Protein 8T0V (pdb70)

Organism: Caldanaerobacter subterraneus subsp. tengcongensis (strain DSM 15242 / JCM 11007 / NBRC 100824 / MB4) (NCBI:txid273068)

Secondary structure (DSSP, 8-state):
----SS---HHHHHHHHHHHHHHHHHHHHHHTTEEEHHHHHHHHHHHT---B-TTS-BHHHHHHHHHHHHS-GGG-HHHHHHHHHHHH---HHHHHHHHHHTS--TTTSPP--HHHHHHHHHHHHHHHHHHHHHHHHHHHHHHHHH---SSPEEEEEE--SSHHHHHHHHHHHHHHT-SEEEEPBPTT-TT-SS---S--S--SSSB---HHHHHHHHHHHHHHHHHHTS--EEEEE--STTHHHHHHHHHHTT-SEEE--HHHHHHHS-B-HHHHHHHHHHHHHHHHHHTPEEE--THHHHHHS-TTTSHHHHHHHHHHHHHHHHHHT--GGGEE-EEE--S-TTSTTHHHHHHHHHHHHHHHSSSS--EEE---TT--S-HHHHHHHHHHHHHHHHHHT-SEEE---TTTTTSS--HHHHHHHHHHHHHHHHHTTTHHHHEEE-TTSHHHHHHHHHHHHHHHHHHHHHHH-HHHHHHTT-SSS----SS-SBTGGGEEEPPTT---HHHHHHHHHTT-/----SS---HHHHHHHHHHHHHHHHHHHHHHTTEEEHHHHHHHHHHHT---B-TTS-BHHHHHHHHHHHHS-GGG-HHHHHHHHHHHH---HHHHHHHHHHTS--GGGSPPPPHHHHHHHHHHHHHHHHHHHHHHHHHHHHHHHHH---SS-EEEEEE--S-HHHHHHHHHHHHHTT--EEEEPBPTT-SS-SS---S--S--SSSB---HHHHHHHHHHHHHHHHHHSS--EEEEE--STTHHHHHHHHHHHT-SEEE--HHHIIIII-B-HHHHHHHHHHHHHHHHHHTPEEE--THHHHTTS-TTTTSHHHHHHHHHHHHHHHHHT--GGGEE-EEE--S-TTSTTHHHHHHHHHHHHHHHSSSS--EEE---TT--S-HHHHHHHHHHHHHHHHHTT-SEEE---TTTTTSS--HHHHHHHHHHHHHHHHHTTT-TTTEEE-TTSHHHHHHHHHHHHHHHHHHHHHHH-HHHHHHTT-STT----TT-SB-GGGEEEPPTT---HHHHHHHHTTT-/--S--S--TTSB--BSSSTT--EEEEEEEESS-SSHHHHHHHHHHHHHHTEEEEEEEEEEEEETTEEEEEEEEEE---B-SS--/-TT-----TTSB---SSSTT--EEEEEEEESS-SSHHHHHHHHHHHHHHT-EEEEEEEEEESSSS-EEEEEEEE----B-SSS----TT------HHHHHHHIIIII-S-EEEEEEEETT----HHHHHHHSTT-BTTB--GGG-TTEEEEEEEEEE-HHHHHHHHHHHT-SEEEEE---TT--HHHHHHHHHHHHHHHHT-GGGSEEEEE-TT--HHHHHHHT-S-EE-TT--HHHHHHHHHHHHHHHT---STT---

Foldseek 3Di:
DQDALLPADVVLLVLLLVLLLLQLVVVVVVLVFWAFLLVLLLLLVLQPAFDAAPVQHTLSVLQSVQCVVPHPCLQGSLQLLLLCCVVVVDRSHVVSRCVSVVVDHSVVRDRDDVVSSQVSSVVRLVVSLVLLVVLLVVVVVQCVQLDDDDAAAEEEEDFPFALVVSLVLVLLLVVLPHQEYEWEAAPPCLAPQDAGEDADGGGHRTYGLYLNSLQVNLVSQVVSCVVVSHHRAYEYEQHHLNNQNSLSSCSNSNHAEYAQELVCCVFVVQAFNSSSLSSRLNSLLSCQLSNHQYEYPLAVLCLLHACLVCLLLLVSSLSSVVSSSVVSNHDLQRHAYEYELAHDPVDVCSLLLSLLSLLLVCSSRVRYLYEYEYYQNHADPPLVVLLVRQLSSLLSCQQRRRHYYHFDFSCNPPDDDDSVRSSSSSVSSVVNCVVCVCNNVPDRDDHPDPSSVSNNVSSVSNSVVSVVCSVPHVQVVLQVCPNRVGHRHNCTGPRPVRMGTHDPNHDDVNSVCSNCVVVD/DADAQLPADVVLLVLLLVLLLLLLVVVVVVLVFWAFLLVLLLLLVLQPAFDAAPVQAILSVLQSVLCVPVHDCLQGSLQLLLQVCVVVVDGSNVVSRCSRVPNDRSHPRDRDDSVSSCVSSQVSLVVSLVLLVVLLVVVVVQCVQLDDDDAAAEEEEAFPFALVVSLVLVLVVVVFRHAEYEFEAAPPPLADQGQGDDAGGGGHRTYGQYLNSLQVNLVSQVVSCVVVSHHHAYEYEQHHLNNLNSLSSCSNSNGAEYAQDLVCCCFPVFAFSSSSLSSRLNSLLSCQLSNHQYEYDLQVLCLQPACLVQVLLLVSVLSSVVSSSVVSPHDQQRYAYEHELEHAPPDVCSLLLSLLSLSLVCRSSVNHQYEYEYYQNNDDQQLVVVLVRQLSSLLSCQLRGHHYYHFDWSGNVPDRDDSVRSNSSSVSSVVSCVVVVPNNVPDGDDRPDPSSVSNNVSSVVNSVVSNVCSVPHVLVCLCCQSGSSGHHHNCTGPRPVRMDTRDPNHDRNNSCVSNVVVVD/DDPDQDDDLQFQADDDPTRQQRKDKDKDKDQAADDPVVVVVVVVVVVVVAFPPKDWPDWDDPDRGMIMTMIMGHGDGTHRNVVD/DVDADDDDLQFAADCDDGRQQRKDKDKDKDQAADDPVVVVVVVVVCVVVFFPPKDWPDWDAPDRGMIMTMIIGGGDGTHGNPPDPDDPADFDFDDLVVLLVLCCVQVNAAAEEEEEAEDQDQDCPVVCQQAPQVHDPPFGHQCPRPRYPYDYPHYHHYLVNRVVVCLVQFHAEYEYEDEAVVPVVVLVRLLVSCVVCVVVVCPQQHAYEYEYQHWAQVSCVVSPHPGYDHPPDTNRRVSRVRSVVCSVVVRVINHVPRD

Radius of gyration: 38.04 Å; Cα contacts (8 Å, |Δi|>4): 2786; chains: 4; bounding box: 70×73×141 Å

Solvent-accessible surface area: 51583 Å² total; per-residue (Å²): 210,105,148,39,54,0,93,10,76,53,123,20,0,63,95,0,50,77,3,0,107,39,3,2,107,66,7,16,153,46,4,81,41,32,2,0,10,0,6,2,4,0,1,0,28,2,7,45,1,46,12,58,33,147,155,43,60,6,1,0,12,32,1,0,81,32,0,84,93,129,28,70,7,19,38,0,0,0,7,15,0,0,2,0,25,67,140,47,64,52,53,6,67,86,0,0,63,86,10,32,145,60,111,22,38,2,51,81,10,104,90,41,103,49,135,92,1,83,89,22,0,70,105,49,0,95,126,14,7,79,69,0,86,70,8,67,125,74,14,95,102,33,42,170,123,39,42,78,93,176,29,11,8,4,2,1,56,0,40,50,2,33,2,117,86,0,21,94,19,0,33,5,0,0,97,28,8,0,6,2,0,0,11,56,32,6,71,52,8,12,73,48,62,86,2,25,124,15,70,22,82,126,32,171,45,1,4,62,0,2,36,60,6,9,107,36,3,10,121,7,0,29,108,2,0,110,108,58,44,71,7,0,22,3,0,6,31,0,17,4,11,5,0,0,0,3,0,0,3,0,1,27,15,24,0,4,3,0,33,0,4,0,3,70,2,0,1,47,70,50,3,1,1,48,4,4,1,7,1,4,30,3,0,1,3,0,0,2,5,2,14,0,38,0,0,1,6,0,29,34,2,13,57,70,9,62,11,82,111,56,13,36,3,14,4,0,0,0,0,0,2,9,11,5,0,71,80,3,38,2,41,72,108,10,1,0,0,0,11,10,19,7,17,62,16,102,58,146,13,2,4,0,38,6,0,0,24,0,18,2,8,38,17,2,7,90,140,5,15,0,5,2,8,11,8,48,87,64,14,78,10,4,3,2,38,3,4,0,8,7,0,4,0,5,0,0,0,15,6,2,119,1,56,4,0,26,8,7,14,3,1,72,60,47,44,86,33,18,11,8,9,5,19,12,5,2,58,4,0,95,14,0,23,55,7,0,24,37,0,8,66,1,1,95,17,83,134,41,4,30,0,14,147,7,0,58,65,3,1,117,80,0,26,88,14,0,85,85,0,44,148,59,22,7,38,120,0,1,74,81,13,43,4,2,81,41,150,55,74,40,109,24,35,117,21,66,156,6,27,28,109,60,37,131,92,39,20,13,8,0,36,75,34,3,51,180,14,78,192,120,188,112,167,45,50,0,96,11,69,27,126,18,1,64,93,0,48,84,4,0,96,45,1,3,109,64,6,14,162,50,5,80,54,35,3,0,9,0,7,2,3,0,1,0,26,4,2,43,1,50,13,55,34,121,164,41,48,2,2,0,10,29,0,1,78,30,0,84,84,129,26,74,8,16,28,0,0,0,0,17,0,0,3,0,20,71,141,42,59,51,49,5,54,84,0,0,88,99,14,34,126,61,124,31,49,2,43,86,14,103,98,34,102,47,129,90,0,82,96,34,0,70,101,33,0,84,142,16,6,87,93,0,87,93,18,62,137,96,16,97,71,25,40,164,129,53,39,73,86,176,31,13,8,1,2,2,46,0,14,32,3,45,2,110,23,0,24,70,3,0,29,1,4,0,101,35,14,0,9,2,0,0,13,56,29,6,41,18,10,5,45,48,62,82,2,21,126,16,71,10,80,108,30,72,41,0,3,57,2,4,48,48,7,9,119,29,5,12,117,7,0,27,87,1,1,120,106,56,38,68,6,0,24,3,1,6,27,0,15,4,12,6,1,0,0,2,0,1,4,0,2,24,29,18,0,5,5,0,34,0,8,0,4,65,2,1,1,42,26,38,4,2,1,44,4,4,0,6,0,4,41,4,0,2,3,0,0,3,8,2,13,0,38,0,1,2,6,0,29,36,2,14,36,58,7,65,8,73,102,73,13,24,6,12,3,0,0,0,1,0,2,6,12,7,0,78,66,4,28,2,52,29,102,14,0,0,0,0,10,14,12,4,13,62,17,102,57,132,12,0,2,0,37,6,0,0,29,1,16,2,7,36,18,4,0,88,133,3,14,0,4,3,11,15,5,64,79,59,14,78,7,4,1,5,36,2,6,0,9,9,0,2,0,4,2,0,0,18,4,2,113,4,54,4,0,26,8,4,16,5,1,52,33,4,17,66,23,12,6,9,6,8,17,8,7,5,59,5,0,99,19,0,23,54,13,1,32,36,1,6,69,6,1,86,16,65,140,41,0,31,0,18,152,6,0,48,65,2,0,116,84,0,32,93,17,0,91,86,0,38,157,50,16,4,36,94,0,1,64,81,14,33,1,3,75,33,154,56,78,38,97,21,37,71,5,60,137,3,27,26,121,80,40,132,90,42,20,18,8,0,38,71,35,4,38,161,24,66,169,106,193,74,224,73,70,111,71,58,76,74,94,1,27,0,3,0,18,42,23,11,17,0,35,2,11,1,7,7,4,0,1,0,58,54,32,50,82,0,21,19,0,0,30,53,0,0,112,83,1,8,3,90,128,9,32,23,16,44,87,19,85,19,35,178,80,26,0,10,0,0,0,9,4,29,0,96,51,43,1,50,26,81,88,55,159,185,166,81,91,115,65,67,79,63,152,0,37,0,25,1,45,59,49,40,35,0,42,1,10,1,5,7,2,0,3,0,59,58,34,89,82,0,25,63,0,0,72,68,0,0,93,100,3,7,0,80,120,19,88,29,33,45,77,27,80,20,28,173,57,15,0,10,0,0,0,9,0,43,2,100,60,40,2,53,25,84,86,19,127,31,32,127,57,117,70,160,40,44,54,52,108,95,0,14,110,55,0,111,163,95,44,59,75,89,0,1,0,0,0,0,0,1,18,55,10,33,119,35,85,49,13,47,15,28,0,62,116,175,15,121,89,70,63,97,0,0,54,112,7,121,31,8,52,12,91,59,41,31,32,18,11,82,9,96,83,0,9,137,63,3,26,129,24,4,0,0,0,0,6,4,17,4,22,16,46,62,30,39,26,4,47,136,28,0,51,77,0,21,106,34,3,106,93,59,45,4,35,118,41,0,0,0,8,0,13,16,61,35,4,56,13,87,34,0,92,132,27,32,6,12,0,0,16,16,109,55,27,44,1,25,43,5,0,1,29,0,0,38,17,4,54,154,107,147,7,60,1,3,89,88,113,150,142

InterPro domains:
  IPR006158 Cobalamin (vitamin B12)-binding domain [PF02310] (122-243)
  IPR006158 Cobalamin (vitamin B12)-binding domain [PS51332] (120-263)
  IPR028991 D-lysine 5,6-aminomutase beta subunit KamE, N-terminal [PF16554] (22-98)
  IPR036724 Cobalamin-binding domain superfamily [SSF52242] (104-259)
  IPR036843 D-lysine 5,6-aminomutase beta subunit KamE, N-terminal domain superfamily [G3DSA:3.30.30.60] (33-84)
  IPR036843 D-lysine 5,6-aminomutase beta subunit KamE, N-terminal domain superfamily [SSF117778] (33-84)

Structure (mmCIF, N/CA/C/O backbone):
data_8T0V
#
_entry.id   8T0V
#
_cell.length_a   1.00
_cell.length_b   1.00
_cell.length_c   1.00
_cell.angle_alpha   90.00
_cell.angle_beta   90.00
_cell.angle_gamma   90.00
#
_symmetry.space_group_name_H-M   'P 1'
#
loop_
_entity.id
_entity.type
_entity.pdbx_description
1 polymer 'D-lysine 5,6-aminomutase alpha subunit'
2 polymer 'D-lysine 5,6-aminomutase beta subunit'
3 non-polymer "5'-DEOXYADENOSINE"
4 non-polymer S-{2-[(E)-({3-hydroxy-2-methyl-5-[(phosphonooxy)methyl]pyridin-4-yl}methylidene)amino]ethyl}-L-cysteine
5 non-polymer COBALAMIN
#
loop_
_atom_site.group_PDB
_atom_site.id
_atom_site.type_symbol
_atom_site.label_atom_id
_atom_site.label_alt_id
_atom_site.label_comp_id
_atom_site.label_asym_id
_atom_site.label_entity_id
_atom_site.label_seq_id
_atom_site.pdbx_PDB_ins_code
_atom_site.Cartn_x
_atom_site.Cartn_y
_atom_site.Cartn_z
_atom_site.occupancy
_atom_site.B_iso_or_equiv
_atom_site.auth_seq_id
_atom_site.auth_comp_id
_atom_site.auth_asym_id
_atom_site.auth_atom_id
_atom_site.pdbx_PDB_model_num
ATOM 1 N N . MET A 1 1 ? 122.376 166.762 114.491 1.00 110.88 1 MET A N 1
ATOM 2 C CA . MET A 1 1 ? 123.615 167.482 114.900 1.00 108.71 1 MET A CA 1
ATOM 3 C C . MET A 1 1 ? 124.781 166.507 115.013 1.00 104.77 1 MET A C 1
ATOM 4 O O . MET A 1 1 ? 124.596 165.341 115.361 1.00 102.33 1 MET A O 1
ATOM 20 N N . ARG A 1 2 ? 125.985 166.994 114.711 1.00 101.72 2 ARG A N 1
ATOM 21 C CA . ARG A 1 2 ? 127.202 166.188 114.802 1.00 95.67 2 ARG A CA 1
ATOM 22 C C . ARG A 1 2 ? 127.692 166.223 116.248 1.00 94.72 2 ARG A C 1
ATOM 23 O O . ARG A 1 2 ? 128.552 167.018 116.635 1.00 86.41 2 ARG A O 1
ATOM 44 N N . GLU A 1 3 ? 127.112 165.346 117.064 1.00 96.40 3 GLU A N 1
ATOM 45 C CA . GLU A 1 3 ? 127.499 165.232 118.463 1.00 93.53 3 GLU A CA 1
ATOM 46 C C . GLU A 1 3 ? 128.669 164.270 118.607 1.00 83.39 3 GLU A C 1
ATOM 47 O O . GLU A 1 3 ? 128.670 163.180 118.028 1.00 80.61 3 GLU A O 1
ATOM 59 N N . SER A 1 4 ? 129.664 164.676 119.393 1.00 73.96 4 SER A N 1
ATOM 60 C CA . SER A 1 4 ? 130.920 163.948 119.491 1.00 64.49 4 SER A CA 1
ATOM 61 C C . SER A 1 4 ? 131.345 163.817 120.945 1.00 57.94 4 SER A C 1
ATOM 62 O O . SER A 1 4 ? 131.303 164.788 121.704 1.00 60.92 4 SER A O 1
ATOM 70 N N . LYS A 1 5 ? 131.754 162.606 121.326 1.00 50.85 5 LYS A N 1
ATOM 71 C CA . LYS A 1 5 ? 132.329 162.378 122.644 1.00 45.69 5 LYS A CA 1
ATOM 72 C C . LYS A 1 5 ? 133.789 162.789 122.724 1.00 45.73 5 LYS A C 1
ATOM 73 O O . LYS A 1 5 ? 134.288 163.022 123.828 1.00 53.47 5 LYS A O 1
ATOM 92 N N . LEU A 1 6 ? 134.483 162.867 121.592 1.00 40.27 6 LEU A N 1
ATOM 93 C CA . LEU A 1 6 ? 135.899 163.194 121.552 1.00 41.71 6 LEU A CA 1
ATOM 94 C C . LEU A 1 6 ? 136.163 164.603 121.048 1.00 43.52 6 LEU A C 1
ATOM 95 O O . LEU A 1 6 ? 137.310 164.930 120.739 1.00 44.26 6 LEU A O 1
ATOM 111 N N . ASN A 1 7 ? 135.131 165.434 120.936 1.00 46.57 7 ASN A N 1
ATOM 112 C CA . ASN A 1 7 ? 135.299 166.814 120.495 1.00 51.66 7 ASN A CA 1
ATOM 113 C C . ASN A 1 7 ? 136.100 166.874 119.197 1.00 54.39 7 ASN A C 1
ATOM 114 O O . ASN A 1 7 ? 137.003 167.696 119.035 1.00 58.08 7 ASN A O 1
ATOM 125 N N . LEU A 1 8 ? 135.761 165.991 118.261 1.00 54.21 8 LEU A N 1
ATOM 126 C CA . LEU A 1 8 ? 136.501 165.897 117.013 1.00 55.70 8 LEU A CA 1
ATOM 127 C C . LEU A 1 8 ? 136.523 167.241 116.295 1.00 60.88 8 LEU A C 1
ATOM 128 O O . LEU A 1 8 ? 135.692 168.121 116.530 1.00 66.44 8 LEU A O 1
ATOM 144 N N . ASP A 1 9 ? 137.509 167.395 115.414 1.00 59.45 9 ASP A N 1
ATOM 145 C CA . ASP A 1 9 ? 137.598 168.557 114.533 1.00 63.52 9 ASP A CA 1
ATOM 146 C C . ASP A 1 9 ? 136.910 168.176 113.231 1.00 67.86 9 ASP A C 1
ATOM 147 O O . ASP A 1 9 ? 137.498 167.553 112.349 1.00 66.68 9 ASP A O 1
ATOM 156 N N . TRP A 1 10 ? 135.635 168.548 113.114 1.00 70.50 10 TRP A N 1
ATOM 157 C CA . TRP A 1 10 ? 134.852 168.128 111.959 1.00 69.82 10 TRP A CA 1
ATOM 158 C C . TRP A 1 10 ? 135.378 168.740 110.669 1.00 69.45 10 TRP A C 1
ATOM 159 O O . TRP A 1 10 ? 135.236 168.141 109.599 1.00 69.19 10 TRP A O 1
ATOM 180 N N . GLU A 1 11 ? 135.981 169.927 110.741 1.00 72.17 11 GLU A N 1
ATOM 181 C CA . GLU A 1 11 ? 136.598 170.505 109.552 1.00 70.17 11 GLU A CA 1
ATOM 182 C C . GLU A 1 11 ? 137.744 169.633 109.057 1.00 68.95 11 GLU A C 1
ATOM 183 O O . GLU A 1 11 ? 137.908 169.429 107.847 1.00 71.63 11 GLU A O 1
ATOM 195 N N . LEU A 1 12 ? 138.544 169.101 109.980 1.00 66.49 12 LEU A N 1
ATOM 196 C CA . LEU A 1 12 ? 139.634 168.210 109.599 1.00 65.09 12 LEU A CA 1
ATOM 197 C C . LEU A 1 12 ? 139.104 166.922 108.978 1.00 65.50 12 LEU A C 1
ATOM 198 O O . LEU A 1 12 ? 139.671 166.414 108.003 1.00 65.56 12 LEU A O 1
ATOM 214 N N . VAL A 1 13 ? 138.018 166.375 109.532 1.00 64.43 13 VAL A N 1
ATOM 215 C CA . VAL A 1 13 ? 137.430 165.162 108.967 1.00 62.60 13 VAL A CA 1
ATOM 216 C C . VAL A 1 13 ? 136.891 165.440 107.573 1.00 63.57 13 VAL A C 1
ATOM 217 O O . VAL A 1 13 ? 137.026 164.614 106.664 1.00 68.50 13 VAL A O 1
ATOM 230 N N . ASP A 1 14 ? 136.263 166.600 107.383 1.00 65.12 14 ASP A N 1
ATOM 231 C CA . ASP A 1 14 ? 135.772 166.959 106.059 1.00 65.23 14 ASP A CA 1
ATOM 232 C C . ASP A 1 14 ? 136.918 167.080 105.065 1.00 65.34 14 ASP A C 1
ATOM 233 O O . ASP A 1 14 ? 136.802 166.639 103.917 1.00 64.47 14 ASP A O 1
ATOM 242 N N . LYS A 1 15 ? 138.032 167.683 105.483 1.00 65.86 15 LYS A N 1
ATOM 243 C CA . LYS A 1 15 ? 139.172 167.815 104.581 1.00 64.85 15 LYS A CA 1
ATOM 244 C C . LYS A 1 15 ? 139.769 166.455 104.234 1.00 65.27 15 LYS A C 1
ATOM 245 O O . LYS A 1 15 ? 140.139 166.211 103.079 1.00 69.24 15 LYS A O 1
ATOM 264 N N . ALA A 1 16 ? 139.869 165.554 105.213 1.00 62.90 16 ALA A N 1
ATOM 265 C CA . ALA A 1 16 ? 140.356 164.207 104.923 1.00 63.81 16 ALA A CA 1
ATOM 266 C C . ALA A 1 16 ? 139.418 163.475 103.969 1.00 63.82 16 ALA A C 1
ATOM 267 O O . ALA A 1 16 ? 139.867 162.766 103.059 1.00 64.61 16 ALA A O 1
ATOM 274 N N . ARG A 1 17 ? 138.108 163.632 104.166 1.00 62.65 17 ARG A N 1
ATOM 275 C CA . ARG A 1 17 ? 137.135 163.006 103.279 1.00 61.53 17 ARG A CA 1
ATOM 276 C C . ARG A 1 17 ? 137.255 163.548 101.859 1.00 65.00 17 ARG A C 1
ATOM 277 O O . ARG A 1 17 ? 137.174 162.791 100.887 1.00 66.54 17 ARG A O 1
ATOM 298 N N . GLU A 1 18 ? 137.445 164.862 101.721 1.00 66.54 18 GLU A N 1
ATOM 299 C CA . GLU A 1 18 ? 137.632 165.457 100.400 1.00 68.63 18 GLU A CA 1
ATOM 300 C C . GLU A 1 18 ? 138.905 164.938 99.739 1.00 69.26 18 GLU A C 1
ATOM 301 O O . GLU A 1 18 ? 138.924 164.666 98.531 1.00 71.83 18 GLU A O 1
ATOM 313 N N . ALA A 1 19 ? 139.986 164.805 100.511 1.00 64.03 19 ALA A N 1
ATOM 314 C CA . ALA A 1 19 ? 141.221 164.262 99.956 1.00 65.08 19 ALA A CA 1
ATOM 315 C C . ALA A 1 19 ? 141.025 162.832 99.469 1.00 67.96 19 ALA A C 1
ATOM 316 O O . ALA A 1 19 ? 141.501 162.463 98.387 1.00 71.41 19 ALA A O 1
ATOM 323 N N . ALA A 1 20 ? 140.328 162.009 100.257 1.00 63.62 20 ALA A N 1
ATOM 324 C CA . ALA A 1 20 ? 140.049 160.641 99.831 1.00 60.99 20 ALA A CA 1
ATOM 325 C C . ALA A 1 20 ? 139.189 160.624 98.574 1.00 63.83 20 ALA A C 1
ATOM 326 O O . ALA A 1 20 ? 139.405 159.809 97.670 1.00 65.56 20 ALA A O 1
ATOM 333 N N . ARG A 1 21 ? 138.211 161.525 98.499 1.00 66.76 21 ARG A N 1
ATOM 334 C CA . ARG A 1 21 ? 137.360 161.610 97.318 1.00 65.87 21 ARG A CA 1
ATOM 335 C C . ARG A 1 21 ? 138.182 161.923 96.077 1.00 67.43 21 ARG A C 1
ATOM 336 O O . ARG A 1 21 ? 137.989 161.315 95.020 1.00 69.19 21 ARG A O 1
ATOM 357 N N . ASN A 1 22 ? 139.104 162.881 96.187 1.00 73.13 22 ASN A N 1
ATOM 358 C CA . ASN A 1 22 ? 139.929 163.246 95.038 1.00 75.31 22 ASN A CA 1
ATOM 359 C C . ASN A 1 22 ? 140.861 162.107 94.637 1.00 74.32 22 ASN A C 1
ATOM 360 O O . ASN A 1 22 ? 141.058 161.846 93.442 1.00 78.60 22 ASN A O 1
ATOM 371 N N . ILE A 1 23 ? 141.444 161.415 95.618 1.00 68.74 23 ILE A N 1
ATOM 372 C CA . ILE A 1 23 ? 142.296 160.270 95.303 1.00 70.04 23 ILE A CA 1
ATOM 373 C C . ILE A 1 23 ? 141.499 159.219 94.541 1.00 76.36 23 ILE A C 1
ATOM 374 O O . ILE A 1 23 ? 141.967 158.651 93.545 1.00 77.70 23 ILE A O 1
ATOM 390 N N . VAL A 1 24 ? 140.281 158.939 95.008 1.00 78.01 24 VAL A N 1
ATOM 391 C CA . VAL A 1 24 ? 139.463 157.915 94.370 1.00 73.57 24 VAL A CA 1
ATOM 392 C C . VAL A 1 24 ? 139.033 158.356 92.978 1.00 77.67 24 VAL A C 1
ATOM 393 O O . VAL A 1 24 ? 138.918 157.533 92.070 1.00 82.32 24 VAL A O 1
ATOM 406 N N . LYS A 1 25 ? 138.769 159.649 92.785 1.00 79.00 25 LYS A N 1
ATOM 407 C CA . LYS A 1 25 ? 138.452 160.138 91.444 1.00 82.19 25 LYS A CA 1
ATOM 408 C C . LYS A 1 25 ? 139.625 159.918 90.496 1.00 83.20 25 LYS A C 1
ATOM 409 O O . LYS A 1 25 ? 139.454 159.446 89.361 1.00 86.54 25 LYS A O 1
ATOM 428 N N . ASP A 1 26 ? 140.834 160.248 90.953 1.00 83.04 26 ASP A N 1
ATOM 429 C CA . ASP A 1 26 ? 142.012 160.044 90.117 1.00 85.53 26 ASP A CA 1
ATOM 430 C C . ASP A 1 26 ? 142.189 158.571 89.773 1.00 87.75 26 ASP A C 1
ATOM 431 O O . ASP A 1 26 ? 142.498 158.227 88.627 1.00 90.00 26 ASP A O 1
ATOM 440 N N . THR A 1 27 ? 142.003 157.684 90.753 1.00 86.26 27 THR A N 1
ATOM 441 C CA . THR A 1 27 ? 142.134 156.254 90.479 1.00 84.94 27 THR A CA 1
ATOM 442 C C . THR A 1 27 ? 141.034 155.762 89.547 1.00 85.72 27 THR A C 1
ATOM 443 O O . THR A 1 27 ? 141.280 154.921 88.675 1.00 87.12 27 THR A O 1
ATOM 454 N N . GLN A 1 28 ? 139.812 156.267 89.721 1.00 86.65 28 GLN A N 1
ATOM 455 C CA . GLN A 1 28 ? 138.691 155.834 88.898 1.00 86.69 28 GLN A CA 1
ATOM 456 C C . GLN A 1 28 ? 138.882 156.238 87.449 1.00 89.10 28 GLN A C 1
ATOM 457 O O . GLN A 1 28 ? 138.406 155.544 86.544 1.00 90.22 28 GLN A O 1
ATOM 471 N N . LYS A 1 29 ? 139.565 157.357 87.205 1.00 90.52 29 LYS A N 1
ATOM 472 C CA . LYS A 1 29 ? 139.849 157.739 85.826 1.00 92.31 29 LYS A CA 1
ATOM 473 C C . LYS A 1 29 ? 140.476 156.582 85.056 1.00 93.42 29 LYS A C 1
ATOM 474 O O . LYS A 1 29 ? 140.169 156.370 83.877 1.00 96.07 29 LYS A O 1
ATOM 493 N N . PHE A 1 30 ? 141.360 155.821 85.706 1.00 91.83 30 PHE A N 1
ATOM 494 C CA . PHE A 1 30 ? 142.000 154.685 85.049 1.00 94.33 30 PHE A CA 1
ATOM 495 C C . PHE A 1 30 ? 141.080 153.471 84.964 1.00 96.42 30 PHE A C 1
ATOM 496 O O . PHE A 1 30 ? 141.085 152.762 83.952 1.00 97.53 30 PHE A O 1
ATOM 513 N N . ILE A 1 31 ? 140.298 153.204 86.012 1.00 95.25 31 ILE A N 1
ATOM 514 C CA . ILE A 1 31 ? 139.491 151.985 86.040 1.00 93.40 31 ILE A CA 1
ATOM 515 C C . ILE A 1 31 ? 138.475 151.991 84.907 1.00 96.50 31 ILE A C 1
ATOM 516 O O . ILE A 1 31 ? 138.262 150.973 84.239 1.00 96.99 31 ILE A O 1
ATOM 532 N N . ASP A 1 32 ? 137.834 153.136 84.670 1.00 97.78 32 ASP A N 1
ATOM 533 C CA . ASP A 1 32 ? 136.764 153.203 83.684 1.00 99.80 32 ASP A CA 1
ATOM 534 C C . ASP A 1 32 ? 137.251 152.903 82.274 1.00 100.35 32 ASP A C 1
ATOM 535 O O . ASP A 1 32 ? 136.428 152.646 81.389 1.00 99.79 32 ASP A O 1
ATOM 544 N N . ALA A 1 33 ? 138.560 152.934 82.041 1.00 101.88 33 ALA A N 1
ATOM 545 C CA . ALA A 1 33 ? 139.124 152.745 80.712 1.00 103.96 33 ALA A CA 1
ATOM 546 C C . ALA A 1 33 ? 139.703 151.354 80.491 1.00 102.77 33 ALA A C 1
ATOM 547 O O . ALA A 1 33 ? 140.417 151.153 79.505 1.00 104.06 33 ALA A O 1
ATOM 554 N N . HIS A 1 34 ? 139.428 150.395 81.373 1.00 99.96 34 HIS A N 1
ATOM 555 C CA . HIS A 1 34 ? 139.990 149.058 81.247 1.00 99.55 34 HIS A CA 1
ATOM 556 C C . HIS A 1 34 ? 139.010 148.023 81.783 1.00 96.50 34 HIS A C 1
ATOM 557 O O . HIS A 1 34 ? 138.105 148.334 82.560 1.00 98.90 34 HIS A O 1
ATOM 571 N N . THR A 1 35 ? 139.204 146.780 81.348 1.00 94.80 35 THR A N 1
ATOM 572 C CA . THR A 1 35 ? 138.464 145.637 81.861 1.00 94.81 35 THR A CA 1
ATOM 573 C C . THR A 1 35 ? 139.399 144.438 81.912 1.00 90.75 35 THR A C 1
ATOM 574 O O . THR A 1 35 ? 140.365 144.351 81.153 1.00 93.66 35 THR A O 1
ATOM 585 N N . THR A 1 36 ? 139.100 143.505 82.809 1.00 82.92 36 THR A N 1
ATOM 586 C CA . THR A 1 36 ? 139.927 142.327 83.010 1.00 83.90 36 THR A CA 1
ATOM 587 C C . THR A 1 36 ? 139.229 141.092 82.460 1.00 88.17 36 THR A C 1
ATOM 588 O O . THR A 1 36 ? 138.030 141.104 82.174 1.00 89.83 36 THR A O 1
ATOM 599 N N . VAL A 1 37 ? 140.003 140.016 82.308 1.00 89.52 37 VAL A N 1
ATOM 600 C CA . VAL A 1 37 ? 139.421 138.747 81.881 1.00 87.31 37 VAL A CA 1
ATOM 601 C C . VAL A 1 37 ? 138.468 138.217 82.939 1.00 85.34 37 VAL A C 1
ATOM 602 O O . VAL A 1 37 ? 137.454 137.589 82.614 1.00 90.20 37 VAL A O 1
ATOM 615 N N . SER A 1 38 ? 138.772 138.450 84.217 1.00 81.59 38 SER A N 1
ATOM 616 C CA . SER A 1 38 ? 137.873 138.011 85.277 1.00 79.82 38 SER A CA 1
ATOM 617 C C . SER A 1 38 ? 136.516 138.693 85.164 1.00 81.81 38 SER A C 1
ATOM 618 O O . SER A 1 38 ? 135.480 138.078 85.433 1.00 81.92 38 SER A O 1
ATOM 626 N N . VAL A 1 39 ? 136.501 139.968 84.770 1.00 85.90 39 VAL A N 1
ATOM 627 C CA . VAL A 1 39 ? 135.237 140.680 84.595 1.00 83.02 39 VAL A CA 1
ATOM 628 C C . VAL A 1 39 ? 134.433 140.067 83.455 1.00 86.73 39 VAL A C 1
ATOM 629 O O . VAL A 1 39 ? 133.211 139.905 83.554 1.00 90.84 39 VAL A O 1
ATOM 642 N N . GLU A 1 40 ? 135.101 139.720 82.353 1.00 85.59 40 GLU A N 1
ATOM 643 C CA . GLU A 1 40 ? 134.405 139.067 81.250 1.00 88.34 40 GLU A CA 1
ATOM 644 C C . GLU A 1 40 ? 133.857 137.710 81.674 1.00 86.37 40 GLU A C 1
ATOM 645 O O . GLU A 1 40 ? 132.746 137.331 81.288 1.00 88.81 40 GLU A O 1
ATOM 657 N N . ARG A 1 41 ? 134.630 136.956 82.456 1.00 82.88 41 ARG A N 1
ATOM 658 C CA . ARG A 1 41 ? 134.145 135.669 82.940 1.00 85.36 41 ARG A CA 1
ATOM 659 C C . ARG A 1 41 ? 132.944 135.846 83.858 1.00 86.80 41 ARG A C 1
ATOM 660 O O . ARG A 1 41 ? 132.006 135.044 83.822 1.00 92.62 41 ARG A O 1
ATOM 681 N N . THR A 1 42 ? 132.959 136.883 84.696 1.00 83.69 42 THR A N 1
ATOM 682 C CA . THR A 1 42 ? 131.802 137.161 85.540 1.00 82.38 42 THR A CA 1
ATOM 683 C C . THR A 1 42 ? 130.583 137.511 84.700 1.00 81.23 42 THR A C 1
ATOM 684 O O . THR A 1 42 ? 129.464 137.093 85.013 1.00 83.02 42 THR A O 1
ATOM 695 N N . VAL A 1 43 ? 130.776 138.292 83.637 1.00 81.20 43 VAL A N 1
ATOM 696 C CA . VAL A 1 43 ? 129.664 138.606 82.744 1.00 83.38 43 VAL A CA 1
ATOM 697 C C . VAL A 1 43 ? 129.116 137.332 82.116 1.00 85.68 43 VAL A C 1
ATOM 698 O O . VAL A 1 43 ? 127.898 137.131 82.041 1.00 90.18 43 VAL A O 1
ATOM 711 N N . CYS A 1 44 ? 130.004 136.447 81.660 1.00 88.67 44 CYS A N 1
ATOM 712 C CA . CYS A 1 44 ? 129.554 135.186 81.078 1.00 90.33 44 CYS A CA 1
ATOM 713 C C . CYS A 1 44 ? 128.775 134.360 82.094 1.00 90.18 44 CYS A C 1
ATOM 714 O O . CYS A 1 44 ? 127.740 133.773 81.763 1.00 96.29 44 CYS A O 1
ATOM 722 N N . ARG A 1 45 ? 129.259 134.298 83.336 1.00 85.87 45 ARG A N 1
ATOM 723 C CA . ARG A 1 45 ? 128.538 133.572 84.376 1.00 86.72 45 ARG A CA 1
ATOM 724 C C . ARG A 1 45 ? 127.161 134.177 84.617 1.00 87.83 45 ARG A C 1
ATOM 725 O O . ARG A 1 45 ? 126.171 133.452 84.761 1.00 87.85 45 ARG A O 1
ATOM 746 N N . LEU A 1 46 ? 127.081 135.507 84.675 1.00 87.07 46 LEU A N 1
ATOM 747 C CA . LEU A 1 46 ? 125.801 136.167 84.894 1.00 82.16 46 LEU A CA 1
ATOM 748 C C . LEU A 1 46 ? 124.859 135.994 83.714 1.00 86.08 46 LEU A C 1
ATOM 749 O O . LEU A 1 46 ? 123.644 136.138 83.884 1.00 90.69 46 LEU A O 1
ATOM 765 N N . LEU A 1 47 ? 125.384 135.710 82.521 1.00 89.39 47 LEU A N 1
ATOM 766 C CA . LEU A 1 47 ? 124.510 135.416 81.392 1.00 91.57 47 LEU A CA 1
ATOM 767 C C . LEU A 1 47 ? 123.911 134.018 81.485 1.00 96.13 47 LEU A C 1
ATOM 768 O O . LEU A 1 47 ? 122.822 133.783 80.950 1.00 102.58 47 LEU A O 1
ATOM 784 N N . GLY A 1 48 ? 124.594 133.087 82.147 1.00 94.53 48 GLY A N 1
ATOM 785 C CA . GLY A 1 48 ? 124.051 131.759 82.360 1.00 94.49 48 GLY A CA 1
ATOM 786 C C . GLY A 1 48 ? 125.050 130.640 82.152 1.00 99.70 48 GLY A C 1
ATOM 787 O O . GLY A 1 48 ? 124.761 129.481 82.461 1.00 101.55 48 GLY A O 1
ATOM 791 N N . ILE A 1 49 ? 126.236 130.972 81.644 1.00 104.44 49 ILE A N 1
ATOM 792 C CA . ILE A 1 49 ? 127.225 129.951 81.323 1.00 106.57 49 ILE A CA 1
ATOM 793 C C . ILE A 1 49 ? 127.822 129.393 82.606 1.00 105.26 49 ILE A C 1
ATOM 794 O O . ILE A 1 49 ? 128.317 130.140 83.460 1.00 100.11 49 ILE A O 1
ATOM 810 N N . ASP A 1 50 ? 127.784 128.070 82.745 1.00 110.79 50 ASP A N 1
ATOM 811 C CA . ASP A 1 50 ? 128.357 127.404 83.905 1.00 111.64 50 ASP A CA 1
ATOM 812 C C . ASP A 1 50 ? 128.615 125.949 83.546 1.00 112.04 50 ASP A C 1
ATOM 813 O O . ASP A 1 50 ? 128.002 125.400 82.627 1.00 111.04 50 ASP A O 1
ATOM 822 N N . GLY A 1 51 ? 129.526 125.332 84.284 1.00 112.92 51 GLY A N 1
ATOM 823 C CA . GLY A 1 51 ? 129.886 123.942 84.089 1.00 114.69 51 GLY A CA 1
ATOM 824 C C . GLY A 1 51 ? 131.371 123.780 83.844 1.00 117.64 51 GLY A C 1
ATOM 825 O O . GLY A 1 51 ? 132.176 124.684 84.087 1.00 117.56 51 GLY A O 1
ATOM 829 N N . VAL A 1 52 ? 131.737 122.592 83.361 1.00 118.76 52 VAL A N 1
ATOM 830 C CA . VAL A 1 52 ? 133.117 122.268 83.025 1.00 121.04 52 VAL A CA 1
ATOM 831 C C . VAL A 1 52 ? 133.135 121.521 81.699 1.00 123.13 52 VAL A C 1
ATOM 832 O O . VAL A 1 52 ? 132.130 120.960 81.260 1.00 121.56 52 VAL A O 1
ATOM 845 N N . ASN A 1 53 ? 134.302 121.523 81.061 1.00 125.43 53 ASN A N 1
ATOM 846 C CA . ASN A 1 53 ? 134.497 120.809 79.809 1.00 126.79 53 ASN A CA 1
ATOM 847 C C . ASN A 1 53 ? 135.029 119.407 80.105 1.00 129.17 53 ASN A C 1
ATOM 848 O O . ASN A 1 53 ? 135.077 118.965 81.256 1.00 128.91 53 ASN A O 1
ATOM 859 N N . ASP A 1 54 ? 135.442 118.690 79.058 1.00 129.88 54 ASP A N 1
ATOM 860 C CA . ASP A 1 54 ? 135.909 117.320 79.240 1.00 131.09 54 ASP A CA 1
ATOM 861 C C . ASP A 1 54 ? 137.181 117.260 80.075 1.00 129.83 54 ASP A C 1
ATOM 862 O O . ASP A 1 54 ? 137.404 116.279 80.794 1.00 128.58 54 ASP A O 1
ATOM 871 N N . LEU A 1 55 ? 138.022 118.289 80.000 1.00 127.64 55 LEU A N 1
ATOM 872 C CA . LEU A 1 55 ? 139.302 118.297 80.696 1.00 127.95 55 LEU A CA 1
ATOM 873 C C . LEU A 1 55 ? 139.220 118.890 82.096 1.00 128.76 55 LEU A C 1
ATOM 874 O O . LEU A 1 55 ? 140.248 118.974 82.777 1.00 126.43 55 LEU A O 1
ATOM 890 N N . GLY A 1 56 ? 138.036 119.301 82.545 1.00 127.72 56 GLY A N 1
ATOM 891 C CA . GLY A 1 56 ? 137.880 119.885 83.860 1.00 125.74 56 GLY A CA 1
ATOM 892 C C . GLY A 1 56 ? 138.067 121.384 83.923 1.00 121.74 56 GLY A C 1
ATOM 893 O O . GLY A 1 56 ? 137.889 121.968 84.999 1.00 116.57 56 GLY A O 1
ATOM 897 N N . VAL A 1 57 ? 138.431 122.023 82.819 1.00 123.66 57 VAL A N 1
ATOM 898 C CA . VAL A 1 57 ? 138.550 123.485 82.799 1.00 121.22 57 VAL A CA 1
ATOM 899 C C . VAL A 1 57 ? 137.153 124.095 82.874 1.00 118.59 57 VAL A C 1
ATOM 900 O O . VAL A 1 57 ? 136.266 123.691 82.103 1.00 119.69 57 VAL A O 1
ATOM 913 N N . PRO A 1 58 ? 136.900 125.054 83.765 1.00 112.01 58 PRO A N 1
ATOM 914 C CA . PRO A 1 58 ? 135.570 125.671 83.807 1.00 109.51 58 PRO A CA 1
ATOM 915 C C . PRO A 1 58 ? 135.201 126.272 82.460 1.00 110.69 58 PRO A C 1
ATOM 916 O O . PRO A 1 58 ? 136.042 126.828 81.753 1.00 113.12 58 PRO A O 1
ATOM 927 N N . LEU A 1 59 ? 133.925 126.141 82.105 1.00 111.17 59 LEU A N 1
ATOM 928 C CA . LEU A 1 59 ? 133.475 126.585 80.789 1.00 115.49 59 LEU A CA 1
ATOM 929 C C . LEU A 1 59 ? 133.677 128.080 80.563 1.00 112.82 59 LEU A C 1
ATOM 930 O O . LEU A 1 59 ? 134.094 128.457 79.452 1.00 112.37 59 LEU A O 1
ATOM 946 N N . PRO A 1 60 ? 133.393 128.967 81.521 1.00 107.74 60 PRO A N 1
ATOM 947 C CA . PRO A 1 60 ? 133.680 130.391 81.282 1.00 103.99 60 PRO A CA 1
ATOM 948 C C . PRO A 1 60 ? 135.134 130.642 80.937 1.00 106.15 60 PRO A C 1
ATOM 949 O O . PRO A 1 60 ? 135.430 131.487 80.082 1.00 108.40 60 PRO A O 1
ATOM 960 N N . ASN A 1 61 ? 136.055 129.928 81.587 1.00 105.93 61 ASN A N 1
ATOM 961 C CA . ASN A 1 61 ? 137.467 130.086 81.264 1.00 103.61 61 ASN A CA 1
ATOM 962 C C . ASN A 1 61 ? 137.731 129.724 79.813 1.00 108.80 61 ASN A C 1
ATOM 963 O O . ASN A 1 61 ? 138.440 130.446 79.106 1.00 110.48 61 ASN A O 1
ATOM 974 N N . VAL A 1 62 ? 137.171 128.605 79.354 1.00 111.91 62 VAL A N 1
ATOM 975 C CA . VAL A 1 62 ? 137.388 128.184 77.974 1.00 114.18 62 VAL A CA 1
ATOM 976 C C . VAL A 1 62 ? 136.845 129.232 77.016 1.00 114.30 62 VAL A C 1
ATOM 977 O O . VAL A 1 62 ? 137.503 129.598 76.034 1.00 115.01 62 VAL A O 1
ATOM 990 N N . VAL A 1 63 ? 135.645 129.745 77.293 1.00 114.04 63 VAL A N 1
ATOM 991 C CA . VAL A 1 63 ? 135.029 130.717 76.391 1.00 114.69 63 VAL A CA 1
ATOM 992 C C . VAL A 1 63 ? 135.873 131.986 76.318 1.00 114.11 63 VAL A C 1
ATOM 993 O O . VAL A 1 63 ? 136.170 132.499 75.228 1.00 116.05 63 VAL A O 1
ATOM 1006 N N . VAL A 1 64 ? 136.282 132.506 77.479 1.00 112.52 64 VAL A N 1
ATOM 1007 C CA . VAL A 1 64 ? 137.034 133.757 77.507 1.00 111.23 64 VAL A CA 1
ATOM 1008 C C . VAL A 1 64 ? 138.404 133.572 76.869 1.00 114.84 64 VAL A C 1
ATOM 1009 O O . VAL A 1 64 ? 138.880 134.444 76.133 1.00 116.20 64 VAL A O 1
ATOM 1022 N N . ASP A 1 65 ? 139.059 132.439 77.132 1.00 116.68 65 ASP A N 1
ATOM 1023 C CA . ASP A 1 65 ? 140.339 132.165 76.493 1.00 115.72 65 ASP A CA 1
ATOM 1024 C C . ASP A 1 65 ? 140.182 132.092 74.984 1.00 117.09 65 ASP A C 1
ATOM 1025 O O . ASP A 1 65 ? 141.049 132.562 74.239 1.00 118.05 65 ASP A O 1
ATOM 1034 N N . HIS A 1 66 ? 139.080 131.508 74.511 1.00 118.05 66 HIS A N 1
ATOM 1035 C CA . HIS A 1 66 ? 138.850 131.433 73.074 1.00 120.51 66 HIS A CA 1
ATOM 1036 C C . HIS A 1 66 ? 138.724 132.825 72.468 1.00 120.30 66 HIS A C 1
ATOM 1037 O O . HIS A 1 66 ? 139.396 133.146 71.479 1.00 121.97 66 HIS A O 1
ATOM 1051 N N . ILE A 1 67 ? 137.871 133.674 73.049 1.00 118.49 67 ILE A N 1
ATOM 1052 C CA . ILE A 1 67 ? 137.723 135.015 72.480 1.00 120.39 67 ILE A CA 1
ATOM 1053 C C . ILE A 1 67 ? 139.042 135.771 72.546 1.00 120.26 67 ILE A C 1
ATOM 1054 O O . ILE A 1 67 ? 139.379 136.534 71.633 1.00 121.75 67 ILE A O 1
ATOM 1070 N N . LYS A 1 68 ? 139.807 135.588 73.623 1.00 120.06 68 LYS A N 1
ATOM 1071 C CA . LYS A 1 68 ? 141.054 136.333 73.760 1.00 118.66 68 LYS A CA 1
ATOM 1072 C C . LYS A 1 68 ? 142.079 135.888 72.724 1.00 121.21 68 LYS A C 1
ATOM 1073 O O . LYS A 1 68 ? 142.727 136.721 72.081 1.00 121.12 68 LYS A O 1
ATOM 1092 N N . SER A 1 69 ? 142.240 134.575 72.546 1.00 123.81 69 SER A N 1
ATOM 1093 C CA . SER A 1 69 ? 143.261 134.074 71.633 1.00 122.74 69 SER A CA 1
ATOM 1094 C C . SER A 1 69 ? 142.883 134.333 70.181 1.00 124.48 69 SER A C 1
ATOM 1095 O O . SER A 1 69 ? 143.705 134.812 69.392 1.00 123.46 69 SER A O 1
ATOM 1103 N N . LYS A 1 70 ? 141.640 134.028 69.806 1.00 126.90 70 LYS A N 1
ATOM 1104 C CA . LYS A 1 70 ? 141.253 134.093 68.402 1.00 129.54 70 LYS A CA 1
ATOM 1105 C C . LYS A 1 70 ? 140.704 135.457 68.006 1.00 129.97 70 LYS A C 1
ATOM 1106 O O . LYS A 1 70 ? 141.035 135.967 66.930 1.00 131.56 70 LYS A O 1
ATOM 1125 N N . GLY A 1 71 ? 139.875 136.058 68.846 1.00 127.40 71 GLY A N 1
ATOM 1126 C CA . GLY A 1 71 ? 139.209 137.314 68.541 1.00 126.31 71 GLY A CA 1
ATOM 1127 C C . GLY A 1 71 ? 139.885 138.500 69.192 1.00 124.93 71 GLY A C 1
ATOM 1128 O O . GLY A 1 71 ? 141.116 138.564 69.291 1.00 124.50 71 GLY A O 1
ATOM 1132 N N . ASN A 1 72 ? 139.069 139.454 69.639 1.00 121.36 72 ASN A N 1
ATOM 1133 C CA . ASN A 1 72 ? 139.551 140.689 70.259 1.00 116.55 72 ASN A CA 1
ATOM 1134 C C . ASN A 1 72 ? 138.690 140.940 71.493 1.00 112.91 72 ASN A C 1
ATOM 1135 O O . ASN A 1 72 ? 137.561 141.425 71.379 1.00 113.25 72 ASN A O 1
ATOM 1146 N N . LEU A 1 73 ? 139.229 140.616 72.669 1.00 110.39 73 LEU A N 1
ATOM 1147 C CA . LEU A 1 73 ? 138.469 140.734 73.907 1.00 109.52 73 LEU A CA 1
ATOM 1148 C C . LEU A 1 73 ? 138.166 142.178 74.281 1.00 108.30 73 LEU A C 1
ATOM 1149 O O . LEU A 1 73 ? 137.354 142.407 75.182 1.00 108.18 73 LEU A O 1
ATOM 1165 N N . SER A 1 74 ? 138.796 143.152 73.622 1.00 108.31 74 SER A N 1
ATOM 1166 C CA . SER A 1 74 ? 138.521 144.550 73.935 1.00 108.31 74 SER A CA 1
ATOM 1167 C C . SER A 1 74 ? 137.053 144.895 73.722 1.00 110.82 74 SER A C 1
ATOM 1168 O O . SER A 1 74 ? 136.520 145.779 74.402 1.00 113.01 74 SER A O 1
ATOM 1176 N N . LEU A 1 75 ? 136.388 144.224 72.780 1.00 111.84 75 LEU A N 1
ATOM 1177 C CA . LEU A 1 75 ? 134.967 144.473 72.560 1.00 111.03 75 LEU A CA 1
ATOM 1178 C C . LEU A 1 75 ? 134.128 144.036 73.754 1.00 110.31 75 LEU A C 1
ATOM 1179 O O . LEU A 1 75 ? 133.149 144.706 74.099 1.00 110.72 75 LEU A O 1
ATOM 1195 N N . GLY A 1 76 ? 134.488 142.932 74.386 1.00 109.68 76 GLY A N 1
ATOM 1196 C CA . GLY A 1 76 ? 133.750 142.403 75.520 1.00 106.84 76 GLY A CA 1
ATOM 1197 C C . GLY A 1 76 ? 133.127 141.065 75.168 1.00 107.93 76 GLY A C 1
ATOM 1198 O O . GLY A 1 76 ? 132.651 140.853 74.046 1.00 111.55 76 GLY A O 1
ATOM 1202 N N . ALA A 1 77 ? 133.134 140.145 76.136 1.00 105.60 77 ALA A N 1
ATOM 1203 C CA . ALA A 1 77 ? 132.551 138.829 75.903 1.00 106.09 77 ALA A CA 1
ATOM 1204 C C . ALA A 1 77 ? 131.058 138.920 75.622 1.00 110.36 77 ALA A C 1
ATOM 1205 O O . ALA A 1 77 ? 130.501 138.053 74.937 1.00 113.07 77 ALA A O 1
ATOM 1212 N N . ALA A 1 78 ? 130.394 139.954 76.140 1.00 112.54 78 ALA A N 1
ATOM 1213 C CA . ALA A 1 78 ? 128.965 140.107 75.897 1.00 111.72 78 ALA A CA 1
ATOM 1214 C C . ALA A 1 78 ? 128.679 140.298 74.415 1.00 113.39 78 ALA A C 1
ATOM 1215 O O . ALA A 1 78 ? 127.702 139.754 73.891 1.00 115.57 78 ALA A O 1
ATOM 1222 N N . THR A 1 79 ? 129.515 141.074 73.722 1.00 114.88 79 THR A N 1
ATOM 1223 C CA . THR A 1 79 ? 129.311 141.289 72.293 1.00 115.97 79 THR A CA 1
ATOM 1224 C C . THR A 1 79 ? 129.350 139.971 71.531 1.00 118.77 79 THR A C 1
ATOM 1225 O O . THR A 1 79 ? 128.463 139.681 70.720 1.00 123.13 79 THR A O 1
ATOM 1236 N N . TYR A 1 80 ? 130.375 139.154 71.784 1.00 117.61 80 TYR A N 1
ATOM 1237 C CA . TYR A 1 80 ? 130.495 137.880 71.082 1.00 119.79 80 TYR A CA 1
ATOM 1238 C C . TYR A 1 80 ? 129.363 136.930 71.452 1.00 120.08 80 TYR A C 1
ATOM 1239 O O . TYR A 1 80 ? 128.825 136.231 70.585 1.00 122.75 80 TYR A O 1
ATOM 1257 N N . ILE A 1 81 ? 128.991 136.881 72.734 1.00 118.73 81 ILE A N 1
ATOM 1258 C CA . ILE A 1 81 ? 127.901 136.001 73.147 1.00 118.88 81 ILE A CA 1
ATOM 1259 C C . ILE A 1 81 ? 126.608 136.399 72.450 1.00 121.76 81 ILE A C 1
ATOM 1260 O O . ILE A 1 81 ? 125.868 135.546 71.945 1.00 125.13 81 ILE A O 1
ATOM 1276 N N . GLY A 1 82 ? 126.315 137.699 72.407 1.00 121.73 82 GLY A N 1
ATOM 1277 C CA . GLY A 1 82 ? 125.111 138.149 71.732 1.00 122.99 82 GLY A CA 1
ATOM 1278 C C . GLY A 1 82 ? 125.144 137.869 70.243 1.00 127.36 82 GLY A C 1
ATOM 1279 O O . GLY A 1 82 ? 124.140 137.460 69.657 1.00 128.33 82 GLY A O 1
ATOM 1283 N N . ASN A 1 83 ? 126.298 138.088 69.608 1.00 127.69 83 ASN A N 1
ATOM 1284 C CA . ASN A 1 83 ? 126.411 137.799 68.183 1.00 129.55 83 ASN A CA 1
ATOM 1285 C C . ASN A 1 83 ? 126.153 136.325 67.906 1.00 131.03 83 ASN A C 1
ATOM 1286 O O . ASN A 1 83 ? 125.442 135.978 66.955 1.00 131.82 83 ASN A O 1
ATOM 1297 N N . ALA A 1 84 ? 126.721 135.442 68.729 1.00 129.60 84 ALA A N 1
ATOM 1298 C CA . ALA A 1 84 ? 126.468 134.015 68.564 1.00 130.09 84 ALA A CA 1
ATOM 1299 C C . ALA A 1 84 ? 124.994 133.695 68.775 1.00 129.06 84 ALA A C 1
ATOM 1300 O O . ALA A 1 84 ? 124.418 132.877 68.049 1.00 128.94 84 ALA A O 1
ATOM 1307 N N . MET A 1 85 ? 124.367 134.329 69.768 1.00 127.83 85 MET A N 1
ATOM 1308 C CA . MET A 1 85 ? 122.953 134.077 70.024 1.00 129.84 85 MET A CA 1
ATOM 1309 C C . MET A 1 85 ? 122.095 134.470 68.827 1.00 131.87 85 MET A C 1
ATOM 1310 O O . MET A 1 85 ? 121.162 133.748 68.460 1.00 131.94 85 MET A O 1
ATOM 1324 N N . ILE A 1 86 ? 122.383 135.620 68.215 1.00 133.00 86 ILE A N 1
ATOM 1325 C CA . ILE A 1 86 ? 121.638 136.017 67.022 1.00 132.99 86 ILE A CA 1
ATOM 1326 C C . ILE A 1 86 ? 121.913 135.058 65.869 1.00 132.54 86 ILE A C 1
ATOM 1327 O O . ILE A 1 86 ? 120.988 134.639 65.163 1.00 131.55 86 ILE A O 1
ATOM 1343 N N . TYR A 1 87 ? 123.178 134.694 65.656 1.00 133.33 87 TYR A N 1
ATOM 1344 C CA . TYR A 1 87 ? 123.526 133.917 64.470 1.00 134.43 87 TYR A CA 1
ATOM 1345 C C . TYR A 1 87 ? 122.959 132.503 64.538 1.00 134.77 87 TYR A C 1
ATOM 1346 O O . TYR A 1 87 ? 122.343 132.027 63.578 1.00 134.53 87 TYR A O 1
ATOM 1364 N N . THR A 1 88 ? 123.156 131.813 65.661 1.00 135.56 88 THR A N 1
ATOM 1365 C CA . THR A 1 88 ? 122.754 130.414 65.765 1.00 135.51 88 THR A CA 1
ATOM 1366 C C . THR A 1 88 ? 121.382 130.233 66.397 1.00 133.44 88 THR A C 1
ATOM 1367 O O . THR A 1 88 ? 120.705 129.239 66.110 1.00 131.54 88 THR A O 1
ATOM 1378 N N . GLY A 1 89 ? 120.958 131.163 67.247 1.00 132.79 89 GLY A N 1
ATOM 1379 C CA . GLY A 1 89 ? 119.694 131.045 67.942 1.00 131.90 89 GLY A CA 1
ATOM 1380 C C . GLY A 1 89 ? 119.736 130.223 69.211 1.00 130.92 89 GLY A C 1
ATOM 1381 O O . GLY A 1 89 ? 118.679 129.993 69.813 1.00 128.03 89 GLY A O 1
ATOM 1385 N N . LEU A 1 90 ? 120.911 129.771 69.636 1.00 131.84 90 LEU A N 1
ATOM 1386 C CA . LEU A 1 90 ? 121.050 128.966 70.839 1.00 131.71 90 LEU A CA 1
ATOM 1387 C C . LEU A 1 90 ? 121.220 129.853 72.069 1.00 129.81 90 LEU A C 1
ATOM 1388 O O . LEU A 1 90 ? 121.586 131.027 71.976 1.00 129.39 90 LEU A O 1
ATOM 1404 N N . SER A 1 91 ? 120.945 129.270 73.232 1.00 128.14 91 SER A N 1
ATOM 1405 C CA . SER A 1 91 ? 121.133 129.959 74.496 1.00 126.92 91 SER A CA 1
ATOM 1406 C C . SER A 1 91 ? 122.616 130.025 74.846 1.00 127.03 91 SER A C 1
ATOM 1407 O O . SER A 1 91 ? 123.424 129.265 74.308 1.00 126.11 91 SER A O 1
ATOM 1415 N N . PRO A 1 92 ? 123.006 130.936 75.744 1.00 125.46 92 PRO A N 1
ATOM 1416 C CA . PRO A 1 92 ? 124.440 131.079 76.050 1.00 122.45 92 PRO A CA 1
ATOM 1417 C C . PRO A 1 92 ? 125.100 129.793 76.516 1.00 121.10 92 PRO A C 1
ATOM 1418 O O . PRO A 1 92 ? 126.250 129.527 76.145 1.00 122.08 92 PRO A O 1
ATOM 1429 N N . GLN A 1 93 ? 124.412 128.984 77.322 1.00 119.25 93 GLN A N 1
ATOM 1430 C CA . GLN A 1 93 ? 125.014 127.742 77.795 1.00 119.37 93 GLN A CA 1
ATOM 1431 C C . GLN A 1 93 ? 125.314 126.801 76.635 1.00 124.66 93 GLN A C 1
ATOM 1432 O O . GLN A 1 93 ? 126.395 126.204 76.573 1.00 125.75 93 GLN A O 1
ATOM 1446 N N . GLU A 1 94 ? 124.372 126.659 75.701 1.00 126.99 94 GLU A N 1
ATOM 1447 C CA . GLU A 1 94 ? 124.603 125.789 74.553 1.00 127.76 94 GLU A CA 1
ATOM 1448 C C . GLU A 1 94 ? 125.706 126.340 73.657 1.00 128.20 94 GLU A C 1
ATOM 1449 O O . GLU A 1 94 ? 126.501 125.574 73.102 1.00 129.51 94 GLU A O 1
ATOM 1461 N N . ILE A 1 95 ? 125.773 127.664 73.506 1.00 127.54 95 ILE A N 1
ATOM 1462 C CA . ILE A 1 95 ? 126.838 128.269 72.710 1.00 128.88 95 ILE A CA 1
ATOM 1463 C C . ILE A 1 95 ? 128.194 127.959 73.329 1.00 127.66 95 ILE A C 1
ATOM 1464 O O . ILE A 1 95 ? 129.149 127.591 72.634 1.00 128.92 95 ILE A O 1
ATOM 1480 N N . ALA A 1 96 ? 128.300 128.111 74.650 1.00 124.74 96 ALA A N 1
ATOM 1481 C CA . ALA A 1 96 ? 129.559 127.824 75.327 1.00 124.28 96 ALA A CA 1
ATOM 1482 C C . ALA A 1 96 ? 129.920 126.349 75.214 1.00 127.18 96 ALA A C 1
ATOM 1483 O O . ALA A 1 96 ? 131.091 126.002 75.023 1.00 128.46 96 ALA A O 1
ATOM 1490 N N . GLU A 1 97 ? 128.929 125.463 75.337 1.00 128.70 97 GLU A N 1
ATOM 1491 C CA . GLU A 1 97 ? 129.198 124.036 75.187 1.00 130.30 97 GLU A CA 1
ATOM 1492 C C . GLU A 1 97 ? 129.699 123.717 73.784 1.00 133.61 97 GLU A C 1
ATOM 1493 O O . GLU A 1 97 ? 130.648 122.941 73.616 1.00 134.82 97 GLU A O 1
ATOM 1505 N N . ARG A 1 98 ? 129.075 124.308 72.763 1.00 133.82 98 ARG A N 1
ATOM 1506 C CA . ARG A 1 98 ? 129.532 124.096 71.394 1.00 135.28 98 ARG A CA 1
ATOM 1507 C C . ARG A 1 98 ? 130.952 124.610 71.206 1.00 135.74 98 ARG A C 1
ATOM 1508 O O . ARG A 1 98 ? 131.778 123.955 70.559 1.00 136.10 98 ARG A O 1
ATOM 1529 N N . VAL A 1 99 ? 131.256 125.783 71.765 1.00 134.11 99 VAL A N 1
ATOM 1530 C CA . VAL A 1 99 ? 132.600 126.338 71.639 1.00 134.37 99 VAL A CA 1
ATOM 1531 C C . VAL A 1 99 ? 133.617 125.418 72.300 1.00 134.04 99 VAL A C 1
ATOM 1532 O O . VAL A 1 99 ? 134.699 125.168 71.754 1.00 131.65 99 VAL A O 1
ATOM 1545 N N . ALA A 1 100 ? 133.290 124.901 73.485 1.00 133.27 100 ALA A N 1
ATOM 1546 C CA . ALA A 1 100 ? 134.194 123.974 74.157 1.00 132.72 100 ALA A CA 1
ATOM 1547 C C . ALA A 1 100 ? 134.400 122.714 73.329 1.00 134.93 100 ALA A C 1
ATOM 1548 O O . ALA A 1 100 ? 135.528 122.225 73.198 1.00 133.80 100 ALA A O 1
ATOM 1555 N N . LYS A 1 101 ? 133.321 122.174 72.759 1.00 137.47 101 LYS A N 1
ATOM 1556 C CA . LYS A 1 101 ? 133.427 120.983 71.926 1.00 140.22 101 LYS A CA 1
ATOM 1557 C C . LYS A 1 101 ? 134.082 121.262 70.580 1.00 140.63 101 LYS A C 1
ATOM 1558 O O . LYS A 1 101 ? 134.446 120.311 69.881 1.00 139.76 101 LYS A O 1
ATOM 1577 N N . GLY A 1 102 ? 134.240 122.528 70.203 1.00 141.15 102 GLY A N 1
ATOM 1578 C CA . GLY A 1 102 ? 134.822 122.881 68.928 1.00 141.06 102 GLY A CA 1
ATOM 1579 C C . GLY A 1 102 ? 133.854 122.897 67.767 1.00 141.42 102 GLY A C 1
ATOM 1580 O O . GLY A 1 102 ? 134.276 123.172 66.636 1.00 141.42 102 GLY A O 1
ATOM 1584 N N . GLU A 1 103 ? 132.574 122.612 68.003 1.00 141.45 103 GLU A N 1
ATOM 1585 C CA . GLU A 1 103 ? 131.585 122.619 66.934 1.00 144.40 103 GLU A CA 1
ATOM 1586 C C . GLU A 1 103 ? 131.208 124.024 66.484 1.00 144.01 103 GLU A C 1
ATOM 1587 O O . GLU A 1 103 ? 130.544 124.167 65.451 1.00 143.54 103 GLU A O 1
ATOM 1599 N N . LEU A 1 104 ? 131.609 125.056 67.224 1.00 141.72 104 LEU A N 1
ATOM 1600 C CA . LEU A 1 104 ? 131.288 126.432 66.879 1.00 140.60 104 LEU A CA 1
ATOM 1601 C C . LEU A 1 104 ? 132.523 127.299 67.070 1.00 138.79 104 LEU A C 1
ATOM 1602 O O . LEU A 1 104 ? 133.401 126.988 67.880 1.00 135.95 104 LEU A O 1
ATOM 1618 N N . ASP A 1 105 ? 132.583 128.390 66.310 1.00 137.79 105 ASP A N 1
ATOM 1619 C CA . ASP A 1 105 ? 133.686 129.341 66.389 1.00 137.81 105 ASP A CA 1
ATOM 1620 C C . ASP A 1 105 ? 133.102 130.742 66.466 1.00 139.59 105 ASP A C 1
ATOM 1621 O O . ASP A 1 105 ? 132.455 131.199 65.518 1.00 138.67 105 ASP A O 1
ATOM 1630 N N . LEU A 1 106 ? 133.331 131.422 67.591 1.00 137.91 106 LEU A N 1
ATOM 1631 C CA . LEU A 1 106 ? 132.744 132.744 67.785 1.00 135.41 106 LEU A CA 1
ATOM 1632 C C . LEU A 1 106 ? 133.309 133.766 66.808 1.00 133.86 106 LEU A C 1
ATOM 1633 O O . LEU A 1 106 ? 132.566 134.618 66.309 1.00 132.99 106 LEU A O 1
ATOM 1649 N N . THR A 1 107 ? 134.610 133.706 66.525 1.00 133.73 107 THR A N 1
ATOM 1650 C CA . THR A 1 107 ? 135.244 134.701 65.671 1.00 135.32 107 THR A CA 1
ATOM 1651 C C . THR A 1 107 ? 134.919 134.521 64.194 1.00 136.64 107 THR A C 1
ATOM 1652 O O . THR A 1 107 ? 135.073 135.476 63.425 1.00 139.46 107 THR A O 1
ATOM 1663 N N . SER A 1 108 ? 134.480 133.333 63.776 1.00 136.30 108 SER A N 1
ATOM 1664 C CA . SER A 1 108 ? 134.136 133.106 62.378 1.00 136.31 108 SER A CA 1
ATOM 1665 C C . SER A 1 108 ? 132.749 133.620 62.019 1.00 136.84 108 SER A C 1
ATOM 1666 O O . SER A 1 108 ? 132.442 133.744 60.828 1.00 135.43 108 SER A O 1
ATOM 1674 N N . ILE A 1 109 ? 131.914 133.917 63.004 1.00 138.91 109 ILE A N 1
ATOM 1675 C CA . ILE A 1 109 ? 130.562 134.412 62.737 1.00 139.60 109 ILE A CA 1
ATOM 1676 C C . ILE A 1 109 ? 130.644 135.892 62.367 1.00 140.75 109 ILE A C 1
ATOM 1677 O O . ILE A 1 109 ? 131.256 136.672 63.113 1.00 138.18 109 ILE A O 1
ATOM 1693 N N . PRO A 1 110 ? 130.058 136.317 61.248 1.00 141.78 110 PRO A N 1
ATOM 1694 C CA . PRO A 1 110 ? 130.058 137.750 60.930 1.00 141.08 110 PRO A CA 1
ATOM 1695 C C . PRO A 1 110 ? 129.383 138.553 62.031 1.00 140.81 110 PRO A C 1
ATOM 1696 O O . PRO A 1 110 ? 128.391 138.121 62.622 1.00 140.75 110 PRO A O 1
ATOM 1707 N N . MET A 1 111 ? 129.931 139.733 62.303 1.00 139.64 111 MET A N 1
ATOM 1708 C CA . MET A 1 111 ? 129.396 140.591 63.351 1.00 139.63 111 MET A CA 1
ATOM 1709 C C . MET A 1 111 ? 128.125 141.276 62.866 1.00 138.79 111 MET A C 1
ATOM 1710 O O . MET A 1 111 ? 128.102 141.868 61.783 1.00 134.26 111 MET A O 1
ATOM 1724 N N . ALA A 1 112 ? 127.069 141.190 63.670 1.00 139.12 112 ALA A N 1
ATOM 1725 C CA . ALA A 1 112 ? 125.809 141.839 63.350 1.00 137.74 112 ALA A CA 1
ATOM 1726 C C . ALA A 1 112 ? 125.792 143.256 63.917 1.00 136.13 112 ALA A C 1
ATOM 1727 O O . ALA A 1 112 ? 126.765 143.731 64.510 1.00 133.07 112 ALA A O 1
ATOM 1734 N N . ASP A 1 113 ? 124.672 143.946 63.731 1.00 135.16 113 ASP A N 1
ATOM 1735 C CA . ASP A 1 113 ? 124.533 145.291 64.269 1.00 135.55 113 ASP A CA 1
ATOM 1736 C C . ASP A 1 113 ? 124.555 145.251 65.793 1.00 135.65 113 ASP A C 1
ATOM 1737 O O . ASP A 1 113 ? 123.978 144.357 66.416 1.00 134.08 113 ASP A O 1
ATOM 1746 N N . LEU A 1 114 ? 125.231 146.233 66.393 1.00 133.04 114 LEU A N 1
ATOM 1747 C CA . LEU A 1 114 ? 125.394 146.233 67.843 1.00 130.08 114 LEU A CA 1
ATOM 1748 C C . LEU A 1 114 ? 124.062 146.399 68.564 1.00 129.94 114 LEU A C 1
ATOM 1749 O O . LEU A 1 114 ? 123.916 145.949 69.706 1.00 128.74 114 LEU A O 1
ATOM 1765 N N . PHE A 1 115 ? 123.084 147.041 67.923 1.00 131.46 115 PHE A N 1
ATOM 1766 C CA . PHE A 1 115 ? 121.796 147.272 68.572 1.00 133.10 115 PHE A CA 1
ATOM 1767 C C . PHE A 1 115 ? 121.103 145.952 68.900 1.00 134.06 115 PHE A C 1
ATOM 1768 O O . PHE A 1 115 ? 120.629 145.742 70.026 1.00 131.03 115 PHE A O 1
ATOM 1785 N N . GLU A 1 116 ? 121.044 145.044 67.923 1.00 133.29 116 GLU A N 1
ATOM 1786 C CA . GLU A 1 116 ? 120.408 143.752 68.153 1.00 131.81 116 GLU A CA 1
ATOM 1787 C C . GLU A 1 116 ? 121.160 142.951 69.206 1.00 129.80 116 GLU A C 1
ATOM 1788 O O . GLU A 1 116 ? 120.546 142.271 70.036 1.00 127.43 116 GLU A O 1
ATOM 1800 N N . ILE A 1 117 ? 122.492 143.009 69.181 1.00 128.41 117 ILE A N 1
ATOM 1801 C CA . ILE A 1 117 ? 123.288 142.297 70.177 1.00 127.05 117 ILE A CA 1
ATOM 1802 C C . ILE A 1 117 ? 122.964 142.812 71.573 1.00 123.40 117 ILE A C 1
ATOM 1803 O O . ILE A 1 117 ? 122.764 142.034 72.516 1.00 122.50 117 ILE A O 1
ATOM 1819 N N . LYS A 1 118 ? 122.907 144.137 71.723 1.00 122.38 118 LYS A N 1
ATOM 1820 C CA . LYS A 1 118 ? 122.593 144.717 73.022 1.00 120.89 118 LYS A CA 1
ATOM 1821 C C . LYS A 1 118 ? 121.215 144.278 73.496 1.00 121.41 118 LYS A C 1
ATOM 1822 O O . LYS A 1 118 ? 121.044 143.901 74.661 1.00 119.11 118 LYS A O 1
ATOM 1841 N N . LEU A 1 119 ? 120.222 144.309 72.605 1.00 123.74 119 LEU A N 1
ATOM 1842 C CA . LEU A 1 119 ? 118.878 143.888 72.997 1.00 125.28 119 LEU A CA 1
ATOM 1843 C C . LEU A 1 119 ? 118.867 142.426 73.433 1.00 122.99 119 LEU A C 1
ATOM 1844 O O . LEU A 1 119 ? 118.305 142.075 74.483 1.00 120.96 119 LEU A O 1
ATOM 1860 N N . ALA A 1 120 ? 119.498 141.556 72.639 1.00 121.18 120 ALA A N 1
ATOM 1861 C CA . ALA A 1 120 ? 119.477 140.130 72.939 1.00 120.34 120 ALA A CA 1
ATOM 1862 C C . ALA A 1 120 ? 120.146 139.837 74.273 1.00 120.11 120 ALA A C 1
ATOM 1863 O O . ALA A 1 120 ? 119.647 139.025 75.060 1.00 119.78 120 ALA A O 1
ATOM 1870 N N . VAL A 1 121 ? 121.280 140.484 74.549 1.00 117.22 121 VAL A N 1
ATOM 1871 C CA . VAL A 1 121 ? 121.969 140.229 75.809 1.00 113.47 121 VAL A CA 1
ATOM 1872 C C . VAL A 1 121 ? 121.176 140.802 76.979 1.00 112.18 121 VAL A C 1
ATOM 1873 O O . VAL A 1 121 ? 121.086 140.184 78.049 1.00 109.55 121 VAL A O 1
ATOM 1886 N N . GLN A 1 122 ? 120.586 141.988 76.802 1.00 113.65 122 GLN A N 1
ATOM 1887 C CA . GLN A 1 122 ? 119.809 142.582 77.882 1.00 112.51 122 GLN A CA 1
ATOM 1888 C C . GLN A 1 122 ? 118.607 141.720 78.238 1.00 110.40 122 GLN A C 1
ATOM 1889 O O . GLN A 1 122 ? 118.175 141.705 79.398 1.00 105.14 122 GLN A O 1
ATOM 1903 N N . ASP A 1 123 ? 118.064 140.987 77.262 1.00 111.37 123 ASP A N 1
ATOM 1904 C CA . ASP A 1 123 ? 116.932 140.108 77.550 1.00 111.25 123 ASP A CA 1
ATOM 1905 C C . ASP A 1 123 ? 117.235 139.154 78.705 1.00 108.26 123 ASP A C 1
ATOM 1906 O O . ASP A 1 123 ? 116.352 138.854 79.517 1.00 103.87 123 ASP A O 1
ATOM 1915 N N . ILE A 1 124 ? 118.473 138.665 78.795 1.00 107.47 124 ILE A N 1
ATOM 1916 C CA . ILE A 1 124 ? 118.851 137.752 79.874 1.00 105.16 124 ILE A CA 1
ATOM 1917 C C . ILE A 1 124 ? 119.471 138.496 81.057 1.00 102.80 124 ILE A C 1
ATOM 1918 O O . ILE A 1 124 ? 119.353 138.047 82.210 1.00 99.23 124 ILE A O 1
ATOM 1934 N N . ALA A 1 125 ? 120.147 139.615 80.794 1.00 100.45 125 ALA A N 1
ATOM 1935 C CA . ALA A 1 125 ? 120.684 140.413 81.887 1.00 95.74 125 ALA A CA 1
ATOM 1936 C C . ALA A 1 125 ? 119.574 140.852 82.830 1.00 96.79 125 ALA A C 1
ATOM 1937 O O . ALA A 1 125 ? 119.754 140.863 84.054 1.00 97.36 125 ALA A O 1
ATOM 1944 N N . ILE A 1 126 ? 118.414 141.214 82.276 1.00 98.86 126 ILE A N 1
ATOM 1945 C CA . ILE A 1 126 ? 117.296 141.645 83.110 1.00 96.40 126 ILE A CA 1
ATOM 1946 C C . ILE A 1 126 ? 116.850 140.513 84.024 1.00 92.72 126 ILE A C 1
ATOM 1947 O O . ILE A 1 126 ? 116.561 140.728 85.207 1.00 91.33 126 ILE A O 1
ATOM 1963 N N . LYS A 1 127 ? 116.779 139.291 83.493 1.00 93.28 127 LYS A N 1
ATOM 1964 C CA . LYS A 1 127 ? 116.373 138.147 84.305 1.00 93.16 127 LYS A CA 1
ATOM 1965 C C . LYS A 1 127 ? 117.352 137.931 85.454 1.00 91.25 127 LYS A C 1
ATOM 1966 O O . LYS A 1 127 ? 116.945 137.735 86.606 1.00 88.53 127 LYS A O 1
ATOM 1985 N N . THR A 1 128 ? 118.654 137.961 85.161 1.00 92.19 128 THR A N 1
ATOM 1986 C CA . THR A 1 128 ? 119.631 137.740 86.229 1.00 88.39 128 THR A CA 1
ATOM 1987 C C . THR A 1 128 ? 119.546 138.833 87.293 1.00 87.61 128 THR A C 1
ATOM 1988 O O . THR A 1 128 ? 119.596 138.550 88.501 1.00 86.62 128 THR A O 1
ATOM 1999 N N . VAL A 1 129 ? 119.412 140.089 86.864 1.00 89.28 129 VAL A N 1
ATOM 2000 C CA . VAL A 1 129 ? 119.292 141.189 87.816 1.00 88.39 129 VAL A CA 1
ATOM 2001 C C . VAL A 1 129 ? 118.052 141.003 88.682 1.00 87.88 129 VAL A C 1
ATOM 2002 O O . VAL A 1 129 ? 118.077 141.245 89.897 1.00 83.64 129 VAL A O 1
ATOM 2015 N N . GLU A 1 130 ? 116.946 140.572 88.071 1.00 89.19 130 GLU A N 1
ATOM 2016 C CA . GLU A 1 130 ? 115.722 140.343 88.828 1.00 88.07 130 GLU A CA 1
ATOM 2017 C C . GLU A 1 130 ? 115.909 139.231 89.850 1.00 85.16 130 GLU A C 1
ATOM 2018 O O . GLU A 1 130 ? 115.376 139.305 90.961 1.00 87.99 130 GLU A O 1
ATOM 2030 N N . LYS A 1 131 ? 116.652 138.183 89.490 1.00 82.24 131 LYS A N 1
ATOM 2031 C CA . LYS A 1 131 ? 116.919 137.117 90.454 1.00 82.21 131 LYS A CA 1
ATOM 2032 C C . LYS A 1 131 ? 117.710 137.643 91.648 1.00 80.53 131 LYS A C 1
ATOM 2033 O O . LYS A 1 131 ? 117.424 137.292 92.802 1.00 78.78 131 LYS A O 1
ATOM 2052 N N . ILE A 1 132 ? 118.719 138.476 91.392 1.00 80.57 132 ILE A N 1
ATOM 2053 C CA . ILE A 1 132 ? 119.501 139.030 92.498 1.00 77.91 132 ILE A CA 1
ATOM 2054 C C . ILE A 1 132 ? 118.618 139.902 93.389 1.00 76.56 132 ILE A C 1
ATOM 2055 O O . ILE A 1 132 ? 118.723 139.875 94.626 1.00 74.59 132 ILE A O 1
ATOM 2071 N N . ARG A 1 133 ? 117.732 140.690 92.777 1.00 79.21 133 ARG A N 1
ATOM 2072 C CA . ARG A 1 133 ? 116.803 141.496 93.563 1.00 81.78 133 ARG A CA 1
ATOM 2073 C C . ARG A 1 133 ? 115.878 140.613 94.395 1.00 79.79 133 ARG A C 1
ATOM 2074 O O . ARG A 1 133 ? 115.533 140.953 95.534 1.00 77.73 133 ARG A O 1
ATOM 2095 N N . GLU A 1 134 ? 115.458 139.479 93.835 1.00 80.20 134 GLU A N 1
ATOM 2096 C CA . GLU A 1 134 ? 114.637 138.535 94.584 1.00 77.62 134 GLU A CA 1
ATOM 2097 C C . GLU A 1 134 ? 115.383 138.018 95.806 1.00 76.05 134 GLU A C 1
ATOM 2098 O O . GLU A 1 134 ? 114.803 137.894 96.891 1.00 77.66 134 GLU A O 1
ATOM 2110 N N . ASN A 1 135 ? 116.667 137.695 95.646 1.00 76.73 135 ASN A N 1
ATOM 2111 C CA . ASN A 1 135 ? 117.458 137.256 96.796 1.00 71.17 135 ASN A CA 1
ATOM 2112 C C . ASN A 1 135 ? 117.530 138.345 97.859 1.00 67.01 135 ASN A C 1
ATOM 2113 O O . ASN A 1 135 ? 117.466 138.060 99.062 1.00 64.53 135 ASN A O 1
ATOM 2124 N N . ARG A 1 136 ? 117.690 139.601 97.438 1.00 67.01 136 ARG A N 1
ATOM 2125 C CA . ARG A 1 136 ? 117.720 140.690 98.411 1.00 62.98 136 ARG A CA 1
ATOM 2126 C C . ARG A 1 136 ? 116.403 140.778 99.174 1.00 68.87 136 ARG A C 1
ATOM 2127 O O . ARG A 1 136 ? 116.386 140.926 100.406 1.00 68.06 136 ARG A O 1
ATOM 2148 N N . ARG A 1 137 ? 115.283 140.694 98.450 1.00 74.26 137 ARG A N 1
ATOM 2149 C CA . ARG A 1 137 ? 113.977 140.745 99.100 1.00 70.90 137 ARG A CA 1
ATOM 2150 C C . ARG A 1 137 ? 113.813 139.595 100.082 1.00 67.89 137 ARG A C 1
ATOM 2151 O O . ARG A 1 137 ? 113.267 139.771 101.175 1.00 70.22 137 ARG A O 1
ATOM 2172 N N . LYS A 1 138 ? 114.280 138.406 99.704 1.00 67.84 138 LYS A N 1
ATOM 2173 C CA . LYS A 1 138 ? 114.207 137.255 100.595 1.00 65.47 138 LYS A CA 1
ATOM 2174 C C . LYS A 1 138 ? 115.016 137.484 101.867 1.00 64.69 138 LYS A C 1
ATOM 2175 O O . LYS A 1 138 ? 114.556 137.173 102.973 1.00 68.72 138 LYS A O 1
ATOM 2194 N N . ARG A 1 139 ? 116.229 138.019 101.732 1.00 65.38 139 ARG A N 1
ATOM 2195 C CA . ARG A 1 139 ? 117.050 138.285 102.910 1.00 62.85 139 ARG A CA 1
ATOM 2196 C C . ARG A 1 139 ? 116.352 139.267 103.841 1.00 65.47 139 ARG A C 1
ATOM 2197 O O . ARG A 1 139 ? 116.307 139.067 105.064 1.00 63.77 139 ARG A O 1
ATOM 2218 N N . GLU A 1 140 ? 115.786 140.335 103.271 1.00 72.16 140 GLU A N 1
ATOM 2219 C CA . GLU A 1 140 ? 115.068 141.311 104.086 1.00 69.84 140 GLU A CA 1
ATOM 2220 C C . GLU A 1 140 ? 113.856 140.681 104.764 1.00 68.84 140 GLU A C 1
ATOM 2221 O O . GLU A 1 140 ? 113.533 141.016 105.908 1.00 69.01 140 GLU A O 1
ATOM 2233 N N . GLU A 1 141 ? 113.165 139.773 104.070 1.00 71.35 141 GLU A N 1
ATOM 2234 C CA . GLU A 1 141 ? 111.988 139.141 104.658 1.00 69.02 141 GLU A CA 1
ATOM 2235 C C . GLU A 1 141 ? 112.371 138.252 105.835 1.00 67.79 141 GLU A C 1
ATOM 2236 O O . GLU A 1 141 ? 111.689 138.256 106.865 1.00 71.06 141 GLU A O 1
ATOM 2248 N N . PHE A 1 142 ? 113.458 137.484 105.710 1.00 70.29 142 PHE A N 1
ATOM 2249 C CA . PHE A 1 142 ? 113.932 136.710 106.860 1.00 71.78 142 PHE A CA 1
ATOM 2250 C C . PHE A 1 142 ? 114.296 137.623 108.025 1.00 71.02 142 PHE A C 1
ATOM 2251 O O . PHE A 1 142 ? 113.932 137.354 109.179 1.00 73.25 142 PHE A O 1
ATOM 2268 N N . LEU A 1 143 ? 115.017 138.711 107.746 1.00 71.70 143 LEU A N 1
ATOM 2269 C CA . LEU A 1 143 ? 115.414 139.608 108.829 1.00 70.55 143 LEU A CA 1
ATOM 2270 C C . LEU A 1 143 ? 114.197 140.197 109.530 1.00 74.18 143 LEU A C 1
ATOM 2271 O O . LEU A 1 143 ? 114.167 140.293 110.761 1.00 75.34 143 LEU A O 1
ATOM 2287 N N . LYS A 1 144 ? 113.188 140.612 108.762 1.00 76.00 144 LYS A N 1
ATOM 2288 C CA . LYS A 1 144 ? 111.976 141.157 109.366 1.00 77.72 144 LYS A CA 1
ATOM 2289 C C . LYS A 1 144 ? 111.234 140.100 110.174 1.00 78.62 144 LYS A C 1
ATOM 2290 O O . LYS A 1 144 ? 110.791 140.367 111.297 1.00 78.66 144 LYS A O 1
ATOM 2309 N N . LYS A 1 145 ? 111.093 138.892 109.625 1.00 77.96 145 LYS A N 1
ATOM 2310 C CA . LYS A 1 145 ? 110.355 137.843 110.316 1.00 75.33 145 LYS A CA 1
ATOM 2311 C C . LYS A 1 145 ? 110.988 137.523 111.662 1.00 76.35 145 LYS A C 1
ATOM 2312 O O . LYS A 1 145 ? 110.301 137.479 112.688 1.00 75.49 145 LYS A O 1
ATOM 2331 N N . TYR A 1 146 ? 112.302 137.300 111.681 1.00 81.54 146 TYR A N 1
ATOM 2332 C CA . TYR A 1 146 ? 112.954 136.910 112.926 1.00 79.13 146 TYR A CA 1
ATOM 2333 C C . TYR A 1 146 ? 113.249 138.089 113.842 1.00 80.08 146 TYR A C 1
ATOM 2334 O O . TYR A 1 146 ? 113.533 137.877 115.024 1.00 82.61 146 TYR A O 1
ATOM 2352 N N . GLY A 1 147 ? 113.187 139.317 113.336 1.00 79.93 147 GLY A N 1
ATOM 2353 C CA . GLY A 1 147 ? 113.623 140.463 114.109 1.00 81.71 147 GLY A CA 1
ATOM 2354 C C . GLY A 1 147 ? 115.135 140.547 114.151 1.00 84.53 147 GLY A C 1
ATOM 2355 O O . GLY A 1 147 ? 115.815 139.523 114.041 1.00 81.24 147 GLY A O 1
ATOM 2359 N N . ASP A 1 148 ? 115.676 141.751 114.310 1.00 88.31 148 ASP A N 1
ATOM 2360 C CA . ASP A 1 148 ? 117.113 141.972 114.275 1.00 86.47 148 ASP A CA 1
ATOM 2361 C C . ASP A 1 148 ? 117.641 142.310 115.663 1.00 81.58 148 ASP A C 1
ATOM 2362 O O . ASP A 1 148 ? 116.932 142.875 116.500 1.00 81.41 148 ASP A O 1
ATOM 2371 N N . LYS A 1 149 ? 118.904 141.958 115.891 1.00 79.34 149 LYS A N 1
ATOM 2372 C CA . LYS A 1 149 ? 119.551 142.201 117.170 1.00 80.22 149 LYS A CA 1
ATOM 2373 C C . LYS A 1 149 ? 119.768 143.695 117.391 1.00 84.29 149 LYS A C 1
ATOM 2374 O O . LYS A 1 149 ? 119.658 144.513 116.475 1.00 83.25 149 LYS A O 1
ATOM 2393 N N . GLU A 1 150 ? 120.075 144.045 118.639 1.00 87.82 150 GLU A N 1
ATOM 2394 C CA . GLU A 1 150 ? 120.423 145.410 119.010 1.00 85.65 150 GLU A CA 1
ATOM 2395 C C . GLU A 1 150 ? 121.857 145.558 119.490 1.00 79.87 150 GLU A C 1
ATOM 2396 O O . GLU A 1 150 ? 122.391 146.667 119.455 1.00 83.84 150 GLU A O 1
ATOM 2408 N N . GLY A 1 151 ? 122.487 144.474 119.940 1.00 71.42 151 GLY A N 1
ATOM 2409 C CA . GLY A 1 151 ? 123.857 144.513 120.389 1.00 64.52 151 GLY A CA 1
ATOM 2410 C C . GLY A 1 151 ? 124.826 144.083 119.306 1.00 67.01 151 GLY A C 1
ATOM 2411 O O . GLY A 1 151 ? 124.464 143.954 118.133 1.00 69.06 151 GLY A O 1
ATOM 2415 N N . PRO A 1 152 ? 126.087 143.868 119.678 1.00 61.34 152 PRO A N 1
ATOM 2416 C CA . PRO A 1 152 ? 127.070 143.387 118.700 1.00 54.16 152 PRO A CA 1
ATOM 2417 C C . PRO A 1 152 ? 126.742 141.982 118.221 1.00 53.35 152 PRO A C 1
ATOM 2418 O O . PRO A 1 152 ? 126.122 141.188 118.931 1.00 54.24 152 PRO A O 1
ATOM 2429 N N . LEU A 1 153 ? 127.171 141.680 116.997 1.00 51.41 153 LEU A N 1
ATOM 2430 C CA . LEU A 1 153 ? 126.938 140.377 116.389 1.00 54.14 153 LEU A CA 1
ATOM 2431 C C . LEU A 1 153 ? 128.181 139.511 116.528 1.00 55.33 153 LEU A C 1
ATOM 2432 O O . LEU A 1 153 ? 129.257 139.878 116.049 1.00 52.10 153 LEU A O 1
ATOM 2448 N N . LEU A 1 154 ? 128.028 138.359 117.173 1.00 56.07 154 LEU A N 1
ATOM 2449 C CA . LEU A 1 154 ? 129.143 137.443 117.359 1.00 52.85 154 LEU A CA 1
ATOM 2450 C C . LEU A 1 154 ? 129.496 136.793 116.029 1.00 54.51 154 LEU A C 1
ATOM 2451 O O . LEU A 1 154 ? 128.612 136.355 115.289 1.00 56.00 154 LEU A O 1
ATOM 2467 N N . TYR A 1 155 ? 130.789 136.727 115.734 1.00 52.80 155 TYR A N 1
ATOM 2468 C CA . TYR A 1 155 ? 131.297 136.305 114.435 1.00 50.48 155 TYR A CA 1
ATOM 2469 C C . TYR A 1 155 ? 132.350 135.230 114.669 1.00 54.09 155 TYR A C 1
ATOM 2470 O O . TYR A 1 155 ? 133.361 135.485 115.328 1.00 55.26 155 TYR A O 1
ATOM 2488 N N . VAL A 1 156 ? 132.113 134.034 114.133 1.00 54.57 156 VAL A N 1
ATOM 2489 C CA . VAL A 1 156 ? 133.004 132.899 114.329 1.00 56.98 156 VAL A CA 1
ATOM 2490 C C . VAL A 1 156 ? 133.402 132.342 112.969 1.00 60.16 156 VAL A C 1
ATOM 2491 O O . VAL A 1 156 ? 132.791 132.641 111.943 1.00 61.64 156 VAL A O 1
ATOM 2504 N N . ILE A 1 157 ? 134.443 131.512 112.979 1.0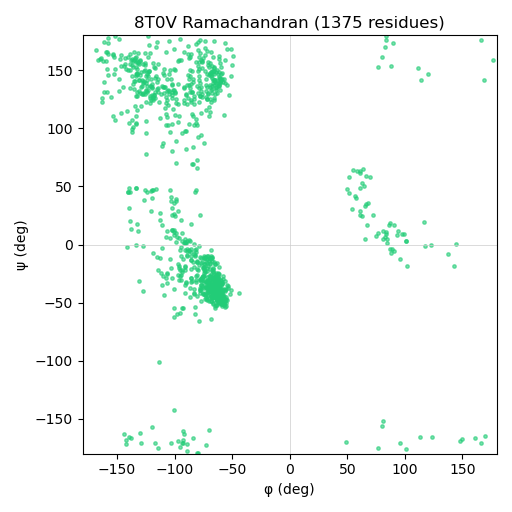0 66.35 157 ILE A N 1
ATOM 2505 C CA . ILE A 1 157 ? 135.035 130.953 111.770 1.00 66.25 157 ILE A CA 1
ATOM 2506 C C . ILE A 1 157 ? 135.110 129.441 111.917 1.00 72.73 157 ILE A C 1
ATOM 2507 O O . ILE A 1 157 ? 135.418 128.931 112.999 1.00 77.27 157 ILE A O 1
ATOM 2523 N N . VAL A 1 158 ? 134.831 128.725 110.830 1.00 75.99 158 VAL A N 1
ATOM 2524 C CA . VAL A 1 158 ? 134.937 127.269 110.783 1.00 81.58 158 VAL A CA 1
ATOM 2525 C C . VAL A 1 158 ? 135.844 126.902 109.615 1.00 85.39 158 VAL A C 1
ATOM 2526 O O . VAL A 1 158 ? 135.641 127.377 108.492 1.00 82.12 158 VAL A O 1
ATOM 2539 N N . ALA A 1 159 ? 136.840 126.054 109.878 1.00 93.58 159 ALA A N 1
ATOM 2540 C CA . ALA A 1 159 ? 137.914 125.793 108.924 1.00 94.77 159 ALA A CA 1
ATOM 2541 C C . ALA A 1 159 ? 138.266 124.313 108.878 1.00 97.64 159 ALA A C 1
ATOM 2542 O O . ALA A 1 159 ? 139.444 123.940 108.889 1.00 102.14 159 ALA A O 1
ATOM 2549 N N . THR A 1 160 ? 137.259 123.441 108.825 1.00 97.79 160 THR A N 1
ATOM 2550 C CA . THR A 1 160 ? 137.542 122.008 108.780 1.00 101.86 160 THR A CA 1
ATOM 2551 C C . THR A 1 160 ? 138.157 121.611 107.443 1.00 100.64 160 THR A C 1
ATOM 2552 O O . THR A 1 160 ? 139.063 120.772 107.389 1.00 98.74 160 THR A O 1
ATOM 2563 N N . GLY A 1 161 ? 137.678 122.203 106.352 1.00 98.88 161 GLY A N 1
ATOM 2564 C CA . GLY A 1 161 ? 138.138 121.874 105.021 1.00 101.93 161 GLY A CA 1
ATOM 2565 C C . GLY A 1 161 ? 137.212 120.967 104.240 1.00 106.70 161 GLY A C 1
ATOM 2566 O O . GLY A 1 161 ? 137.323 120.910 103.009 1.00 106.79 161 GLY A O 1
ATOM 2570 N N . ASN A 1 162 ? 136.308 120.263 104.912 1.00 107.04 162 ASN A N 1
ATOM 2571 C CA . ASN A 1 162 ? 135.284 119.457 104.262 1.00 110.24 162 ASN A CA 1
ATOM 2572 C C . ASN A 1 162 ? 133.941 120.141 104.467 1.00 108.27 162 ASN A C 1
ATOM 2573 O O . ASN A 1 162 ? 133.640 120.602 105.572 1.00 104.25 162 ASN A O 1
ATOM 2584 N N . ILE A 1 163 ? 133.140 120.213 103.403 1.00 106.66 163 ILE A N 1
ATOM 2585 C CA . ILE A 1 163 ? 131.931 121.031 103.447 1.00 105.15 163 ILE A CA 1
ATOM 2586 C C . ILE A 1 163 ? 130.963 120.511 104.505 1.00 103.09 163 ILE A C 1
ATOM 2587 O O . ILE A 1 163 ? 130.320 121.293 105.213 1.00 99.61 163 ILE A O 1
ATOM 2603 N N . TYR A 1 164 ? 130.843 119.188 104.634 1.00 103.26 164 TYR A N 1
ATOM 2604 C CA . TYR A 1 164 ? 129.848 118.626 105.544 1.00 101.59 164 TYR A CA 1
ATOM 2605 C C . TYR A 1 164 ? 130.262 118.796 107.003 1.00 100.09 164 TYR A C 1
ATOM 2606 O O . TYR A 1 164 ? 129.432 119.138 107.858 1.00 98.73 164 TYR A O 1
ATOM 2624 N N . GLU A 1 165 ? 131.537 118.561 107.312 1.00 100.71 165 GLU A N 1
ATOM 2625 C CA . GLU A 1 165 ? 132.018 118.846 108.658 1.00 105.33 165 GLU A CA 1
ATOM 2626 C C . GLU A 1 165 ? 131.906 120.332 108.970 1.00 101.94 165 GLU A C 1
ATOM 2627 O O . GLU A 1 165 ? 131.626 120.713 110.115 1.00 94.87 165 GLU A O 1
ATOM 2639 N N . ASP A 1 166 ? 132.105 121.182 107.959 1.00 97.26 166 ASP A N 1
ATOM 2640 C CA . ASP A 1 166 ? 131.889 122.613 108.127 1.00 95.77 166 ASP A CA 1
ATOM 2641 C C . ASP A 1 166 ? 130.440 122.901 108.490 1.00 94.99 166 ASP A C 1
ATOM 2642 O O . ASP A 1 166 ? 130.161 123.728 109.362 1.00 88.64 166 ASP A O 1
ATOM 2651 N N . VAL A 1 167 ? 129.502 122.232 107.818 1.00 94.93 167 VAL A N 1
ATOM 2652 C CA . VAL A 1 167 ? 128.087 122.425 108.124 1.00 86.58 167 VAL A CA 1
ATOM 2653 C C . VAL A 1 167 ? 127.807 122.031 109.566 1.00 85.51 167 VAL A C 1
ATOM 2654 O O . VAL A 1 167 ? 127.116 122.742 110.303 1.00 84.43 167 VAL A O 1
ATOM 2667 N N . VAL A 1 168 ? 128.342 120.886 109.990 1.00 88.59 168 VAL A N 1
ATOM 2668 C CA . VAL A 1 168 ? 128.093 120.417 111.352 1.00 89.67 168 VAL A CA 1
ATOM 2669 C C . VAL A 1 168 ? 128.629 121.425 112.363 1.00 87.11 168 VAL A C 1
ATOM 2670 O O . VAL A 1 168 ? 127.936 121.815 113.315 1.00 84.12 168 VAL A O 1
ATOM 2683 N N . GLN A 1 169 ? 129.873 121.868 112.167 1.00 86.66 169 GLN A N 1
ATOM 2684 C CA . GLN A 1 169 ? 130.483 122.799 113.111 1.00 85.14 169 GLN A CA 1
ATOM 2685 C C . GLN A 1 169 ? 129.761 124.140 113.110 1.00 81.87 169 GLN A C 1
ATOM 2686 O O . GLN A 1 169 ? 129.599 124.765 114.163 1.00 79.03 169 GLN A O 1
ATOM 2700 N N . ALA A 1 170 ? 129.321 124.602 111.938 1.00 82.14 170 ALA A N 1
ATOM 2701 C CA . ALA A 1 170 ? 128.612 125.874 111.850 1.00 80.27 170 ALA A CA 1
ATOM 2702 C C . ALA A 1 170 ? 127.269 125.808 112.558 1.00 75.96 170 ALA A C 1
ATOM 2703 O O . ALA A 1 170 ? 126.880 126.747 113.259 1.00 69.87 170 ALA A O 1
ATOM 2710 N N . GLN A 1 171 ? 126.534 124.712 112.372 1.00 78.38 171 GLN A N 1
ATOM 2711 C CA . GLN A 1 171 ? 125.269 124.551 113.078 1.00 76.19 171 GLN A CA 1
ATOM 2712 C C . GLN A 1 171 ? 125.490 124.511 114.584 1.00 75.10 171 GLN A C 1
ATOM 2713 O O . GLN A 1 171 ? 124.748 125.144 115.346 1.00 71.49 171 GLN A O 1
ATOM 2727 N N . ALA A 1 172 ? 126.517 123.784 115.032 1.00 74.39 172 ALA A N 1
ATOM 2728 C CA . ALA A 1 172 ? 126.806 123.726 116.461 1.00 70.34 172 ALA A CA 1
ATOM 2729 C C . ALA A 1 172 ? 127.162 125.102 117.011 1.00 68.74 172 ALA A C 1
ATOM 2730 O O . ALA A 1 172 ? 126.719 125.477 118.103 1.00 62.83 172 ALA A O 1
ATOM 2737 N N . ALA A 1 173 ? 127.967 125.868 116.269 1.00 70.75 173 ALA A N 1
ATOM 2738 C CA . ALA A 1 173 ? 128.371 127.195 116.726 1.00 64.83 173 ALA A CA 1
ATOM 2739 C C . ALA A 1 173 ? 127.190 128.156 116.747 1.00 66.48 173 ALA A C 1
ATOM 2740 O O . ALA A 1 173 ? 127.056 128.972 117.665 1.00 64.33 173 ALA A O 1
ATOM 2747 N N . ALA A 1 174 ? 126.324 128.082 115.734 1.00 66.36 174 ALA A N 1
ATOM 2748 C CA . ALA A 1 174 ? 125.133 128.923 115.717 1.00 63.50 174 ALA A CA 1
ATOM 2749 C C . ALA A 1 174 ? 124.222 128.602 116.891 1.00 64.31 174 ALA A C 1
ATOM 2750 O O . ALA A 1 174 ? 123.667 129.508 117.521 1.00 61.92 174 ALA A O 1
ATOM 2757 N N . ARG A 1 175 ? 124.048 127.314 117.195 1.00 71.30 175 ARG A N 1
ATOM 2758 C CA . ARG A 1 175 ? 123.285 126.938 118.380 1.00 68.94 175 ARG A CA 1
ATOM 2759 C C . ARG A 1 175 ? 123.966 127.424 119.650 1.00 66.87 175 ARG A C 1
ATOM 2760 O O . ARG A 1 175 ? 123.289 127.727 120.639 1.00 65.72 175 ARG A O 1
ATOM 2781 N N . GLN A 1 176 ? 125.299 127.504 119.647 1.00 67.44 176 GLN A N 1
ATOM 2782 C CA . GLN A 1 176 ? 126.004 128.007 120.821 1.00 65.54 176 GLN A CA 1
ATOM 2783 C C . GLN A 1 176 ? 125.791 129.508 120.994 1.00 59.05 176 GLN A C 1
ATOM 2784 O O . GLN A 1 176 ? 125.772 130.007 122.124 1.00 53.58 176 GLN A O 1
ATOM 2798 N N . GLY A 1 177 ? 125.611 130.244 119.895 1.00 58.49 177 GLY A N 1
ATOM 2799 C CA . GLY A 1 177 ? 125.324 131.664 120.002 1.00 57.06 177 GLY A CA 1
ATOM 2800 C C . GLY A 1 177 ? 125.904 132.575 118.935 1.00 59.67 177 GLY A C 1
ATOM 2801 O O . GLY A 1 177 ? 125.704 133.790 118.998 1.00 58.94 177 GLY A O 1
ATOM 2805 N N . ALA A 1 178 ? 126.624 132.024 117.962 1.00 62.89 178 ALA A N 1
ATOM 2806 C CA . ALA A 1 178 ? 127.204 132.846 116.907 1.00 57.05 178 ALA A CA 1
ATOM 2807 C C . ALA A 1 178 ? 126.120 133.416 116.000 1.00 60.60 178 ALA A C 1
ATOM 2808 O O . ALA A 1 178 ? 125.177 132.716 115.623 1.00 61.53 178 ALA A O 1
ATOM 2815 N N . ASP A 1 179 ? 126.263 134.695 115.642 1.00 59.84 179 ASP A N 1
ATOM 2816 C CA . ASP A 1 179 ? 125.334 135.361 114.735 1.00 58.54 179 ASP A CA 1
ATOM 2817 C C . ASP A 1 179 ? 125.812 135.375 113.290 1.00 56.33 179 ASP A C 1
ATOM 2818 O O . ASP A 1 179 ? 124.999 135.583 112.386 1.00 56.24 179 ASP A O 1
ATOM 2827 N N . VAL A 1 180 ? 127.109 135.185 113.052 1.00 59.07 180 VAL A N 1
ATOM 2828 C CA . VAL A 1 180 ? 127.680 135.177 111.707 1.00 58.38 180 VAL A CA 1
ATOM 2829 C C . VAL A 1 180 ? 128.702 134.052 111.634 1.00 59.33 180 VAL A C 1
ATOM 2830 O O . VAL A 1 180 ? 129.525 133.899 112.541 1.00 55.25 180 VAL A O 1
ATOM 2843 N N . ILE A 1 181 ? 128.657 133.269 110.558 1.00 62.75 181 ILE A N 1
ATOM 2844 C CA . ILE A 1 181 ? 129.567 132.146 110.348 1.00 62.27 181 ILE A CA 1
ATOM 2845 C C . ILE A 1 181 ? 130.358 132.412 109.076 1.00 56.93 181 ILE A C 1
ATOM 2846 O O . ILE A 1 181 ? 129.772 132.617 108.008 1.00 58.84 181 ILE A O 1
ATOM 2862 N N . ALA A 1 182 ? 131.682 132.388 109.184 1.00 60.32 182 ALA A N 1
ATOM 2863 C CA . ALA A 1 182 ? 132.577 132.617 108.057 1.00 63.57 182 ALA A CA 1
ATOM 2864 C C . ALA A 1 182 ? 133.387 131.356 107.807 1.00 65.54 182 ALA A C 1
ATOM 2865 O O . ALA A 1 182 ? 134.039 130.844 108.721 1.00 67.53 182 ALA A O 1
ATOM 2872 N N . VAL A 1 183 ? 133.352 130.863 106.572 1.00 67.44 183 VAL A N 1
ATOM 2873 C CA . VAL A 1 183 ? 134.078 129.650 106.200 1.00 72.40 183 VAL A CA 1
ATOM 2874 C C . VAL A 1 183 ? 135.386 130.119 105.572 1.00 76.39 183 VAL A C 1
ATOM 2875 O O . VAL A 1 183 ? 135.423 130.599 104.439 1.00 77.19 183 VAL A O 1
ATOM 2888 N N . ILE A 1 184 ? 136.480 129.975 106.325 1.00 81.52 184 ILE A N 1
ATOM 2889 C CA . ILE A 1 184 ? 137.771 130.450 105.849 1.00 81.59 184 ILE A CA 1
ATOM 2890 C C . ILE A 1 184 ? 138.146 129.697 104.583 1.00 81.94 184 ILE A C 1
ATOM 2891 O O . ILE A 1 184 ? 137.985 128.474 104.488 1.00 84.37 184 ILE A O 1
ATOM 2907 N N . ARG A 1 185 ? 138.644 130.433 103.598 1.00 79.76 185 ARG A N 1
ATOM 2908 C CA . ARG A 1 185 ? 138.865 129.878 102.274 1.00 83.53 185 ARG A CA 1
ATOM 2909 C C . ARG A 1 185 ? 140.155 129.069 102.221 1.00 91.64 185 ARG A C 1
ATOM 2910 O O . ARG A 1 185 ? 141.096 129.304 102.984 1.00 88.49 185 ARG A O 1
ATOM 2931 N N . ALA A 1 186 ? 140.191 128.109 101.297 1.00 95.20 186 ALA A N 1
ATOM 2932 C CA . ALA A 1 186 ? 141.365 127.264 101.133 1.00 92.67 186 ALA A CA 1
ATOM 2933 C C . ALA A 1 186 ? 142.580 128.107 100.776 1.00 94.23 186 ALA A C 1
ATOM 2934 O O . ALA A 1 186 ? 142.496 129.044 99.979 1.00 92.98 186 ALA A O 1
ATOM 2941 N N . THR A 1 187 ? 143.718 127.765 101.376 1.00 99.34 187 THR A N 1
ATOM 2942 C CA . THR A 1 187 ? 144.943 128.514 101.134 1.00 99.53 187 THR A CA 1
ATOM 2943 C C . THR A 1 187 ? 145.388 128.346 99.689 1.00 101.00 187 THR A C 1
ATOM 2944 O O . THR A 1 187 ? 145.274 127.261 99.111 1.00 97.40 187 THR A O 1
ATOM 2955 N N . ALA A 1 188 ? 145.890 129.432 99.105 1.00 102.85 188 ALA A N 1
ATOM 2956 C CA . ALA A 1 188 ? 146.404 129.457 97.741 1.00 102.55 188 ALA A CA 1
ATOM 2957 C C . ALA A 1 188 ? 145.301 129.379 96.693 1.00 100.31 188 ALA A C 1
ATOM 2958 O O . ALA A 1 188 ? 145.543 128.910 95.577 1.00 97.67 188 ALA A O 1
ATOM 2965 N N . GLN A 1 189 ? 144.084 129.813 97.029 1.00 96.98 189 GLN A N 1
ATOM 2966 C CA . GLN A 1 189 ? 143.057 129.980 96.006 1.00 93.84 189 GLN A CA 1
ATOM 2967 C C . GLN A 1 189 ? 143.020 131.408 95.479 1.00 90.04 189 GLN A C 1
ATOM 2968 O O . GLN A 1 189 ? 142.539 131.640 94.365 1.00 88.34 189 GLN A O 1
ATOM 2982 N N . SER A 1 190 ? 143.499 132.376 96.261 1.00 87.14 190 SER A N 1
ATOM 2983 C CA . SER A 1 190 ? 143.543 133.749 95.773 1.00 88.96 190 SER A CA 1
ATOM 2984 C C . SER A 1 190 ? 144.479 133.885 94.581 1.00 90.10 190 SER A C 1
ATOM 2985 O O . SER A 1 190 ? 144.329 134.809 93.774 1.00 87.17 190 SER A O 1
ATOM 2993 N N . LEU A 1 191 ? 145.454 132.983 94.459 1.00 93.84 191 LEU A N 1
ATOM 2994 C CA . LEU A 1 191 ? 146.360 132.996 93.319 1.00 92.86 191 LEU A CA 1
ATOM 2995 C C . LEU A 1 191 ? 145.770 132.265 92.125 1.00 91.60 191 LEU A C 1
ATOM 2996 O O . LEU A 1 191 ? 146.271 132.403 91.006 1.00 94.27 191 LEU A O 1
ATOM 3012 N N . LEU A 1 192 ? 144.723 131.478 92.349 1.00 89.25 192 LEU A N 1
ATOM 3013 C CA . LEU A 1 192 ? 144.123 130.701 91.276 1.00 89.40 192 LEU A CA 1
ATOM 3014 C C . LEU A 1 192 ? 143.356 131.605 90.323 1.00 88.78 192 LEU A C 1
ATOM 3015 O O . LEU A 1 192 ? 142.700 132.560 90.744 1.00 90.83 192 LEU A O 1
ATOM 3031 N N . ASP A 1 193 ? 143.431 131.291 89.029 1.00 88.93 193 ASP A N 1
ATOM 3032 C CA . ASP A 1 193 ? 142.750 132.052 87.989 1.00 92.35 193 ASP A CA 1
ATOM 3033 C C . ASP A 1 193 ? 141.478 131.365 87.497 1.00 93.54 193 ASP A C 1
ATOM 3034 O O . ASP A 1 193 ? 141.058 131.581 86.356 1.00 95.08 193 ASP A O 1
ATOM 3043 N N . TYR A 1 194 ? 140.859 130.535 88.332 1.00 92.68 194 TYR A N 1
ATOM 3044 C CA . TYR A 1 194 ? 139.537 130.007 88.042 1.00 91.05 194 TYR A CA 1
ATOM 3045 C C . TYR A 1 194 ? 138.875 129.564 89.339 1.00 92.59 194 TYR A C 1
ATOM 3046 O O . TYR A 1 194 ? 139.527 129.401 90.376 1.00 92.35 194 TYR A O 1
ATOM 3064 N N . VAL A 1 195 ? 137.566 129.378 89.260 1.00 93.00 195 VAL A N 1
ATOM 3065 C CA . VAL A 1 195 ? 136.727 128.958 90.376 1.00 92.36 195 VAL A CA 1
ATOM 3066 C C . VAL A 1 195 ? 136.349 127.498 90.143 1.00 93.64 195 VAL A C 1
ATOM 3067 O O . VAL A 1 195 ? 135.736 127.187 89.115 1.00 94.73 195 VAL A O 1
ATOM 3080 N N . PRO A 1 196 ? 136.695 126.577 91.042 1.00 91.71 196 PRO A N 1
ATOM 3081 C CA . PRO A 1 196 ? 136.320 125.173 90.834 1.00 96.19 196 PRO A CA 1
ATOM 3082 C C . PRO A 1 196 ? 134.823 125.017 90.609 1.00 99.35 196 PRO A C 1
ATOM 3083 O O . PRO A 1 196 ? 134.027 125.935 90.811 1.00 95.88 196 PRO A O 1
ATOM 3094 N N . TYR A 1 197 ? 134.444 123.820 90.169 1.00 103.37 197 TYR A N 1
ATOM 3095 C CA . TYR A 1 197 ? 133.054 123.471 89.911 1.00 106.02 197 TYR A CA 1
ATOM 3096 C C . TYR A 1 197 ? 132.654 122.283 90.773 1.00 106.51 197 TYR A C 1
ATOM 3097 O O . TYR A 1 197 ? 133.405 121.310 90.894 1.00 104.90 197 TYR A O 1
ATOM 3115 N N . GLY A 1 198 ? 131.465 122.365 91.363 1.00 104.24 198 GLY A N 1
ATOM 3116 C CA . GLY A 1 198 ? 130.957 121.309 92.205 1.00 104.51 198 GLY A CA 1
ATOM 3117 C C . GLY A 1 198 ? 131.470 121.410 93.626 1.00 102.85 198 GLY A C 1
ATOM 3118 O O . GLY A 1 198 ? 132.235 122.315 93.972 1.00 99.71 198 GLY A O 1
ATOM 3122 N N . PRO A 1 199 ? 131.052 120.483 94.480 1.00 105.55 199 PRO A N 1
ATOM 3123 C CA . PRO A 1 199 ? 131.503 120.497 95.872 1.00 104.20 199 PRO A CA 1
ATOM 3124 C C . PRO A 1 199 ? 132.930 119.988 96.005 1.00 105.35 199 PRO A C 1
ATOM 3125 O O . PRO A 1 199 ? 133.443 119.253 95.160 1.00 106.09 199 PRO A O 1
ATOM 3136 N N . THR A 1 200 ? 133.569 120.397 97.098 1.00 104.37 200 THR A N 1
ATOM 3137 C CA . THR A 1 200 ? 134.919 119.964 97.431 1.00 110.64 200 THR A CA 1
ATOM 3138 C C . THR A 1 200 ? 134.889 119.247 98.771 1.00 113.92 200 THR A C 1
ATOM 3139 O O . THR A 1 200 ? 134.239 119.709 99.713 1.00 112.78 200 THR A O 1
ATOM 3150 N N . THR A 1 201 ? 135.587 118.116 98.849 1.00 118.20 201 THR A N 1
ATOM 3151 C CA . THR A 1 201 ? 135.625 117.309 100.059 1.00 119.81 201 THR A CA 1
ATOM 3152 C C . THR A 1 201 ? 136.926 117.451 100.836 1.00 117.92 201 THR A C 1
ATOM 3153 O O . THR A 1 201 ? 136.993 116.996 101.983 1.00 112.63 201 THR A O 1
ATOM 3164 N N . GLU A 1 202 ? 137.956 118.062 100.252 1.00 119.06 202 GLU A N 1
ATOM 3165 C CA . GLU A 1 202 ? 139.244 118.175 100.919 1.00 120.05 202 GLU A CA 1
ATOM 3166 C C . GLU A 1 202 ? 139.931 119.466 100.500 1.00 117.55 202 GLU A C 1
ATOM 3167 O O . GLU A 1 202 ? 139.856 119.872 99.337 1.00 115.06 202 GLU A O 1
ATOM 3179 N N . GLY A 1 203 ? 140.604 120.094 101.456 1.00 111.97 203 GLY A N 1
ATOM 3180 C CA . GLY A 1 203 ? 141.353 121.307 101.194 1.00 109.00 203 GLY A CA 1
ATOM 3181 C C . GLY A 1 203 ? 142.308 121.579 102.332 1.00 109.20 203 GLY A C 1
ATOM 3182 O O . GLY A 1 203 ? 142.152 121.051 103.438 1.00 112.20 203 GLY A O 1
ATOM 3186 N N . PHE A 1 204 ? 143.308 122.407 102.045 1.00 107.36 204 PHE A N 1
ATOM 3187 C CA . PHE A 1 204 ? 144.349 122.732 103.012 1.00 111.00 204 PHE A CA 1
ATOM 3188 C C . PHE A 1 204 ? 144.071 124.103 103.613 1.00 108.51 204 PHE A C 1
ATOM 3189 O O . PHE A 1 204 ? 144.091 125.113 102.903 1.00 108.85 204 PHE A O 1
ATOM 3206 N N . GLY A 1 205 ? 143.822 124.134 104.921 1.00 105.46 205 GLY A N 1
ATOM 3207 C CA . GLY A 1 205 ? 143.613 125.383 105.624 1.00 104.04 205 GLY A CA 1
ATOM 3208 C C . GLY A 1 205 ? 142.257 126.021 105.428 1.00 102.24 205 GLY A C 1
ATOM 3209 O O . GLY A 1 205 ? 142.066 127.166 105.848 1.00 100.71 205 GLY A O 1
ATOM 3213 N N . GLY A 1 206 ? 141.312 125.328 104.813 1.00 98.37 206 GLY A N 1
ATOM 3214 C CA . GLY A 1 206 ? 140.000 125.896 104.592 1.00 94.34 206 GLY A CA 1
ATOM 3215 C C . GLY A 1 206 ? 139.265 125.144 103.500 1.00 94.13 206 GLY A C 1
ATOM 3216 O O . GLY A 1 206 ? 139.660 124.052 103.095 1.00 97.05 206 GLY A O 1
ATOM 3220 N N . THR A 1 207 ? 138.186 125.766 103.033 1.00 92.10 207 THR A N 1
ATOM 3221 C CA . THR A 1 207 ? 137.319 125.198 102.012 1.00 93.68 207 THR A CA 1
ATOM 3222 C C . THR A 1 207 ? 137.280 126.116 100.801 1.00 91.60 207 THR A C 1
ATOM 3223 O O . THR A 1 207 ? 137.275 127.342 100.939 1.00 88.94 207 THR A O 1
ATOM 3234 N N . TYR A 1 208 ? 137.244 125.517 99.615 1.00 90.31 208 TYR A N 1
ATOM 3235 C CA . TYR A 1 208 ? 137.188 126.299 98.390 1.00 88.77 208 TYR A CA 1
ATOM 3236 C C . TYR A 1 208 ? 135.888 127.089 98.319 1.00 85.60 208 TYR A C 1
ATOM 3237 O O . TYR A 1 208 ? 134.854 126.668 98.841 1.00 85.13 208 TYR A O 1
ATOM 3255 N N . ALA A 1 209 ? 135.950 128.253 97.680 1.00 85.42 209 ALA A N 1
ATOM 3256 C CA . ALA A 1 209 ? 134.767 129.077 97.446 1.00 79.17 209 ALA A CA 1
ATOM 3257 C C . ALA A 1 209 ? 134.163 128.656 96.113 1.00 81.65 209 ALA A C 1
ATOM 3258 O O . ALA A 1 209 ? 134.599 129.082 95.043 1.00 82.33 209 ALA A O 1
ATOM 3265 N N . THR A 1 210 ? 133.151 127.797 96.182 1.00 83.54 210 THR A N 1
ATOM 3266 C CA . THR A 1 210 ? 132.444 127.316 95.006 1.00 86.96 210 THR A CA 1
ATOM 3267 C C . THR A 1 210 ? 130.952 127.527 95.205 1.00 84.66 210 THR A C 1
ATOM 3268 O O . THR A 1 210 ? 130.466 127.597 96.335 1.00 84.04 210 THR A O 1
ATOM 3279 N N . GLN A 1 211 ? 130.225 127.628 94.092 1.00 80.88 211 GLN A N 1
ATOM 3280 C CA . GLN A 1 211 ? 128.798 127.913 94.173 1.00 78.21 211 GLN A CA 1
ATOM 3281 C C . GLN A 1 211 ? 128.055 126.807 94.912 1.00 82.86 211 GLN A C 1
ATOM 3282 O O . GLN A 1 211 ? 127.153 127.081 95.713 1.00 84.70 211 GLN A O 1
ATOM 3296 N N . GLU A 1 212 ? 128.418 125.548 94.660 1.00 84.84 212 GLU A N 1
ATOM 3297 C CA . GLU A 1 212 ? 127.757 124.442 95.345 1.00 85.65 212 GLU A CA 1
ATOM 3298 C C . GLU A 1 212 ? 127.985 124.513 96.849 1.00 83.47 212 GLU A C 1
ATOM 3299 O O . GLU A 1 212 ? 127.071 124.240 97.638 1.00 85.58 212 GLU A O 1
ATOM 3311 N N . ASN A 1 213 ? 129.202 124.863 97.269 1.00 81.49 213 ASN A N 1
ATOM 3312 C CA . ASN A 1 213 ? 129.475 124.998 98.696 1.00 83.58 213 ASN A CA 1
ATOM 3313 C C . ASN A 1 213 ? 128.645 126.118 99.308 1.00 83.62 213 ASN A C 1
ATOM 3314 O O . ASN A 1 213 ? 128.119 125.977 100.419 1.00 85.02 213 ASN A O 1
ATOM 3325 N N . PHE A 1 214 ? 128.520 127.243 98.601 1.00 80.29 214 PHE A N 1
ATOM 3326 C CA . PHE A 1 214 ? 127.668 128.326 99.077 1.00 76.97 214 PHE A CA 1
ATOM 3327 C C . PHE A 1 214 ? 126.236 127.845 99.247 1.00 74.78 214 PHE A C 1
ATOM 3328 O O . PHE A 1 214 ? 125.586 128.134 100.254 1.00 73.22 214 PHE A O 1
ATOM 3345 N N . ARG A 1 215 ? 125.728 127.101 98.263 1.00 77.59 215 ARG A N 1
ATOM 3346 C CA . ARG A 1 215 ? 124.358 126.604 98.332 1.00 79.37 215 ARG A CA 1
ATOM 3347 C C . ARG A 1 215 ? 124.163 125.695 99.539 1.00 79.36 215 ARG A C 1
ATOM 3348 O O . ARG A 1 215 ? 123.181 125.824 100.282 1.00 78.92 215 ARG A O 1
ATOM 3369 N N . ILE A 1 216 ? 125.096 124.766 99.752 1.00 80.27 216 ILE A N 1
ATOM 3370 C CA . ILE A 1 216 ? 124.972 123.824 100.863 1.00 80.40 216 ILE A CA 1
ATOM 3371 C C . ILE A 1 216 ? 125.018 124.561 102.197 1.00 81.81 216 ILE A C 1
ATOM 3372 O O . ILE A 1 216 ? 124.210 124.303 103.102 1.00 83.56 216 ILE A O 1
ATOM 3388 N N . MET A 1 217 ? 125.969 125.486 102.342 1.00 79.75 217 MET A N 1
ATOM 3389 C CA . MET A 1 217 ? 126.086 126.240 103.585 1.00 76.02 217 MET A CA 1
ATOM 3390 C C . MET A 1 217 ? 124.838 127.073 103.837 1.00 74.28 217 MET A C 1
ATOM 3391 O O . MET A 1 217 ? 124.363 127.175 104.974 1.00 73.65 217 MET A O 1
ATOM 3405 N N . ARG A 1 218 ? 124.303 127.693 102.786 1.00 72.62 218 ARG A N 1
ATOM 3406 C CA . ARG A 1 218 ? 123.101 128.500 102.936 1.00 69.19 218 ARG A CA 1
ATOM 3407 C C . ARG A 1 218 ? 121.926 127.644 103.378 1.00 74.75 218 ARG A C 1
ATOM 3408 O O . ARG A 1 218 ? 121.148 128.050 104.246 1.00 72.81 218 ARG A O 1
ATOM 3429 N N . LYS A 1 219 ? 121.783 126.452 102.798 1.00 78.23 219 LYS A N 1
ATOM 3430 C CA . LYS A 1 219 ? 120.709 125.555 103.215 1.00 74.96 219 LYS A CA 1
ATOM 3431 C C . LYS A 1 219 ? 120.844 125.191 104.689 1.00 73.58 219 LYS A C 1
ATOM 3432 O O . LYS A 1 219 ? 119.871 125.258 105.455 1.00 76.60 219 LYS A O 1
ATOM 3451 N N . ALA A 1 220 ? 122.053 124.813 105.109 1.00 76.79 220 ALA A N 1
ATOM 3452 C CA . ALA A 1 220 ? 122.257 124.417 106.500 1.00 79.23 220 ALA A CA 1
ATOM 3453 C C . ALA A 1 220 ? 121.951 125.568 107.451 1.00 77.89 220 ALA A C 1
ATOM 3454 O O . ALA A 1 220 ? 121.261 125.390 108.465 1.00 80.41 220 ALA A O 1
ATOM 3461 N N . LEU A 1 221 ? 122.457 126.764 107.140 1.00 76.77 221 LEU A N 1
ATOM 3462 C CA . LEU A 1 221 ? 122.225 127.904 108.020 1.00 75.59 221 LEU A CA 1
ATOM 3463 C C . LEU A 1 221 ? 120.760 128.310 108.036 1.00 74.65 221 LEU A C 1
ATOM 3464 O O . LEU A 1 221 ? 120.255 128.729 109.078 1.00 71.77 221 LEU A O 1
ATOM 3480 N N . ASP A 1 222 ? 120.063 128.201 106.903 1.00 75.15 222 ASP A N 1
ATOM 3481 C CA . ASP A 1 222 ? 118.636 128.504 106.887 1.00 79.37 222 ASP A CA 1
ATOM 3482 C C . ASP A 1 222 ? 117.868 127.552 107.791 1.00 81.50 222 ASP A C 1
ATOM 3483 O O . ASP A 1 222 ? 116.997 127.977 108.562 1.00 80.46 222 ASP A O 1
ATOM 3492 N N . GLU A 1 223 ? 118.178 126.258 107.712 1.00 80.40 223 GLU A N 1
ATOM 3493 C CA . GLU A 1 223 ? 117.503 125.297 108.577 1.00 76.56 223 GLU A CA 1
ATOM 3494 C C . GLU A 1 223 ? 117.774 125.604 110.045 1.00 74.37 223 GLU A C 1
ATOM 3495 O O . GLU A 1 223 ? 116.854 125.613 110.872 1.00 76.16 223 GLU A O 1
ATOM 3507 N N . VAL A 1 224 ? 119.032 125.886 110.385 1.00 74.97 224 VAL A N 1
ATOM 3508 C CA . VAL A 1 224 ? 119.361 126.142 111.784 1.00 76.80 224 VAL A CA 1
ATOM 3509 C C . VAL A 1 224 ? 118.715 127.436 112.265 1.00 75.93 224 VAL A C 1
ATOM 3510 O O . VAL A 1 224 ? 118.321 127.544 113.429 1.00 76.53 224 VAL A O 1
ATOM 3523 N N . SER A 1 225 ? 118.620 128.446 111.397 1.00 76.78 225 SER A N 1
ATOM 3524 C CA . SER A 1 225 ? 118.015 129.711 111.802 1.00 75.66 225 SER A CA 1
ATOM 3525 C C . SER A 1 225 ? 116.513 129.564 111.997 1.00 77.79 225 SER A C 1
ATOM 3526 O O . SER A 1 225 ? 115.932 130.201 112.881 1.00 74.72 225 SER A O 1
ATOM 3534 N N . GLU A 1 226 ? 115.865 128.742 111.168 1.00 83.06 226 GLU A N 1
ATOM 3535 C CA . GLU A 1 226 ? 114.464 128.411 111.411 1.00 81.87 226 GLU A CA 1
ATOM 3536 C C . GLU A 1 226 ? 114.307 127.682 112.739 1.00 78.24 226 GLU A C 1
ATOM 3537 O O . GLU A 1 226 ? 113.352 127.927 113.483 1.00 79.32 226 GLU A O 1
ATOM 3549 N N . GLU A 1 227 ? 115.241 126.780 113.047 1.00 77.79 227 GLU A N 1
ATOM 3550 C CA . GLU A 1 227 ? 115.207 126.073 114.325 1.00 76.69 227 GLU A CA 1
ATOM 3551 C C . GLU A 1 227 ? 115.365 127.030 115.503 1.00 74.90 227 GLU A C 1
ATOM 3552 O O . GLU A 1 227 ? 114.665 126.902 116.513 1.00 73.36 227 GLU A O 1
ATOM 3564 N N . LEU A 1 228 ? 116.288 127.988 115.397 1.00 75.58 228 LEU A N 1
ATOM 3565 C CA . LEU A 1 228 ? 116.664 128.828 116.529 1.00 73.16 228 LEU A CA 1
ATOM 3566 C C . LEU A 1 228 ? 115.762 130.037 116.710 1.00 73.03 228 LEU A C 1
ATOM 3567 O O . LEU A 1 228 ? 115.730 130.606 117.806 1.00 75.79 228 LEU A O 1
ATOM 3583 N N . GLY A 1 229 ? 115.053 130.459 115.672 1.00 72.85 229 GLY A N 1
ATOM 3584 C CA . GLY A 1 229 ? 114.223 131.639 115.762 1.00 75.04 229 GLY A CA 1
ATOM 3585 C C . GLY A 1 229 ? 114.939 132.951 115.540 1.00 76.55 229 GLY A C 1
ATOM 3586 O O . GLY A 1 229 ? 114.354 134.006 115.813 1.00 74.29 229 GLY A O 1
ATOM 3590 N N . ARG A 1 230 ? 116.184 132.925 115.065 1.00 77.62 230 ARG A N 1
ATOM 3591 C CA . ARG A 1 230 ? 116.899 134.139 114.698 1.00 72.22 230 ARG A CA 1
ATOM 3592 C C . ARG A 1 230 ? 117.757 133.866 113.471 1.00 72.67 230 ARG A C 1
ATOM 3593 O O . ARG A 1 230 ? 118.063 132.718 113.141 1.00 69.61 230 ARG A O 1
ATOM 3614 N N . TYR A 1 231 ? 118.143 134.950 112.800 1.00 70.75 231 TYR A N 1
ATOM 3615 C CA . TYR A 1 231 ? 118.828 134.872 111.515 1.00 64.96 231 TYR A CA 1
ATOM 3616 C C . TYR A 1 231 ? 120.328 134.683 111.701 1.00 65.76 231 TYR A C 1
ATOM 3617 O O . TYR A 1 231 ? 120.967 135.419 112.460 1.00 68.82 231 TYR A O 1
ATOM 3635 N N . ILE A 1 232 ? 120.890 133.709 110.990 1.00 61.36 232 ILE A N 1
ATOM 3636 C CA . ILE A 1 232 ? 122.320 133.428 111.011 1.00 60.94 232 ILE A CA 1
ATOM 3637 C C . ILE A 1 232 ? 122.892 133.877 109.673 1.00 60.19 232 ILE A C 1
ATOM 3638 O O . ILE A 1 232 ? 122.522 133.348 108.620 1.00 57.09 232 ILE A O 1
ATOM 3654 N N . ARG A 1 233 ? 123.793 134.853 109.707 1.00 60.75 233 ARG A N 1
ATOM 3655 C CA . ARG A 1 233 ? 124.412 135.368 108.496 1.00 55.89 233 ARG A CA 1
ATOM 3656 C C . ARG A 1 233 ? 125.523 134.444 108.012 1.00 61.89 233 ARG A C 1
ATOM 3657 O O . ARG A 1 233 ? 126.102 133.672 108.781 1.00 59.04 233 ARG A O 1
ATOM 3678 N N . LEU A 1 234 ? 125.824 134.540 106.719 1.00 60.81 234 LEU A N 1
ATOM 3679 C CA . LEU A 1 234 ? 126.846 133.730 106.073 1.00 55.32 234 LEU A CA 1
ATOM 3680 C C . LEU A 1 234 ? 127.858 134.654 105.415 1.00 54.28 234 LEU A C 1
ATOM 3681 O O . LEU A 1 234 ? 127.478 135.572 104.685 1.00 54.99 234 LEU A O 1
ATOM 3697 N N . CYS A 1 235 ? 129.139 134.399 105.661 1.00 59.15 235 CYS A N 1
ATOM 3698 C CA . CYS A 1 235 ? 130.227 135.243 105.191 1.00 57.65 235 CYS A CA 1
ATOM 3699 C C . CYS A 1 235 ? 131.203 134.422 104.363 1.00 57.23 235 CYS A C 1
ATOM 3700 O O . CYS A 1 235 ? 131.385 133.225 104.603 1.00 59.20 235 CYS A O 1
ATOM 3708 N N . ASN A 1 236 ? 131.818 135.067 103.375 1.00 57.51 236 ASN A N 1
ATOM 3709 C CA . ASN A 1 236 ? 132.840 134.419 102.568 1.00 61.99 236 ASN A CA 1
ATOM 3710 C C . ASN A 1 236 ? 133.702 135.491 101.921 1.00 65.95 236 ASN A C 1
ATOM 3711 O O . ASN A 1 236 ? 133.343 136.669 101.887 1.00 65.65 236 ASN A O 1
ATOM 3722 N N . TYR A 1 237 ? 134.847 135.057 101.408 1.00 69.26 237 TYR A N 1
ATOM 3723 C CA . TYR A 1 237 ? 135.908 135.940 100.945 1.00 66.99 237 TYR A CA 1
ATOM 3724 C C . TYR A 1 237 ? 135.888 136.030 99.427 1.00 66.53 237 TYR A C 1
ATOM 3725 O O . TYR A 1 237 ? 135.833 135.005 98.740 1.00 65.72 237 TYR A O 1
ATOM 3743 N N . ALA A 1 238 ? 135.927 137.255 98.911 1.00 67.58 238 ALA A N 1
ATOM 3744 C CA . ALA A 1 238 ? 135.906 137.506 97.476 1.00 67.75 238 ALA A CA 1
ATOM 3745 C C . ALA A 1 238 ? 137.284 137.795 96.904 1.00 72.71 238 ALA A C 1
ATOM 3746 O O . ALA A 1 238 ? 137.589 137.353 95.795 1.00 73.80 238 ALA A O 1
ATOM 3753 N N . SER A 1 239 ? 138.126 138.520 97.640 1.00 74.95 239 SER A N 1
ATOM 3754 C CA . SER A 1 239 ? 139.423 138.945 97.126 1.00 76.92 239 SER A CA 1
ATOM 3755 C C . SER A 1 239 ? 140.192 137.769 96.538 1.00 74.39 239 SER A C 1
ATOM 3756 O O . SER A 1 239 ? 140.100 136.642 97.025 1.00 65.39 239 SER A O 1
ATOM 3764 N N . GLY A 1 240 ? 140.943 138.047 95.481 1.00 77.56 240 GLY A N 1
ATOM 3765 C CA . GLY A 1 240 ? 141.703 137.062 94.748 1.00 78.10 240 GLY A CA 1
ATOM 3766 C C . GLY A 1 240 ? 141.805 137.469 93.296 1.00 77.15 240 GLY A C 1
ATOM 3767 O O . GLY A 1 240 ? 141.505 138.603 92.927 1.00 77.17 240 GLY A O 1
ATOM 3771 N N . LEU A 1 241 ? 142.252 136.533 92.455 1.00 78.47 241 LEU A N 1
ATOM 3772 C CA . LEU A 1 241 ? 142.264 136.792 91.019 1.00 82.61 241 LEU A CA 1
ATOM 3773 C C . LEU A 1 241 ? 140.870 136.675 90.416 1.00 82.12 241 LEU A C 1
ATOM 3774 O O . LEU A 1 241 ? 140.571 137.340 89.418 1.00 81.89 241 LEU A O 1
ATOM 3790 N N . CYS A 1 242 ? 140.008 135.844 91.002 1.00 81.24 242 CYS A N 1
ATOM 3791 C CA . CYS A 1 242 ? 138.632 135.672 90.552 1.00 77.92 242 CYS A CA 1
ATOM 3792 C C . CYS A 1 242 ? 137.641 136.398 91.452 1.00 76.14 242 CYS A C 1
ATOM 3793 O O . CYS A 1 242 ? 136.579 135.856 91.768 1.00 77.65 242 CYS A O 1
ATOM 3801 N N . MET A 1 243 ? 137.976 137.608 91.885 1.00 74.11 243 MET A N 1
ATOM 3802 C CA . MET A 1 243 ? 137.157 138.353 92.831 1.00 69.96 243 MET A CA 1
ATOM 3803 C C . MET A 1 243 ? 135.743 138.594 92.310 1.00 71.93 243 MET A C 1
ATOM 3804 O O . MET A 1 243 ? 134.772 138.275 93.009 1.00 71.54 243 MET A O 1
ATOM 3818 N N . PRO A 1 244 ? 135.569 139.155 91.110 1.00 71.48 244 PRO A N 1
ATOM 3819 C CA . PRO A 1 244 ? 134.201 139.423 90.640 1.00 69.85 244 PRO A CA 1
ATOM 3820 C C . PRO A 1 244 ? 133.365 138.170 90.471 1.00 68.81 244 PRO A C 1
ATOM 3821 O O . PRO A 1 244 ? 132.153 138.210 90.712 1.00 72.33 244 PRO A O 1
ATOM 3832 N N . GLU A 1 245 ? 133.970 137.055 90.065 1.00 69.97 245 GLU A N 1
ATOM 3833 C CA . GLU A 1 245 ? 133.206 135.824 89.905 1.00 68.76 245 GLU A CA 1
ATOM 3834 C C . GLU A 1 245 ? 132.658 135.349 91.243 1.00 65.18 245 GLU A C 1
ATOM 3835 O O . GLU A 1 245 ? 131.489 134.959 91.346 1.00 67.35 245 GLU A O 1
ATOM 3847 N N . ILE A 1 246 ? 133.489 135.380 92.285 1.00 66.02 246 ILE A N 1
ATOM 3848 C CA . ILE A 1 246 ? 133.029 134.972 93.608 1.00 66.21 246 ILE A CA 1
ATOM 3849 C C . ILE A 1 246 ? 131.998 135.958 94.139 1.00 67.46 246 ILE A C 1
ATOM 3850 O O . ILE A 1 246 ? 131.050 135.571 94.830 1.00 68.22 246 ILE A O 1
ATOM 3866 N N . ALA A 1 247 ? 132.160 137.245 93.829 1.00 67.29 247 ALA A N 1
ATOM 3867 C CA . ALA A 1 247 ? 131.157 138.223 94.237 1.00 64.63 247 ALA A CA 1
ATOM 3868 C C . ALA A 1 247 ? 129.805 137.908 93.611 1.00 62.58 247 ALA A C 1
ATOM 3869 O O . ALA A 1 247 ? 128.772 137.922 94.290 1.00 63.41 247 ALA A O 1
ATOM 3876 N N . ALA A 1 248 ? 129.794 137.608 92.311 1.00 66.04 248 ALA A N 1
ATOM 3877 C CA . ALA A 1 248 ? 128.544 137.277 91.635 1.00 61.02 248 ALA A CA 1
ATOM 3878 C C . ALA A 1 248 ? 127.945 135.986 92.176 1.00 63.47 248 ALA A C 1
ATOM 3879 O O . ALA A 1 248 ? 126.727 135.894 92.368 1.00 66.89 248 ALA A O 1
ATOM 3886 N N . MET A 1 249 ? 128.780 134.974 92.420 1.00 64.87 249 MET A N 1
ATOM 3887 C CA . MET A 1 249 ? 128.278 133.714 92.960 1.00 64.25 249 MET A CA 1
ATOM 3888 C C . MET A 1 249 ? 127.671 133.915 94.342 1.00 62.61 249 MET A C 1
ATOM 3889 O O . MET A 1 249 ? 126.648 133.309 94.675 1.00 70.11 249 MET A O 1
ATOM 3903 N N . GLY A 1 250 ? 128.297 134.750 95.170 1.00 59.59 250 GLY A N 1
ATOM 3904 C CA . GLY A 1 250 ? 127.714 135.062 96.463 1.00 61.56 250 GLY A CA 1
ATOM 3905 C C . GLY A 1 250 ? 126.411 135.826 96.342 1.00 63.91 250 GLY A C 1
ATOM 3906 O O . GLY A 1 250 ? 125.478 135.607 97.116 1.00 63.01 250 GLY A O 1
ATOM 3910 N N . ALA A 1 251 ? 126.331 136.741 95.375 1.00 66.28 251 ALA A N 1
ATOM 3911 C CA . ALA A 1 251 ? 125.089 137.473 95.159 1.00 58.65 251 ALA A CA 1
ATOM 3912 C C . ALA A 1 251 ? 123.964 136.535 94.749 1.00 61.30 251 ALA A C 1
ATOM 3913 O O . ALA A 1 251 ? 122.819 136.700 95.184 1.00 70.14 251 ALA A O 1
ATOM 3920 N N . LEU A 1 252 ? 124.266 135.551 93.902 1.00 60.39 252 LEU A N 1
ATOM 3921 C CA . LEU A 1 252 ? 123.235 134.620 93.454 1.00 64.29 252 LEU A CA 1
ATOM 3922 C C . LEU A 1 252 ? 122.768 133.711 94.586 1.00 65.05 252 LEU A C 1
ATOM 3923 O O . LEU A 1 252 ? 121.585 133.360 94.657 1.00 65.69 252 LEU A O 1
ATOM 3939 N N . GLU A 1 253 ? 123.674 133.322 95.480 1.00 65.43 253 GLU A N 1
ATOM 3940 C CA . GLU A 1 253 ? 123.384 132.355 96.532 1.00 63.18 253 GLU A CA 1
ATOM 3941 C C . GLU A 1 253 ? 122.947 133.005 97.842 1.00 61.93 253 GLU A C 1
ATOM 3942 O O . GLU A 1 253 ? 122.862 132.314 98.861 1.00 66.56 253 GLU A O 1
ATOM 3954 N N . ARG A 1 254 ? 122.684 134.309 97.842 1.00 63.81 254 ARG A N 1
ATOM 3955 C CA . ARG A 1 254 ? 122.210 135.034 99.021 1.00 65.07 254 ARG A CA 1
ATOM 3956 C C . ARG A 1 254 ? 123.194 134.914 100.187 1.00 63.51 254 ARG A C 1
ATOM 3957 O O . ARG A 1 254 ? 122.888 134.358 101.243 1.00 63.05 254 ARG A O 1
ATOM 3978 N N . LEU A 1 255 ? 124.390 135.452 99.977 1.00 59.30 255 LEU A N 1
ATOM 3979 C CA . LEU A 1 255 ? 125.320 135.660 101.076 1.00 58.82 255 LEU A CA 1
ATOM 3980 C C . LEU A 1 255 ? 125.048 137.010 101.716 1.00 58.74 255 LEU A C 1
ATOM 3981 O O . LEU A 1 255 ? 124.818 138.003 101.025 1.00 59.96 255 LEU A O 1
ATOM 3997 N N . ASP A 1 256 ? 125.063 137.040 103.044 1.00 57.77 256 ASP A N 1
ATOM 3998 C CA . ASP A 1 256 ? 124.759 138.263 103.770 1.00 54.89 256 ASP A CA 1
ATOM 3999 C C . ASP A 1 256 ? 125.971 139.154 103.958 1.00 47.20 256 ASP A C 1
ATOM 4000 O O . ASP A 1 256 ? 125.825 140.378 103.990 1.00 51.04 256 ASP A O 1
ATOM 4009 N N . VAL A 1 257 ? 127.157 138.572 104.095 1.00 49.17 257 VAL A N 1
ATOM 4010 C CA . VAL A 1 257 ? 128.386 139.321 104.308 1.00 50.87 257 VAL A CA 1
ATOM 4011 C C . VAL A 1 257 ? 129.436 138.804 103.338 1.00 50.08 257 VAL A C 1
ATOM 4012 O O . VAL A 1 257 ? 129.360 137.669 102.859 1.00 53.29 257 VAL A O 1
ATOM 4025 N N . MET A 1 258 ? 130.423 139.646 103.046 1.00 52.44 258 MET A N 1
ATOM 4026 C CA . MET A 1 258 ? 131.468 139.289 102.097 1.00 57.75 258 MET A CA 1
ATOM 4027 C C . MET A 1 258 ? 132.656 140.208 102.313 1.00 59.16 258 MET A C 1
ATOM 4028 O O . MET A 1 258 ? 132.487 141.426 102.377 1.00 61.51 258 MET A O 1
ATOM 4042 N N . LEU A 1 259 ? 133.849 139.630 102.421 1.00 58.38 259 LEU A N 1
ATOM 4043 C CA . LEU A 1 259 ? 135.069 140.417 102.570 1.00 61.28 259 LEU A CA 1
ATOM 4044 C C . LEU A 1 259 ? 135.567 140.832 101.193 1.00 63.25 259 LEU A C 1
ATOM 4045 O O . LEU A 1 259 ? 136.003 139.991 100.401 1.00 64.09 259 LEU A O 1
ATOM 4061 N N . ASN A 1 260 ? 135.511 142.133 100.913 1.00 62.49 260 ASN A N 1
ATOM 4062 C CA . ASN A 1 260 ? 135.816 142.672 99.588 1.00 61.18 260 ASN A CA 1
ATOM 4063 C C . ASN A 1 260 ? 136.742 143.870 99.776 1.00 67.94 260 ASN A C 1
ATOM 4064 O O . ASN A 1 260 ? 136.301 144.944 100.193 1.00 63.01 260 ASN A O 1
ATOM 4075 N N . ASP A 1 261 ? 138.024 143.676 99.470 1.00 75.00 261 ASP A N 1
ATOM 4076 C CA . ASP A 1 261 ? 139.034 144.719 99.624 1.00 68.03 261 ASP A CA 1
ATOM 4077 C C . ASP A 1 261 ? 140.172 144.425 98.661 1.00 70.52 261 ASP A C 1
ATOM 4078 O O . ASP A 1 261 ? 140.708 143.313 98.661 1.00 71.52 261 ASP A O 1
ATOM 4087 N N . ALA A 1 262 ? 140.532 145.413 97.840 1.00 72.81 262 ALA A N 1
ATOM 4088 C CA . ALA A 1 262 ? 141.606 145.219 96.870 1.00 71.90 262 ALA A CA 1
ATOM 4089 C C . ALA A 1 262 ? 142.977 145.301 97.530 1.00 75.62 262 ALA A C 1
ATOM 4090 O O . ALA A 1 262 ? 143.873 144.502 97.228 1.00 80.91 262 ALA A O 1
ATOM 4097 N N . LEU A 1 263 ? 143.160 146.262 98.439 1.00 75.22 263 LEU A N 1
ATOM 4098 C CA . LEU A 1 263 ? 144.487 146.508 98.989 1.00 73.44 263 LEU A CA 1
ATOM 4099 C C . LEU A 1 263 ? 145.037 145.273 99.687 1.00 72.69 263 LEU A C 1
ATOM 4100 O O . LEU A 1 263 ? 146.248 145.034 99.670 1.00 78.02 263 LEU A O 1
ATOM 4116 N N . TYR A 1 264 ? 144.171 144.470 100.305 1.00 68.85 264 TYR A N 1
ATOM 4117 C CA . TYR A 1 264 ? 144.655 143.245 100.928 1.00 76.48 264 TYR A CA 1
ATOM 4118 C C . TYR A 1 264 ? 145.324 142.351 99.896 1.00 79.15 264 TYR A C 1
ATOM 4119 O O . TYR A 1 264 ? 146.443 141.874 100.096 1.00 81.21 264 TYR A O 1
ATOM 4137 N N . GLY A 1 265 ? 144.637 142.092 98.784 1.00 82.28 265 GLY A N 1
ATOM 4138 C CA . GLY A 1 265 ? 145.245 141.283 97.744 1.00 78.58 265 GLY A CA 1
ATOM 4139 C C . GLY A 1 265 ? 146.534 141.897 97.242 1.00 78.15 265 GLY A C 1
ATOM 4140 O O . GLY A 1 265 ? 147.575 141.239 97.203 1.00 81.88 265 GLY A O 1
ATOM 4144 N N . ILE A 1 266 ? 146.496 143.196 96.934 1.00 76.58 266 ILE A N 1
ATOM 4145 C CA . ILE A 1 266 ? 147.661 143.869 96.366 1.00 80.55 266 ILE A CA 1
ATOM 4146 C C . ILE A 1 266 ? 148.875 143.699 97.271 1.00 83.10 266 ILE A C 1
ATOM 4147 O O . ILE A 1 266 ? 149.974 143.373 96.808 1.00 84.82 266 ILE A O 1
ATOM 4163 N N . LEU A 1 267 ? 148.701 143.924 98.572 1.00 82.73 267 LEU A N 1
ATOM 4164 C CA . LEU A 1 267 ? 149.841 143.910 99.481 1.00 81.70 267 LEU A CA 1
ATOM 4165 C C . LEU A 1 267 ? 150.206 142.492 99.904 1.00 83.09 267 LEU A C 1
ATOM 4166 O O . LEU A 1 267 ? 151.321 142.025 99.655 1.00 86.68 267 LEU A O 1
ATOM 4182 N N . PHE A 1 268 ? 149.275 141.789 100.544 1.00 80.10 268 PHE A N 1
ATOM 4183 C CA . PHE A 1 268 ? 149.595 140.528 101.193 1.00 80.01 268 PHE A CA 1
ATOM 4184 C C . PHE A 1 268 ? 149.534 139.329 100.258 1.00 79.43 268 PHE A C 1
ATOM 4185 O O . PHE A 1 268 ? 149.834 138.213 100.695 1.00 80.49 268 PHE A O 1
ATOM 4202 N N . ARG A 1 269 ? 149.139 139.508 98.993 1.00 79.39 269 ARG A N 1
ATOM 4203 C CA . ARG A 1 269 ? 149.117 138.403 98.047 1.00 84.20 269 ARG A CA 1
ATOM 4204 C C . ARG A 1 269 ? 149.863 138.689 96.753 1.00 87.06 269 ARG A C 1
ATOM 4205 O O . ARG A 1 269 ? 149.927 137.808 95.890 1.00 85.25 269 ARG A O 1
ATOM 4226 N N . ASP A 1 270 ? 150.426 139.884 96.592 1.00 84.49 270 ASP A N 1
ATOM 4227 C CA . ASP A 1 270 ? 151.279 140.194 95.448 1.00 87.33 270 ASP A CA 1
ATOM 4228 C C . ASP A 1 270 ? 150.504 140.159 94.135 1.00 88.91 270 ASP A C 1
ATOM 4229 O O . ASP A 1 270 ? 151.046 139.785 93.093 1.00 92.20 270 ASP A O 1
ATOM 4238 N N . ILE A 1 271 ? 149.232 140.535 94.167 1.00 85.50 271 ILE A N 1
ATOM 4239 C CA . ILE A 1 271 ? 148.445 140.652 92.946 1.00 85.78 271 ILE A CA 1
ATOM 4240 C C . ILE A 1 271 ? 148.627 142.052 92.379 1.00 84.62 271 ILE A C 1
ATOM 4241 O O . ILE A 1 271 ? 148.723 143.033 93.125 1.00 83.66 271 ILE A O 1
ATOM 4257 N N . ASN A 1 272 ? 148.682 142.152 91.055 1.00 82.68 272 ASN A N 1
ATOM 4258 C CA . ASN A 1 272 ? 148.944 143.434 90.421 1.00 81.85 272 ASN A CA 1
ATOM 4259 C C . ASN A 1 272 ? 147.877 144.446 90.821 1.00 80.56 272 ASN A C 1
ATOM 4260 O O . ASN A 1 272 ? 146.722 144.097 91.070 1.00 86.34 272 ASN A O 1
ATOM 4271 N N . MET A 1 273 ? 148.282 145.714 90.907 1.00 80.52 273 MET A N 1
ATOM 4272 C CA . MET A 1 273 ? 147.387 146.735 91.441 1.00 81.33 273 MET A CA 1
ATOM 4273 C C . MET A 1 273 ? 146.283 147.091 90.453 1.00 82.50 273 MET A C 1
ATOM 4274 O O . MET A 1 273 ? 145.119 147.236 90.845 1.00 84.08 273 MET A O 1
ATOM 4288 N N . LYS A 1 274 ? 146.621 147.241 89.172 1.00 83.89 274 LYS A N 1
ATOM 4289 C CA . LYS A 1 274 ? 145.606 147.574 88.177 1.00 85.87 274 LYS A CA 1
ATOM 4290 C C . LYS A 1 274 ? 144.564 146.468 88.073 1.00 84.07 274 LYS A C 1
ATOM 4291 O O . LYS A 1 274 ? 143.354 146.732 88.025 1.00 84.06 274 LYS A O 1
ATOM 4310 N N . ARG A 1 275 ? 145.022 145.218 88.037 1.00 81.09 275 ARG A N 1
ATOM 4311 C CA . ARG A 1 275 ? 144.106 144.087 87.985 1.00 79.14 275 ARG A CA 1
ATOM 4312 C C . ARG A 1 275 ? 143.147 144.120 89.166 1.00 81.13 275 ARG A C 1
ATOM 4313 O O . ARG A 1 275 ? 141.929 143.979 88.998 1.00 86.53 275 ARG A O 1
ATOM 4334 N N . THR A 1 276 ? 143.680 144.319 90.372 1.00 77.31 276 THR A N 1
ATOM 4335 C CA . THR A 1 276 ? 142.839 144.285 91.561 1.00 75.82 276 THR A CA 1
ATOM 4336 C C . THR A 1 276 ? 141.854 145.446 91.582 1.00 74.46 276 THR A C 1
ATOM 4337 O O . THR A 1 276 ? 140.698 145.267 91.969 1.00 75.40 276 THR A O 1
ATOM 4348 N N . MET A 1 277 ? 142.282 146.641 91.171 1.00 70.14 277 MET A N 1
ATOM 4349 C CA . MET A 1 277 ? 141.359 147.774 91.139 1.00 73.42 277 MET A CA 1
ATOM 4350 C C . MET A 1 277 ? 140.219 147.532 90.154 1.00 77.45 277 MET A C 1
ATOM 4351 O O . MET A 1 277 ? 139.039 147.758 90.473 1.00 78.25 277 MET A O 1
ATOM 4365 N N . VAL A 1 278 ? 140.549 147.069 88.946 1.00 77.93 278 VAL A N 1
ATOM 4366 C CA . VAL A 1 278 ? 139.511 146.863 87.940 1.00 77.54 278 VAL A CA 1
ATOM 4367 C C . VAL A 1 278 ? 138.551 145.771 88.392 1.00 73.95 278 VAL A C 1
ATOM 4368 O O . VAL A 1 278 ? 137.332 145.888 88.220 1.00 74.76 278 VAL A O 1
ATOM 4381 N N . ASP A 1 279 ? 139.077 144.695 88.982 1.00 71.23 279 ASP A N 1
ATOM 4382 C CA . ASP A 1 279 ? 138.211 143.653 89.522 1.00 71.26 279 ASP A CA 1
ATOM 4383 C C . ASP A 1 279 ? 137.313 144.202 90.623 1.00 70.44 279 ASP A C 1
ATOM 4384 O O . ASP A 1 279 ? 136.110 143.899 90.676 1.00 70.87 279 ASP A O 1
ATOM 4393 N N . GLN A 1 280 ? 137.890 145.014 91.510 1.00 68.56 280 GLN A N 1
ATOM 4394 C CA . GLN A 1 280 ? 137.179 145.494 92.684 1.00 65.19 280 GLN A CA 1
ATOM 4395 C C . GLN A 1 280 ? 136.001 146.368 92.295 1.00 63.28 280 GLN A C 1
ATOM 4396 O O . GLN A 1 280 ? 134.949 146.313 92.936 1.00 64.27 280 GLN A O 1
ATOM 4410 N N . PHE A 1 281 ? 136.153 147.194 91.260 1.00 64.82 281 PHE A N 1
ATOM 4411 C CA . PHE A 1 281 ? 135.036 148.060 90.885 1.00 65.28 281 PHE A CA 1
ATOM 4412 C C . PHE A 1 281 ? 133.778 147.242 90.599 1.00 64.38 281 PHE A C 1
ATOM 4413 O O . PHE A 1 281 ? 132.715 147.476 91.191 1.00 64.76 281 PHE A O 1
ATOM 4430 N N . PHE A 1 282 ? 133.887 146.254 89.710 1.00 67.13 282 PHE A N 1
ATOM 4431 C CA . PHE A 1 282 ? 132.718 145.466 89.335 1.00 62.01 282 PHE A CA 1
ATOM 4432 C C . PHE A 1 282 ? 132.236 144.604 90.493 1.00 58.33 282 PHE A C 1
ATOM 4433 O O . PHE A 1 282 ? 131.024 144.452 90.695 1.00 63.97 282 PHE A O 1
ATOM 4450 N N . SER A 1 283 ? 133.158 144.022 91.264 1.00 57.84 283 SER A N 1
ATOM 4451 C CA . SER A 1 283 ? 132.727 143.177 92.373 1.00 59.76 283 SER A CA 1
ATOM 4452 C C . SER A 1 283 ? 131.950 143.988 93.401 1.00 57.83 283 SER A C 1
ATOM 4453 O O . SER A 1 283 ? 130.948 143.520 93.951 1.00 61.06 283 SER A O 1
ATOM 4461 N N . ARG A 1 284 ? 132.393 145.217 93.669 1.00 58.94 284 ARG A N 1
ATOM 4462 C CA . ARG A 1 284 ? 131.684 146.063 94.620 1.00 55.92 284 ARG A CA 1
ATOM 4463 C C . ARG A 1 284 ? 130.356 146.536 94.052 1.00 55.12 284 ARG A C 1
ATOM 4464 O O . ARG A 1 284 ? 129.390 146.701 94.798 1.00 55.94 284 ARG A O 1
ATOM 4485 N N . VAL A 1 285 ? 130.276 146.753 92.739 1.00 60.38 285 VAL A N 1
ATOM 4486 C CA . VAL A 1 285 ? 128.984 147.084 92.136 1.00 59.59 285 VAL A CA 1
ATOM 4487 C C . VAL A 1 285 ? 127.993 145.947 92.363 1.00 58.53 285 VAL A C 1
ATOM 4488 O O . VAL A 1 285 ? 126.847 146.165 92.782 1.00 60.21 285 VAL A O 1
ATOM 4501 N N . ILE A 1 286 ? 128.426 144.712 92.101 1.00 59.42 286 ILE A N 1
ATOM 4502 C CA . ILE A 1 286 ? 127.545 143.562 92.297 1.00 56.93 286 ILE A CA 1
ATOM 4503 C C . ILE A 1 286 ? 127.155 143.428 93.763 1.00 57.24 286 ILE A C 1
ATOM 4504 O O . ILE A 1 286 ? 125.986 143.194 94.087 1.00 61.54 286 ILE A O 1
ATOM 4520 N N . ASN A 1 287 ? 128.124 143.558 94.671 1.00 56.32 287 ASN A N 1
ATOM 4521 C CA . ASN A 1 287 ? 127.825 143.428 96.095 1.00 53.60 287 ASN A CA 1
ATOM 4522 C C . ASN A 1 287 ? 126.859 144.511 96.555 1.00 51.87 287 ASN A C 1
ATOM 4523 O O . ASN A 1 287 ? 125.964 144.255 97.364 1.00 53.99 287 ASN A O 1
ATOM 4534 N N . GLY A 1 288 ? 127.037 145.737 96.065 1.00 50.35 288 GLY A N 1
ATOM 4535 C CA . GLY A 1 288 ? 126.143 146.811 96.453 1.00 51.51 288 GLY A CA 1
ATOM 4536 C C . GLY A 1 288 ? 124.727 146.591 95.967 1.00 54.27 288 GLY A C 1
ATOM 4537 O O . GLY A 1 288 ? 123.767 146.843 96.699 1.00 53.26 288 GLY A O 1
ATOM 4541 N N . PHE A 1 289 ? 124.571 146.127 94.724 1.00 60.96 289 PHE A N 1
ATOM 4542 C CA . PHE A 1 289 ? 123.228 145.830 94.236 1.00 62.39 289 PHE A CA 1
ATOM 4543 C C . PHE A 1 289 ? 122.596 144.677 95.007 1.00 60.74 289 PHE A C 1
ATOM 4544 O O . PHE A 1 289 ? 121.417 144.740 95.369 1.00 62.23 289 PHE A O 1
ATOM 4561 N N . ALA A 1 290 ? 123.360 143.616 95.267 1.00 60.98 290 ALA A N 1
ATOM 4562 C CA . ALA A 1 290 ? 122.803 142.439 95.921 1.00 54.44 290 ALA A CA 1
ATOM 4563 C C . ALA A 1 290 ? 122.436 142.692 97.376 1.00 50.77 290 ALA A C 1
ATOM 4564 O O . ALA A 1 290 ? 121.702 141.890 97.958 1.00 53.90 290 ALA A O 1
ATOM 4571 N N . GLY A 1 291 ? 122.928 143.771 97.976 1.00 50.79 291 GLY A N 1
ATOM 4572 C CA . GLY A 1 291 ? 122.650 144.054 99.369 1.00 48.19 291 GLY A CA 1
ATOM 4573 C C . GLY A 1 291 ? 123.598 143.417 100.357 1.00 48.14 291 GLY A C 1
ATOM 4574 O O . GLY A 1 291 ? 123.260 143.323 101.541 1.00 47.51 291 GLY A O 1
ATOM 4578 N N . ILE A 1 292 ? 124.775 142.990 99.915 1.00 50.00 292 ILE A N 1
ATOM 4579 C CA . ILE A 1 292 ? 125.724 142.296 100.779 1.00 49.29 292 ILE A CA 1
ATOM 4580 C C . ILE A 1 292 ? 126.544 143.322 101.551 1.00 51.05 292 ILE A C 1
ATOM 4581 O O . ILE A 1 292 ? 126.936 144.361 101.007 1.00 52.72 292 ILE A O 1
ATOM 4597 N N . ILE A 1 293 ? 126.804 143.035 102.825 1.00 43.92 293 ILE A N 1
ATOM 4598 C CA . ILE A 1 293 ? 127.687 143.873 103.628 1.00 43.24 293 ILE A CA 1
ATOM 4599 C C . ILE A 1 293 ? 129.129 143.542 103.268 1.00 49.09 293 ILE A C 1
ATOM 4600 O O . ILE A 1 293 ? 129.562 142.392 103.387 1.00 53.13 293 ILE A O 1
ATOM 4616 N N . ILE A 1 294 ? 129.881 144.552 102.840 1.00 51.22 294 ILE A N 1
ATOM 4617 C CA . ILE A 1 294 ? 131.255 144.385 102.376 1.00 45.97 294 ILE A CA 1
ATOM 4618 C C . ILE A 1 294 ? 132.192 144.830 103.487 1.00 48.84 294 ILE A C 1
ATOM 4619 O O . ILE A 1 294 ? 132.077 145.950 103.996 1.00 54.91 294 ILE A O 1
ATOM 4635 N N . ASN A 1 295 ? 133.121 143.957 103.861 1.00 53.30 295 ASN A N 1
ATOM 4636 C CA . ASN A 1 295 ? 134.076 144.220 104.925 1.00 53.35 295 ASN A CA 1
ATOM 4637 C C . ASN A 1 295 ? 135.436 144.541 104.324 1.00 54.72 295 ASN A C 1
ATOM 4638 O O . ASN A 1 295 ? 135.777 144.049 103.245 1.00 57.86 295 ASN A O 1
ATOM 4649 N N . THR A 1 296 ? 136.212 145.364 105.023 1.00 56.10 296 THR A N 1
ATOM 4650 C CA . THR A 1 296 ? 137.553 145.728 104.595 1.00 65.92 296 THR A CA 1
ATOM 4651 C C . THR A 1 296 ? 138.574 145.230 105.611 1.00 65.71 296 THR A C 1
ATOM 4652 O O . THR A 1 296 ? 138.279 145.104 106.803 1.00 66.65 296 THR A O 1
ATOM 4663 N N . GLY A 1 297 ? 139.781 144.955 105.126 1.00 61.75 297 GLY A N 1
ATOM 4664 C CA . GLY A 1 297 ? 140.776 144.239 105.902 1.00 68.97 297 GLY A CA 1
ATOM 4665 C C . GLY A 1 297 ? 141.893 145.084 106.481 1.00 72.38 297 GLY A C 1
ATOM 4666 O O . GLY A 1 297 ? 143.066 144.717 106.364 1.00 77.35 297 GLY A O 1
ATOM 4670 N N . GLU A 1 298 ? 141.556 146.218 107.099 1.00 65.65 298 GLU A N 1
ATOM 4671 C CA . GLU A 1 298 ? 142.579 147.058 107.713 1.00 66.22 298 GLU A CA 1
ATOM 4672 C C . GLU A 1 298 ? 143.232 146.394 108.919 1.00 69.52 298 GLU A C 1
ATOM 4673 O O . GLU A 1 298 ? 144.228 146.914 109.431 1.00 70.81 298 GLU A O 1
ATOM 4685 N N . ASP A 1 299 ? 142.684 145.279 109.404 1.00 66.72 299 ASP A N 1
ATOM 4686 C CA . ASP A 1 299 ? 143.320 144.576 110.514 1.00 71.73 299 ASP A CA 1
ATOM 4687 C C . ASP A 1 299 ? 144.711 144.086 110.138 1.00 75.88 299 ASP A C 1
ATOM 4688 O O . ASP A 1 299 ? 145.597 144.008 110.996 1.00 75.31 299 ASP A O 1
ATOM 4697 N N . ASN A 1 300 ? 144.915 143.738 108.867 1.00 74.59 300 ASN A N 1
ATOM 4698 C CA . ASN A 1 300 ? 146.154 143.087 108.462 1.00 74.00 300 ASN A CA 1
ATOM 4699 C C . ASN A 1 300 ? 147.340 144.038 108.494 1.00 77.19 300 ASN A C 1
ATOM 4700 O O . ASN A 1 300 ? 148.489 143.586 108.497 1.00 79.90 300 ASN A O 1
ATOM 4711 N N . TYR A 1 301 ? 147.093 145.349 108.503 1.00 75.90 301 TYR A N 1
ATOM 4712 C CA . TYR A 1 301 ? 148.198 146.302 108.502 1.00 78.51 301 TYR A CA 1
ATOM 4713 C C . TYR A 1 301 ? 149.003 146.207 109.791 1.00 82.81 301 TYR A C 1
ATOM 4714 O O . TYR A 1 301 ? 150.235 146.301 109.778 1.00 83.83 301 TYR A O 1
ATOM 4732 N N . LEU A 1 302 ? 148.319 146.014 110.918 1.00 82.10 302 LEU A N 1
ATOM 4733 C CA . LEU A 1 302 ? 148.983 146.092 112.214 1.00 78.50 302 LEU A CA 1
ATOM 4734 C C . LEU A 1 302 ? 149.847 144.870 112.492 1.00 80.19 302 LEU A C 1
ATOM 4735 O O . LEU A 1 302 ? 150.811 144.961 113.259 1.00 78.89 302 LEU A O 1
ATOM 4751 N N . THR A 1 303 ? 149.518 143.721 111.903 1.00 83.40 303 THR A N 1
ATOM 4752 C CA . THR A 1 303 ? 150.308 142.520 112.154 1.00 83.74 303 THR A CA 1
ATOM 4753 C C . THR A 1 303 ? 151.709 142.653 111.569 1.00 84.90 303 THR A C 1
ATOM 4754 O O . THR A 1 303 ? 152.678 142.131 112.134 1.00 80.96 303 THR A O 1
ATOM 4765 N N . THR A 1 304 ? 151.837 143.341 110.435 1.00 86.18 304 THR A N 1
ATOM 4766 C CA . THR A 1 304 ? 153.137 143.542 109.807 1.00 88.50 304 THR A CA 1
ATOM 4767 C C . THR A 1 304 ? 153.796 144.856 110.204 1.00 89.10 304 THR A C 1
ATOM 4768 O O . THR A 1 304 ? 154.973 145.066 109.887 1.00 93.93 304 THR A O 1
ATOM 4779 N N . ALA A 1 305 ? 153.078 145.744 110.883 1.00 83.56 305 ALA A N 1
ATOM 4780 C CA . ALA A 1 305 ? 153.595 147.046 111.285 1.00 84.23 305 ALA A CA 1
ATOM 4781 C C . ALA A 1 305 ? 153.336 147.268 112.774 1.00 84.19 305 ALA A C 1
ATOM 4782 O O . ALA A 1 305 ? 152.929 146.361 113.501 1.00 84.00 305 ALA A O 1
ATOM 4789 N N . ASP A 1 306 ? 153.587 148.493 113.228 1.00 80.41 306 ASP A N 1
ATOM 4790 C CA . ASP A 1 306 ? 153.446 148.858 114.632 1.00 76.28 306 ASP A CA 1
ATOM 4791 C C . ASP A 1 306 ? 152.117 149.575 114.838 1.00 71.31 306 ASP A C 1
ATOM 4792 O O . ASP A 1 306 ? 151.790 150.510 114.101 1.00 71.13 306 ASP A O 1
ATOM 4801 N N . ALA A 1 307 ? 151.353 149.132 115.841 1.00 65.67 307 ALA A N 1
ATOM 4802 C CA . ALA A 1 307 ? 150.002 149.652 116.032 1.00 60.17 307 ALA A CA 1
ATOM 4803 C C . ALA A 1 307 ? 150.021 151.117 116.443 1.00 58.33 307 ALA A C 1
ATOM 4804 O O . ALA A 1 307 ? 149.262 151.932 115.910 1.00 65.62 307 ALA A O 1
ATOM 4811 N N . TYR A 1 308 ? 150.873 151.472 117.405 1.00 60.46 308 TYR A N 1
ATOM 4812 C CA . TYR A 1 308 ? 150.895 152.848 117.889 1.00 57.37 308 TYR A CA 1
ATOM 4813 C C . TYR A 1 308 ? 151.354 153.810 116.802 1.00 63.01 308 TYR A C 1
ATOM 4814 O O . TYR A 1 308 ? 150.823 154.919 116.682 1.00 64.08 308 TYR A O 1
ATOM 4832 N N . GLU A 1 309 ? 152.344 153.408 116.005 1.00 67.81 309 GLU A N 1
ATOM 4833 C CA . GLU A 1 309 ? 152.884 154.291 114.980 1.00 69.78 309 GLU A CA 1
ATOM 4834 C C . GLU A 1 309 ? 151.974 154.401 113.763 1.00 69.31 309 GLU A C 1
ATOM 4835 O O . GLU A 1 309 ? 151.952 155.449 113.109 1.00 70.43 309 GLU A O 1
ATOM 4847 N N . LYS A 1 310 ? 151.219 153.348 113.447 1.00 67.99 310 LYS A N 1
ATOM 4848 C CA . LYS A 1 310 ? 150.552 153.216 112.157 1.00 66.87 310 LYS A CA 1
ATOM 4849 C C . LYS A 1 310 ? 149.037 153.109 112.294 1.00 64.63 310 LYS A C 1
ATOM 4850 O O . LYS A 1 310 ? 148.418 152.242 111.676 1.00 64.92 310 LYS A O 1
ATOM 4869 N N . ALA A 1 311 ? 148.423 153.973 113.104 1.00 59.06 311 ALA A N 1
ATOM 4870 C CA . ALA A 1 311 ? 146.966 154.019 113.171 1.00 55.21 311 ALA A CA 1
ATOM 4871 C C . ALA A 1 311 ? 146.387 155.000 112.157 1.00 54.92 311 ALA A C 1
ATOM 4872 O O . ALA A 1 311 ? 145.288 154.778 111.626 1.00 49.33 311 ALA A O 1
ATOM 4879 N N . HIS A 1 312 ? 147.109 156.087 111.880 1.00 57.43 312 HIS A N 1
ATOM 4880 C CA . HIS A 1 312 ? 146.710 156.984 110.806 1.00 51.87 312 HIS A CA 1
ATOM 4881 C C . HIS A 1 312 ? 146.646 156.252 109.474 1.00 57.04 312 HIS A C 1
ATOM 4882 O O . HIS A 1 312 ? 145.810 156.577 108.626 1.00 58.52 312 HIS A O 1
ATOM 4896 N N . THR A 1 313 ? 147.522 155.266 109.270 1.00 60.22 313 THR A N 1
ATOM 4897 C CA . THR A 1 313 ? 147.463 154.460 108.055 1.00 59.96 313 THR A CA 1
ATOM 4898 C C . THR A 1 313 ? 146.130 153.735 107.952 1.00 57.61 313 THR A C 1
ATOM 4899 O O . THR A 1 313 ? 145.495 153.721 106.892 1.00 60.51 313 THR A O 1
ATOM 4910 N N . VAL A 1 314 ? 145.684 153.134 109.054 1.00 53.90 314 VAL A N 1
ATOM 4911 C CA . VAL A 1 314 ? 144.410 152.425 109.051 1.00 53.16 314 VAL A CA 1
ATOM 4912 C C . VAL A 1 314 ? 143.267 153.392 108.769 1.00 48.30 314 VAL A C 1
ATOM 4913 O O . VAL A 1 314 ? 142.355 153.087 107.995 1.00 53.05 314 VAL A O 1
ATOM 4926 N N . LEU A 1 315 ? 143.293 154.573 109.391 1.00 42.61 315 LEU A N 1
ATOM 4927 C CA . LEU A 1 315 ? 142.197 155.518 109.173 1.00 43.07 315 LEU A CA 1
ATOM 4928 C C . LEU A 1 315 ? 142.163 156.023 107.731 1.00 45.35 315 LEU A C 1
ATOM 4929 O O . LEU A 1 315 ? 141.083 156.164 107.141 1.00 50.73 315 LEU A O 1
ATOM 4945 N N . ALA A 1 316 ? 143.327 156.314 107.148 1.00 46.88 316 ALA A N 1
ATOM 4946 C CA . ALA A 1 316 ? 143.362 156.757 105.758 1.00 47.81 316 ALA A CA 1
ATOM 4947 C C . ALA A 1 316 ? 142.898 155.652 104.819 1.00 54.37 316 ALA A C 1
ATOM 4948 O O . ALA A 1 316 ? 142.184 155.915 103.842 1.00 56.45 316 ALA A O 1
ATOM 4955 N N . SER A 1 317 ? 143.294 154.409 105.093 1.00 54.71 317 SER A N 1
ATOM 4956 C CA . SER A 1 317 ? 142.812 153.292 104.293 1.00 48.52 317 SER A CA 1
ATOM 4957 C C . SER A 1 317 ? 141.300 153.171 104.390 1.00 50.05 317 SER A C 1
ATOM 4958 O O . SER A 1 317 ? 140.626 152.902 103.393 1.00 55.06 317 SER A O 1
ATOM 4966 N N . GLN A 1 318 ? 140.749 153.357 105.589 1.00 50.32 318 GLN A N 1
ATOM 4967 C CA . GLN A 1 318 ? 139.301 153.276 105.759 1.00 44.79 318 GLN A CA 1
ATOM 4968 C C . GLN A 1 318 ? 138.591 154.361 104.962 1.00 44.46 318 GLN A C 1
ATOM 4969 O O . GLN A 1 318 ? 137.555 154.109 104.344 1.00 52.26 318 GLN A O 1
ATOM 4983 N N . LEU A 1 319 ? 139.125 155.582 104.974 1.00 45.79 319 LEU A N 1
ATOM 4984 C CA . LEU A 1 319 ? 138.497 156.653 104.199 1.00 46.95 319 LEU A CA 1
ATOM 4985 C C . LEU A 1 319 ? 138.575 156.377 102.697 1.00 48.52 319 LEU A C 1
ATOM 4986 O O . LEU A 1 319 ? 137.604 156.612 101.962 1.00 53.54 319 LEU A O 1
ATOM 5002 N N . ILE A 1 320 ? 139.713 155.868 102.219 1.00 50.96 320 ILE A N 1
ATOM 5003 C CA . ILE A 1 320 ? 139.827 155.532 100.800 1.00 52.19 320 ILE A CA 1
ATOM 5004 C C . ILE A 1 320 ? 138.848 154.424 100.431 1.00 54.13 320 ILE A C 1
ATOM 5005 O O . ILE A 1 320 ? 138.203 154.473 99.377 1.00 61.64 320 ILE A O 1
ATOM 5021 N N . ASN A 1 321 ? 138.740 153.396 101.275 1.00 51.82 321 ASN A N 1
ATOM 5022 C CA . ASN A 1 321 ? 137.800 152.314 101.007 1.00 50.86 321 ASN A CA 1
ATOM 5023 C C . ASN A 1 321 ? 136.366 152.822 101.011 1.00 49.60 321 ASN A C 1
ATOM 5024 O O . ASN A 1 321 ? 135.542 152.380 100.206 1.00 53.69 321 ASN A O 1
ATOM 5035 N N . GLU A 1 322 ? 136.047 153.744 101.919 1.00 48.75 322 GLU A N 1
ATOM 5036 C CA . GLU A 1 322 ? 134.714 154.332 101.942 1.00 47.84 322 GLU A CA 1
ATOM 5037 C C . GLU A 1 322 ? 134.412 155.046 100.633 1.00 49.28 322 GLU A C 1
ATOM 5038 O O . GLU A 1 322 ? 133.312 154.917 100.086 1.00 51.82 322 GLU A O 1
ATOM 5050 N N . GLN A 1 323 ? 135.375 155.805 100.112 1.00 52.29 323 GLN A N 1
ATOM 5051 C CA . GLN A 1 323 ? 135.132 156.514 98.858 1.00 54.12 323 GLN A CA 1
ATOM 5052 C C . GLN A 1 323 ? 135.021 155.550 97.681 1.00 52.77 323 GLN A C 1
ATOM 5053 O O . GLN A 1 323 ? 134.200 155.755 96.776 1.00 54.07 323 GLN A O 1
ATOM 5067 N N . PHE A 1 324 ? 135.837 154.494 97.669 1.00 53.17 324 PHE A N 1
ATOM 5068 C CA . PHE A 1 324 ? 135.721 153.479 96.623 1.00 52.50 324 PHE A CA 1
ATOM 5069 C C . PHE A 1 324 ? 134.342 152.832 96.651 1.00 54.82 324 PHE A C 1
ATOM 5070 O O . PHE A 1 324 ? 133.698 152.656 95.610 1.00 53.87 324 PHE A O 1
ATOM 5087 N N . ALA A 1 325 ? 133.870 152.476 97.845 1.00 57.28 325 ALA A N 1
ATOM 5088 C CA . ALA A 1 325 ? 132.541 151.896 97.973 1.00 48.38 325 ALA A CA 1
ATOM 5089 C C . ALA A 1 325 ? 131.472 152.866 97.495 1.00 50.43 325 ALA A C 1
ATOM 5090 O O . ALA A 1 325 ? 130.553 152.474 96.769 1.00 54.66 325 ALA A O 1
ATOM 5097 N N . LEU A 1 326 ? 131.578 154.140 97.876 1.00 51.95 326 LEU A N 1
ATOM 5098 C CA . LEU A 1 326 ? 130.572 155.112 97.457 1.00 52.85 326 LEU A CA 1
ATOM 5099 C C . LEU A 1 326 ? 130.524 155.232 95.942 1.00 54.47 326 LEU A C 1
ATOM 5100 O O . LEU A 1 326 ? 129.441 155.319 95.355 1.00 54.42 326 LEU A O 1
ATOM 5116 N N . ILE A 1 327 ? 131.686 155.248 95.286 1.00 58.21 327 ILE A N 1
ATOM 5117 C CA . ILE A 1 327 ? 131.679 155.319 93.828 1.00 57.07 327 ILE A CA 1
ATOM 5118 C C . ILE A 1 327 ? 131.115 154.035 93.232 1.00 57.14 327 ILE A C 1
ATOM 5119 O O . ILE A 1 327 ? 130.524 154.056 92.146 1.00 54.08 327 ILE A O 1
ATOM 5135 N N . ALA A 1 328 ? 131.284 152.900 93.917 1.00 59.76 328 ALA A N 1
ATOM 5136 C CA . ALA A 1 328 ? 130.737 151.644 93.414 1.00 55.58 328 ALA A CA 1
ATOM 5137 C C . ALA A 1 328 ? 129.234 151.526 93.631 1.00 54.44 328 ALA A C 1
ATOM 5138 O O . ALA A 1 328 ? 128.613 150.621 93.067 1.00 55.02 328 ALA A O 1
ATOM 5145 N N . GLY A 1 329 ? 128.635 152.405 94.432 1.00 56.53 329 GLY A N 1
ATOM 5146 C CA . GLY A 1 329 ? 127.204 152.392 94.668 1.00 57.96 329 GLY A CA 1
ATOM 5147 C C . GLY A 1 329 ? 126.772 151.764 95.975 1.00 57.37 329 GLY A C 1
ATOM 5148 O O . GLY A 1 329 ? 125.565 151.662 96.219 1.00 59.14 329 GLY A O 1
ATOM 5152 N N . ILE A 1 330 ? 127.703 151.341 96.817 1.00 51.26 330 ILE A N 1
ATOM 5153 C CA . ILE A 1 330 ? 127.354 150.722 98.097 1.00 48.51 330 ILE A CA 1
ATOM 5154 C C . ILE A 1 330 ? 126.922 151.816 99.072 1.00 53.55 330 ILE A C 1
ATOM 5155 O O . ILE A 1 330 ? 127.667 152.789 99.262 1.00 51.50 330 ILE A O 1
ATOM 5171 N N . PRO A 1 331 ? 125.747 151.710 99.693 1.00 53.51 331 PRO A N 1
ATOM 5172 C CA . PRO A 1 331 ? 125.345 152.712 100.685 1.00 53.84 331 PRO A CA 1
ATOM 5173 C C . PRO A 1 331 ? 126.125 152.556 101.982 1.00 54.01 331 PRO A C 1
ATOM 5174 O O . PRO A 1 331 ? 126.831 151.575 102.212 1.00 50.16 331 PRO A O 1
ATOM 5185 N N . GLU A 1 332 ? 125.976 153.562 102.846 1.00 51.84 332 GLU A N 1
ATOM 5186 C CA . GLU A 1 332 ? 126.754 153.602 104.078 1.00 46.36 332 GLU A CA 1
ATOM 5187 C C . GLU A 1 332 ? 126.415 152.447 105.007 1.00 47.69 332 GLU A C 1
ATOM 5188 O O . GLU A 1 332 ? 127.289 151.965 105.733 1.00 49.37 332 GLU A O 1
ATOM 5200 N N . GLU A 1 333 ? 125.163 151.995 105.009 1.00 48.69 333 GLU A N 1
ATOM 5201 C CA . GLU A 1 333 ? 124.750 150.925 105.908 1.00 48.56 333 GLU A CA 1
ATOM 5202 C C . GLU A 1 333 ? 125.323 149.570 105.520 1.00 48.90 333 GLU A C 1
ATOM 5203 O O . GLU A 1 333 ? 125.192 148.621 106.298 1.00 50.67 333 GLU A O 1
ATOM 5215 N N . GLN A 1 334 ? 125.939 149.452 104.345 1.00 48.03 334 GLN A N 1
ATOM 5216 C CA . GLN A 1 334 ? 126.565 148.213 103.906 1.00 47.94 334 GLN A CA 1
ATOM 5217 C C . GLN A 1 334 ? 128.085 148.271 103.940 1.00 46.41 334 GLN A C 1
ATOM 5218 O O . GLN A 1 334 ? 128.732 147.335 103.468 1.00 47.31 334 GLN A O 1
ATOM 5232 N N . MET A 1 335 ? 128.673 149.340 104.478 1.00 46.86 335 MET A N 1
ATOM 5233 C CA . MET A 1 335 ? 130.125 149.525 104.472 1.00 45.39 335 MET A CA 1
ATOM 5234 C C . MET A 1 335 ? 130.671 149.105 105.832 1.00 44.64 335 MET A C 1
ATOM 5235 O O . MET A 1 335 ? 130.802 149.901 106.759 1.00 52.71 335 MET A O 1
ATOM 5249 N N . GLY A 1 336 ? 131.004 147.825 105.943 1.00 41.46 336 GLY A N 1
ATOM 5250 C CA . GLY A 1 336 ? 131.538 147.301 107.183 1.00 44.23 336 GLY A CA 1
ATOM 5251 C C . GLY A 1 336 ? 133.029 147.511 107.332 1.00 47.67 336 GLY A C 1
ATOM 5252 O O . GLY A 1 336 ? 133.798 146.548 107.299 1.00 50.94 336 GLY A O 1
ATOM 5256 N N . LEU A 1 337 ? 133.454 148.759 107.510 1.00 52.08 337 LEU A N 1
ATOM 5257 C CA . LEU A 1 337 ? 134.878 149.057 107.612 1.00 49.39 337 LEU A CA 1
ATOM 5258 C C . LEU A 1 337 ? 135.456 148.440 108.878 1.00 48.77 337 LEU A C 1
ATOM 5259 O O . LEU A 1 337 ? 134.854 148.519 109.950 1.00 49.09 337 LEU A O 1
ATOM 5275 N N . GLY A 1 338 ? 136.636 147.843 108.754 1.00 49.10 338 GLY A N 1
ATOM 5276 C CA . GLY A 1 338 ? 137.211 147.014 109.804 1.00 51.76 338 GLY A CA 1
ATOM 5277 C C . GLY A 1 338 ? 138.417 147.660 110.462 1.00 50.38 338 GLY A C 1
ATOM 5278 O O . GLY A 1 338 ? 139.165 148.400 109.822 1.00 52.49 338 GLY A O 1
ATOM 5282 N N . HIS A 1 339 ? 138.586 147.373 111.751 1.00 47.39 339 HIS A N 1
ATOM 5283 C CA . HIS A 1 339 ? 139.766 147.757 112.512 1.00 46.44 339 HIS A CA 1
ATOM 5284 C C . HIS A 1 339 ? 139.928 146.753 113.642 1.00 49.73 339 HIS A C 1
ATOM 5285 O O . HIS A 1 339 ? 139.007 145.996 113.954 1.00 51.79 339 HIS A O 1
ATOM 5299 N N . ALA A 1 340 ? 141.112 146.736 114.249 1.00 48.82 340 ALA A N 1
ATOM 5300 C CA . ALA A 1 340 ? 141.476 145.671 115.172 1.00 48.55 340 ALA A CA 1
ATOM 5301 C C . ALA A 1 340 ? 142.009 146.232 116.482 1.00 53.06 340 ALA A C 1
ATOM 5302 O O . ALA A 1 340 ? 142.453 147.379 116.561 1.00 60.73 340 ALA A O 1
ATOM 5309 N N . PHE A 1 341 ? 141.944 145.391 117.513 1.00 50.29 341 PHE A N 1
ATOM 5310 C CA . PHE A 1 341 ? 142.409 145.707 118.864 1.00 51.03 341 PHE A CA 1
ATOM 5311 C C . PHE A 1 341 ? 143.803 145.114 119.088 1.00 53.03 341 PHE A C 1
ATOM 5312 O O . PHE A 1 341 ? 143.994 144.161 119.838 1.00 55.33 341 PHE A O 1
ATOM 5329 N N . GLU A 1 342 ? 144.794 145.701 118.412 1.00 55.95 342 GLU A N 1
ATOM 5330 C CA . GLU A 1 342 ? 146.110 145.085 118.261 1.00 60.28 342 GLU A CA 1
ATOM 5331 C C . GLU A 1 342 ? 147.245 145.923 118.842 1.00 64.04 342 GLU A C 1
ATOM 5332 O O . GLU A 1 342 ? 148.320 145.991 118.239 1.00 64.02 342 GLU A O 1
ATOM 5344 N N . MET A 1 343 ? 147.044 146.553 119.994 1.00 62.60 343 MET A N 1
ATOM 5345 C CA . MET A 1 343 ? 148.137 147.274 120.627 1.00 59.84 343 MET A CA 1
ATOM 5346 C C . MET A 1 343 ? 148.868 146.367 121.611 1.00 60.43 343 MET A C 1
ATOM 5347 O O . MET A 1 343 ? 148.388 145.295 121.986 1.00 61.35 343 MET A O 1
ATOM 5361 N N . ASN A 1 344 ? 150.046 146.812 122.022 1.00 58.40 344 ASN A N 1
ATOM 5362 C CA . ASN A 1 344 ? 150.874 146.016 122.918 1.00 54.58 344 ASN A CA 1
ATOM 5363 C C . ASN A 1 344 ? 150.228 145.953 124.298 1.00 53.93 344 ASN A C 1
ATOM 5364 O O . ASN A 1 344 ? 149.926 147.001 124.879 1.00 55.90 344 ASN A O 1
ATOM 5375 N N . PRO A 1 345 ? 149.986 144.762 124.853 1.00 53.33 345 PRO A N 1
ATOM 5376 C CA . PRO A 1 345 ? 149.406 144.698 126.203 1.00 52.65 345 PRO A CA 1
ATOM 5377 C C . PRO A 1 345 ? 150.314 145.254 127.287 1.00 55.01 345 PRO A C 1
ATOM 5378 O O . PRO A 1 345 ? 149.834 145.531 128.392 1.00 50.32 345 PRO A O 1
ATOM 5389 N N . ASP A 1 346 ? 151.605 145.417 127.023 1.00 58.06 346 ASP A N 1
ATOM 5390 C CA . ASP A 1 346 ? 152.526 145.971 128.004 1.00 54.71 346 ASP A CA 1
ATOM 5391 C C . ASP A 1 346 ? 152.580 147.490 127.962 1.00 53.57 346 ASP A C 1
ATOM 5392 O O . ASP A 1 346 ? 153.363 148.088 128.704 1.00 55.57 346 ASP A O 1
ATOM 5401 N N . LEU A 1 347 ? 151.775 148.123 127.117 1.00 52.30 347 LEU A N 1
ATOM 5402 C CA . LEU A 1 347 ? 151.786 149.571 126.980 1.00 51.11 347 LEU A CA 1
ATOM 5403 C C . LEU A 1 347 ? 150.919 150.190 128.070 1.00 50.96 347 LEU A C 1
ATOM 5404 O O . LEU A 1 347 ? 149.743 149.842 128.207 1.00 51.87 347 LEU A O 1
ATOM 5420 N N . ARG A 1 348 ? 151.496 151.101 128.845 1.00 48.99 348 ARG A N 1
ATOM 5421 C CA . ARG A 1 348 ? 150.722 151.817 129.846 1.00 42.76 348 ARG A CA 1
ATOM 5422 C C . ARG A 1 348 ? 149.708 152.725 129.170 1.00 42.94 348 ARG A C 1
ATOM 5423 O O . ARG A 1 348 ? 150.025 153.418 128.202 1.00 48.23 348 ARG A O 1
ATOM 5444 N N . ASN A 1 349 ? 148.482 152.725 129.694 1.00 40.31 349 ASN A N 1
ATOM 5445 C CA . ASN A 1 349 ? 147.372 153.478 129.113 1.00 35.88 349 ASN A CA 1
ATOM 5446 C C . ASN A 1 349 ? 147.060 153.010 127.696 1.00 38.58 349 ASN A C 1
ATOM 5447 O O . ASN A 1 349 ? 146.593 153.787 126.866 1.00 40.34 349 ASN A O 1
ATOM 5458 N N . GLY A 1 350 ? 147.334 151.740 127.399 1.00 43.50 350 GLY A N 1
ATOM 5459 C CA . GLY A 1 350 ? 147.017 151.215 126.080 1.00 40.46 350 GLY A CA 1
ATOM 5460 C C . GLY A 1 350 ? 145.526 151.109 125.841 1.00 37.21 350 GLY A C 1
ATOM 5461 O O . GLY A 1 350 ? 145.045 151.346 124.729 1.00 43.06 350 GLY A O 1
ATOM 5465 N N . PHE A 1 351 ? 144.774 150.741 126.877 1.00 35.17 351 PHE A N 1
ATOM 5466 C CA . PHE A 1 351 ? 143.328 150.627 126.740 1.00 35.08 351 PHE A CA 1
ATOM 5467 C C . PHE A 1 351 ? 142.706 151.974 126.400 1.00 38.75 351 PHE A C 1
ATOM 5468 O O . PHE A 1 351 ? 141.736 152.042 125.642 1.00 41.54 351 PHE A O 1
ATOM 5485 N N . LEU A 1 352 ? 143.252 153.060 126.948 1.00 40.35 352 LEU A N 1
ATOM 5486 C CA . LEU A 1 352 ? 142.727 154.383 126.629 1.00 35.21 352 LEU A CA 1
ATOM 5487 C C . LEU A 1 352 ? 142.947 154.723 125.162 1.00 35.49 352 LEU A C 1
ATOM 5488 O O . LEU A 1 352 ? 142.070 155.304 124.518 1.00 41.59 352 LEU A O 1
ATOM 5504 N N . TYR A 1 353 ? 144.113 154.375 124.615 1.00 36.59 353 TYR A N 1
ATOM 5505 C CA . TYR A 1 353 ? 144.372 154.627 123.202 1.00 37.17 353 TYR A CA 1
ATOM 5506 C C . TYR A 1 353 ? 143.474 153.778 122.314 1.00 39.72 353 TYR A C 1
ATOM 5507 O O . TYR A 1 353 ? 142.948 154.262 121.305 1.00 40.60 353 TYR A O 1
ATOM 5525 N N . GLU A 1 354 ? 143.282 152.509 122.676 1.00 41.37 354 GLU A N 1
ATOM 5526 C CA . GLU A 1 354 ? 142.374 151.657 121.916 1.00 41.34 354 GLU A CA 1
ATOM 5527 C C . GLU A 1 354 ? 140.956 152.212 121.944 1.00 40.54 354 GLU A C 1
ATOM 5528 O O . GLU A 1 354 ? 140.271 152.255 120.918 1.00 45.39 354 GLU A O 1
ATOM 5540 N N . LEU A 1 355 ? 140.498 152.640 123.118 1.00 38.10 355 LEU A N 1
ATOM 5541 C CA . LEU A 1 355 ? 139.161 153.202 123.241 1.00 37.31 355 LEU A CA 1
ATOM 5542 C C . LEU A 1 355 ? 139.025 154.482 122.425 1.00 35.66 355 LEU A C 1
ATOM 5543 O O . LEU A 1 355 ? 138.000 154.704 121.772 1.00 38.47 355 LEU A O 1
ATOM 5559 N N . ALA A 1 356 ? 140.048 155.339 122.448 1.00 37.22 356 ALA A N 1
ATOM 5560 C CA . ALA A 1 356 ? 139.999 156.574 121.672 1.00 38.04 356 ALA A CA 1
ATOM 5561 C C . ALA A 1 356 ? 139.918 156.286 120.180 1.00 38.40 356 ALA A C 1
ATOM 5562 O O . ALA A 1 356 ? 139.132 156.913 119.462 1.00 39.50 356 ALA A O 1
ATOM 5569 N N . GLN A 1 357 ? 140.724 155.340 119.694 1.00 37.94 357 GLN A N 1
ATOM 5570 C CA . GLN A 1 357 ? 140.687 155.005 118.273 1.00 38.10 357 GLN A CA 1
ATOM 5571 C C . GLN A 1 357 ? 139.346 154.394 117.881 1.00 39.46 357 GLN A C 1
ATOM 5572 O O . GLN A 1 357 ? 138.772 154.747 116.842 1.00 40.48 357 GLN A O 1
ATOM 5586 N N . ALA A 1 358 ? 138.823 153.485 118.706 1.00 38.82 358 ALA A N 1
ATOM 5587 C CA . ALA A 1 358 ? 137.545 152.853 118.403 1.00 33.08 358 ALA A CA 1
ATOM 5588 C C . ALA A 1 358 ? 136.420 153.877 118.371 1.00 35.57 358 ALA A C 1
ATOM 5589 O O . ALA A 1 358 ? 135.554 153.834 117.493 1.00 41.73 358 ALA A O 1
ATOM 5596 N N . GLN A 1 359 ? 136.414 154.811 119.324 1.00 33.99 359 GLN A N 1
ATOM 5597 C CA . GLN A 1 359 ? 135.370 155.829 119.346 1.00 33.67 359 GLN A CA 1
ATOM 5598 C C . GLN A 1 359 ? 135.513 156.798 118.178 1.00 35.02 359 GLN A C 1
ATOM 5599 O O . GLN A 1 359 ? 134.510 157.243 117.612 1.00 38.92 359 GLN A O 1
ATOM 5613 N N . MET A 1 360 ? 136.742 157.138 117.790 1.00 33.45 360 MET A N 1
ATOM 5614 C CA . MET A 1 360 ? 136.917 157.983 116.615 1.00 35.75 360 MET A CA 1
ATOM 5615 C C . MET A 1 360 ? 136.363 157.307 115.371 1.00 41.30 360 MET A C 1
ATOM 5616 O O . MET A 1 360 ? 135.704 157.949 114.545 1.00 43.13 360 MET A O 1
ATOM 5630 N N . VAL A 1 361 ? 136.638 156.012 115.209 1.00 42.29 361 VAL A N 1
ATOM 5631 C CA . VAL A 1 361 ? 136.124 155.283 114.051 1.00 37.18 361 VAL A CA 1
ATOM 5632 C C . VAL A 1 361 ? 134.602 155.207 114.103 1.00 37.18 361 VAL A C 1
ATOM 5633 O O . VAL A 1 361 ? 133.921 155.342 113.081 1.00 38.67 361 VAL A O 1
ATOM 5646 N N . ARG A 1 362 ? 134.046 154.970 115.293 1.00 36.76 362 ARG A N 1
ATOM 5647 C CA . ARG A 1 362 ? 132.595 154.931 115.451 1.00 38.22 362 ARG A CA 1
ATOM 5648 C C . ARG A 1 362 ? 131.957 156.286 115.164 1.00 37.97 362 ARG A C 1
ATOM 5649 O O . ARG A 1 362 ? 130.783 156.351 114.788 1.00 34.96 362 ARG A O 1
ATOM 5670 N N . GLU A 1 363 ? 132.702 157.374 115.348 1.00 37.25 363 GLU A N 1
ATOM 5671 C CA . GLU A 1 363 ? 132.170 158.716 115.136 1.00 35.44 363 GLU A CA 1
ATOM 5672 C C . GLU A 1 363 ? 132.291 159.190 113.695 1.00 37.99 363 GLU A C 1
ATOM 5673 O O . GLU A 1 363 ? 131.404 159.894 113.204 1.00 39.44 363 GLU A O 1
ATOM 5685 N N . ILE A 1 364 ? 133.385 158.851 113.009 1.00 40.45 364 ILE A N 1
ATOM 5686 C CA . ILE A 1 364 ? 133.560 159.321 111.640 1.00 40.95 364 ILE A CA 1
ATOM 5687 C C . ILE A 1 364 ? 132.639 158.588 110.677 1.00 39.14 364 ILE A C 1
ATOM 5688 O O . ILE A 1 364 ? 132.315 159.122 109.611 1.00 40.37 364 ILE A O 1
ATOM 5704 N N . PHE A 1 365 ? 132.198 157.380 111.031 1.00 40.49 365 PHE A N 1
ATOM 5705 C CA . PHE A 1 365 ? 131.309 156.562 110.209 1.00 36.61 365 PHE A CA 1
ATOM 5706 C C . PHE A 1 365 ? 130.086 156.200 111.046 1.00 39.12 365 PHE A C 1
ATOM 5707 O O . PHE A 1 365 ? 129.984 155.082 111.566 1.00 38.04 365 PHE A O 1
ATOM 5724 N N . PRO A 1 366 ? 129.140 157.130 111.202 1.00 40.11 366 PRO A N 1
ATOM 5725 C CA . PRO A 1 366 ? 128.055 156.916 112.173 1.00 39.62 366 PRO A CA 1
ATOM 5726 C C . PRO A 1 366 ? 127.032 155.873 111.758 1.00 40.44 366 PRO A C 1
ATOM 5727 O O . PRO A 1 366 ? 126.263 155.420 112.614 1.00 39.18 366 PRO A O 1
ATOM 5738 N N . LYS A 1 367 ? 126.987 155.479 110.485 1.00 43.11 367 LYS A N 1
ATOM 5739 C CA . LYS A 1 367 ? 125.968 154.566 109.992 1.00 41.01 367 LYS A CA 1
ATOM 5740 C C . LYS A 1 367 ? 126.512 153.211 109.567 1.00 46.82 367 LYS A C 1
ATOM 5741 O O . LYS A 1 367 ? 125.720 152.292 109.341 1.00 45.73 367 LYS A O 1
ATOM 5760 N N . ALA A 1 368 ? 127.826 153.061 109.454 1.00 45.56 368 ALA A N 1
ATOM 5761 C CA . ALA A 1 368 ? 128.394 151.822 108.949 1.00 39.30 368 ALA A CA 1
ATOM 5762 C C . ALA A 1 368 ? 128.246 150.701 109.975 1.00 43.35 368 ALA A C 1
ATOM 5763 O O . ALA A 1 368 ? 128.283 150.956 111.181 1.00 46.03 368 ALA A O 1
ATOM 5770 N N . PRO A 1 369 ? 128.065 149.447 109.532 1.00 45.77 369 PRO A N 1
ATOM 5771 C CA . PRO A 1 369 ? 128.141 148.304 110.460 1.00 45.14 369 PRO A CA 1
ATOM 5772 C C . PRO A 1 369 ? 129.581 147.892 110.748 1.00 45.80 369 PRO A C 1
ATOM 5773 O O . PRO A 1 369 ? 130.033 146.801 110.394 1.00 44.40 369 PRO A O 1
ATOM 5784 N N . LEU A 1 370 ? 130.311 148.784 111.415 1.00 48.35 370 LEU A N 1
ATOM 5785 C CA . LEU A 1 370 ? 131.742 148.609 111.617 1.00 49.98 370 LEU A CA 1
ATOM 5786 C C . LEU A 1 370 ? 132.053 147.227 112.165 1.00 47.74 370 LEU A C 1
ATOM 5787 O O . LEU A 1 370 ? 131.225 146.592 112.816 1.00 45.46 370 LEU A O 1
ATOM 5803 N N . LYS A 1 371 ? 133.268 146.765 111.893 1.00 48.27 371 LYS A N 1
ATOM 5804 C CA . LYS A 1 371 ? 133.754 145.469 112.342 1.00 48.83 371 LYS A CA 1
ATOM 5805 C C . LYS A 1 371 ? 134.951 145.695 113.253 1.00 49.59 371 LYS A C 1
ATOM 5806 O O . LYS A 1 371 ? 135.878 146.423 112.887 1.00 51.87 371 LYS A O 1
ATOM 5825 N N . TYR A 1 372 ? 134.925 145.087 114.434 1.00 46.51 372 TYR A N 1
ATOM 5826 C CA . TYR A 1 372 ? 136.041 145.127 115.368 1.00 44.78 372 TYR A CA 1
ATOM 5827 C C . TYR A 1 372 ? 136.592 143.719 115.528 1.00 46.87 372 TYR A C 1
ATOM 5828 O O . TYR A 1 372 ? 135.828 142.767 115.706 1.00 47.02 372 TYR A O 1
ATOM 5846 N N . MET A 1 373 ? 137.914 143.591 115.475 1.00 46.16 373 MET A N 1
ATOM 5847 C CA . MET A 1 373 ? 138.556 142.295 115.371 1.00 46.07 373 MET A CA 1
ATOM 5848 C C . MET A 1 373 ? 139.583 142.092 116.479 1.00 50.04 373 MET A C 1
ATOM 5849 O O . MET A 1 373 ? 140.139 143.060 117.003 1.00 53.25 373 MET A O 1
ATOM 5863 N N . PRO A 1 374 ? 139.860 140.845 116.847 1.00 53.20 374 PRO A N 1
ATOM 5864 C CA . PRO A 1 374 ? 140.507 140.571 118.129 1.00 50.30 374 PRO A CA 1
ATOM 5865 C C . PRO A 1 374 ? 142.003 140.814 118.074 1.00 53.04 374 PRO A C 1
ATOM 5866 O O . PRO A 1 374 ? 142.558 141.107 117.005 1.00 54.10 374 PRO A O 1
ATOM 5877 N N . PRO A 1 375 ? 142.688 140.714 119.214 1.00 55.16 375 PRO A N 1
ATOM 5878 C CA . PRO A 1 375 ? 144.156 140.745 119.200 1.00 58.75 375 PRO A CA 1
ATOM 5879 C C . PRO A 1 375 ? 144.719 139.393 118.787 1.00 59.55 375 PRO A C 1
ATOM 5880 O O . PRO A 1 375 ? 144.268 138.349 119.260 1.00 63.20 375 PRO A O 1
ATOM 5891 N N . THR A 1 376 ? 145.706 139.418 117.893 1.00 61.28 376 THR A N 1
ATOM 5892 C CA . THR A 1 376 ? 146.300 138.185 117.391 1.00 64.41 376 THR A CA 1
ATOM 5893 C C . THR A 1 376 ? 147.821 138.231 117.452 1.00 64.19 376 THR A C 1
ATOM 5894 O O . THR A 1 376 ? 148.474 137.197 117.627 1.00 63.09 376 THR A O 1
ATOM 5905 N N . LYS A 1 377 ? 148.393 139.426 117.305 1.00 67.89 377 LYS A N 1
ATOM 5906 C CA . LYS A 1 377 ? 149.845 139.551 117.230 1.00 66.75 377 LYS A CA 1
ATOM 5907 C C . LYS A 1 377 ? 150.500 139.214 118.563 1.00 66.46 377 LYS A C 1
ATOM 5908 O O . LYS A 1 377 ? 151.506 138.497 118.610 1.00 62.28 377 LYS A O 1
ATOM 5927 N N . TYR A 1 378 ? 149.940 139.723 119.661 1.00 64.03 378 TYR A N 1
ATOM 5928 C CA . TYR A 1 378 ? 150.551 139.620 120.980 1.00 59.38 378 TYR A CA 1
ATOM 5929 C C . TYR A 1 378 ? 149.927 138.520 121.832 1.00 58.90 378 TYR A C 1
ATOM 5930 O O . TYR A 1 378 ? 149.803 138.676 123.050 1.00 54.86 378 TYR A O 1
ATOM 5948 N N . MET A 1 379 ? 149.533 137.413 121.217 1.00 61.30 379 MET A N 1
ATOM 5949 C CA . MET A 1 379 ? 149.036 136.257 121.943 1.00 58.76 379 MET A CA 1
ATOM 5950 C C . MET A 1 379 ? 150.163 135.249 122.155 1.00 60.77 379 MET A C 1
ATOM 5951 O O . MET A 1 379 ? 151.169 135.247 121.443 1.00 61.04 379 MET A O 1
ATOM 5965 N N . THR A 1 380 ? 149.985 134.388 123.155 1.00 60.52 380 THR A N 1
ATOM 5966 C CA . THR A 1 380 ? 151.001 133.411 123.526 1.00 57.21 380 THR A CA 1
ATOM 5967 C C . THR A 1 380 ? 150.303 132.111 123.917 1.00 56.24 380 THR A C 1
ATOM 5968 O O . THR A 1 380 ? 149.106 131.927 123.678 1.00 54.28 380 THR A O 1
ATOM 5979 N N . GLY A 1 381 ? 151.068 131.196 124.513 1.00 53.39 381 GLY A N 1
ATOM 5980 C CA . GLY A 1 381 ? 150.531 129.931 124.973 1.00 44.80 381 GLY A CA 1
ATOM 5981 C C . GLY A 1 381 ? 149.841 129.982 126.315 1.00 43.84 381 GLY A C 1
ATOM 5982 O O . GLY A 1 381 ? 149.293 128.967 126.750 1.00 45.11 381 GLY A O 1
ATOM 5986 N N . ASN A 1 382 ? 149.860 131.133 126.986 1.00 42.67 382 ASN A N 1
ATOM 5987 C CA . ASN A 1 382 ? 149.141 131.318 128.244 1.00 38.81 382 ASN A CA 1
ATOM 5988 C C . ASN A 1 382 ? 147.678 131.578 127.907 1.00 38.66 382 ASN A C 1
ATOM 5989 O O . ASN A 1 382 ? 147.248 132.704 127.653 1.00 46.51 382 ASN A O 1
ATOM 6000 N N . ILE A 1 383 ? 146.898 130.498 127.889 1.00 35.94 383 ILE A N 1
ATOM 6001 C CA . ILE A 1 383 ? 145.506 130.609 127.468 1.00 37.02 383 ILE A CA 1
ATOM 6002 C C . ILE A 1 383 ? 144.702 131.457 128.446 1.00 41.01 383 ILE A C 1
ATOM 6003 O O . ILE A 1 383 ? 143.687 132.055 128.071 1.00 44.36 383 ILE A O 1
ATOM 6019 N N . PHE A 1 384 ? 145.133 131.533 129.705 1.00 38.73 384 PHE A N 1
ATOM 6020 C CA . PHE A 1 384 ? 144.389 132.308 130.693 1.00 35.94 384 PHE A CA 1
ATOM 6021 C C . PHE A 1 384 ? 144.524 133.807 130.441 1.00 42.47 384 PHE A C 1
ATOM 6022 O O . PHE A 1 384 ? 143.527 134.544 130.432 1.00 47.19 384 PHE A O 1
ATOM 6039 N N . LYS A 1 385 ? 145.749 134.282 130.219 1.00 38.46 385 LYS A N 1
ATOM 6040 C CA . LYS A 1 385 ? 145.908 135.684 129.863 1.00 37.62 385 LYS A CA 1
ATOM 6041 C C . LYS A 1 385 ? 145.303 135.972 128.498 1.00 44.09 385 LYS A C 1
ATOM 6042 O O . LYS A 1 385 ? 144.860 137.095 128.243 1.00 46.53 385 LYS A O 1
ATOM 6061 N N . GLY A 1 386 ? 145.267 134.977 127.609 1.00 41.83 386 GLY A N 1
ATOM 6062 C CA . GLY A 1 386 ? 144.554 135.154 126.354 1.00 41.13 386 GLY A CA 1
ATOM 6063 C C . GLY A 1 386 ? 143.075 135.399 126.568 1.00 41.69 386 GLY A C 1
ATOM 6064 O O . GLY A 1 386 ? 142.479 136.269 125.929 1.00 50.20 386 GLY A O 1
ATOM 6068 N N . HIS A 1 387 ? 142.463 134.639 127.475 1.00 39.18 387 HIS A N 1
ATOM 6069 C CA . HIS A 1 387 ? 141.063 134.862 127.816 1.00 40.67 387 HIS A CA 1
ATOM 6070 C C . HIS A 1 387 ? 140.864 136.258 128.389 1.00 40.50 387 HIS A C 1
ATOM 6071 O O . HIS A 1 387 ? 139.876 136.936 128.085 1.00 44.89 387 HIS A O 1
ATOM 6085 N N . VAL A 1 388 ? 141.796 136.704 129.231 1.00 40.18 388 VAL A N 1
ATOM 6086 C CA . VAL A 1 388 ? 141.681 138.042 129.817 1.00 39.55 388 VAL A CA 1
ATOM 6087 C C . VAL A 1 388 ? 141.781 139.122 128.738 1.00 41.45 388 VAL A C 1
ATOM 6088 O O . VAL A 1 388 ? 141.034 140.112 128.752 1.00 43.82 388 VAL A O 1
ATOM 6101 N N . GLN A 1 389 ? 142.713 138.960 127.798 1.00 41.24 389 GLN A N 1
ATOM 6102 C CA . GLN A 1 389 ? 142.852 139.924 126.709 1.00 39.45 389 GLN A CA 1
ATOM 6103 C C . GLN A 1 389 ? 141.594 139.965 125.850 1.00 40.55 389 GLN A C 1
ATOM 6104 O O . GLN A 1 389 ? 141.144 141.039 125.432 1.00 43.32 389 GLN A O 1
ATOM 6118 N N . ASP A 1 390 ? 141.017 138.796 125.567 1.00 38.77 390 ASP A N 1
ATOM 6119 C CA . ASP A 1 390 ? 139.760 138.756 124.828 1.00 36.76 390 ASP A CA 1
ATOM 6120 C C . ASP A 1 390 ? 138.653 139.461 125.593 1.00 37.94 390 ASP A C 1
ATOM 6121 O O . ASP A 1 390 ? 137.799 140.124 124.995 1.00 40.38 390 ASP A O 1
ATOM 6130 N N . ALA A 1 391 ? 138.631 139.305 126.916 1.00 37.74 391 ALA A N 1
ATOM 6131 C CA . ALA A 1 391 ? 137.629 139.993 127.720 1.00 34.93 391 ALA A CA 1
ATOM 6132 C C . ALA A 1 391 ? 137.773 141.502 127.593 1.00 31.02 391 ALA A C 1
ATOM 6133 O O . ALA A 1 391 ? 136.779 142.224 127.477 1.00 36.65 391 ALA A O 1
ATOM 6140 N N . MET A 1 392 ? 139.008 142.001 127.621 1.00 29.18 392 MET A N 1
ATOM 6141 C CA . MET A 1 392 ? 139.215 143.441 127.463 1.00 31.56 392 MET A CA 1
ATOM 6142 C C . MET A 1 392 ? 138.791 143.906 126.074 1.00 34.87 392 MET A C 1
ATOM 6143 O O . MET A 1 392 ? 138.243 145.004 125.907 1.00 36.03 392 MET A O 1
ATOM 6157 N N . PHE A 1 393 ? 139.036 143.074 125.064 1.00 41.65 393 PHE A N 1
ATOM 6158 C CA . PHE A 1 393 ? 138.592 143.375 123.705 1.00 34.56 393 PHE A CA 1
ATOM 6159 C C . PHE A 1 393 ? 137.068 143.479 123.631 1.00 31.85 393 PHE A C 1
ATOM 6160 O O . PHE A 1 393 ? 136.521 144.404 123.015 1.00 33.69 393 PHE A O 1
ATOM 6177 N N . ASN A 1 394 ? 136.363 142.554 124.285 1.00 32.25 394 ASN A N 1
ATOM 6178 C CA . ASN A 1 394 ? 134.904 142.622 124.345 1.00 30.39 394 ASN A CA 1
ATOM 6179 C C . ASN A 1 394 ? 134.445 143.878 125.075 1.00 33.80 394 ASN A C 1
ATOM 6180 O O . ASN A 1 394 ? 133.433 144.492 124.714 1.00 37.69 394 ASN A O 1
ATOM 6191 N N . VAL A 1 395 ? 135.149 144.238 126.148 1.00 36.85 395 VAL A N 1
ATOM 6192 C CA . VAL A 1 395 ? 134.820 145.447 126.897 1.00 34.24 395 VAL A CA 1
ATOM 6193 C C . VAL A 1 395 ? 134.879 146.661 125.982 1.00 36.04 395 VAL A C 1
ATOM 6194 O O . VAL A 1 395 ? 133.989 147.520 125.993 1.00 35.40 395 VAL A O 1
ATOM 6207 N N . VAL A 1 396 ? 135.934 146.748 125.170 1.00 38.99 396 VAL A N 1
ATOM 6208 C CA . VAL A 1 396 ? 136.051 147.858 124.226 1.00 35.99 396 VAL A CA 1
ATOM 6209 C C . VAL A 1 396 ? 134.894 147.831 123.233 1.00 38.48 396 VAL A C 1
ATOM 6210 O O . VAL A 1 396 ? 134.277 148.864 122.936 1.00 39.32 396 VAL A O 1
ATOM 6223 N N . THR A 1 397 ? 134.586 146.645 122.701 1.00 39.54 397 THR A N 1
ATOM 6224 C CA . THR A 1 397 ? 133.507 146.524 121.726 1.00 36.10 397 THR A CA 1
ATOM 6225 C C . THR A 1 397 ? 132.194 147.055 122.286 1.00 36.28 397 THR A C 1
ATOM 6226 O O . THR A 1 397 ? 131.492 147.833 121.634 1.00 39.79 397 THR A O 1
ATOM 6237 N N . ILE A 1 398 ? 131.838 146.632 123.498 1.00 37.25 398 ILE A N 1
ATOM 6238 C CA . ILE A 1 398 ? 130.562 147.057 124.070 1.00 38.08 398 ILE A CA 1
ATOM 6239 C C . ILE A 1 398 ? 130.590 148.541 124.405 1.00 34.34 398 ILE A C 1
ATOM 6240 O O . ILE A 1 398 ? 129.588 149.244 124.237 1.00 35.61 398 ILE A O 1
ATOM 6256 N N . MET A 1 399 ? 131.728 149.049 124.881 1.00 34.27 399 MET A N 1
ATOM 6257 C CA . MET A 1 399 ? 131.784 150.438 125.311 1.00 34.29 399 MET A CA 1
ATOM 6258 C C . MET A 1 399 ? 131.816 151.420 124.150 1.00 35.35 399 MET A C 1
ATOM 6259 O O . MET A 1 399 ? 131.514 152.599 124.356 1.00 34.56 399 MET A O 1
ATOM 6273 N N . THR A 1 400 ? 132.177 150.977 122.943 1.00 39.92 400 THR A N 1
ATOM 6274 C CA . THR A 1 400 ? 132.219 151.862 121.780 1.00 37.16 400 THR A CA 1
ATOM 6275 C C . THR A 1 400 ? 131.144 151.559 120.743 1.00 38.16 400 THR A C 1
ATOM 6276 O O . THR A 1 400 ? 131.044 152.286 119.752 1.00 40.04 400 THR A O 1
ATOM 6287 N N . LYS A 1 401 ? 130.339 150.515 120.942 1.00 36.16 401 LYS A N 1
ATOM 6288 C CA . LYS A 1 401 ? 129.228 150.200 120.050 1.00 35.90 401 LYS A CA 1
ATOM 6289 C C . LYS A 1 401 ? 129.682 149.794 118.654 1.00 40.03 401 LYS A C 1
ATOM 6290 O O . LYS A 1 401 ? 129.297 150.427 117.666 1.00 37.89 401 LYS A O 1
ATOM 6309 N N . GLN A 1 402 ? 130.486 148.740 118.555 1.00 43.46 402 GLN A N 1
ATOM 6310 C CA . GLN A 1 402 ? 130.898 148.211 117.260 1.00 42.74 402 GLN A CA 1
ATOM 6311 C C . GLN A 1 402 ? 129.899 147.148 116.815 1.00 45.63 402 GLN A C 1
ATOM 6312 O O . GLN A 1 402 ? 129.596 146.220 117.571 1.00 46.56 402 GLN A O 1
ATOM 6326 N N . ARG A 1 403 ? 129.390 147.281 115.588 1.00 49.62 403 ARG A N 1
ATOM 6327 C CA . ARG A 1 403 ? 128.246 146.478 115.166 1.00 51.87 403 ARG A CA 1
ATOM 6328 C C . ARG A 1 403 ? 128.598 144.998 115.065 1.00 49.99 403 ARG A C 1
ATOM 6329 O O . ARG A 1 403 ? 127.887 144.145 115.603 1.00 51.67 403 ARG A O 1
ATOM 6350 N N . ILE A 1 404 ? 129.682 144.672 114.367 1.00 45.99 404 ILE A N 1
ATOM 6351 C CA . ILE A 1 404 ? 130.126 143.293 114.192 1.00 41.75 404 ILE A CA 1
ATOM 6352 C C . ILE A 1 404 ? 131.339 143.072 115.082 1.00 45.91 404 ILE A C 1
ATOM 6353 O O . ILE A 1 404 ? 132.141 143.989 115.290 1.00 49.92 404 ILE A O 1
ATOM 6369 N N . HIS A 1 405 ? 131.474 141.858 115.606 1.00 46.24 405 HIS A N 1
ATOM 6370 C CA . HIS A 1 405 ? 132.448 141.543 116.648 1.00 43.43 405 HIS A CA 1
ATOM 6371 C C . HIS A 1 405 ? 133.055 140.178 116.342 1.00 47.58 405 HIS A C 1
ATOM 6372 O O . HIS A 1 405 ? 132.416 139.147 116.563 1.00 50.49 405 HIS A O 1
ATOM 6387 N N . LEU A 1 406 ? 134.288 140.167 115.839 1.00 44.70 406 LEU A N 1
ATOM 6388 C CA . LEU A 1 406 ? 134.972 138.922 115.510 1.00 45.28 406 LEU A CA 1
ATOM 6389 C C . LEU A 1 406 ? 135.560 138.336 116.788 1.00 46.91 406 LEU A C 1
ATOM 6390 O O . LEU A 1 406 ? 136.573 138.823 117.297 1.00 45.43 406 LEU A O 1
ATOM 6406 N N . LEU A 1 407 ? 134.921 137.292 117.306 1.00 48.04 407 LEU A N 1
ATOM 6407 C CA . LEU A 1 407 ? 135.330 136.710 118.576 1.00 49.47 407 LEU A CA 1
ATOM 6408 C C . LEU A 1 407 ? 136.761 136.198 118.504 1.00 53.44 407 LEU A C 1
ATOM 6409 O O . LEU A 1 407 ? 137.138 135.498 117.560 1.00 49.07 407 LEU A O 1
ATOM 6425 N N . GLY A 1 408 ? 137.557 136.547 119.514 1.00 54.76 408 GLY A N 1
ATOM 6426 C CA . GLY A 1 408 ? 138.877 135.979 119.648 1.00 48.49 408 GLY A CA 1
ATOM 6427 C C . GLY A 1 408 ? 138.878 134.772 120.558 1.00 50.83 408 GLY A C 1
ATOM 6428 O O . GLY A 1 408 ? 137.984 134.585 121.381 1.00 50.40 408 GLY A O 1
ATOM 6432 N N . MET A 1 409 ? 139.908 133.943 120.406 1.00 54.77 409 MET A N 1
ATOM 6433 C CA . MET A 1 409 ? 140.022 132.690 121.138 1.00 54.72 409 MET A CA 1
ATOM 6434 C C . MET A 1 409 ? 141.245 132.722 122.042 1.00 56.50 409 MET A C 1
ATOM 6435 O O . MET A 1 409 ? 142.279 133.295 121.687 1.00 58.61 409 MET A O 1
ATOM 6449 N N . LEU A 1 410 ? 141.111 132.114 123.221 1.00 54.49 410 LEU A N 1
ATOM 6450 C CA . LEU A 1 410 ? 142.230 132.046 124.154 1.00 49.07 410 LEU A CA 1
ATOM 6451 C C . LEU A 1 410 ? 143.398 131.262 123.573 1.00 53.54 410 LEU A C 1
ATOM 6452 O O . LEU A 1 410 ? 144.549 131.478 123.969 1.00 59.82 410 LEU A O 1
ATOM 6468 N N . THR A 1 411 ? 143.129 130.360 122.627 1.00 53.42 411 THR A N 1
ATOM 6469 C CA . THR A 1 411 ? 144.157 129.568 121.962 1.00 54.90 411 THR A CA 1
ATOM 6470 C C . THR A 1 411 ? 144.537 130.131 120.600 1.00 58.71 411 THR A C 1
ATOM 6471 O O . THR A 1 411 ? 144.752 129.364 119.654 1.00 62.49 411 THR A O 1
ATOM 6482 N N . GLU A 1 412 ? 144.612 131.457 120.471 1.00 54.97 412 GLU A N 1
ATOM 6483 C CA . GLU A 1 412 ? 144.895 132.065 119.175 1.00 57.97 412 GLU A CA 1
ATOM 6484 C C . GLU A 1 412 ? 146.256 131.638 118.643 1.00 59.47 412 GLU A C 1
ATOM 6485 O O . GLU A 1 412 ? 146.399 131.347 117.450 1.00 62.66 412 GLU A O 1
ATOM 6497 N N . ALA A 1 413 ? 147.270 131.600 119.504 1.00 63.38 413 ALA A N 1
ATOM 6498 C CA . ALA A 1 413 ? 148.633 131.346 119.056 1.00 64.91 413 ALA A CA 1
ATOM 6499 C C . ALA A 1 413 ? 148.985 129.868 118.978 1.00 64.90 413 ALA A C 1
ATOM 6500 O O . ALA A 1 413 ? 150.079 129.536 118.511 1.00 65.74 413 ALA A O 1
ATOM 6507 N N . ILE A 1 414 ? 148.097 128.976 119.411 1.00 64.04 414 ILE A N 1
ATOM 6508 C CA . ILE A 1 414 ? 148.427 127.558 119.501 1.00 63.38 414 ILE A CA 1
ATOM 6509 C C . ILE A 1 414 ? 147.920 126.812 118.274 1.00 69.34 414 ILE A C 1
ATOM 6510 O O . ILE A 1 414 ? 148.704 126.198 117.541 1.00 67.23 414 ILE A O 1
ATOM 6526 N N . HIS A 1 415 ? 146.611 126.850 118.044 1.00 67.45 415 HIS A N 1
ATOM 6527 C CA . HIS A 1 415 ? 146.003 126.059 116.984 1.00 65.08 415 HIS A CA 1
ATOM 6528 C C . HIS A 1 415 ? 144.677 126.693 116.593 1.00 66.04 415 HIS A C 1
ATOM 6529 O O . HIS A 1 415 ? 144.249 127.695 117.168 1.00 66.34 415 HIS A O 1
ATOM 6543 N N . THR A 1 416 ? 144.036 126.097 115.590 1.00 70.78 416 THR A N 1
ATOM 6544 C CA . THR A 1 416 ? 142.689 126.502 115.236 1.00 71.95 416 THR A CA 1
ATOM 6545 C C . THR A 1 416 ? 141.724 126.074 116.341 1.00 70.64 416 THR A C 1
ATOM 6546 O O . THR A 1 416 ? 141.914 125.028 116.969 1.00 68.85 416 THR A O 1
ATOM 6557 N N . PRO A 1 417 ? 140.673 126.852 116.590 1.00 69.51 417 PRO A N 1
ATOM 6558 C CA . PRO A 1 417 ? 139.886 126.649 117.812 1.00 66.78 417 PRO A CA 1
ATOM 6559 C C . PRO A 1 417 ? 139.268 125.262 117.879 1.00 68.56 417 PRO A C 1
ATOM 6560 O O . PRO A 1 417 ? 138.784 124.726 116.880 1.00 70.14 417 PRO A O 1
ATOM 6571 N N . PHE A 1 418 ? 139.286 124.684 119.077 1.00 68.10 418 PHE A N 1
ATOM 6572 C CA . PHE A 1 418 ? 138.427 123.551 119.365 1.00 63.70 418 PHE A CA 1
ATOM 6573 C C . PHE A 1 418 ? 136.985 124.026 119.509 1.00 63.96 418 PHE A C 1
ATOM 6574 O O . PHE A 1 418 ? 136.682 125.221 119.470 1.00 61.36 418 PHE A O 1
ATOM 6591 N N . MET A 1 419 ? 136.083 123.060 119.672 1.00 65.73 419 MET A N 1
ATOM 6592 C CA . MET A 1 419 ? 134.697 123.385 119.984 1.00 56.98 419 MET A CA 1
ATOM 6593 C C . MET A 1 419 ? 134.593 124.045 121.352 1.00 54.66 419 MET A C 1
ATOM 6594 O O . MET A 1 419 ? 133.850 125.017 121.536 1.00 56.41 419 MET A O 1
ATOM 6608 N N . SER A 1 420 ? 135.349 123.532 122.327 1.00 56.66 420 SER A N 1
ATOM 6609 C CA . SER A 1 420 ? 135.293 124.069 123.683 1.00 54.15 420 SER A CA 1
ATOM 6610 C C . SER A 1 420 ? 135.851 125.484 123.745 1.00 53.23 420 SER A C 1
ATOM 6611 O O . SER A 1 420 ? 135.353 126.321 124.505 1.00 54.55 420 SER A O 1
ATOM 6619 N N . ASP A 1 421 ? 136.890 125.773 122.959 1.00 52.63 421 ASP A N 1
ATOM 6620 C CA . ASP A 1 421 ? 137.432 127.128 122.925 1.00 50.48 421 ASP A CA 1
ATOM 6621 C C . ASP A 1 421 ? 136.398 128.113 122.397 1.00 51.70 421 ASP A C 1
ATOM 6622 O O . ASP A 1 421 ? 136.231 129.210 122.946 1.00 55.57 421 ASP A O 1
ATOM 6631 N N . ARG A 1 422 ? 135.686 127.737 121.330 1.00 50.54 422 ARG A N 1
ATOM 6632 C CA . ARG A 1 422 ? 134.631 128.598 120.804 1.00 50.48 422 ARG A CA 1
ATOM 6633 C C . ARG A 1 422 ? 133.516 128.781 121.822 1.00 49.74 422 ARG A C 1
ATOM 6634 O O . ARG A 1 422 ? 132.970 129.880 121.971 1.00 50.90 422 ARG A O 1
ATOM 6655 N N . ALA A 1 423 ? 133.151 127.707 122.522 1.00 48.42 423 ALA A N 1
ATOM 6656 C CA . ALA A 1 423 ? 132.110 127.816 123.538 1.00 46.59 423 ALA A CA 1
ATOM 6657 C C . ALA A 1 423 ? 132.521 128.790 124.633 1.00 46.76 423 ALA A C 1
ATOM 6658 O O . ALA A 1 423 ? 131.722 129.626 125.071 1.00 47.20 423 ALA A O 1
ATOM 6665 N N . LEU A 1 424 ? 133.772 128.700 125.085 1.00 46.47 424 LEU A N 1
ATOM 6666 C CA . LEU A 1 424 ? 134.251 129.604 126.125 1.00 47.26 424 LEU A CA 1
ATOM 6667 C C . LEU A 1 424 ? 134.254 131.047 125.638 1.00 45.35 424 LEU A C 1
ATOM 6668 O O . LEU A 1 424 ? 133.851 131.963 126.366 1.00 51.21 424 LEU A O 1
ATOM 6684 N N . SER A 1 425 ? 134.705 131.270 124.403 1.00 43.73 425 SER A N 1
ATOM 6685 C CA . SER A 1 425 ? 134.730 132.627 123.866 1.00 45.16 425 SER A CA 1
ATOM 6686 C C . SER A 1 425 ? 133.326 133.210 123.780 1.00 44.94 425 SER A C 1
ATOM 6687 O O . SER A 1 425 ? 133.096 134.368 124.152 1.00 44.95 425 SER A O 1
ATOM 6695 N N . ILE A 1 426 ? 132.369 132.423 123.286 1.00 46.73 426 ILE A N 1
ATOM 6696 C CA . ILE A 1 426 ? 130.998 132.910 123.171 1.00 44.29 426 ILE A CA 1
ATOM 6697 C C . ILE A 1 426 ? 130.430 133.211 124.550 1.00 42.04 426 ILE A C 1
ATOM 6698 O O . ILE A 1 426 ? 129.732 134.211 124.747 1.00 43.35 426 ILE A O 1
ATOM 6714 N N . GLU A 1 427 ? 130.702 132.339 125.521 1.00 43.34 427 GLU A N 1
ATOM 6715 C CA . GLU A 1 427 ? 130.194 132.548 126.873 1.00 45.59 427 GLU A CA 1
ATOM 6716 C C . GLU A 1 427 ? 130.730 133.845 127.467 1.00 41.54 427 GLU A C 1
ATOM 6717 O O . GLU A 1 427 ? 129.981 134.630 128.065 1.00 41.68 427 GLU A O 1
ATOM 6729 N N . SER A 1 428 ? 132.031 134.091 127.301 1.00 38.98 428 SER A N 1
ATOM 6730 C CA . SER A 1 428 ? 132.630 135.321 127.813 1.00 33.66 428 SER A CA 1
ATOM 6731 C C . SER A 1 428 ? 132.035 136.547 127.136 1.00 35.34 428 SER A C 1
ATOM 6732 O O . SER A 1 428 ? 131.724 137.550 127.794 1.00 38.17 428 SER A O 1
ATOM 6740 N N . ALA A 1 429 ? 131.881 136.489 125.812 1.00 38.59 429 ALA A N 1
ATOM 6741 C CA . ALA A 1 429 ? 131.330 137.625 125.082 1.00 35.78 429 ALA A CA 1
ATOM 6742 C C . ALA A 1 429 ? 129.910 137.924 125.538 1.00 36.97 429 ALA A C 1
ATOM 6743 O O . ALA A 1 429 ? 129.548 139.083 125.759 1.00 36.92 429 ALA A O 1
ATOM 6750 N N . LYS A 1 430 ? 129.090 136.881 125.688 1.00 40.07 430 LYS A N 1
ATOM 6751 C CA . LYS A 1 430 ? 127.733 137.052 126.192 1.00 36.91 430 LYS A CA 1
ATOM 6752 C C . LYS A 1 430 ? 127.732 137.715 127.560 1.00 36.78 430 LYS A C 1
ATOM 6753 O O . LYS A 1 430 ? 126.973 138.658 127.807 1.00 39.46 430 LYS A O 1
ATOM 6772 N N . TYR A 1 431 ? 128.561 137.209 128.475 1.00 34.66 431 TYR A N 1
ATOM 6773 C CA . TYR A 1 431 ? 128.607 137.753 129.827 1.00 33.18 431 TYR A CA 1
ATOM 6774 C C . TYR A 1 431 ? 128.927 139.243 129.804 1.00 36.51 431 TYR A C 1
ATOM 6775 O O . TYR A 1 431 ? 128.220 140.062 130.408 1.00 36.53 431 TYR A O 1
ATOM 6793 N N . ILE A 1 432 ? 129.987 139.614 129.085 1.00 38.70 432 ILE A N 1
ATOM 6794 C CA . ILE A 1 432 ? 130.431 141.005 129.096 1.00 34.06 432 ILE A CA 1
ATOM 6795 C C . ILE A 1 432 ? 129.421 141.900 128.390 1.00 34.55 432 ILE A C 1
ATOM 6796 O O . ILE A 1 432 ? 129.206 143.047 128.793 1.00 36.77 432 ILE A O 1
ATOM 6812 N N . PHE A 1 433 ? 128.794 141.406 127.320 1.00 32.52 433 PHE A N 1
ATOM 6813 C CA . PHE A 1 433 ? 127.821 142.226 126.603 1.00 31.82 433 PHE A CA 1
ATOM 6814 C C . PHE A 1 433 ? 126.557 142.425 127.423 1.00 34.33 433 PHE A C 1
ATOM 6815 O O . PHE A 1 433 ? 125.900 143.464 127.312 1.00 37.10 433 PHE A O 1
ATOM 6832 N N . ASN A 1 434 ? 126.182 141.433 128.232 1.00 42.12 434 ASN A N 1
ATOM 6833 C CA . ASN A 1 434 ? 124.994 141.574 129.067 1.00 38.58 434 ASN A CA 1
ATOM 6834 C C . ASN A 1 434 ? 125.246 142.516 130.236 1.00 37.63 434 ASN A C 1
ATOM 6835 O O . ASN A 1 434 ? 124.434 143.405 130.511 1.00 34.68 434 ASN A O 1
ATOM 6846 N N . ASN A 1 435 ? 126.373 142.347 130.934 1.00 38.52 435 ASN A N 1
ATOM 6847 C CA . ASN A 1 435 ? 126.604 143.120 132.153 1.00 32.68 435 ASN A CA 1
ATOM 6848 C C . ASN A 1 435 ? 126.732 144.610 131.864 1.00 33.87 435 ASN A C 1
ATOM 6849 O O . ASN A 1 435 ? 126.188 145.441 132.595 1.00 37.56 435 ASN A O 1
ATOM 6860 N N . MET A 1 436 ? 127.459 144.968 130.810 1.00 32.56 436 MET A N 1
ATOM 6861 C CA . MET A 1 436 ? 127.759 146.360 130.486 1.00 29.86 436 MET A CA 1
ATOM 6862 C C . MET A 1 436 ? 126.904 146.866 129.336 1.00 34.19 436 MET A C 1
ATOM 6863 O O . MET A 1 436 ? 127.365 147.650 128.508 1.00 41.26 436 MET A O 1
ATOM 6877 N N . ALA A 1 437 ? 125.641 146.443 129.276 1.00 34.84 437 ALA A N 1
ATOM 6878 C CA . ALA A 1 437 ? 124.827 146.689 128.091 1.00 32.98 437 ALA A CA 1
ATOM 6879 C C . ALA A 1 437 ? 124.722 148.176 127.780 1.00 36.82 437 ALA A C 1
ATOM 6880 O O . ALA A 1 437 ? 124.973 148.600 126.647 1.00 44.24 437 ALA A O 1
ATOM 6887 N N . ASP A 1 438 ? 124.352 148.988 128.770 1.00 37.32 438 ASP A N 1
ATOM 6888 C CA . ASP A 1 438 ? 124.127 150.414 128.566 1.00 36.45 438 ASP A CA 1
ATOM 6889 C C . ASP A 1 438 ? 125.308 151.262 129.022 1.00 41.60 438 ASP A C 1
ATOM 6890 O O . ASP A 1 438 ? 125.127 152.428 129.379 1.00 42.18 438 ASP A O 1
ATOM 6899 N N . ILE A 1 439 ? 126.518 150.700 129.018 1.00 38.03 439 ILE A N 1
ATOM 6900 C CA . ILE A 1 439 ? 127.687 151.471 129.429 1.00 35.38 439 ILE A CA 1
ATOM 6901 C C . ILE A 1 439 ? 128.035 152.530 128.394 1.00 38.03 439 ILE A C 1
ATOM 6902 O O . ILE A 1 439 ? 128.565 153.590 128.739 1.00 39.11 439 ILE A O 1
ATOM 6918 N N . ALA A 1 440 ? 127.759 152.268 127.118 1.00 41.42 440 ALA A N 1
ATOM 6919 C CA . ALA A 1 440 ? 128.067 153.249 126.087 1.00 36.05 440 ALA A CA 1
ATOM 6920 C C . ALA A 1 440 ? 127.305 154.544 126.318 1.00 33.73 440 ALA A C 1
ATOM 6921 O O . ALA A 1 440 ? 127.835 155.633 126.084 1.00 36.05 440 ALA A O 1
ATOM 6928 N N . ASP A 1 441 ? 126.057 154.446 126.774 1.00 38.91 441 ASP A N 1
ATOM 6929 C CA . ASP A 1 441 ? 125.236 155.629 126.991 1.00 40.20 441 ASP A CA 1
ATOM 6930 C C . ASP A 1 441 ? 125.648 156.413 128.226 1.00 46.52 441 ASP A C 1
ATOM 6931 O O . ASP A 1 441 ? 125.300 157.593 128.336 1.00 50.59 441 ASP A O 1
ATOM 6940 N N . GLU A 1 442 ? 126.379 155.791 129.150 1.00 47.45 442 GLU A N 1
ATOM 6941 C CA . GLU A 1 442 ? 126.689 156.399 130.441 1.00 42.29 442 GLU A CA 1
ATOM 6942 C C . GLU A 1 442 ? 128.043 157.102 130.438 1.00 40.79 442 GLU A C 1
ATOM 6943 O O . GLU A 1 442 ? 128.122 158.307 130.686 1.00 44.57 442 GLU A O 1
ATOM 6955 N N . ILE A 1 443 ? 129.113 156.363 130.152 1.00 37.44 443 ILE A N 1
ATOM 6956 C CA . ILE A 1 443 ? 130.463 156.884 130.338 1.00 39.01 443 ILE A CA 1
ATOM 6957 C C . ILE A 1 443 ? 130.767 157.926 129.269 1.00 36.97 443 ILE A C 1
ATOM 6958 O O . ILE A 1 443 ? 130.648 157.661 128.069 1.00 38.20 443 ILE A O 1
ATOM 6974 N N . TYR A 1 444 ? 131.159 159.116 129.710 1.00 37.37 444 TYR A N 1
ATOM 6975 C CA . TYR A 1 444 ? 131.688 160.175 128.873 1.00 35.01 444 TYR A CA 1
ATOM 6976 C C . TYR A 1 444 ? 133.202 160.213 129.047 1.00 39.18 444 TYR A C 1
ATOM 6977 O O . TYR A 1 444 ? 133.794 159.328 129.665 1.00 42.69 444 TYR A O 1
ATOM 6995 N N . PHE A 1 445 ? 133.845 161.241 128.499 1.00 45.48 445 PHE A N 1
ATOM 6996 C CA . PHE A 1 445 ? 135.288 161.391 128.599 1.00 42.02 445 PHE A CA 1
ATOM 6997 C C . PHE A 1 445 ? 135.635 162.812 129.012 1.00 43.54 445 PHE A C 1
ATOM 6998 O O . PHE A 1 445 ? 134.944 163.769 128.655 1.00 44.65 445 PHE A O 1
ATOM 7015 N N . LYS A 1 446 ? 136.718 162.935 129.773 1.00 46.45 446 LYS A N 1
ATOM 7016 C CA . LYS A 1 446 ? 137.143 164.229 130.286 1.00 46.46 446 LYS A CA 1
ATOM 7017 C C . LYS A 1 446 ? 137.608 165.126 129.150 1.00 44.28 446 LYS A C 1
ATOM 7018 O O . LYS A 1 446 ? 138.386 164.704 128.292 1.00 47.77 446 LYS A O 1
ATOM 7037 N N . GLU A 1 447 ? 137.147 166.374 129.155 1.00 44.48 447 GLU A N 1
ATOM 7038 C CA . GLU A 1 447 ? 137.515 167.303 128.095 1.00 47.43 447 GLU A CA 1
ATOM 7039 C C . GLU A 1 447 ? 139.016 167.554 128.101 1.00 43.86 447 GLU A C 1
ATOM 7040 O O . GLU A 1 447 ? 139.604 167.861 129.139 1.00 47.99 447 GLU A O 1
ATOM 7052 N N . GLY A 1 448 ? 139.631 167.437 126.929 1.00 40.89 448 GLY A N 1
ATOM 7053 C CA . GLY A 1 448 ? 141.062 167.610 126.810 1.00 43.13 448 GLY A CA 1
ATOM 7054 C C . GLY A 1 448 ? 141.882 166.453 127.321 1.00 44.27 448 GLY A C 1
ATOM 7055 O O . GLY A 1 448 ? 143.110 166.555 127.366 1.00 47.23 448 GLY A O 1
ATOM 7059 N N . GLY A 1 449 ? 141.249 165.344 127.684 1.00 41.70 449 GLY A N 1
ATOM 7060 C CA . GLY A 1 449 ? 141.947 164.259 128.337 1.00 40.76 449 GLY A CA 1
ATOM 7061 C C . GLY A 1 449 ? 142.900 163.513 127.433 1.00 43.08 449 GLY A C 1
ATOM 7062 O O . GLY A 1 449 ? 143.340 164.039 126.409 1.00 46.69 449 GLY A O 1
ATOM 7066 N N . ILE A 1 450 ? 143.247 162.288 127.826 1.00 46.73 450 ILE A N 1
ATOM 7067 C CA . ILE A 1 450 ? 144.094 161.443 126.992 1.00 46.85 450 ILE A CA 1
ATOM 7068 C C . ILE A 1 450 ? 143.332 160.969 125.764 1.00 45.15 450 ILE A C 1
ATOM 7069 O O . ILE A 1 450 ? 143.866 160.967 124.650 1.00 45.81 450 ILE A O 1
ATOM 7085 N N . ILE A 1 451 ? 142.080 160.552 125.945 1.00 41.01 451 ILE A N 1
ATOM 7086 C CA . ILE A 1 451 ? 141.327 159.943 124.853 1.00 40.50 451 ILE A CA 1
ATOM 7087 C C . ILE A 1 451 ? 141.075 160.959 123.743 1.00 38.46 451 ILE A C 1
ATOM 7088 O O . ILE A 1 451 ? 141.289 160.676 122.557 1.00 45.95 451 ILE A O 1
ATOM 7104 N N . GLN A 1 452 ? 140.621 162.156 124.108 1.00 36.05 452 GLN A N 1
ATOM 7105 C CA . GLN A 1 452 ? 140.335 163.175 123.106 1.00 37.89 452 GLN A CA 1
ATOM 7106 C C . GLN A 1 452 ? 141.595 163.581 122.353 1.00 43.81 452 GLN A C 1
ATOM 7107 O O . GLN A 1 452 ? 141.576 163.731 121.123 1.00 52.24 452 GLN A O 1
ATOM 7121 N N . ARG A 1 453 ? 142.702 163.765 123.074 1.00 40.95 453 ARG A N 1
ATOM 7122 C CA . ARG A 1 453 ? 143.946 164.168 122.429 1.00 42.93 453 ARG A CA 1
ATOM 7123 C C . ARG A 1 453 ? 144.479 163.070 121.520 1.00 40.88 453 ARG A C 1
ATOM 7124 O O . ARG A 1 453 ? 144.997 163.355 120.436 1.00 47.39 453 ARG A O 1
ATOM 7145 N N . ARG A 1 454 ? 144.366 161.811 121.941 1.00 39.47 454 ARG A N 1
ATOM 7146 C CA . ARG A 1 454 ? 144.784 160.704 121.088 1.00 44.46 454 ARG A CA 1
ATOM 7147 C C . ARG A 1 454 ? 143.968 160.661 119.804 1.00 44.92 454 ARG A C 1
ATOM 7148 O O . ARG A 1 454 ? 144.519 160.479 118.708 1.00 46.69 454 ARG A O 1
ATOM 7169 N N . ALA A 1 455 ? 142.649 160.825 119.917 1.00 40.61 455 ALA A N 1
ATOM 7170 C CA . ALA A 1 455 ? 141.809 160.819 118.727 1.00 36.26 455 ALA A CA 1
ATOM 7171 C C . ALA A 1 455 ? 142.198 161.946 117.781 1.00 42.33 455 ALA A C 1
ATOM 7172 O O . ALA A 1 455 ? 142.324 161.738 116.569 1.00 53.63 455 ALA A O 1
ATOM 7179 N N . ASN A 1 456 ? 142.404 163.152 118.317 1.00 43.69 456 ASN A N 1
ATOM 7180 C CA . ASN A 1 456 ? 142.764 164.277 117.457 1.00 45.37 456 ASN A CA 1
ATOM 7181 C C . ASN A 1 456 ? 144.125 164.061 116.800 1.00 45.82 456 ASN A C 1
ATOM 7182 O O . ASN A 1 456 ? 144.321 164.404 115.625 1.00 50.74 456 ASN A O 1
ATOM 7193 N N . GLU A 1 457 ? 145.078 163.493 117.540 1.00 42.84 457 GLU A N 1
ATOM 7194 C CA . GLU A 1 457 ? 146.390 163.198 116.973 1.00 45.04 457 GLU A CA 1
ATOM 7195 C C . GLU A 1 457 ? 146.278 162.241 115.796 1.00 51.93 457 GLU A C 1
ATOM 7196 O O . GLU A 1 457 ? 146.839 162.487 114.718 1.00 59.27 457 GLU A O 1
ATOM 7208 N N . VAL A 1 458 ? 145.567 161.128 115.991 1.00 51.26 458 VAL A N 1
ATOM 7209 C CA . VAL A 1 458 ? 145.442 160.146 114.918 1.00 47.70 458 VAL A CA 1
ATOM 7210 C C . VAL A 1 458 ? 144.743 160.767 113.719 1.00 43.89 458 VAL A C 1
ATOM 7211 O O . VAL A 1 458 ? 145.116 160.520 112.565 1.00 47.74 458 VAL A O 1
ATOM 7224 N N . LEU A 1 459 ? 143.724 161.590 113.968 1.00 44.96 459 LEU A N 1
ATOM 7225 C CA . LEU A 1 459 ? 143.012 162.222 112.865 1.00 48.89 459 LEU A CA 1
ATOM 7226 C C . LEU A 1 459 ? 143.935 163.119 112.052 1.00 51.85 459 LEU A C 1
ATOM 7227 O O . LEU A 1 459 ? 143.914 163.086 110.815 1.00 56.06 459 LEU A O 1
ATOM 7243 N N . LYS A 1 460 ? 144.757 163.930 112.721 1.00 53.89 460 LYS A N 1
ATOM 7244 C CA . LYS A 1 460 ? 145.629 164.832 111.973 1.00 57.81 460 LYS A CA 1
ATOM 7245 C C . LYS A 1 460 ? 146.692 164.061 111.199 1.00 55.07 460 LYS A C 1
ATOM 7246 O O . LYS A 1 460 ? 147.024 164.421 110.061 1.00 59.45 460 LYS A O 1
ATOM 7265 N N . LYS A 1 461 ? 147.239 162.999 111.791 1.00 51.69 461 LYS A N 1
ATOM 7266 C CA . LYS A 1 461 ? 148.212 162.193 111.058 1.00 56.85 461 LYS A CA 1
ATOM 7267 C C . LYS A 1 461 ? 147.584 161.563 109.818 1.00 59.81 461 LYS A C 1
ATOM 7268 O O . LYS A 1 461 ? 148.203 161.526 108.745 1.00 58.17 461 LYS A O 1
ATOM 7287 N N . ALA A 1 462 ? 146.352 161.061 109.944 1.00 61.35 462 ALA A N 1
ATOM 7288 C CA . ALA A 1 462 ? 145.667 160.505 108.782 1.00 54.52 462 ALA A CA 1
ATOM 7289 C C . ALA A 1 462 ? 145.445 161.567 107.718 1.00 53.13 462 ALA A C 1
ATOM 7290 O O . ALA A 1 462 ? 145.581 161.294 106.522 1.00 56.59 462 ALA A O 1
ATOM 7297 N N . TYR A 1 463 ? 145.085 162.783 108.130 1.00 55.87 463 TYR A N 1
ATOM 7298 C CA . TYR A 1 463 ? 144.892 163.850 107.154 1.00 57.49 463 TYR A CA 1
ATOM 7299 C C . TYR A 1 463 ? 146.179 164.142 106.395 1.00 61.42 463 TYR A C 1
ATOM 7300 O O . TYR A 1 463 ? 146.160 164.335 105.172 1.00 65.23 463 TYR A O 1
ATOM 7318 N N . GLU A 1 464 ? 147.309 164.189 107.101 1.00 62.67 464 GLU A N 1
ATOM 7319 C CA . GLU A 1 464 ? 148.576 164.446 106.420 1.00 62.73 464 GLU A CA 1
ATOM 7320 C C . GLU A 1 464 ? 148.911 163.323 105.444 1.00 64.68 464 GLU A C 1
ATOM 7321 O O . GLU A 1 464 ? 149.358 163.577 104.316 1.00 65.78 464 GLU A O 1
ATOM 7333 N N . LEU A 1 465 ? 148.697 162.071 105.856 1.00 64.19 465 LEU A N 1
ATOM 7334 C CA . LEU A 1 465 ? 148.959 160.952 104.955 1.00 61.52 465 LEU A CA 1
ATOM 7335 C C . LEU A 1 465 ? 148.079 161.031 103.714 1.00 64.93 465 LEU A C 1
ATOM 7336 O O . LEU A 1 465 ? 148.537 160.758 102.597 1.00 66.54 465 LEU A O 1
ATOM 7352 N N . LEU A 1 466 ? 146.806 161.390 103.891 1.00 67.07 466 LEU A N 1
ATOM 7353 C CA . LEU A 1 466 ? 145.899 161.488 102.753 1.00 60.50 466 LEU A CA 1
ATOM 7354 C C . LEU A 1 466 ? 146.315 162.609 101.814 1.00 65.56 466 LEU A C 1
ATOM 7355 O O . LEU A 1 466 ? 146.191 162.476 100.594 1.00 70.11 466 LEU A O 1
ATOM 7371 N N . LYS A 1 467 ? 146.801 163.727 102.357 1.00 70.89 467 LYS A N 1
ATOM 7372 C CA . LYS A 1 467 ? 147.307 164.791 101.493 1.00 73.67 467 LYS A CA 1
ATOM 7373 C C . LYS A 1 467 ? 148.516 164.321 100.693 1.00 73.58 467 LYS A C 1
ATOM 7374 O O . LYS A 1 467 ? 148.639 164.624 99.498 1.00 73.04 467 LYS A O 1
ATOM 7393 N N . GLU A 1 468 ? 149.420 163.574 101.332 1.00 75.70 468 GLU A N 1
ATOM 7394 C CA . GLU A 1 468 ? 150.561 163.024 100.601 1.00 77.79 468 GLU A CA 1
ATOM 7395 C C . GLU A 1 468 ? 150.097 162.114 99.470 1.00 78.84 468 GLU A C 1
ATOM 7396 O O . GLU A 1 468 ? 150.575 162.219 98.332 1.00 81.34 468 GLU A O 1
ATOM 7408 N N . ILE A 1 469 ? 149.160 161.211 99.768 1.00 77.55 469 ILE A N 1
ATOM 7409 C CA . ILE A 1 469 ? 148.690 160.272 98.753 1.00 75.48 469 ILE A CA 1
ATOM 7410 C C . ILE A 1 469 ? 147.967 161.005 97.635 1.00 74.95 469 ILE A C 1
ATOM 7411 O O . ILE A 1 469 ? 148.039 160.598 96.473 1.00 77.09 469 ILE A O 1
ATOM 7427 N N . GLU A 1 470 ? 147.238 162.072 97.956 1.00 75.30 470 GLU A N 1
ATOM 7428 C CA . GLU A 1 470 ? 146.597 162.859 96.911 1.00 74.01 470 GLU A CA 1
ATOM 7429 C C . GLU A 1 470 ? 147.635 163.505 96.010 1.00 76.69 470 GLU A C 1
ATOM 7430 O O . GLU A 1 470 ? 147.482 163.520 94.784 1.00 79.55 470 GLU A O 1
ATOM 7442 N N . GLN A 1 471 ? 148.699 164.049 96.600 1.00 84.43 471 GLN A N 1
ATOM 7443 C CA . GLN A 1 471 ? 149.737 164.682 95.793 1.00 87.53 471 GLN A CA 1
ATOM 7444 C C . GLN A 1 471 ? 150.410 163.674 94.871 1.00 84.04 471 GLN A C 1
ATOM 7445 O O . GLN A 1 471 ? 150.646 163.960 93.693 1.00 77.18 471 GLN A O 1
ATOM 7459 N N . GLU A 1 472 ? 150.717 162.482 95.386 1.00 87.21 472 GLU A N 1
ATOM 7460 C CA . GLU A 1 472 ? 151.490 161.524 94.602 1.00 88.79 472 GLU A CA 1
ATOM 7461 C C . GLU A 1 472 ? 150.618 160.745 93.622 1.00 90.97 472 GLU A C 1
ATOM 7462 O O . GLU A 1 472 ? 150.901 160.718 92.419 1.00 89.10 472 GLU A O 1
ATOM 7474 N N . GLY A 1 473 ? 149.566 160.118 94.113 1.00 90.42 473 GLY A N 1
ATOM 7475 C CA . GLY A 1 473 ? 148.745 159.182 93.374 1.00 85.27 473 GLY A CA 1
ATOM 7476 C C . GLY A 1 473 ? 148.747 157.821 94.048 1.00 88.25 473 GLY A C 1
ATOM 7477 O O . GLY A 1 473 ? 149.739 157.397 94.653 1.00 92.48 473 GLY A O 1
ATOM 7481 N N . LEU A 1 474 ? 147.612 157.125 93.953 1.00 82.66 474 LEU A N 1
ATOM 7482 C CA . LEU A 1 474 ? 147.454 155.883 94.704 1.00 78.85 474 LEU A CA 1
ATOM 7483 C C . LEU A 1 474 ? 148.468 154.832 94.271 1.00 83.31 474 LEU A C 1
ATOM 7484 O O . LEU A 1 474 ? 149.048 154.141 95.116 1.00 83.35 474 LEU A O 1
ATOM 7500 N N . PHE A 1 475 ? 148.685 154.684 92.963 1.00 89.05 475 PHE A N 1
ATOM 7501 C CA . PHE A 1 475 ? 149.592 153.648 92.479 1.00 91.71 475 PHE A CA 1
ATOM 7502 C C . PHE A 1 475 ? 151.017 153.900 92.956 1.00 91.30 475 PHE A C 1
ATOM 7503 O O . PHE A 1 475 ? 151.699 152.984 93.429 1.00 90.65 475 PHE A O 1
ATOM 7520 N N . LYS A 1 476 ? 151.481 155.146 92.848 1.00 92.58 476 LYS A N 1
ATOM 7521 C CA . LYS A 1 476 ? 152.827 155.472 93.305 1.00 93.45 476 LYS A CA 1
ATOM 7522 C C . LYS A 1 476 ? 152.969 155.230 94.801 1.00 91.30 476 LYS A C 1
ATOM 7523 O O . LYS A 1 476 ? 153.983 154.691 95.257 1.00 92.46 476 LYS A O 1
ATOM 7542 N N . ALA A 1 477 ? 151.956 155.614 95.580 1.00 86.72 477 ALA A N 1
ATOM 7543 C CA . ALA A 1 477 ? 152.004 155.390 97.020 1.00 82.69 477 ALA A CA 1
ATOM 7544 C C . ALA A 1 477 ? 152.065 153.904 97.340 1.00 84.58 477 ALA A C 1
ATOM 7545 O O . ALA A 1 477 ? 152.786 153.489 98.254 1.00 85.41 477 ALA A O 1
ATOM 7552 N N . LEU A 1 478 ? 151.310 153.085 96.606 1.00 89.06 478 LEU A N 1
ATOM 7553 C CA . LEU A 1 478 ? 151.417 151.641 96.785 1.00 91.00 478 LEU A CA 1
ATOM 7554 C C . LEU A 1 478 ? 152.821 151.157 96.450 1.00 91.50 478 LEU A C 1
ATOM 7555 O O . LEU A 1 478 ? 153.350 150.255 97.110 1.00 89.13 478 LEU A O 1
ATOM 7571 N N . GLU A 1 479 ? 153.436 151.740 95.418 1.00 93.51 479 GLU A N 1
ATOM 7572 C CA . GLU A 1 479 ? 154.813 151.395 95.085 1.00 91.09 479 GLU A CA 1
ATOM 7573 C C . GLU A 1 479 ? 155.774 151.771 96.206 1.00 92.55 479 GLU A C 1
ATOM 7574 O O . GLU A 1 479 ? 156.803 151.110 96.387 1.00 93.97 479 GLU A O 1
ATOM 7586 N N . GLN A 1 480 ? 155.457 152.816 96.968 1.00 91.20 480 GLN A N 1
ATOM 7587 C CA . GLN A 1 480 ? 156.333 153.323 98.017 1.00 85.93 480 GLN A CA 1
ATOM 7588 C C . GLN A 1 480 ? 156.097 152.663 99.368 1.00 87.66 480 GLN A C 1
ATOM 7589 O O . GLN A 1 480 ? 156.734 153.056 100.349 1.00 87.82 480 GLN A O 1
ATOM 7603 N N . GLY A 1 481 ? 155.197 151.689 99.450 1.00 90.90 481 GLY A N 1
ATOM 7604 C CA . GLY A 1 481 ? 154.991 150.956 100.683 1.00 89.02 481 GLY A CA 1
ATOM 7605 C C . GLY A 1 481 ? 154.548 151.821 101.844 1.00 91.08 481 GLY A C 1
ATOM 7606 O O . GLY A 1 481 ? 155.113 151.732 102.937 1.00 94.56 481 GLY A O 1
ATOM 7610 N N . LYS A 1 482 ? 153.541 152.666 101.621 1.00 89.62 482 LYS A N 1
ATOM 7611 C CA . LYS A 1 482 ? 153.022 153.541 102.663 1.00 85.75 482 LYS A CA 1
ATOM 7612 C C . LYS A 1 482 ? 151.964 152.890 103.542 1.00 83.27 482 LYS A C 1
ATOM 7613 O O . LYS A 1 482 ? 151.648 153.440 104.602 1.00 80.87 482 LYS A O 1
ATOM 7632 N N . PHE A 1 483 ? 151.416 151.741 103.152 1.00 82.26 483 PHE A N 1
ATOM 7633 C CA . PHE A 1 483 ? 150.214 151.227 103.797 1.00 82.15 483 PHE A CA 1
ATOM 7634 C C . PHE A 1 483 ? 150.461 150.033 104.710 1.00 82.23 483 PHE A C 1
ATOM 7635 O O . PHE A 1 483 ? 149.764 149.885 105.717 1.00 82.97 483 PHE A O 1
ATOM 7652 N N . ALA A 1 484 ? 151.425 149.171 104.399 1.00 84.53 484 ALA A N 1
ATOM 7653 C CA . ALA A 1 484 ? 151.734 148.073 105.308 1.00 89.52 484 ALA A CA 1
ATOM 7654 C C . ALA A 1 484 ? 153.235 147.844 105.434 1.00 93.16 484 ALA A C 1
ATOM 7655 O O . ALA A 1 484 ? 153.652 146.759 105.854 1.00 90.76 484 ALA A O 1
ATOM 7662 N N . ASP A 1 485 ? 154.053 148.838 105.094 1.00 92.46 485 ASP A N 1
ATOM 7663 C CA . ASP A 1 485 ? 155.501 148.687 105.021 1.00 91.69 485 ASP A CA 1
ATOM 7664 C C . ASP A 1 485 ? 155.907 147.639 103.992 1.00 91.84 485 ASP A C 1
ATOM 7665 O O . ASP A 1 485 ? 156.980 147.0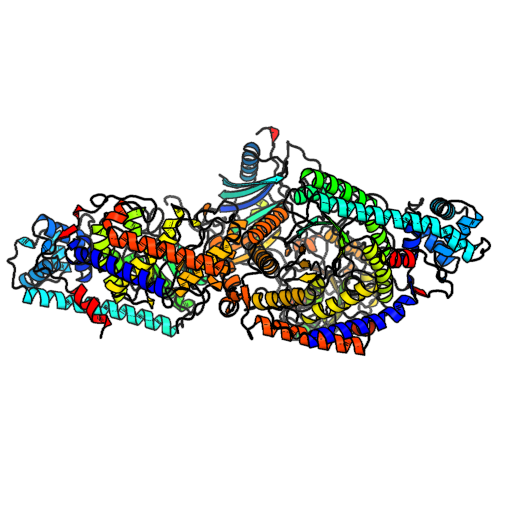37 104.102 1.00 87.21 485 ASP A O 1
ATOM 7674 N N . ILE A 1 486 ? 155.058 147.412 102.993 1.00 89.56 486 ILE A N 1
ATOM 7675 C CA . ILE A 1 486 ? 155.321 146.462 101.918 1.00 89.78 486 ILE A CA 1
ATOM 7676 C C . ILE A 1 486 ? 155.274 147.229 100.606 1.00 90.34 486 ILE A C 1
ATOM 7677 O O . ILE A 1 486 ? 154.296 147.934 100.329 1.00 91.71 486 ILE A O 1
ATOM 7693 N N . LYS A 1 487 ? 156.327 147.095 99.803 1.00 90.09 487 LYS A N 1
ATOM 7694 C CA . LYS A 1 487 ? 156.465 147.826 98.549 1.00 92.46 487 LYS A CA 1
ATOM 7695 C C . LYS A 1 487 ? 156.239 146.874 97.382 1.00 95.70 487 LYS A C 1
ATOM 7696 O O . LYS A 1 487 ? 157.078 146.009 97.112 1.00 94.75 487 LYS A O 1
ATOM 7715 N N . ARG A 1 488 ? 155.112 147.037 96.691 1.00 96.27 488 ARG A N 1
ATOM 7716 C CA . ARG A 1 488 ? 154.794 146.256 95.502 1.00 94.64 488 ARG A CA 1
ATOM 7717 C C . ARG A 1 488 ? 154.927 147.152 94.277 1.00 97.04 488 ARG A C 1
ATOM 7718 O O . ARG A 1 488 ? 154.314 148.233 94.243 1.00 98.01 488 ARG A O 1
ATOM 7739 N N . PRO A 1 489 ? 155.695 146.770 93.258 1.00 98.09 489 PRO A N 1
ATOM 7740 C CA . PRO A 1 489 ? 155.851 147.642 92.089 1.00 97.82 489 PRO A CA 1
ATOM 7741 C C . PRO A 1 489 ? 154.569 147.737 91.275 1.00 98.53 489 PRO A C 1
ATOM 7742 O O . PRO A 1 489 ? 153.706 146.858 91.308 1.00 99.81 489 PRO A O 1
ATOM 7753 N N . ILE A 1 490 ? 154.458 148.836 90.526 1.00 98.06 490 ILE A N 1
ATOM 7754 C CA . ILE A 1 490 ? 153.246 149.080 89.749 1.00 101.31 490 ILE A CA 1
ATOM 7755 C C . ILE A 1 490 ? 153.049 147.990 88.702 1.00 104.00 490 ILE A C 1
ATOM 7756 O O . ILE A 1 490 ? 151.952 147.440 88.558 1.00 103.49 490 ILE A O 1
ATOM 7772 N N . ASP A 1 491 ? 154.105 147.652 87.965 1.00 99.50 491 ASP A N 1
ATOM 7773 C CA . ASP A 1 491 ? 154.001 146.743 86.833 1.00 101.04 491 ASP A CA 1
ATOM 7774 C C . ASP A 1 491 ? 154.296 145.295 87.202 1.00 100.83 491 ASP A C 1
ATOM 7775 O O . ASP A 1 491 ? 154.291 144.430 86.320 1.00 100.52 491 ASP A O 1
ATOM 7784 N N . GLY A 1 492 ? 154.554 145.008 88.478 1.00 98.16 492 GLY A N 1
ATOM 7785 C CA . GLY A 1 492 ? 154.805 143.659 88.929 1.00 97.19 492 GLY A CA 1
ATOM 7786 C C . GLY A 1 492 ? 153.550 142.991 89.474 1.00 94.19 492 GLY A C 1
ATOM 7787 O O . GLY A 1 492 ? 152.446 143.523 89.424 1.00 96.00 492 GLY A O 1
ATOM 7791 N N . GLY A 1 493 ? 153.750 141.793 90.012 1.00 92.10 493 GLY A N 1
ATOM 7792 C CA . GLY A 1 493 ? 152.667 141.018 90.575 1.00 90.91 493 GLY A CA 1
ATOM 7793 C C . GLY A 1 493 ? 151.998 140.117 89.553 1.00 93.95 493 GLY A C 1
ATOM 7794 O O . GLY A 1 493 ? 152.268 140.162 88.351 1.00 93.45 493 GLY A O 1
ATOM 7798 N N . LYS A 1 494 ? 151.095 139.282 90.057 1.00 92.94 494 LYS A N 1
ATOM 7799 C CA . LYS A 1 494 ? 150.413 138.302 89.226 1.00 96.05 494 LYS A CA 1
ATOM 7800 C C . LYS A 1 494 ? 149.179 138.910 88.571 1.00 96.67 494 LYS A C 1
ATOM 7801 O O . LYS A 1 494 ? 148.499 139.757 89.156 1.00 95.93 494 LYS A O 1
ATOM 7820 N N . GLY A 1 495 ? 148.894 138.472 87.348 1.00 93.32 495 GLY A N 1
ATOM 7821 C CA . GLY A 1 495 ? 147.654 138.811 86.685 1.00 91.11 495 GLY A CA 1
ATOM 7822 C C . GLY A 1 495 ? 147.687 140.026 85.788 1.00 92.11 495 GLY A C 1
ATOM 7823 O O . GLY A 1 495 ? 146.626 140.448 85.315 1.00 92.87 495 GLY A O 1
ATOM 7827 N N . LEU A 1 496 ? 148.860 140.604 85.529 1.00 96.74 496 LEU A N 1
ATOM 7828 C CA . LEU A 1 496 ? 148.918 141.750 84.628 1.00 95.65 496 LEU A CA 1
ATOM 7829 C C . LEU A 1 496 ? 148.467 141.371 83.224 1.00 96.69 496 LEU A C 1
ATOM 7830 O O . LEU A 1 496 ? 147.855 142.189 82.529 1.00 96.61 496 LEU A O 1
ATOM 7846 N N . GLU A 1 497 ? 148.755 140.143 82.789 1.00 98.32 497 GLU A N 1
ATOM 7847 C CA . GLU A 1 497 ? 148.359 139.721 81.452 1.00 102.52 497 GLU A CA 1
ATOM 7848 C C . GLU A 1 497 ? 146.850 139.750 81.260 1.00 102.31 497 GLU A C 1
ATOM 7849 O O . GLU A 1 497 ? 146.385 139.893 80.124 1.00 103.92 497 GLU A O 1
ATOM 7861 N N . GLY A 1 498 ? 146.075 139.624 82.336 1.00 98.23 498 GLY A N 1
ATOM 7862 C CA . GLY A 1 498 ? 144.628 139.611 82.228 1.00 91.32 498 GLY A CA 1
ATOM 7863 C C . GLY A 1 498 ? 143.979 140.963 82.032 1.00 93.29 498 GLY A C 1
ATOM 7864 O O . GLY A 1 498 ? 142.783 141.017 81.735 1.00 96.16 498 GLY A O 1
ATOM 7868 N N . VAL A 1 499 ? 144.723 142.050 82.188 1.00 95.71 499 VAL A N 1
ATOM 7869 C CA . VAL A 1 499 ? 144.160 143.385 82.023 1.00 93.40 499 VAL A CA 1
ATOM 7870 C C . VAL A 1 499 ? 144.053 143.709 80.539 1.00 95.02 499 VAL A C 1
ATOM 7871 O O . VAL A 1 499 ? 144.889 143.301 79.726 1.00 94.09 499 VAL A O 1
ATOM 7884 N N . VAL A 1 500 ? 143.003 144.451 80.183 1.00 98.43 500 VAL A N 1
ATOM 7885 C CA . VAL A 1 500 ? 142.707 144.801 78.801 1.00 103.26 500 VAL A CA 1
ATOM 7886 C C . VAL A 1 500 ? 142.219 146.243 78.765 1.00 104.37 500 VAL A C 1
ATOM 7887 O O . VAL A 1 500 ? 141.803 146.807 79.779 1.00 103.91 500 VAL A O 1
ATOM 7900 N N . GLU A 1 501 ? 142.280 146.843 77.581 1.00 103.74 501 GLU A N 1
ATOM 7901 C CA . GLU A 1 501 ? 141.788 148.195 77.357 1.00 104.58 501 GLU A CA 1
ATOM 7902 C C . GLU A 1 501 ? 140.439 148.138 76.651 1.00 109.66 501 GLU A C 1
ATOM 7903 O O . GLU A 1 501 ? 140.246 147.345 75.725 1.00 112.33 501 GLU A O 1
ATOM 7915 N N . LYS A 1 502 ? 139.510 148.983 77.092 1.00 109.92 502 LYS A N 1
ATOM 7916 C CA . LYS A 1 502 ? 138.163 148.975 76.535 1.00 108.69 502 LYS A CA 1
ATOM 7917 C C . LYS A 1 502 ? 138.150 149.560 75.129 1.00 111.43 502 LYS A C 1
ATOM 7918 O O . LYS A 1 502 ? 138.709 150.633 74.883 1.00 110.66 502 LYS A O 1
ATOM 7937 N N . ASP A 1 503 ? 137.498 148.856 74.209 1.00 112.32 503 ASP A N 1
ATOM 7938 C CA . ASP A 1 503 ? 137.225 149.412 72.896 1.00 114.12 503 ASP A CA 1
ATOM 7939 C C . ASP A 1 503 ? 136.167 150.511 73.014 1.00 117.50 503 ASP A C 1
ATOM 7940 O O . ASP A 1 503 ? 135.372 150.514 73.957 1.00 116.41 503 ASP A O 1
ATOM 7949 N N . PRO A 1 504 ? 136.141 151.466 72.081 1.00 117.61 504 PRO A N 1
ATOM 7950 C CA . PRO A 1 504 ? 135.083 152.488 72.138 1.00 117.24 504 PRO A CA 1
ATOM 7951 C C . PRO A 1 504 ? 133.678 151.913 72.099 1.00 118.20 504 PRO A C 1
ATOM 7952 O O . PRO A 1 504 ? 132.758 152.520 72.663 1.00 118.96 504 PRO A O 1
ATOM 7963 N N . ASN A 1 505 ? 133.477 150.764 71.450 1.00 117.06 505 ASN A N 1
ATOM 7964 C CA . ASN A 1 505 ? 132.177 150.107 71.389 1.00 116.33 505 ASN A CA 1
ATOM 7965 C C . ASN A 1 505 ? 132.037 149.005 72.434 1.00 117.69 505 ASN A C 1
ATOM 7966 O O . ASN A 1 505 ? 131.305 148.033 72.218 1.00 116.41 505 ASN A O 1
ATOM 7977 N N . TYR A 1 506 ? 132.729 149.136 73.562 1.00 114.72 506 TYR A N 1
ATOM 7978 C CA . TYR A 1 506 ? 132.655 148.128 74.611 1.00 109.82 506 TYR A CA 1
ATOM 7979 C C . TYR A 1 506 ? 131.256 148.102 75.213 1.00 112.12 506 TYR A C 1
ATOM 7980 O O . TYR A 1 506 ? 130.636 149.147 75.429 1.00 112.44 506 TYR A O 1
ATOM 7998 N N . PHE A 1 507 ? 130.755 146.897 75.482 1.00 110.47 507 PHE A N 1
ATOM 7999 C CA . PHE A 1 507 ? 129.381 146.705 75.926 1.00 108.28 507 PHE A CA 1
ATOM 8000 C C . PHE A 1 507 ? 129.350 145.818 77.161 1.00 105.20 507 PHE A C 1
ATOM 8001 O O . PHE A 1 507 ? 129.961 144.744 77.177 1.00 104.16 507 PHE A O 1
ATOM 8018 N N . ASN A 1 508 ? 128.635 146.270 78.190 1.00 101.97 508 ASN A N 1
ATOM 8019 C CA . ASN A 1 508 ? 128.382 145.490 79.395 1.00 97.85 508 ASN A CA 1
ATOM 8020 C C . ASN A 1 508 ? 127.053 145.938 79.996 1.00 99.18 508 ASN A C 1
ATOM 802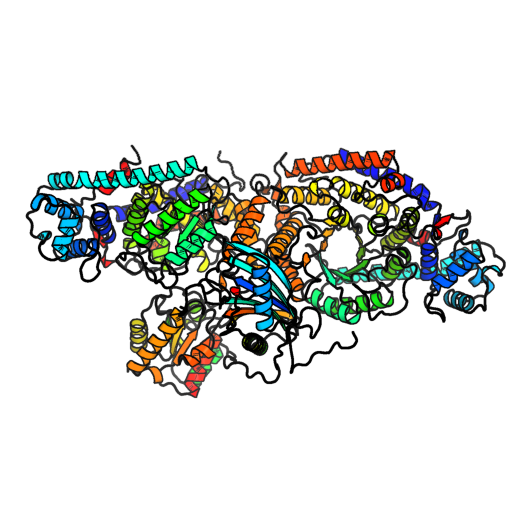1 O O . ASN A 1 508 ? 126.970 147.039 80.555 1.00 100.04 508 ASN A O 1
ATOM 8032 N N . PRO A 1 509 ? 125.990 145.130 79.904 1.00 98.46 509 PRO A N 1
ATOM 8033 C CA . PRO A 1 509 ? 124.676 145.596 80.366 1.00 96.27 509 PRO A CA 1
ATOM 8034 C C . PRO A 1 509 ? 124.536 145.579 81.878 1.00 93.12 509 PRO A C 1
ATOM 8035 O O . PRO A 1 509 ? 123.831 146.411 82.462 1.00 94.62 509 PRO A O 1
ATOM 8046 N N . PHE A 1 510 ? 125.218 144.628 82.518 1.00 89.00 510 PHE A N 1
ATOM 8047 C CA . PHE A 1 510 ? 125.039 144.428 83.949 1.00 87.27 510 PHE A CA 1
ATOM 8048 C C . PHE A 1 510 ? 125.419 145.673 84.735 1.00 88.15 510 PHE A C 1
ATOM 8049 O O . PHE A 1 510 ? 124.762 146.013 85.722 1.00 87.27 510 PHE A O 1
ATOM 8066 N N . ILE A 1 511 ? 126.475 146.370 84.316 1.00 90.97 511 ILE A N 1
ATOM 8067 C CA . ILE A 1 511 ? 126.875 147.585 85.021 1.00 88.87 511 ILE A CA 1
ATOM 8068 C C . ILE A 1 511 ? 125.722 148.579 85.047 1.00 91.44 511 ILE A C 1
ATOM 8069 O O . ILE A 1 511 ? 125.366 149.118 86.101 1.00 91.25 511 ILE A O 1
ATOM 8085 N N . ASP A 1 512 ? 125.110 148.826 83.887 1.00 94.08 512 ASP A N 1
ATOM 8086 C CA . ASP A 1 512 ? 124.026 149.801 83.819 1.00 97.47 512 ASP A CA 1
ATOM 8087 C C . ASP A 1 512 ? 122.821 149.334 84.626 1.00 97.39 512 ASP A C 1
ATOM 8088 O O . ASP A 1 512 ? 122.231 150.108 85.389 1.00 100.67 512 ASP A O 1
ATOM 8097 N N . LEU A 1 513 ? 122.449 148.060 84.479 1.00 94.19 513 LEU A N 1
ATOM 8098 C CA . LEU A 1 513 ? 121.268 147.559 85.174 1.00 92.27 513 LEU A CA 1
ATOM 8099 C C . LEU A 1 513 ? 121.438 147.639 86.686 1.00 92.90 513 LEU A C 1
ATOM 8100 O O . LEU A 1 513 ? 120.493 147.981 87.405 1.00 93.19 513 LEU A O 1
ATOM 8116 N N . MET A 1 514 ? 122.632 147.318 87.190 1.00 90.52 514 MET A N 1
ATOM 8117 C CA . MET A 1 514 ? 122.851 147.303 88.631 1.00 88.12 514 MET A CA 1
ATOM 8118 C C . MET A 1 514 ? 123.121 148.691 89.196 1.00 92.03 514 MET A C 1
ATOM 8119 O O . MET A 1 514 ? 122.849 148.929 90.377 1.00 95.13 514 MET A O 1
ATOM 8133 N N . LEU A 1 515 ? 123.662 149.614 88.397 1.00 92.32 515 LEU A N 1
ATOM 8134 C CA . LEU A 1 515 ? 123.846 150.975 88.885 1.00 95.28 515 LEU A CA 1
ATOM 8135 C C . LEU A 1 515 ? 122.546 151.768 88.882 1.00 101.01 515 LEU A C 1
ATOM 8136 O O . LEU A 1 515 ? 122.315 152.566 89.796 1.00 104.09 515 LEU A O 1
ATOM 8152 N N . ARG A 1 516 ? 121.690 151.571 87.879 1.00 105.73 516 ARG A N 1
ATOM 8153 C CA . ARG A 1 516 ? 120.423 152.287 87.807 1.00 109.34 516 ARG A CA 1
ATOM 8154 C C . ARG A 1 516 ? 119.304 151.615 88.594 1.00 111.21 516 ARG A C 1
ATOM 8155 O O . ARG A 1 516 ? 118.262 152.242 88.815 1.00 112.53 516 ARG A O 1
ATOM 8176 N N . GLY A 1 517 ? 119.488 150.364 89.020 1.00 109.28 517 GLY A N 1
ATOM 8177 C CA . GLY A 1 517 ? 118.413 149.661 89.700 1.00 106.85 517 GLY A CA 1
ATOM 8178 C C . GLY A 1 517 ? 118.067 150.262 91.049 1.00 110.92 517 GLY A C 1
ATOM 8179 O O . GLY A 1 517 ? 116.891 150.428 91.381 1.00 115.91 517 GLY A O 1
ATOM 8183 N N . ASP A 1 518 ? 119.084 150.601 91.843 1.00 110.64 518 ASP A N 1
ATOM 8184 C CA . ASP A 1 518 ? 118.856 151.078 93.202 1.00 116.58 518 ASP A CA 1
ATOM 8185 C C . ASP A 1 518 ? 118.139 152.421 93.249 1.00 119.62 518 ASP A C 1
ATOM 8186 O O . ASP A 1 518 ? 117.636 152.795 94.314 1.00 115.17 518 ASP A O 1
ATOM 8195 N N . ARG A 1 519 ? 118.079 153.149 92.138 1.00 123.06 519 ARG A N 1
ATOM 8196 C CA . ARG A 1 519 ? 117.490 154.481 92.110 1.00 124.97 519 ARG A CA 1
ATOM 8197 C C . ARG A 1 519 ? 116.003 154.469 91.779 1.00 126.34 519 ARG A C 1
ATOM 8198 O O . ARG A 1 519 ? 115.392 155.540 91.705 1.00 125.51 519 ARG A O 1
ATOM 8219 N N . GLY A 1 520 ? 115.408 153.296 91.581 1.00 125.55 520 GLY A N 1
ATOM 8220 C CA . GLY A 1 520 ? 113.990 153.202 91.290 1.00 125.85 520 GLY A CA 1
ATOM 8221 C C . GLY A 1 520 ? 113.623 153.768 89.932 1.00 130.81 520 GLY A C 1
ATOM 8222 O O . GLY A 1 520 ? 112.458 153.754 89.533 1.00 129.81 520 GLY A O 1
ATOM 8227 N N . MET B 1 1 ? 132.461 173.408 147.396 1.00 92.33 1 MET B N 1
ATOM 8228 C CA . MET B 1 1 ? 131.663 172.186 147.693 1.00 94.83 1 MET B CA 1
ATOM 8229 C C . MET B 1 1 ? 132.458 170.949 147.285 1.00 96.17 1 MET B C 1
ATOM 8230 O O . MET B 1 1 ? 133.250 170.993 146.343 1.00 93.58 1 MET B O 1
ATOM 8246 N N . ARG B 1 2 ? 132.247 169.851 148.007 1.00 91.52 2 ARG B N 1
ATOM 8247 C CA . ARG B 1 2 ? 132.919 168.598 147.696 1.00 85.94 2 ARG B CA 1
ATOM 8248 C C . ARG B 1 2 ? 132.641 168.183 146.258 1.00 86.76 2 ARG B C 1
ATOM 8249 O O . ARG B 1 2 ? 131.521 168.320 145.759 1.00 79.68 2 ARG B O 1
ATOM 8270 N N . GLU B 1 3 ? 133.675 167.682 145.590 1.00 88.32 3 GLU B N 1
ATOM 8271 C CA . GLU B 1 3 ? 133.565 167.228 144.212 1.00 84.28 3 GLU B CA 1
ATOM 8272 C C . GLU B 1 3 ? 133.049 165.795 144.166 1.00 72.43 3 GLU B C 1
ATOM 8273 O O . GLU B 1 3 ? 133.396 164.961 145.006 1.00 61.81 3 GLU B O 1
ATOM 8285 N N . SER B 1 4 ? 132.213 165.517 143.169 1.00 64.35 4 SER B N 1
ATOM 8286 C CA . SER B 1 4 ? 131.593 164.207 143.040 1.00 56.13 4 SER B CA 1
ATOM 8287 C C . SER B 1 4 ? 131.296 163.930 141.576 1.00 51.07 4 SER B C 1
ATOM 8288 O O . SER B 1 4 ? 131.064 164.850 140.789 1.00 55.19 4 SER B O 1
ATOM 8296 N N . LYS B 1 5 ? 131.308 162.645 141.225 1.00 41.61 5 LYS B N 1
ATOM 8297 C CA . LYS B 1 5 ? 130.870 162.193 139.915 1.00 37.81 5 LYS B CA 1
ATOM 8298 C C . LYS B 1 5 ? 129.420 161.741 139.892 1.00 41.95 5 LYS B C 1
ATOM 8299 O O . LYS B 1 5 ? 128.818 161.703 138.815 1.00 52.89 5 LYS B O 1
ATOM 8318 N N . LEU B 1 6 ? 128.854 161.383 141.041 1.00 35.64 6 LEU B N 1
ATOM 8319 C CA . LEU B 1 6 ? 127.496 160.869 141.121 1.00 35.35 6 LEU B CA 1
ATOM 8320 C C . LEU B 1 6 ? 126.486 161.932 141.513 1.00 39.48 6 LEU B C 1
ATOM 8321 O O . LEU B 1 6 ? 125.322 161.599 141.746 1.00 43.39 6 LEU B O 1
ATOM 8337 N N . ASN B 1 7 ? 126.899 163.191 141.609 1.00 40.38 7 ASN B N 1
ATOM 8338 C CA . ASN B 1 7 ? 126.013 164.259 142.054 1.00 45.22 7 ASN B CA 1
ATOM 8339 C C . ASN B 1 7 ? 125.310 163.856 143.346 1.00 47.99 7 ASN B C 1
ATOM 8340 O O . ASN B 1 7 ? 124.094 163.994 143.493 1.00 46.86 7 ASN B O 1
ATOM 8351 N N . LEU B 1 8 ? 126.095 163.342 144.292 1.00 47.16 8 LEU B N 1
ATOM 8352 C CA . LEU B 1 8 ? 125.526 162.815 145.522 1.00 43.77 8 LEU B CA 1
ATOM 8353 C C . LEU B 1 8 ? 124.767 163.901 146.264 1.00 46.62 8 LEU B C 1
ATOM 8354 O O . LEU B 1 8 ? 125.047 165.093 146.127 1.00 52.82 8 LEU B O 1
ATOM 8370 N N . ASP B 1 9 ? 123.781 163.473 147.046 1.00 42.81 9 ASP B N 1
ATOM 8371 C CA . ASP B 1 9 ? 123.089 164.362 147.971 1.00 46.65 9 ASP B CA 1
ATOM 8372 C C . ASP B 1 9 ? 123.939 164.435 149.229 1.00 51.80 9 ASP B C 1
ATOM 8373 O O . ASP B 1 9 ? 123.966 163.501 150.031 1.00 49.42 9 ASP B O 1
ATOM 8382 N N . TRP B 1 10 ? 124.669 165.539 149.389 1.00 51.96 10 TRP B N 1
ATOM 8383 C CA . TRP B 1 10 ? 125.594 165.647 150.508 1.00 47.36 10 TRP B CA 1
ATOM 8384 C C . TRP B 1 10 ? 124.867 165.933 151.814 1.00 52.22 10 TRP B C 1
ATOM 8385 O O . TRP B 1 10 ? 125.356 165.561 152.885 1.00 55.76 10 TRP B O 1
ATOM 8406 N N . GLU B 1 11 ? 123.707 166.586 151.756 1.00 51.48 11 GLU B N 1
ATOM 8407 C CA . GLU B 1 11 ? 122.914 166.760 152.966 1.00 50.12 11 GLU B CA 1
ATOM 8408 C C . GLU B 1 11 ? 122.455 165.415 153.508 1.00 50.20 11 GLU B C 1
ATOM 8409 O O . GLU B 1 11 ? 122.472 165.184 154.722 1.00 57.87 11 GLU B O 1
ATOM 8421 N N . LEU B 1 12 ? 122.048 164.509 152.620 1.00 47.44 12 LEU B N 1
ATOM 8422 C CA . LEU B 1 12 ? 121.652 163.173 153.050 1.00 43.50 12 LEU B CA 1
ATOM 8423 C C . LEU B 1 12 ? 122.833 162.411 153.637 1.00 44.44 12 LEU B C 1
ATOM 8424 O O . LEU B 1 12 ? 122.675 161.659 154.602 1.00 45.75 12 LEU B O 1
ATOM 8440 N N . VAL B 1 13 ? 124.024 162.580 153.061 1.00 43.89 13 VAL B N 1
ATOM 8441 C CA . VAL B 1 13 ? 125.207 161.912 153.600 1.00 42.15 13 VAL B CA 1
ATOM 8442 C C . VAL B 1 13 ? 125.528 162.454 154.985 1.00 44.98 13 VAL B C 1
ATOM 8443 O O . VAL B 1 13 ? 125.904 161.705 155.892 1.00 53.61 13 VAL B O 1
ATOM 8456 N N . ASP B 1 14 ? 125.394 163.769 155.166 1.00 45.18 14 ASP B N 1
ATOM 8457 C CA . ASP B 1 14 ? 125.616 164.354 156.484 1.00 46.55 14 ASP B CA 1
ATOM 8458 C C . ASP B 1 14 ? 124.608 163.823 157.498 1.00 44.66 14 ASP B C 1
ATOM 8459 O O . ASP B 1 14 ? 124.966 163.526 158.644 1.00 45.52 14 ASP B O 1
ATOM 8468 N N . LYS B 1 15 ? 123.342 163.697 157.096 1.00 41.92 15 LYS B N 1
ATOM 8469 C CA . LYS B 1 15 ? 122.328 163.166 158.004 1.00 41.73 15 LYS B CA 1
ATOM 8470 C C . LYS B 1 15 ? 122.597 161.705 158.355 1.00 45.13 15 LYS B C 1
ATOM 8471 O O . LYS B 1 15 ? 122.419 161.295 159.508 1.00 48.58 15 LYS B O 1
ATOM 8490 N N . ALA B 1 16 ? 123.017 160.901 157.377 1.00 41.46 16 ALA B N 1
ATOM 8491 C CA . ALA B 1 16 ? 123.376 159.516 157.661 1.00 39.28 16 ALA B CA 1
ATOM 8492 C C . ALA B 1 16 ? 124.560 159.441 158.616 1.00 41.86 16 ALA B C 1
ATOM 8493 O O . ALA B 1 16 ? 124.589 158.599 159.524 1.00 44.53 16 ALA B O 1
ATOM 8500 N N . ARG B 1 17 ? 125.550 160.311 158.425 1.00 42.27 17 ARG B N 1
ATOM 8501 C CA . ARG B 1 17 ? 126.704 160.326 159.314 1.00 41.65 17 ARG B CA 1
ATOM 8502 C C . ARG B 1 17 ? 126.303 160.711 160.733 1.00 41.34 17 ARG B C 1
ATOM 8503 O O . ARG B 1 17 ? 126.802 160.134 161.705 1.00 42.66 17 ARG B O 1
ATOM 8524 N N . GLU B 1 18 ? 125.406 161.688 160.876 1.00 40.65 18 GLU B N 1
ATOM 8525 C CA . GLU B 1 18 ? 124.936 162.066 162.206 1.00 41.17 18 GLU B CA 1
ATOM 8526 C C . GLU B 1 18 ? 124.149 160.936 162.861 1.00 41.32 18 GLU B C 1
ATOM 8527 O O . GLU B 1 18 ? 124.269 160.704 164.072 1.00 44.98 18 GLU B O 1
ATOM 8539 N N . ALA B 1 19 ? 123.328 160.228 162.086 1.00 37.98 19 ALA B N 1
ATOM 8540 C CA . ALA B 1 19 ? 122.595 159.098 162.644 1.00 37.66 19 ALA B CA 1
ATOM 8541 C C . ALA B 1 19 ? 123.546 158.015 163.129 1.00 36.66 19 ALA B C 1
ATOM 8542 O O . ALA B 1 19 ? 123.342 157.435 164.202 1.00 41.07 19 ALA B O 1
ATOM 8549 N N . ALA B 1 20 ? 124.592 157.724 162.353 1.00 32.38 20 ALA B N 1
ATOM 8550 C CA . ALA B 1 20 ? 125.577 156.737 162.788 1.00 32.23 20 ALA B CA 1
ATOM 8551 C C . ALA B 1 20 ? 126.311 157.206 164.039 1.00 34.51 20 ALA B C 1
ATOM 8552 O O . ALA B 1 20 ? 126.606 156.406 164.937 1.00 37.70 20 ALA B O 1
ATOM 8559 N N . ARG B 1 21 ? 126.608 158.501 164.123 1.00 36.92 21 ARG B N 1
ATOM 8560 C CA . ARG B 1 21 ? 127.256 159.035 165.315 1.00 34.85 21 ARG B CA 1
ATOM 8561 C C . ARG B 1 21 ? 126.390 158.837 166.551 1.00 35.69 21 ARG B C 1
ATOM 8562 O O . ARG B 1 21 ? 126.890 158.457 167.615 1.00 39.60 21 ARG B O 1
ATOM 8583 N N . ASN B 1 22 ? 125.088 159.101 166.436 1.00 40.82 22 ASN B N 1
ATOM 8584 C CA . ASN B 1 22 ? 124.206 158.933 167.590 1.00 41.31 22 ASN B CA 1
ATOM 8585 C C . ASN B 1 22 ? 124.037 157.459 167.954 1.00 41.37 22 ASN B C 1
ATOM 8586 O O . ASN B 1 22 ? 123.972 157.109 169.142 1.00 47.38 22 ASN B O 1
ATOM 8597 N N . ILE B 1 23 ? 123.978 156.576 166.954 1.00 37.82 23 ILE B N 1
ATOM 8598 C CA . ILE B 1 23 ? 123.971 155.142 167.243 1.00 36.23 23 ILE B CA 1
ATOM 8599 C C . ILE B 1 23 ? 125.184 154.778 168.083 1.00 41.15 23 ILE B C 1
ATOM 8600 O O . ILE B 1 23 ? 125.086 154.054 169.084 1.00 46.38 23 ILE B O 1
ATOM 8616 N N . VAL B 1 24 ? 126.355 155.263 167.673 1.00 42.20 24 VAL B N 1
ATOM 8617 C CA . VAL B 1 24 ? 127.580 154.895 168.372 1.00 38.62 24 VAL B CA 1
ATOM 8618 C C . VAL B 1 24 ? 127.597 155.485 169.775 1.00 40.14 24 VAL B C 1
ATOM 8619 O O . VAL B 1 24 ? 128.101 154.862 170.709 1.00 45.26 24 VAL B O 1
ATOM 8632 N N . LYS B 1 25 ? 127.068 156.696 169.949 1.00 40.00 25 LYS B N 1
ATOM 8633 C CA . LYS B 1 25 ? 126.960 157.251 171.298 1.00 42.91 25 LYS B CA 1
ATOM 8634 C C . LYS B 1 25 ? 126.144 156.329 172.194 1.00 46.30 25 LYS B C 1
ATOM 8635 O O . LYS B 1 25 ? 126.555 155.994 173.316 1.00 53.85 25 LYS B O 1
ATOM 8654 N N . ASP B 1 26 ? 124.978 155.901 171.707 1.00 47.09 26 ASP B N 1
ATOM 8655 C CA . ASP B 1 26 ? 124.126 155.038 172.518 1.00 49.16 26 ASP B CA 1
ATOM 8656 C C . ASP B 1 26 ? 124.833 153.734 172.863 1.00 50.35 26 ASP B C 1
ATOM 8657 O O . ASP B 1 26 ? 124.765 153.267 174.005 1.00 49.39 26 ASP B O 1
ATOM 8666 N N . THR B 1 27 ? 125.518 153.129 171.890 1.00 51.99 27 THR B N 1
ATOM 8667 C CA . THR B 1 27 ? 126.183 151.854 172.152 1.00 48.29 27 THR B CA 1
ATOM 8668 C C . THR B 1 27 ? 127.390 152.025 173.069 1.00 49.04 27 THR B C 1
ATOM 8669 O O . THR B 1 27 ? 127.698 151.134 173.866 1.00 50.30 27 THR B O 1
ATOM 8680 N N . GLN B 1 28 ? 128.094 153.153 172.962 1.00 45.68 28 GLN B N 1
ATOM 8681 C CA . GLN B 1 28 ? 129.280 153.384 173.777 1.00 44.33 28 GLN B CA 1
ATOM 8682 C C . GLN B 1 28 ? 128.917 153.713 175.213 1.00 46.53 28 GLN B C 1
ATOM 8683 O O . GLN B 1 28 ? 129.749 153.555 176.110 1.00 47.97 28 GLN B O 1
ATOM 8697 N N . LYS B 1 29 ? 127.697 154.190 175.456 1.00 53.18 29 LYS B N 1
ATOM 8698 C CA . LYS B 1 29 ? 127.263 154.374 176.839 1.00 56.87 29 LYS B CA 1
ATOM 8699 C C . LYS B 1 29 ? 127.465 153.094 177.649 1.00 55.46 29 LYS B C 1
ATOM 8700 O O . LYS B 1 29 ? 127.918 153.134 178.797 1.00 54.14 29 LYS B O 1
ATOM 8719 N N . PHE B 1 30 ? 127.122 151.946 177.060 1.00 55.15 30 PHE B N 1
ATOM 8720 C CA . PHE B 1 30 ? 127.277 150.665 177.746 1.00 51.19 30 PHE B CA 1
ATOM 8721 C C . PHE B 1 30 ? 128.732 150.219 177.787 1.00 49.80 30 PHE B C 1
ATOM 8722 O O . PHE B 1 30 ? 129.204 149.727 178.815 1.00 55.22 30 PHE B O 1
ATOM 8739 N N . ILE B 1 31 ? 129.457 150.376 176.677 1.00 49.95 31 ILE B N 1
ATOM 8740 C CA . ILE B 1 31 ? 130.815 149.845 176.583 1.00 47.98 31 ILE B CA 1
ATOM 8741 C C . ILE B 1 31 ? 131.735 150.504 177.598 1.00 44.57 31 ILE B C 1
ATOM 8742 O O . ILE B 1 31 ? 132.721 149.901 178.034 1.00 45.08 31 ILE B O 1
ATOM 8758 N N . ASP B 1 32 ? 131.445 151.747 177.980 1.00 46.63 32 ASP B N 1
ATOM 8759 C CA . ASP B 1 32 ? 132.325 152.466 178.892 1.00 46.16 32 ASP B CA 1
ATOM 8760 C C . ASP B 1 32 ? 132.299 151.873 180.293 1.00 47.79 32 ASP B C 1
ATOM 8761 O O . ASP B 1 32 ? 133.279 151.999 181.033 1.00 50.95 32 ASP B O 1
ATOM 8770 N N . ALA B 1 33 ? 131.198 151.239 180.677 1.00 47.17 33 ALA B N 1
ATOM 8771 C CA . ALA B 1 33 ? 130.997 150.782 182.043 1.00 47.56 33 ALA B CA 1
ATOM 8772 C C . ALA B 1 33 ? 131.260 149.296 182.226 1.00 48.56 33 ALA B C 1
ATOM 8773 O O . ALA B 1 33 ? 130.937 148.758 183.288 1.00 54.66 33 ALA B O 1
ATOM 8780 N N . HIS B 1 34 ? 131.830 148.620 181.233 1.00 47.75 34 HIS B N 1
ATOM 8781 C CA . HIS B 1 34 ? 132.078 147.189 181.308 1.00 50.75 34 HIS B CA 1
ATOM 8782 C C . HIS B 1 34 ? 133.478 146.865 180.803 1.00 52.65 34 HIS B C 1
ATOM 8783 O O . HIS B 1 34 ? 134.152 147.686 180.179 1.00 56.34 34 HIS B O 1
ATOM 8797 N N . THR B 1 35 ? 133.913 145.646 181.105 1.00 51.47 35 THR B N 1
ATOM 8798 C CA . THR B 1 35 ? 135.157 145.097 180.585 1.00 50.46 35 THR B CA 1
ATOM 8799 C C . THR B 1 35 ? 135.022 143.584 180.553 1.00 48.27 35 THR B C 1
ATOM 8800 O O . THR B 1 35 ? 134.135 143.015 181.185 1.00 51.60 35 THR B O 1
ATOM 8811 N N . THR B 1 36 ? 135.895 142.934 179.795 1.00 45.06 36 THR B N 1
ATOM 8812 C CA . THR B 1 36 ? 135.873 141.487 179.647 1.00 48.39 36 THR B CA 1
ATOM 8813 C C . THR B 1 36 ? 137.149 140.893 180.230 1.00 49.92 36 THR B C 1
ATOM 8814 O O . THR B 1 36 ? 138.053 141.610 180.659 1.00 51.71 36 THR B O 1
ATOM 8825 N N . VAL B 1 37 ? 137.206 139.560 180.272 1.00 48.68 37 VAL B N 1
ATOM 8826 C CA . VAL B 1 37 ? 138.418 138.901 180.749 1.00 48.28 37 VAL B CA 1
ATOM 8827 C C . VAL B 1 37 ? 139.540 139.021 179.728 1.00 46.33 37 VAL B C 1
ATOM 8828 O O . VAL B 1 37 ? 140.718 139.050 180.097 1.00 46.33 37 VAL B O 1
ATOM 8841 N N . SER B 1 38 ? 139.211 139.070 178.437 1.00 45.50 38 SER B N 1
ATOM 8842 C CA . SER B 1 38 ? 140.249 139.214 177.422 1.00 40.53 38 SER B CA 1
ATOM 8843 C C . SER B 1 38 ? 140.969 140.548 177.556 1.00 41.43 38 SER B C 1
ATOM 8844 O O . SER B 1 38 ? 142.173 140.636 177.302 1.00 46.34 38 SER B O 1
ATOM 8852 N N . VAL B 1 39 ? 140.249 141.599 177.949 1.00 41.73 39 VAL B N 1
ATOM 8853 C CA . VAL B 1 39 ? 140.886 142.893 178.180 1.00 39.14 39 VAL B CA 1
ATOM 8854 C C . VAL B 1 39 ? 141.886 142.798 179.325 1.00 41.75 39 VAL B C 1
ATOM 8855 O O . VAL B 1 39 ? 142.987 143.356 179.257 1.00 47.39 39 VAL B O 1
ATOM 8868 N N . GLU B 1 40 ? 141.519 142.096 180.400 1.00 42.87 40 GLU B N 1
ATOM 8869 C CA . GLU B 1 40 ? 142.435 141.924 181.524 1.00 44.88 40 GLU B CA 1
ATOM 8870 C C . GLU B 1 40 ? 143.644 141.079 181.138 1.00 43.10 40 GLU B C 1
ATOM 8871 O O . GLU B 1 40 ? 144.771 141.373 181.549 1.00 45.21 40 GLU B O 1
ATOM 8883 N N . ARG B 1 41 ? 143.431 140.011 180.368 1.00 43.69 41 ARG B N 1
ATOM 8884 C CA . ARG B 1 41 ? 144.558 139.202 179.916 1.00 42.29 41 ARG B CA 1
ATOM 8885 C C . ARG B 1 41 ? 145.475 140.006 179.007 1.00 40.64 41 ARG B C 1
ATOM 8886 O O . ARG B 1 41 ? 146.693 139.826 179.028 1.00 49.61 41 ARG B O 1
ATOM 8907 N N . THR B 1 42 ? 144.906 140.893 178.194 1.00 40.40 42 THR B N 1
ATOM 8908 C CA . THR B 1 42 ? 145.722 141.774 177.371 1.00 40.73 42 THR B CA 1
ATOM 8909 C C . THR B 1 42 ? 146.519 142.750 178.224 1.00 41.60 42 THR B C 1
ATOM 8910 O O . THR B 1 42 ? 147.667 143.063 177.903 1.00 46.69 42 THR B O 1
ATOM 8921 N N . VAL B 1 43 ? 145.925 143.260 179.302 1.00 39.51 43 VAL B N 1
ATOM 8922 C CA . VAL B 1 43 ? 146.684 144.107 180.219 1.00 40.88 43 VAL B CA 1
ATOM 8923 C C . VAL B 1 43 ? 147.844 143.322 180.821 1.00 45.77 43 VAL B C 1
ATOM 8924 O O . VAL B 1 43 ? 148.967 143.829 180.939 1.00 46.42 43 VAL B O 1
ATOM 8937 N N . CYS B 1 44 ? 147.591 142.071 181.210 1.00 49.86 44 CYS B N 1
ATOM 8938 C CA . CYS B 1 44 ? 148.659 141.225 181.740 1.00 49.31 44 CYS B CA 1
ATOM 8939 C C . CYS B 1 44 ? 149.760 141.010 180.709 1.00 50.21 44 CYS B C 1
ATOM 8940 O O . CYS B 1 44 ? 150.948 141.067 181.038 1.00 57.18 44 CYS B O 1
ATOM 8948 N N . ARG B 1 45 ? 149.382 140.747 179.457 1.00 45.08 45 ARG B N 1
ATOM 8949 C CA . ARG B 1 45 ? 150.371 140.559 178.401 1.00 43.97 45 ARG B CA 1
ATOM 8950 C C . ARG B 1 45 ? 151.180 141.826 178.172 1.00 48.96 45 ARG B C 1
ATOM 8951 O O . ARG B 1 45 ? 152.399 141.767 177.979 1.00 54.44 45 ARG B O 1
ATOM 8972 N N . LEU B 1 46 ? 150.519 142.982 178.173 1.00 46.65 46 LEU B N 1
ATOM 8973 C CA . LEU B 1 46 ? 151.229 144.239 177.977 1.00 47.71 46 LEU B CA 1
ATOM 8974 C C . LEU B 1 46 ? 152.184 144.525 179.128 1.00 48.32 46 LEU B C 1
ATOM 8975 O O . LEU B 1 46 ? 153.239 145.131 178.915 1.00 49.09 46 LEU B O 1
ATOM 8991 N N . LEU B 1 47 ? 151.836 144.111 180.348 1.00 49.75 47 LEU B N 1
ATOM 8992 C CA . LEU B 1 47 ? 152.703 144.372 181.492 1.00 54.07 47 LEU B CA 1
ATOM 8993 C C . LEU B 1 47 ? 153.946 143.491 181.511 1.00 56.87 47 LEU B C 1
ATOM 8994 O O . LEU B 1 47 ? 154.853 143.752 182.306 1.00 63.83 47 LEU B O 1
ATOM 9010 N N . GLY B 1 48 ? 154.009 142.459 180.676 1.00 55.96 48 GLY B N 1
ATOM 9011 C CA . GLY B 1 48 ? 155.217 141.665 180.555 1.00 55.81 48 GLY B CA 1
ATOM 9012 C C . GLY B 1 48 ? 155.030 140.190 180.839 1.00 65.96 48 GLY B C 1
ATOM 9013 O O . GLY B 1 48 ? 155.988 139.417 180.762 1.00 71.94 48 GLY B O 1
ATOM 9017 N N . ILE B 1 49 ? 153.810 139.782 181.162 1.00 64.69 49 ILE B N 1
ATOM 9018 C CA . ILE B 1 49 ? 153.535 138.391 181.500 1.00 65.10 49 ILE B CA 1
ATOM 9019 C C . ILE B 1 49 ? 153.415 137.585 180.214 1.00 65.09 49 ILE B C 1
ATOM 9020 O O . ILE B 1 49 ? 152.701 137.977 179.286 1.00 66.14 49 ILE B O 1
ATOM 9036 N N . ASP B 1 50 ? 154.127 136.464 180.149 1.00 66.80 50 ASP B N 1
ATOM 9037 C CA . ASP B 1 50 ? 154.084 135.592 178.983 1.00 68.61 50 ASP B CA 1
ATOM 9038 C C . ASP B 1 50 ? 154.605 134.221 179.383 1.00 74.40 50 ASP B C 1
ATOM 9039 O O . ASP B 1 50 ? 155.084 134.018 180.500 1.00 76.25 50 ASP B O 1
ATOM 9048 N N . GLY B 1 51 ? 154.514 133.283 178.448 1.00 76.01 51 GLY B N 1
ATOM 9049 C CA . GLY B 1 51 ? 154.940 131.916 178.676 1.00 75.29 51 GLY B CA 1
ATOM 9050 C C . GLY B 1 51 ? 153.767 131.000 178.954 1.00 73.47 51 GLY B C 1
ATOM 9051 O O . GLY B 1 51 ? 152.598 131.391 178.906 1.00 79.03 51 GLY B O 1
ATOM 9055 N N . VAL B 1 52 ? 154.098 129.744 179.248 1.00 73.80 52 VAL B N 1
ATOM 9056 C CA . VAL B 1 52 ? 153.106 128.731 179.574 1.00 77.52 52 VAL B CA 1
ATOM 9057 C C . VAL B 1 52 ? 153.557 127.990 180.824 1.00 81.37 52 VAL B C 1
ATOM 9058 O O . VAL B 1 52 ? 154.738 127.976 181.176 1.00 79.78 52 VAL B O 1
ATOM 9071 N N . ASN B 1 53 ? 152.591 127.373 181.498 1.00 87.36 53 ASN B N 1
ATOM 9072 C CA . ASN B 1 53 ? 152.863 126.579 182.686 1.00 92.43 53 ASN B CA 1
ATOM 9073 C C . ASN B 1 53 ? 153.068 125.119 182.283 1.00 97.00 53 ASN B C 1
ATOM 9074 O O . ASN B 1 53 ? 153.217 124.791 181.103 1.00 96.22 53 ASN B O 1
ATOM 9085 N N . ASP B 1 54 ? 153.082 124.221 183.271 1.00 99.93 54 ASP B N 1
ATOM 9086 C CA . ASP B 1 54 ? 153.303 122.808 182.980 1.00 103.95 54 ASP B CA 1
ATOM 9087 C C . ASP B 1 54 ? 152.194 122.239 182.103 1.00 103.45 54 ASP B C 1
ATOM 9088 O O . ASP B 1 54 ? 152.464 121.497 181.151 1.00 100.26 54 ASP B O 1
ATOM 9097 N N . LEU B 1 55 ? 150.942 122.577 182.404 1.00 101.93 55 LEU B N 1
ATOM 9098 C CA . LEU B 1 55 ? 149.806 121.997 181.701 1.00 100.52 55 LEU B CA 1
ATOM 9099 C C . LEU B 1 55 ? 149.626 122.548 180.293 1.00 100.45 55 LEU B C 1
ATOM 9100 O O . LEU B 1 55 ? 148.834 121.988 179.527 1.00 101.87 55 LEU B O 1
ATOM 9116 N N . GLY B 1 56 ? 150.330 123.616 179.932 1.00 97.91 56 GLY B N 1
ATOM 9117 C CA . GLY B 1 56 ? 150.215 124.195 178.611 1.00 91.54 56 GLY B CA 1
ATOM 9118 C C . GLY B 1 56 ? 149.283 125.381 178.502 1.00 86.04 56 GLY B C 1
ATOM 9119 O O . GLY B 1 56 ? 148.995 125.814 177.380 1.00 81.67 56 GLY B O 1
ATOM 9123 N N . VAL B 1 57 ? 148.798 125.915 179.618 1.00 84.83 57 VAL B N 1
ATOM 9124 C CA . VAL B 1 57 ? 147.934 127.092 179.600 1.00 79.70 57 VAL B CA 1
ATOM 9125 C C . VAL B 1 57 ? 148.811 128.334 179.731 1.00 77.02 57 VAL B C 1
ATOM 9126 O O . VAL B 1 57 ? 149.737 128.346 180.554 1.00 77.59 57 VAL B O 1
ATOM 9139 N N . PRO B 1 58 ? 148.579 129.388 178.947 1.00 70.35 58 PRO B N 1
ATOM 9140 C CA . PRO B 1 58 ? 149.387 130.603 179.097 1.00 64.69 58 PRO B CA 1
ATOM 9141 C C . PRO B 1 58 ? 149.258 131.205 180.488 1.00 64.02 58 PRO B C 1
ATOM 9142 O O . PRO B 1 58 ? 148.283 130.973 181.202 1.00 69.06 58 PRO B O 1
ATOM 9153 N N . LEU B 1 59 ? 150.275 131.970 180.876 1.00 62.22 59 LEU B N 1
ATOM 9154 C CA . LEU B 1 59 ? 150.344 132.549 182.213 1.00 67.88 59 LEU B CA 1
ATOM 9155 C C . LEU B 1 59 ? 149.352 133.694 182.396 1.00 68.86 59 LEU B C 1
ATOM 9156 O O . LEU B 1 59 ? 148.814 133.861 183.500 1.00 68.75 59 LEU B O 1
ATOM 9172 N N . PRO B 1 60 ? 149.097 134.523 181.375 1.00 68.60 60 PRO B N 1
ATOM 9173 C CA . PRO B 1 60 ? 148.008 135.505 181.517 1.00 60.55 60 PRO B CA 1
ATOM 9174 C C . PRO B 1 60 ? 146.679 134.856 181.847 1.00 60.57 60 PRO B C 1
ATOM 9175 O O . PRO B 1 60 ? 145.919 135.375 182.676 1.00 59.30 60 PRO B O 1
ATOM 9186 N N . ASN B 1 61 ? 146.392 133.709 181.226 1.00 62.49 61 ASN B N 1
ATOM 9187 C CA . ASN B 1 61 ? 145.179 132.967 181.547 1.00 58.87 61 ASN B CA 1
ATOM 9188 C C . ASN B 1 61 ? 145.161 132.573 183.015 1.00 64.62 61 ASN B C 1
ATOM 9189 O O . ASN B 1 61 ? 144.145 132.729 183.698 1.00 71.68 61 ASN B O 1
ATOM 9200 N N . VAL B 1 62 ? 146.283 132.058 183.519 1.00 66.58 62 VAL B N 1
ATOM 9201 C CA . VAL B 1 62 ? 146.341 131.612 184.908 1.00 68.70 62 VAL B CA 1
ATOM 9202 C C . VAL B 1 62 ? 146.107 132.785 185.849 1.00 70.13 62 VAL B C 1
ATOM 9203 O O . VAL B 1 62 ? 145.326 132.693 186.803 1.00 70.71 62 VAL B O 1
ATOM 9216 N N . VAL B 1 63 ? 146.783 133.905 185.596 1.00 68.10 63 VAL B N 1
ATOM 9217 C CA . VAL B 1 63 ? 146.670 135.050 186.495 1.00 67.44 63 VAL B CA 1
ATOM 9218 C C . VAL B 1 63 ? 145.242 135.581 186.497 1.00 69.09 63 VAL B C 1
ATOM 9219 O O . VAL B 1 63 ? 144.670 135.871 187.557 1.00 72.33 63 VAL B O 1
ATOM 9232 N N . VAL B 1 64 ? 144.638 135.714 185.314 1.00 68.34 64 VAL B N 1
ATOM 9233 C CA . VAL B 1 64 ? 143.294 136.276 185.251 1.00 65.11 64 VAL B CA 1
ATOM 9234 C C . VAL B 1 64 ? 142.281 135.317 185.865 1.00 68.87 64 VAL B C 1
ATOM 9235 O O . VAL B 1 64 ? 141.353 135.745 186.558 1.00 74.29 64 VAL B O 1
ATOM 9248 N N . ASP B 1 65 ? 142.432 134.012 185.630 1.00 67.70 65 ASP B N 1
ATOM 9249 C CA . ASP B 1 65 ? 141.519 133.051 186.240 1.00 67.61 65 ASP B CA 1
ATOM 9250 C C . ASP B 1 65 ? 141.634 133.075 187.758 1.00 72.39 65 ASP B C 1
ATOM 9251 O O . ASP B 1 65 ? 140.623 133.013 188.465 1.00 75.77 65 ASP B O 1
ATOM 9260 N N . HIS B 1 66 ? 142.860 133.152 188.277 1.00 75.76 66 HIS B N 1
ATOM 9261 C CA . HIS B 1 66 ? 143.049 133.241 189.720 1.00 77.66 66 HIS B CA 1
ATOM 9262 C C . HIS B 1 66 ? 142.368 134.483 190.279 1.00 77.27 66 HIS B C 1
ATOM 9263 O O . HIS B 1 66 ? 141.618 134.408 191.259 1.00 79.52 66 HIS B O 1
ATOM 9277 N N . ILE B 1 67 ? 142.602 135.636 189.651 1.00 74.66 67 ILE B N 1
ATOM 9278 C CA . ILE B 1 67 ? 142.022 136.879 190.148 1.00 75.12 67 ILE B CA 1
ATOM 9279 C C . ILE B 1 67 ? 140.502 136.823 190.077 1.00 76.19 67 ILE B C 1
ATOM 9280 O O . ILE B 1 67 ? 139.806 137.348 190.954 1.00 76.27 67 ILE B O 1
ATOM 9296 N N . LYS B 1 68 ? 139.962 136.198 189.031 1.00 74.03 68 LYS B N 1
ATOM 9297 C CA . LYS B 1 68 ? 138.515 136.142 188.861 1.00 71.46 68 LYS B CA 1
ATOM 9298 C C . LYS B 1 68 ? 137.870 135.231 189.898 1.00 77.23 68 LYS B C 1
ATOM 9299 O O . LYS B 1 68 ? 136.887 135.610 190.544 1.00 82.58 68 LYS B O 1
ATOM 9318 N N . SER B 1 69 ? 138.406 134.022 190.071 1.00 80.30 69 SER B N 1
ATOM 9319 C CA . SER B 1 69 ? 137.773 133.062 190.970 1.00 81.56 69 SER B CA 1
ATOM 9320 C C . SER B 1 69 ? 137.976 133.448 192.430 1.00 82.55 69 SER B C 1
ATOM 9321 O O . SER B 1 69 ? 137.030 133.418 193.225 1.00 85.59 69 SER B O 1
ATOM 9329 N N . LYS B 1 70 ? 139.202 133.819 192.806 1.00 80.99 70 LYS B N 1
ATOM 9330 C CA . LYS B 1 70 ? 139.482 134.090 194.212 1.00 83.44 70 LYS B CA 1
ATOM 9331 C C . LYS B 1 70 ? 139.143 135.520 194.612 1.00 85.84 70 LYS B C 1
ATOM 9332 O O . LYS B 1 70 ? 138.814 135.766 195.777 1.00 83.22 70 LYS B O 1
ATOM 9351 N N . GLY B 1 71 ? 139.216 136.466 193.680 1.00 84.84 71 GLY B N 1
ATOM 9352 C CA . GLY B 1 71 ? 139.062 137.868 194.019 1.00 79.05 71 GLY B CA 1
ATOM 9353 C C . GLY B 1 71 ? 138.073 138.619 193.155 1.00 77.85 71 GLY B C 1
ATOM 9354 O O . GLY B 1 71 ? 137.242 138.016 192.470 1.00 74.23 71 GLY B O 1
ATOM 9358 N N . ASN B 1 72 ? 138.165 139.946 193.178 1.00 80.79 72 ASN B N 1
ATOM 9359 C CA . ASN B 1 72 ? 137.225 140.830 192.492 1.00 75.40 72 ASN B CA 1
ATOM 9360 C C . ASN B 1 72 ? 137.883 141.328 191.210 1.00 69.94 72 ASN B C 1
ATOM 9361 O O . ASN B 1 72 ? 138.737 142.217 191.244 1.00 69.78 72 ASN B O 1
ATOM 9372 N N . LEU B 1 73 ? 137.474 140.762 190.073 1.00 67.12 73 LEU B N 1
ATOM 9373 C CA . LEU B 1 73 ? 138.043 141.160 188.792 1.00 66.52 73 LEU B CA 1
ATOM 9374 C C . LEU B 1 73 ? 137.534 142.511 188.316 1.00 68.29 73 LEU B C 1
ATOM 9375 O O . LEU B 1 73 ? 138.069 143.041 187.338 1.00 69.32 73 LEU B O 1
ATOM 9391 N N . SER B 1 74 ? 136.516 143.078 188.964 1.00 69.43 74 SER B N 1
ATOM 9392 C CA . SER B 1 74 ? 136.057 144.410 188.596 1.00 66.89 74 SER B CA 1
ATOM 9393 C C . SER B 1 74 ? 137.073 145.489 188.941 1.00 69.32 74 SER B C 1
ATOM 9394 O O . SER B 1 74 ? 136.905 146.633 188.509 1.00 70.51 74 SER B O 1
ATOM 9402 N N . LEU B 1 75 ? 138.107 145.161 189.717 1.00 67.12 75 LEU B N 1
ATOM 9403 C CA . LEU B 1 75 ? 139.190 146.101 189.969 1.00 67.14 75 LEU B CA 1
ATOM 9404 C C . LEU B 1 75 ? 140.266 146.055 188.892 1.00 66.32 75 LEU B C 1
ATOM 9405 O O . LEU B 1 75 ? 141.150 146.917 188.878 1.00 67.17 75 LEU B O 1
ATOM 9421 N N . GLY B 1 76 ? 140.219 145.076 188.004 1.00 62.18 76 GLY B N 1
ATOM 9422 C CA . GLY B 1 76 ? 141.211 144.973 186.949 1.00 62.49 76 GLY B CA 1
ATOM 9423 C C . GLY B 1 76 ? 142.428 144.187 187.384 1.00 67.13 76 GLY B C 1
ATOM 9424 O O . GLY B 1 76 ? 142.770 144.108 188.561 1.00 76.69 76 GLY B O 1
ATOM 9428 N N . ALA B 1 77 ? 143.095 143.581 186.400 1.00 66.13 77 ALA B N 1
ATOM 9429 C CA . ALA B 1 77 ? 144.311 142.830 186.689 1.00 67.68 77 ALA B CA 1
ATOM 9430 C C . ALA B 1 77 ? 145.459 143.752 187.078 1.00 69.54 77 ALA B C 1
ATOM 9431 O O . ALA B 1 77 ? 146.365 143.336 187.809 1.00 70.70 77 ALA B O 1
ATOM 9438 N N . ALA B 1 78 ? 145.440 144.998 186.603 1.00 70.62 78 ALA B N 1
ATOM 9439 C CA . ALA B 1 78 ? 146.529 145.918 186.907 1.00 70.39 78 ALA B CA 1
ATOM 9440 C C . ALA B 1 78 ? 146.625 146.182 188.401 1.00 73.42 78 ALA B C 1
ATOM 9441 O O . ALA B 1 78 ? 147.726 146.239 188.956 1.00 77.94 78 ALA B O 1
ATOM 9448 N N . THR B 1 79 ? 145.485 146.345 189.073 1.00 74.75 79 THR B N 1
ATOM 9449 C CA . THR B 1 79 ? 145.507 146.604 190.509 1.00 76.79 79 THR B CA 1
ATOM 9450 C C . THR B 1 79 ? 146.248 145.501 191.253 1.00 76.48 79 THR B C 1
ATOM 9451 O O . THR B 1 79 ? 147.175 145.768 192.027 1.00 80.32 79 THR B O 1
ATOM 9462 N N . TYR B 1 80 ? 145.861 144.246 191.016 1.00 75.24 80 TYR B N 1
ATOM 9463 C CA . TYR B 1 80 ? 146.455 143.135 191.753 1.00 78.28 80 TYR B CA 1
ATOM 9464 C C . TYR B 1 80 ? 147.903 142.899 191.344 1.00 82.16 80 TYR B C 1
ATOM 9465 O O . TYR B 1 80 ? 148.750 142.596 192.193 1.00 82.40 80 TYR B O 1
ATOM 9483 N N . ILE B 1 81 ? 148.213 143.034 190.053 1.00 82.59 81 ILE B N 1
ATOM 9484 C CA . ILE B 1 81 ? 149.595 142.866 189.611 1.00 77.02 81 ILE B CA 1
ATOM 9485 C C . ILE B 1 81 ? 150.485 143.906 190.277 1.00 80.59 81 ILE B C 1
ATOM 9486 O O . ILE B 1 81 ? 151.560 143.588 190.794 1.00 86.04 81 ILE B O 1
ATOM 9502 N N . GLY B 1 82 ? 150.045 145.164 190.286 1.00 81.41 82 GLY B N 1
ATOM 9503 C CA . GLY B 1 82 ? 150.835 146.203 190.920 1.00 82.31 82 GLY B CA 1
ATOM 9504 C C . GLY B 1 82 ? 150.979 145.990 192.413 1.00 86.91 82 GLY B C 1
ATOM 9505 O O . GLY B 1 82 ? 152.050 146.218 192.980 1.00 90.50 82 GLY B O 1
ATOM 9509 N N . ASN B 1 83 ? 149.902 145.560 193.075 1.00 87.13 83 ASN B N 1
ATOM 9510 C CA . ASN B 1 83 ? 149.988 145.292 194.506 1.00 90.50 83 ASN B CA 1
ATOM 9511 C C . ASN B 1 83 ? 151.000 144.194 194.798 1.00 91.81 83 ASN B C 1
ATOM 9512 O O . ASN B 1 83 ? 151.797 144.306 195.737 1.00 95.02 83 ASN B O 1
ATOM 9523 N N . ALA B 1 84 ? 150.986 143.121 194.006 1.00 89.90 84 ALA B N 1
ATOM 9524 C CA . ALA B 1 84 ? 151.984 142.072 194.181 1.00 91.70 84 ALA B CA 1
ATOM 9525 C C . ALA B 1 84 ? 153.385 142.602 193.908 1.00 89.57 84 ALA B C 1
ATOM 9526 O O . ALA B 1 84 ? 154.353 142.181 194.550 1.00 89.59 84 ALA B O 1
ATOM 9533 N N . MET B 1 85 ? 153.515 143.522 192.950 1.00 90.48 85 MET B N 1
ATOM 9534 C CA . MET B 1 85 ? 154.816 144.124 192.675 1.00 89.63 85 MET B CA 1
ATOM 9535 C C . MET B 1 85 ? 155.330 144.900 193.881 1.00 94.71 85 MET B C 1
ATOM 9536 O O . MET B 1 85 ? 156.521 144.838 194.205 1.00 98.42 85 MET B O 1
ATOM 9550 N N . ILE B 1 86 ? 154.454 145.655 194.548 1.00 93.50 86 ILE B N 1
ATOM 9551 C CA . ILE B 1 86 ? 154.871 146.347 195.769 1.00 94.59 86 ILE B CA 1
ATOM 9552 C C . ILE B 1 86 ? 155.229 145.341 196.855 1.00 96.71 86 ILE B C 1
ATOM 9553 O O . ILE B 1 86 ? 156.233 145.499 197.561 1.00 98.83 86 ILE B O 1
ATOM 9569 N N . TYR B 1 87 ? 154.421 144.293 197.009 1.00 96.13 87 TYR B N 1
ATOM 9570 C CA . TYR B 1 87 ? 154.619 143.366 198.120 1.00 97.71 87 TYR B CA 1
ATOM 9571 C C . TYR B 1 87 ? 155.906 142.567 197.950 1.00 97.93 87 TYR B C 1
ATOM 9572 O O . TYR B 1 87 ? 156.841 142.697 198.747 1.00 97.51 87 TYR B O 1
ATOM 9590 N N . THR B 1 88 ? 155.979 141.740 196.906 1.00 99.08 88 THR B N 1
ATOM 9591 C CA . THR B 1 88 ? 157.152 140.892 196.718 1.00 99.30 88 THR B CA 1
ATOM 9592 C C . THR B 1 88 ? 158.335 141.662 196.145 1.00 96.95 88 THR B C 1
ATOM 9593 O O . THR B 1 88 ? 159.487 141.304 196.413 1.00 96.68 88 THR B O 1
ATOM 9604 N N . GLY B 1 89 ? 158.080 142.706 195.362 1.00 97.57 89 GLY B N 1
ATOM 9605 C CA . GLY B 1 89 ? 159.145 143.461 194.737 1.00 97.47 89 GLY B CA 1
ATOM 9606 C C . GLY B 1 89 ? 159.666 142.879 193.443 1.00 96.76 89 GLY B C 1
ATOM 9607 O O . GLY B 1 89 ? 160.684 143.361 192.934 1.00 95.32 89 GLY B O 1
ATOM 9611 N N . LEU B 1 90 ? 159.005 141.865 192.893 1.00 97.16 90 LEU B N 1
ATOM 9612 C CA . LEU B 1 90 ? 159.461 141.212 191.677 1.00 98.18 90 LEU B CA 1
ATOM 9613 C C . LEU B 1 90 ? 158.886 141.911 190.446 1.00 95.20 90 LEU B C 1
ATOM 9614 O O . LEU B 1 90 ? 158.279 142.981 190.528 1.00 96.06 90 LEU B O 1
ATOM 9630 N N . SER B 1 91 ? 159.096 141.300 189.283 1.00 92.63 91 SER B N 1
ATOM 9631 C CA . SER B 1 91 ? 158.534 141.767 188.027 1.00 90.67 91 SER B CA 1
ATOM 9632 C C . SER B 1 91 ? 157.256 141.006 187.710 1.00 86.32 91 SER B C 1
ATOM 9633 O O . SER B 1 91 ? 157.046 139.897 188.204 1.00 87.08 91 SER B O 1
ATOM 9641 N N . PRO B 1 92 ? 156.375 141.574 186.880 1.00 81.89 92 PRO B N 1
ATOM 9642 C CA . PRO B 1 92 ? 155.089 140.901 186.628 1.00 80.20 92 PRO B CA 1
ATOM 9643 C C . PRO B 1 92 ? 155.232 139.475 186.129 1.00 79.74 92 PRO B C 1
ATOM 9644 O O . PRO B 1 92 ? 154.441 138.607 186.519 1.00 83.05 92 PRO B O 1
ATOM 9655 N N . GLN B 1 93 ? 156.217 139.202 185.274 1.00 76.65 93 GLN B N 1
ATOM 9656 C CA . GLN B 1 93 ? 156.390 137.844 184.770 1.00 77.36 93 GLN B CA 1
ATOM 9657 C C . GLN B 1 93 ? 156.771 136.883 185.891 1.00 83.87 93 GLN B C 1
ATOM 9658 O O . GLN B 1 93 ? 156.278 135.750 185.941 1.00 83.53 93 GLN B O 1
ATOM 9672 N N . GLU B 1 94 ? 157.647 137.316 186.801 1.00 87.67 94 GLU B N 1
ATOM 9673 C CA . GLU B 1 94 ? 158.007 136.471 187.935 1.00 87.02 94 GLU B CA 1
ATOM 9674 C C . GLU B 1 94 ? 156.801 136.205 188.825 1.00 88.37 94 GLU B C 1
ATOM 9675 O O . GLU B 1 94 ? 156.620 135.088 189.321 1.00 91.77 94 GLU B O 1
ATOM 9687 N N . ILE B 1 95 ? 155.968 137.223 189.047 1.00 88.12 95 ILE B N 1
ATOM 9688 C CA . ILE B 1 95 ? 154.759 137.035 189.844 1.00 85.35 95 ILE B CA 1
ATOM 9689 C C . ILE B 1 95 ? 153.839 136.026 189.175 1.00 86.54 95 ILE B C 1
ATOM 9690 O O . ILE B 1 95 ? 153.250 135.165 189.839 1.00 91.27 95 ILE B O 1
ATOM 9706 N N . ALA B 1 96 ? 153.683 136.126 187.854 1.00 83.77 96 ALA B N 1
ATOM 9707 C CA . ALA B 1 96 ? 152.844 135.171 187.140 1.00 85.63 96 ALA B CA 1
ATOM 9708 C C . ALA B 1 96 ? 153.391 133.757 187.271 1.00 87.30 96 ALA B C 1
ATOM 9709 O O . ALA B 1 96 ? 152.628 132.804 187.456 1.00 88.30 96 ALA B O 1
ATOM 9716 N N . GLU B 1 97 ? 154.712 133.599 187.173 1.00 89.37 97 GLU B N 1
ATOM 9717 C CA . GLU B 1 97 ? 155.305 132.274 187.338 1.00 89.01 97 GLU B CA 1
ATOM 9718 C C . GLU B 1 97 ? 155.063 131.736 188.742 1.00 91.66 97 GLU B C 1
ATOM 9719 O O . GLU B 1 97 ? 154.740 130.554 188.917 1.00 94.89 97 GLU B O 1
ATOM 9731 N N . ARG B 1 98 ? 155.218 132.588 189.756 1.00 93.09 98 ARG B N 1
ATOM 9732 C CA . ARG B 1 98 ? 154.978 132.152 191.127 1.00 95.90 98 ARG B CA 1
ATOM 9733 C C . ARG B 1 98 ? 153.529 131.724 191.318 1.00 98.03 98 ARG B C 1
ATOM 9734 O O . ARG B 1 98 ? 153.255 130.694 191.943 1.00 101.35 98 ARG B O 1
ATOM 9755 N N . VAL B 1 99 ? 152.587 132.498 190.777 1.00 95.48 99 VAL B N 1
ATOM 9756 C CA . VAL B 1 99 ? 151.178 132.131 190.879 1.00 95.39 99 VAL B CA 1
ATOM 9757 C C . VAL B 1 99 ? 150.924 130.803 190.179 1.00 95.32 99 VAL B C 1
ATOM 9758 O O . VAL B 1 99 ? 150.213 129.935 190.699 1.00 96.08 99 VAL B O 1
ATOM 9771 N N . ALA B 1 100 ? 151.502 130.620 188.991 1.00 94.50 100 ALA B N 1
ATOM 9772 C CA . ALA B 1 100 ? 151.298 129.376 188.258 1.00 94.39 100 ALA B CA 1
ATOM 9773 C C . ALA B 1 100 ? 151.819 128.184 189.046 1.00 98.17 100 ALA B C 1
ATOM 9774 O O . ALA B 1 100 ? 151.169 127.134 189.100 1.00 95.61 100 ALA B O 1
ATOM 9781 N N . LYS B 1 101 ? 152.994 128.323 189.662 1.00 103.23 101 LYS B N 1
ATOM 9782 C CA . LYS B 1 101 ? 153.550 127.221 190.438 1.00 105.84 101 LYS B CA 1
ATOM 9783 C C . LYS B 1 101 ? 152.820 127.015 191.759 1.00 106.01 101 LYS B C 1
ATOM 9784 O O . LYS B 1 101 ? 152.959 125.950 192.369 1.00 107.35 101 LYS B O 1
ATOM 9803 N N . GLY B 1 102 ? 152.047 127.998 192.211 1.00 105.15 102 GLY B N 1
ATOM 9804 C CA . GLY B 1 102 ? 151.298 127.882 193.444 1.00 108.12 102 GLY B CA 1
ATOM 9805 C C . GLY B 1 102 ? 151.980 128.440 194.673 1.00 107.97 102 GLY B C 1
ATOM 9806 O O . GLY B 1 102 ? 151.504 128.191 195.786 1.00 107.48 102 GLY B O 1
ATOM 9810 N N . GLU B 1 103 ? 153.072 129.183 194.511 1.00 107.45 103 GLU B N 1
ATOM 9811 C CA . GLU B 1 103 ? 153.817 129.727 195.638 1.00 109.94 103 GLU B CA 1
ATOM 9812 C C . GLU B 1 103 ? 153.296 131.079 196.109 1.00 108.96 103 GLU B C 1
ATOM 9813 O O . GLU B 1 103 ? 153.800 131.601 197.109 1.00 108.48 103 GLU B O 1
ATOM 9825 N N . LEU B 1 104 ? 152.315 131.660 195.421 1.00 104.26 104 LEU B N 1
ATOM 9826 C CA . LEU B 1 104 ? 151.787 132.967 195.781 1.00 105.24 104 LEU B CA 1
ATOM 9827 C C . LEU B 1 104 ? 150.285 132.989 195.544 1.00 107.68 104 LEU B C 1
ATOM 9828 O O . LEU B 1 104 ? 149.757 132.222 194.735 1.00 104.43 104 LEU B O 1
ATOM 9844 N N . ASP B 1 105 ? 149.601 133.876 196.265 1.00 106.36 105 ASP B N 1
ATOM 9845 C CA . ASP B 1 105 ? 148.160 134.065 196.123 1.00 101.97 105 ASP B CA 1
ATOM 9846 C C . ASP B 1 105 ? 147.905 135.566 196.138 1.00 100.06 105 ASP B C 1
ATOM 9847 O O . ASP B 1 105 ? 148.009 136.204 197.190 1.00 101.23 105 ASP B O 1
ATOM 9856 N N . LEU B 1 106 ? 147.572 136.127 194.972 1.00 96.07 106 LEU B N 1
ATOM 9857 C CA . LEU B 1 106 ? 147.485 137.578 194.837 1.00 94.65 106 LEU B CA 1
ATOM 9858 C C . LEU B 1 106 ? 146.395 138.171 195.719 1.00 95.31 106 LEU B C 1
ATOM 9859 O O . LEU B 1 106 ? 146.535 139.299 196.202 1.00 96.14 106 LEU B O 1
ATOM 9875 N N . THR B 1 107 ? 145.302 137.440 195.931 1.00 95.24 107 THR B N 1
ATOM 9876 C CA . THR B 1 107 ? 144.143 137.984 196.627 1.00 96.26 107 THR B CA 1
ATOM 9877 C C . THR B 1 107 ? 144.282 137.963 198.143 1.00 99.55 107 THR B C 1
ATOM 9878 O O . THR B 1 107 ? 143.409 138.503 198.831 1.00 96.42 107 THR B O 1
ATOM 9889 N N . SER B 1 108 ? 145.342 137.358 198.680 1.00 104.05 108 SER B N 1
ATOM 9890 C CA . SER B 1 108 ? 145.563 137.330 200.120 1.00 102.61 108 SER B CA 1
ATOM 9891 C C . SER B 1 108 ? 146.527 138.409 200.591 1.00 103.54 108 SER B C 1
ATOM 9892 O O . SER B 1 108 ? 146.567 138.704 201.790 1.00 99.06 108 SER B O 1
ATOM 9900 N N . ILE B 1 109 ? 147.297 138.996 199.685 1.00 105.29 109 ILE B N 1
ATOM 9901 C CA . ILE B 1 109 ? 148.226 140.067 200.062 1.00 106.06 109 ILE B CA 1
ATOM 9902 C C . ILE B 1 109 ? 147.430 141.266 200.560 1.00 107.73 109 ILE B C 1
ATOM 9903 O O . ILE B 1 109 ? 146.358 141.563 200.003 1.00 105.94 109 ILE B O 1
ATOM 9919 N N . PRO B 1 110 ? 147.886 141.976 201.591 1.00 109.19 110 PRO B N 1
ATOM 9920 C CA . PRO B 1 110 ? 147.208 143.222 201.968 1.00 105.91 110 PRO B CA 1
ATOM 9921 C C . PRO B 1 110 ? 147.215 144.212 200.815 1.00 102.54 110 PRO B C 1
ATOM 9922 O O . PRO B 1 110 ? 148.199 144.335 200.083 1.00 103.61 110 PRO B O 1
ATOM 9933 N N . MET B 1 111 ? 146.105 144.927 200.659 1.00 100.06 111 MET B N 1
ATOM 9934 C CA . MET B 1 111 ? 145.954 145.868 199.556 1.00 97.82 111 MET B CA 1
ATOM 9935 C C . MET B 1 111 ? 146.545 147.216 199.947 1.00 98.82 111 MET B C 1
ATOM 9936 O O . MET B 1 111 ? 146.130 147.818 200.943 1.00 98.81 111 MET B O 1
ATOM 9950 N N . ALA B 1 112 ? 147.508 147.689 199.163 1.00 100.51 112 ALA B N 1
ATOM 9951 C CA . ALA B 1 112 ? 148.109 148.989 199.396 1.00 102.40 112 ALA B CA 1
ATOM 9952 C C . ALA B 1 112 ? 147.230 150.093 198.815 1.00 104.06 112 ALA B C 1
ATOM 9953 O O . ALA B 1 112 ? 146.236 149.842 198.130 1.00 99.02 112 ALA B O 1
ATOM 9960 N N . ASP B 1 113 ? 147.605 151.336 199.106 1.00 107.53 113 ASP B N 1
ATOM 9961 C CA . ASP B 1 113 ? 146.876 152.475 198.567 1.00 109.40 113 ASP B CA 1
ATOM 9962 C C . ASP B 1 113 ? 146.944 152.469 197.045 1.00 107.61 113 ASP B C 1
ATOM 9963 O O . ASP B 1 113 ? 148.001 152.229 196.455 1.00 107.65 113 ASP B O 1
ATOM 9972 N N . LEU B 1 114 ? 145.804 152.742 196.406 1.00 101.30 114 LEU B N 1
ATOM 9973 C CA . LEU B 1 114 ? 145.730 152.630 194.953 1.00 99.46 114 LEU B CA 1
ATOM 9974 C C . LEU B 1 114 ? 146.737 153.541 194.264 1.00 100.59 114 LEU B C 1
ATOM 9975 O O . LEU B 1 114 ? 147.251 153.199 193.192 1.00 98.76 114 LEU B O 1
ATOM 9991 N N . PHE B 1 115 ? 147.029 154.700 194.855 1.00 101.35 115 PHE B N 1
ATOM 9992 C CA . PHE B 1 115 ? 147.982 155.622 194.246 1.00 101.28 115 PHE B CA 1
ATOM 9993 C C . PHE B 1 115 ? 149.347 154.966 194.083 1.00 101.58 115 PHE B C 1
ATOM 9994 O O . PHE B 1 115 ? 149.992 155.098 193.033 1.00 101.30 115 PHE B O 1
ATOM 10011 N N . GLU B 1 116 ? 149.798 154.243 195.109 1.00 101.81 116 GLU B N 1
ATOM 10012 C CA . GLU B 1 116 ? 151.078 153.554 195.018 1.00 102.81 116 GLU B CA 1
ATOM 10013 C C . GLU B 1 116 ? 151.053 152.460 193.959 1.00 99.58 116 GLU B C 1
ATOM 10014 O O . GLU B 1 116 ? 152.054 152.253 193.268 1.00 97.31 116 GLU B O 1
ATOM 10026 N N . ILE B 1 117 ? 149.930 151.752 193.815 1.00 96.22 117 ILE B N 1
ATOM 10027 C CA . ILE B 1 117 ? 149.826 150.729 192.777 1.00 93.28 117 ILE B CA 1
ATOM 10028 C C . ILE B 1 117 ? 149.929 151.359 191.392 1.00 90.42 117 ILE B C 1
ATOM 10029 O O . ILE B 1 117 ? 150.613 150.837 190.499 1.00 89.81 117 ILE B O 1
ATOM 10045 N N . LYS B 1 118 ? 149.243 152.486 191.187 1.00 89.83 118 LYS B N 1
ATOM 10046 C CA . LYS B 1 118 ? 149.336 153.178 189.908 1.00 87.83 118 LYS B CA 1
ATOM 10047 C C . LYS B 1 118 ? 150.771 153.600 189.623 1.00 86.98 118 LYS B C 1
ATOM 10048 O O . LYS B 1 118 ? 151.270 153.428 188.502 1.00 88.09 118 LYS B O 1
ATOM 10067 N N . LEU B 1 119 ? 151.452 154.154 190.629 1.00 90.14 119 LEU B N 1
ATOM 10068 C CA . LEU B 1 119 ? 152.844 154.548 190.437 1.00 90.86 119 LEU B CA 1
ATOM 10069 C C . LEU B 1 119 ? 153.717 153.342 190.115 1.00 90.06 119 LEU B C 1
ATOM 10070 O O . LEU B 1 119 ? 154.639 153.433 189.297 1.00 92.11 119 LEU B O 1
ATOM 10086 N N . ALA B 1 120 ? 153.449 152.204 190.757 1.00 85.39 120 ALA B N 1
ATOM 10087 C CA . ALA B 1 120 ? 154.242 151.009 190.498 1.00 85.85 120 ALA B CA 1
ATOM 10088 C C . ALA B 1 120 ? 154.073 150.533 189.062 1.00 88.18 120 ALA B C 1
ATOM 10089 O O . ALA B 1 120 ? 155.046 150.127 188.416 1.00 88.47 120 ALA B O 1
ATOM 10096 N N . VAL B 1 121 ? 152.844 150.571 188.543 1.00 84.45 121 VAL B N 1
ATOM 10097 C CA . VAL B 1 121 ? 152.595 150.022 187.211 1.00 77.57 121 VAL B CA 1
ATOM 10098 C C . VAL B 1 121 ? 152.934 151.004 186.092 1.00 80.85 121 VAL B C 1
ATOM 10099 O O . VAL B 1 121 ? 153.126 150.578 184.938 1.00 82.76 121 VAL B O 1
ATOM 10112 N N . GLN B 1 122 ? 153.022 152.302 186.399 1.00 83.46 122 GLN B N 1
ATOM 10113 C CA . GLN B 1 122 ? 153.169 153.302 185.346 1.00 80.95 122 GLN B CA 1
ATOM 10114 C C . GLN B 1 122 ? 154.446 153.095 184.537 1.00 78.09 122 GLN B C 1
ATOM 10115 O O . GLN B 1 122 ? 154.449 153.291 183.317 1.00 73.82 122 GLN B O 1
ATOM 10129 N N . ASP B 1 123 ? 155.546 152.725 185.193 1.00 77.83 123 ASP B N 1
ATOM 10130 C CA . ASP B 1 123 ? 156.813 152.606 184.477 1.00 78.16 123 ASP B CA 1
ATOM 10131 C C . ASP B 1 123 ? 156.750 151.521 183.407 1.00 72.95 123 ASP B C 1
ATOM 10132 O O . ASP B 1 123 ? 157.172 151.737 182.264 1.00 73.33 123 ASP B O 1
ATOM 10141 N N . ILE B 1 124 ? 156.222 150.348 183.756 1.00 71.42 124 ILE B N 1
ATOM 10142 C CA . ILE B 1 124 ? 156.120 149.270 182.779 1.00 71.54 124 ILE B CA 1
ATOM 10143 C C . ILE B 1 124 ? 155.125 149.640 181.688 1.00 68.86 124 ILE B C 1
ATOM 10144 O O . ILE B 1 124 ? 155.324 149.317 180.506 1.00 68.97 124 ILE B O 1
ATOM 10160 N N . ALA B 1 125 ? 154.038 150.324 182.058 1.00 65.03 125 ALA B N 1
ATOM 10161 C CA . ALA B 1 125 ? 153.102 150.772 181.035 1.00 62.51 125 ALA B CA 1
ATOM 10162 C C . ALA B 1 125 ? 153.802 151.665 180.018 1.00 62.44 125 ALA B C 1
ATOM 10163 O O . ALA B 1 125 ? 153.634 151.495 178.802 1.00 65.14 125 ALA B O 1
ATOM 10170 N N . ILE B 1 126 ? 154.609 152.609 180.500 1.00 64.38 126 ILE B N 1
ATOM 10171 C CA . ILE B 1 126 ? 155.297 153.535 179.606 1.00 65.34 126 ILE B CA 1
ATOM 10172 C C . ILE B 1 126 ? 156.306 152.790 178.744 1.00 63.60 126 ILE B C 1
ATOM 10173 O O . ILE B 1 126 ? 156.481 153.102 177.561 1.00 63.47 126 ILE B O 1
ATOM 10189 N N . LYS B 1 127 ? 156.997 151.805 179.319 1.00 61.29 127 LYS B N 1
ATOM 10190 C CA . LYS B 1 127 ? 157.957 151.038 178.529 1.00 61.12 127 LYS B CA 1
ATOM 10191 C C . LYS B 1 127 ? 157.273 150.316 177.374 1.00 60.08 127 LYS B C 1
ATOM 10192 O O . LYS B 1 127 ? 157.763 150.339 176.236 1.00 63.99 127 LYS B O 1
ATOM 10211 N N . THR B 1 128 ? 156.137 149.666 177.640 1.00 56.70 128 THR B N 1
ATOM 10212 C CA . THR B 1 128 ? 155.436 148.966 176.565 1.00 53.11 128 THR B CA 1
ATOM 10213 C C . THR B 1 128 ? 154.922 149.944 175.513 1.00 53.85 128 THR B C 1
ATOM 10214 O O . THR B 1 128 ? 155.002 149.677 174.303 1.00 57.87 128 THR B O 1
ATOM 10225 N N . VAL B 1 129 ? 154.388 151.084 175.954 1.00 54.18 129 VAL B N 1
ATOM 10226 C CA . VAL B 1 129 ? 153.919 152.092 175.009 1.00 55.55 129 VAL B CA 1
ATOM 10227 C C . VAL B 1 129 ? 155.062 152.545 174.111 1.00 57.63 129 VAL B C 1
ATOM 10228 O O . VAL B 1 129 ? 154.893 152.709 172.895 1.00 55.26 129 VAL B O 1
ATOM 10241 N N . GLU B 1 130 ? 156.246 152.752 174.691 1.00 57.05 130 GLU B N 1
ATOM 10242 C CA . GLU B 1 130 ? 157.384 153.207 173.901 1.00 54.41 130 GLU B CA 1
ATOM 10243 C C . GLU B 1 130 ? 157.846 152.137 172.921 1.00 52.80 130 GLU B C 1
ATOM 10244 O O . GLU B 1 130 ? 158.280 152.455 171.810 1.00 58.34 130 GLU B O 1
ATOM 10256 N N . LYS B 1 131 ? 157.777 150.865 173.310 1.00 53.50 131 LYS B N 1
ATOM 10257 C CA . LYS B 1 131 ? 158.116 149.807 172.363 1.00 55.35 131 LYS B CA 1
ATOM 10258 C C . LYS B 1 131 ? 157.181 149.837 171.157 1.00 52.62 131 LYS B C 1
ATOM 10259 O O . LYS B 1 131 ? 157.623 149.754 170.002 1.00 51.77 131 LYS B O 1
ATOM 10278 N N . ILE B 1 132 ? 155.877 149.968 171.406 1.00 51.47 132 ILE B N 1
ATOM 10279 C CA . ILE B 1 132 ? 154.926 150.011 170.294 1.00 46.62 132 ILE B CA 1
ATOM 10280 C C . ILE B 1 132 ? 155.187 151.231 169.414 1.00 47.00 132 ILE B C 1
ATOM 10281 O O . ILE B 1 132 ? 155.108 151.163 168.178 1.00 49.73 132 ILE B O 1
ATOM 10297 N N . ARG B 1 133 ? 155.491 152.369 170.039 1.00 50.50 133 ARG B N 1
ATOM 10298 C CA . ARG B 1 133 ? 155.768 153.583 169.278 1.00 51.00 133 ARG B CA 1
ATOM 10299 C C . ARG B 1 133 ? 157.011 153.424 168.409 1.00 50.94 133 ARG B C 1
ATOM 10300 O O . ARG B 1 133 ? 157.047 153.903 167.268 1.00 53.62 133 ARG B O 1
ATOM 10321 N N . GLU B 1 134 ? 158.047 152.761 168.928 1.00 50.78 134 GLU B N 1
ATOM 10322 C CA . GLU B 1 134 ? 159.248 152.546 168.128 1.00 47.38 134 GLU B CA 1
ATOM 10323 C C . GLU B 1 134 ? 158.961 151.614 166.956 1.00 45.62 134 GLU B C 1
ATOM 10324 O O . GLU B 1 134 ? 159.531 151.778 165.873 1.00 51.12 134 GLU B O 1
ATOM 10336 N N . ASN B 1 135 ? 158.080 150.629 167.148 1.00 46.98 135 ASN B N 1
ATOM 10337 C CA . ASN B 1 135 ? 157.673 149.796 166.015 1.00 43.65 135 ASN B CA 1
ATOM 10338 C C . ASN B 1 135 ? 156.977 150.624 164.941 1.00 43.37 135 ASN B C 1
ATOM 10339 O O . ASN B 1 135 ? 157.227 150.442 163.741 1.00 46.53 135 ASN B O 1
ATOM 10350 N N . ARG B 1 136 ? 156.080 151.521 165.351 1.00 44.16 136 ARG B N 1
ATOM 10351 C CA . ARG B 1 136 ? 155.428 152.390 164.374 1.00 42.93 136 ARG B CA 1
ATOM 10352 C C . ARG B 1 136 ? 156.461 153.217 163.619 1.00 46.48 136 ARG B C 1
ATOM 10353 O O . ARG B 1 136 ? 156.394 153.360 162.389 1.00 45.96 136 ARG B O 1
ATOM 10374 N N . ARG B 1 137 ? 157.426 153.772 164.352 1.00 50.24 137 ARG B N 1
ATOM 10375 C CA . ARG B 1 137 ? 158.472 154.575 163.729 1.00 51.06 137 ARG B CA 1
ATOM 10376 C C . ARG B 1 137 ? 159.261 153.755 162.718 1.00 51.36 137 ARG B C 1
ATOM 10377 O O . ARG B 1 137 ? 159.603 154.247 161.639 1.00 54.06 137 ARG B O 1
ATOM 10398 N N . LYS B 1 138 ? 159.561 152.500 163.051 1.00 52.90 138 LYS B N 1
ATOM 10399 C CA . LYS B 1 138 ? 160.305 151.644 162.133 1.00 49.92 138 LYS B CA 1
ATOM 10400 C C . LYS B 1 138 ? 159.508 151.357 160.865 1.00 46.42 138 LYS B C 1
ATOM 10401 O O . LYS B 1 138 ? 160.071 151.344 159.764 1.00 52.22 138 LYS B O 1
ATOM 10420 N N . ARG B 1 139 ? 158.202 151.108 160.993 1.00 44.44 139 ARG B N 1
ATOM 10421 C CA . ARG B 1 139 ? 157.388 150.893 159.797 1.00 43.03 139 ARG B CA 1
ATOM 10422 C C . ARG B 1 139 ? 157.386 152.128 158.907 1.00 43.82 139 ARG B C 1
ATOM 10423 O O . ARG B 1 139 ? 157.507 152.024 157.678 1.00 43.03 139 ARG B O 1
ATOM 10444 N N . GLU B 1 140 ? 157.225 153.307 159.510 1.00 51.31 140 GLU B N 1
ATOM 10445 C CA . GLU B 1 140 ? 157.228 154.537 158.724 1.00 46.33 140 GLU B CA 1
ATOM 10446 C C . GLU B 1 140 ? 158.574 154.750 158.049 1.00 45.75 140 GLU B C 1
ATOM 10447 O O . GLU B 1 140 ? 158.638 155.210 156.905 1.00 50.55 140 GLU B O 1
ATOM 10459 N N . GLU B 1 141 ? 159.663 154.428 158.747 1.00 50.14 141 GLU B N 1
ATOM 10460 C CA . GLU B 1 141 ? 160.992 154.561 158.162 1.00 50.09 141 GLU B CA 1
ATOM 10461 C C . GLU B 1 141 ? 161.165 153.630 156.970 1.00 50.54 141 GLU B C 1
ATOM 10462 O O . GLU B 1 141 ? 161.740 154.020 155.949 1.00 51.08 141 GLU B O 1
ATOM 10474 N N . PHE B 1 142 ? 160.677 152.393 157.080 1.00 53.81 142 PHE B N 1
ATOM 10475 C CA . PHE B 1 142 ? 160.746 151.463 155.954 1.00 49.90 142 PHE B CA 1
ATOM 10476 C C . PHE B 1 142 ? 159.964 151.988 154.757 1.00 47.01 142 PHE B C 1
ATOM 10477 O O . PHE B 1 142 ? 160.459 151.982 153.624 1.00 52.04 142 PHE B O 1
ATOM 10494 N N . LEU B 1 143 ? 158.732 152.445 154.988 1.00 47.99 143 LEU B N 1
ATOM 10495 C CA . LEU B 1 143 ? 157.926 152.958 153.882 1.00 50.05 143 LEU B CA 1
ATOM 10496 C C . LEU B 1 143 ? 158.573 154.180 153.242 1.00 53.02 143 LEU B C 1
ATOM 10497 O O . LEU B 1 143 ? 158.544 154.336 152.017 1.00 56.11 143 LEU B O 1
ATOM 10513 N N . LYS B 1 144 ? 159.145 155.070 154.054 1.00 55.94 144 LYS B N 1
ATOM 10514 C CA . LYS B 1 144 ? 159.828 156.241 153.513 1.00 55.39 144 LYS B CA 1
ATOM 10515 C C . LYS B 1 144 ? 161.051 155.845 152.694 1.00 55.12 144 LYS B C 1
ATOM 10516 O O . LYS B 1 144 ? 161.298 156.408 151.622 1.00 53.33 144 LYS B O 1
ATOM 10535 N N . LYS B 1 145 ? 161.832 154.882 153.184 1.00 57.19 145 LYS B N 1
ATOM 10536 C CA . LYS B 1 145 ? 163.047 154.473 152.486 1.00 58.19 145 LYS B CA 1
ATOM 10537 C C . LYS B 1 145 ? 162.731 153.815 151.150 1.00 57.53 145 LYS B C 1
ATOM 10538 O O . LYS B 1 145 ? 163.292 154.189 150.115 1.00 59.03 145 LYS B O 1
ATOM 10557 N N . TYR B 1 146 ? 161.840 152.823 151.153 1.00 57.28 146 TYR B N 1
ATOM 10558 C CA . TYR B 1 146 ? 161.570 152.066 149.939 1.00 56.68 146 TYR B CA 1
ATOM 10559 C C . TYR B 1 146 ? 160.614 152.779 148.998 1.00 59.26 146 TYR B C 1
ATOM 10560 O O . TYR B 1 146 ? 160.514 152.392 147.831 1.00 61.51 146 TYR B O 1
ATOM 10578 N N . GLY B 1 147 ? 159.920 153.803 149.470 1.00 61.79 147 GLY B N 1
ATOM 10579 C CA . GLY B 1 147 ? 158.848 154.405 148.713 1.00 61.06 147 GLY B CA 1
ATOM 10580 C C . GLY B 1 147 ? 157.564 153.603 148.822 1.00 63.09 147 GLY B C 1
ATOM 10581 O O . GLY B 1 147 ? 157.553 152.429 149.188 1.00 61.08 147 GLY B O 1
ATOM 10585 N N . ASP B 1 148 ? 156.458 154.261 148.495 1.00 63.69 148 ASP B N 1
ATOM 10586 C CA . ASP B 1 148 ? 155.141 153.653 148.587 1.00 64.86 148 ASP B CA 1
ATOM 10587 C C . ASP B 1 148 ? 154.448 153.693 147.233 1.00 66.29 148 ASP B C 1
ATOM 10588 O O . ASP B 1 148 ? 154.674 154.596 146.422 1.00 66.50 148 ASP B O 1
ATOM 10597 N N . LYS B 1 149 ? 153.602 152.696 147.002 1.00 65.50 149 LYS B N 1
ATOM 10598 C CA . LYS B 1 149 ? 152.850 152.606 145.762 1.00 66.65 149 LYS B CA 1
ATOM 10599 C C . LYS B 1 149 ? 151.842 153.744 145.666 1.00 72.39 149 LYS B C 1
ATOM 10600 O O . LYS B 1 149 ? 151.500 154.388 146.660 1.00 72.77 149 LYS B O 1
ATOM 10619 N N . GLU B 1 150 ? 151.378 154.000 144.445 1.00 74.32 150 GLU B N 1
ATOM 10620 C CA . GLU B 1 150 ? 150.304 154.955 144.208 1.00 68.85 150 GLU B CA 1
ATOM 10621 C C . GLU B 1 150 ? 149.017 154.294 143.740 1.00 65.05 150 GLU B C 1
ATOM 10622 O O . GLU B 1 150 ? 147.939 154.862 143.933 1.00 70.25 150 GLU B O 1
ATOM 10634 N N . GLY B 1 151 ? 149.103 153.112 143.133 1.00 60.70 151 GLY B N 1
ATOM 10635 C CA . GLY B 1 151 ? 147.938 152.374 142.711 1.00 53.95 151 GLY B CA 1
ATOM 10636 C C . GLY B 1 151 ? 147.480 151.386 143.765 1.00 56.58 151 GLY B C 1
ATOM 10637 O O . GLY B 1 151 ? 147.813 151.510 144.946 1.00 60.67 151 GLY B O 1
ATOM 10641 N N . PRO B 1 152 ? 146.696 150.388 143.362 1.00 53.50 152 PRO B N 1
ATOM 10642 C CA . PRO B 1 152 ? 146.207 149.402 144.332 1.00 45.81 152 PRO B CA 1
ATOM 10643 C C . PRO B 1 152 ? 147.329 148.540 144.887 1.00 47.04 152 PRO B C 1
ATOM 10644 O O . PRO B 1 152 ? 148.362 148.333 144.248 1.00 53.21 152 PRO B O 1
ATOM 10655 N N . LEU B 1 153 ? 147.111 148.039 146.101 1.00 43.04 153 LEU B N 1
ATOM 10656 C CA . LEU B 1 153 ? 148.021 147.097 146.738 1.00 42.74 153 LEU B CA 1
ATOM 10657 C C . LEU B 1 153 ? 147.473 145.687 146.572 1.00 42.16 153 LEU B C 1
ATOM 10658 O O . LEU B 1 153 ? 146.454 145.345 147.175 1.00 44.96 153 LEU B O 1
ATOM 10674 N N . LEU B 1 154 ? 148.149 144.868 145.770 1.00 44.10 154 LEU B N 1
ATOM 10675 C CA . LEU B 1 154 ? 147.720 143.487 145.595 1.00 43.59 154 LEU B CA 1
ATOM 10676 C C . LEU B 1 154 ? 147.785 142.760 146.930 1.00 42.84 154 LEU B C 1
ATOM 10677 O O . LEU B 1 154 ? 148.729 142.941 147.700 1.00 42.57 154 LEU B O 1
ATOM 10693 N N . TYR B 1 155 ? 146.781 141.934 147.202 1.00 39.98 155 TYR B N 1
ATOM 10694 C CA . TYR B 1 155 ? 146.559 141.345 148.519 1.00 35.92 155 TYR B CA 1
ATOM 10695 C C . TYR B 1 155 ? 146.292 139.856 148.331 1.00 39.13 155 TYR B C 1
ATOM 10696 O O . TYR B 1 155 ? 145.243 139.475 147.803 1.00 40.19 155 TYR B O 1
ATOM 10714 N N . VAL B 1 156 ? 147.233 139.017 148.764 1.00 37.97 156 VAL B N 1
ATOM 10715 C CA . VAL B 1 156 ? 147.114 137.571 148.619 1.00 42.13 156 VAL B CA 1
ATOM 10716 C C . VAL B 1 156 ? 147.108 136.932 149.999 1.00 41.46 156 VAL B C 1
ATOM 10717 O O . VAL B 1 156 ? 147.621 137.494 150.970 1.00 40.87 156 VAL B O 1
ATOM 10730 N N . ILE B 1 157 ? 146.526 135.737 150.072 1.00 45.17 157 ILE B N 1
ATOM 10731 C CA . ILE B 1 157 ? 146.365 134.988 151.310 1.00 43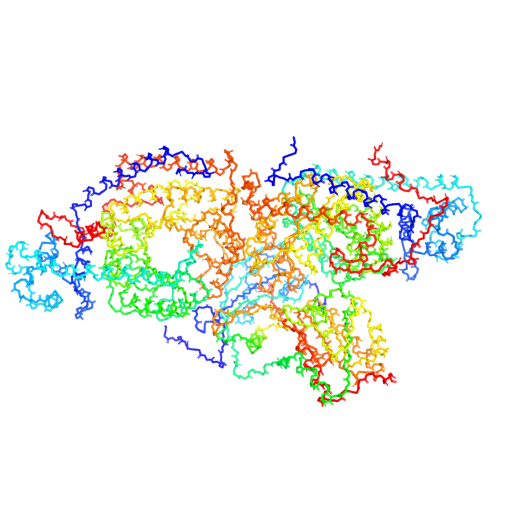.38 157 ILE B CA 1
ATOM 10732 C C . ILE B 1 157 ? 147.080 133.655 151.157 1.00 48.84 157 ILE B C 1
ATOM 10733 O O . ILE B 1 157 ? 146.970 133.003 150.115 1.00 55.40 157 ILE B O 1
ATOM 10749 N N . VAL B 1 158 ? 147.810 133.251 152.194 1.00 49.42 158 VAL B N 1
ATOM 10750 C CA . VAL B 1 158 ? 148.520 131.976 152.220 1.00 55.46 158 VAL B CA 1
ATOM 10751 C C . VAL B 1 158 ? 147.953 131.152 153.369 1.00 58.98 158 VAL B C 1
ATOM 10752 O O . VAL B 1 158 ? 147.917 131.616 154.514 1.00 59.49 158 VAL B O 1
ATOM 10765 N N . ALA B 1 159 ? 147.514 129.924 153.065 1.00 63.77 159 ALA B N 1
ATOM 10766 C CA . ALA B 1 159 ? 146.688 129.168 154.000 1.00 70.03 159 ALA B CA 1
ATOM 10767 C C . ALA B 1 159 ? 147.037 127.685 154.071 1.00 73.47 159 ALA B C 1
ATOM 10768 O O . ALA B 1 159 ? 146.143 126.864 154.308 1.00 69.39 159 ALA B O 1
ATOM 10775 N N . THR B 1 160 ? 148.299 127.305 153.872 1.00 74.67 160 THR B N 1
ATOM 10776 C CA . THR B 1 160 ? 148.618 125.882 153.817 1.00 74.99 160 THR B CA 1
ATOM 10777 C C . THR B 1 160 ? 148.454 125.212 155.174 1.00 76.06 160 THR B C 1
ATOM 10778 O O . THR B 1 160 ? 148.212 124.001 155.241 1.00 79.63 160 THR B O 1
ATOM 10789 N N . GLY B 1 161 ? 148.576 125.969 156.260 1.00 69.30 161 GLY B N 1
ATOM 10790 C CA . GLY B 1 161 ? 148.493 125.413 157.590 1.00 70.61 161 GLY B CA 1
ATOM 10791 C C . GLY B 1 161 ? 149.825 125.091 158.227 1.00 72.73 161 GLY B C 1
ATOM 10792 O O . GLY B 1 161 ? 149.868 124.842 159.438 1.00 78.48 161 GLY B O 1
ATOM 10796 N N . ASN B 1 162 ? 150.907 125.089 157.460 1.00 69.96 162 ASN B N 1
ATOM 10797 C CA . ASN B 1 162 ? 152.256 124.943 157.989 1.00 76.34 162 ASN B CA 1
ATOM 10798 C C . ASN B 1 162 ? 152.918 126.312 157.950 1.00 76.34 162 ASN B C 1
ATOM 10799 O O . ASN B 1 162 ? 152.894 126.982 156.914 1.00 72.06 162 ASN B O 1
ATOM 10810 N N . ILE B 1 163 ? 153.492 126.735 159.079 1.00 75.47 163 ILE B N 1
ATOM 10811 C CA . ILE B 1 163 ? 154.058 128.080 159.150 1.00 70.57 163 ILE B CA 1
ATOM 10812 C C . ILE B 1 163 ? 155.218 128.226 158.173 1.00 70.42 163 ILE B C 1
ATOM 10813 O O . ILE B 1 163 ? 155.404 129.285 157.564 1.00 66.84 163 ILE B O 1
ATOM 10829 N N . TYR B 1 164 ? 156.016 127.170 158.006 1.00 72.74 164 TYR B N 1
ATOM 10830 C CA . TYR B 1 164 ? 157.211 127.271 157.175 1.00 69.26 164 TYR B CA 1
ATOM 10831 C C . TYR B 1 164 ? 156.879 127.219 155.688 1.00 68.58 164 TYR B C 1
ATOM 10832 O O . TYR B 1 164 ? 157.470 127.958 154.892 1.00 71.01 164 TYR B O 1
ATOM 10850 N N . GLU B 1 165 ? 155.930 126.372 155.286 1.00 70.72 165 GLU B N 1
ATOM 10851 C CA . GLU B 1 165 ? 155.459 126.426 153.906 1.00 73.37 165 GLU B CA 1
ATOM 10852 C C . GLU B 1 165 ? 154.730 127.736 153.640 1.00 70.92 165 GLU B C 1
ATOM 10853 O O . GLU B 1 165 ? 154.756 128.256 152.518 1.00 65.35 165 GLU B O 1
ATOM 10865 N N . ASP B 1 166 ? 154.085 128.293 154.667 1.00 71.46 166 ASP B N 1
ATOM 10866 C CA . ASP B 1 166 ? 153.502 129.625 154.542 1.00 70.50 166 ASP B CA 1
ATOM 10867 C C . ASP B 1 166 ? 154.584 130.659 154.280 1.00 65.65 166 ASP B C 1
ATOM 10868 O O . ASP B 1 166 ? 154.415 131.548 153.445 1.00 62.68 166 ASP B O 1
ATOM 10877 N N . VAL B 1 167 ? 155.708 130.561 154.991 1.00 62.81 167 VAL B N 1
ATOM 10878 C CA . VAL B 1 167 ? 156.817 131.481 154.755 1.00 60.95 167 VAL B CA 1
ATOM 10879 C C . VAL B 1 167 ? 157.315 131.340 153.324 1.00 61.68 167 VAL B C 1
ATOM 10880 O O . VAL B 1 167 ? 157.535 132.332 152.621 1.00 61.02 167 VAL B O 1
ATOM 10893 N N . VAL B 1 168 ? 157.487 130.099 152.869 1.00 63.67 168 VAL B N 1
ATOM 10894 C CA . VAL B 1 168 ? 158.031 129.862 151.533 1.00 62.62 168 VAL B CA 1
ATOM 10895 C C . VAL B 1 168 ? 157.105 130.437 150.467 1.00 60.16 168 VAL B C 1
ATOM 10896 O O . VAL B 1 168 ? 157.544 131.149 149.554 1.00 61.48 168 VAL B O 1
ATOM 10909 N N . GLN B 1 169 ? 155.805 130.153 150.568 1.00 59.40 169 GLN B N 1
ATOM 10910 C CA . GLN B 1 169 ? 154.884 130.623 149.540 1.00 59.12 169 GLN B CA 1
ATOM 10911 C C . GLN B 1 169 ? 154.593 132.113 149.673 1.00 55.50 169 GLN B C 1
ATOM 10912 O O . GLN B 1 169 ? 154.298 132.771 148.672 1.00 54.39 169 GLN B O 1
ATOM 10926 N N . ALA B 1 170 ? 154.693 132.671 150.878 1.00 51.21 170 ALA B N 1
ATOM 10927 C CA . ALA B 1 170 ? 154.553 134.111 151.040 1.00 48.92 170 ALA B CA 1
ATOM 10928 C C . ALA B 1 170 ? 155.719 134.841 150.397 1.00 52.22 170 ALA B C 1
ATOM 10929 O O . ALA B 1 170 ? 155.538 135.876 149.752 1.00 52.85 170 ALA B O 1
ATOM 10936 N N . GLN B 1 171 ? 156.933 134.315 150.571 1.00 52.43 171 GLN B N 1
ATOM 10937 C CA . GLN B 1 171 ? 158.085 134.888 149.887 1.00 48.35 171 GLN B CA 1
ATOM 10938 C C . GLN B 1 171 ? 157.949 134.737 148.379 1.00 48.08 171 GLN B C 1
ATOM 10939 O O . GLN B 1 171 ? 158.314 135.643 147.622 1.00 53.53 171 GLN B O 1
ATOM 10953 N N . ALA B 1 172 ? 157.419 133.601 147.924 1.00 45.09 172 ALA B N 1
ATOM 10954 C CA . ALA B 1 172 ? 157.210 133.407 146.493 1.00 46.19 172 ALA B CA 1
ATOM 10955 C C . ALA B 1 172 ? 156.211 134.411 145.930 1.00 46.73 172 ALA B C 1
ATOM 10956 O O . ALA B 1 172 ? 156.401 134.928 144.825 1.00 46.76 172 ALA B O 1
ATOM 10963 N N . ALA B 1 173 ? 155.125 134.678 146.662 1.00 43.85 173 ALA B N 1
ATOM 10964 C CA . ALA B 1 173 ? 154.119 135.621 146.182 1.00 40.05 173 ALA B CA 1
ATOM 10965 C C . ALA B 1 173 ? 154.614 137.058 146.270 1.00 46.32 173 ALA B C 1
ATOM 10966 O O . ALA B 1 173 ? 154.304 137.881 145.404 1.00 46.51 173 ALA B O 1
ATOM 10973 N N . ALA B 1 174 ? 155.374 137.384 147.318 1.00 48.84 174 ALA B N 1
ATOM 10974 C CA . ALA B 1 174 ? 155.955 138.715 147.431 1.00 44.11 174 ALA B CA 1
ATOM 10975 C C . ALA B 1 174 ? 156.961 138.972 146.321 1.00 44.19 174 ALA B C 1
ATOM 10976 O O . ALA B 1 174 ? 157.062 140.095 145.818 1.00 49.14 174 ALA B O 1
ATOM 10983 N N . ARG B 1 175 ? 157.735 137.953 145.944 1.00 44.78 175 ARG B N 1
ATOM 10984 C CA . ARG B 1 175 ? 158.641 138.100 144.811 1.00 44.89 175 ARG B CA 1
ATOM 10985 C C . ARG B 1 175 ? 157.866 138.337 143.523 1.00 46.40 175 ARG B C 1
ATOM 10986 O O . ARG B 1 175 ? 158.345 139.038 142.624 1.00 45.59 175 ARG B O 1
ATOM 11007 N N . GLN B 1 176 ? 156.674 137.758 143.412 1.00 49.46 176 GLN B N 1
ATOM 11008 C CA . GLN B 1 176 ? 155.702 138.223 142.438 1.00 49.85 176 GLN B CA 1
ATOM 11009 C C . GLN B 1 176 ? 155.134 139.560 142.913 1.00 48.47 176 GLN B C 1
ATOM 11010 O O . GLN B 1 176 ? 155.587 140.142 143.899 1.00 48.22 176 GLN B O 1
ATOM 11024 N N . GLY B 1 177 ? 154.123 140.058 142.217 1.00 46.31 177 GLY B N 1
ATOM 11025 C CA . GLY B 1 177 ? 153.657 141.407 142.473 1.00 49.10 177 GLY B CA 1
ATOM 11026 C C . GLY B 1 177 ? 152.775 141.616 143.688 1.00 45.73 177 GLY B C 1
ATOM 11027 O O . GLY B 1 177 ? 151.996 142.571 143.705 1.00 48.84 177 GLY B O 1
ATOM 11031 N N . ALA B 1 178 ? 152.878 140.768 144.710 1.00 43.05 178 ALA B N 1
ATOM 11032 C CA . ALA B 1 178 ? 152.006 140.895 145.875 1.00 44.08 178 ALA B CA 1
ATOM 11033 C C . ALA B 1 178 ? 152.518 141.971 146.829 1.00 46.23 178 ALA B C 1
ATOM 11034 O O . ALA B 1 178 ? 153.715 142.046 147.117 1.00 47.96 178 ALA B O 1
ATOM 11041 N N . ASP B 1 179 ? 151.600 142.793 147.336 1.00 40.93 179 ASP B N 1
ATOM 11042 C CA . ASP B 1 179 ? 151.929 143.911 148.212 1.00 39.74 179 ASP B CA 1
ATOM 11043 C C . ASP B 1 179 ? 151.547 143.693 149.668 1.00 36.50 179 ASP B C 1
ATOM 11044 O O . ASP B 1 179 ? 152.178 144.278 150.547 1.00 34.89 179 ASP B O 1
ATOM 11053 N N . VAL B 1 180 ? 150.517 142.895 149.941 1.00 38.35 180 VAL B N 1
ATOM 11054 C CA . VAL B 1 180 ? 150.070 142.595 151.297 1.00 34.83 180 VAL B CA 1
ATOM 11055 C C . VAL B 1 180 ? 149.878 141.091 151.407 1.00 35.84 180 VAL B C 1
ATOM 11056 O O . VAL B 1 180 ? 149.229 140.482 150.551 1.00 37.27 180 VAL B O 1
ATOM 11069 N N . ILE B 1 181 ? 150.438 140.494 152.456 1.00 36.03 181 ILE B N 1
ATOM 11070 C CA . ILE B 1 181 ? 150.352 139.057 152.696 1.00 38.92 181 ILE B CA 1
ATOM 11071 C C . ILE B 1 181 ? 149.526 138.836 153.953 1.00 37.84 181 ILE B C 1
ATOM 11072 O O . ILE B 1 181 ? 149.869 139.344 155.025 1.00 45.24 181 ILE B O 1
ATOM 11088 N N . ALA B 1 182 ? 148.447 138.071 153.825 1.00 32.40 182 ALA B N 1
ATOM 11089 C CA . ALA B 1 182 ? 147.571 137.737 154.938 1.00 38.86 182 ALA B CA 1
ATOM 11090 C C . ALA B 1 182 ? 147.604 136.235 155.165 1.00 46.42 182 ALA B C 1
ATOM 11091 O O . ALA B 1 182 ? 147.471 135.460 154.216 1.00 52.72 182 ALA B O 1
ATOM 11098 N N . VAL B 1 183 ? 147.787 135.827 156.414 1.00 45.87 183 VAL B N 1
ATOM 11099 C CA . VAL B 1 183 ? 147.856 134.414 156.771 1.00 47.75 183 VAL B CA 1
ATOM 11100 C C . VAL B 1 183 ? 146.513 134.076 157.407 1.00 52.46 183 VAL B C 1
ATOM 11101 O O . VAL B 1 183 ? 146.284 134.312 158.593 1.00 52.62 183 VAL B O 1
ATOM 11114 N N . ILE B 1 184 ? 145.607 133.512 156.603 1.00 54.90 184 ILE B N 1
ATOM 11115 C CA . ILE B 1 184 ? 144.273 133.209 157.099 1.00 57.32 184 ILE B CA 1
ATOM 11116 C C . ILE B 1 184 ? 144.385 132.284 158.298 1.00 57.14 184 ILE B C 1
ATOM 11117 O O . ILE B 1 184 ? 145.213 131.366 158.329 1.00 54.36 184 ILE B O 1
ATOM 11133 N N . ARG B 1 185 ? 143.549 132.532 159.299 1.00 57.94 185 ARG B N 1
ATOM 11134 C CA . ARG B 1 185 ? 143.686 131.884 160.592 1.00 54.95 185 ARG B CA 1
ATOM 11135 C C . ARG B 1 185 ? 143.074 130.489 160.574 1.00 60.11 185 ARG B C 1
ATOM 11136 O O . ARG B 1 185 ? 142.199 130.179 159.761 1.00 58.42 185 ARG B O 1
ATOM 11157 N N . ALA B 1 186 ? 143.543 129.645 161.490 1.00 61.89 186 ALA B N 1
ATOM 11158 C CA . ALA B 1 186 ? 143.053 128.276 161.560 1.00 62.51 186 ALA B CA 1
ATOM 11159 C C . ALA B 1 186 ? 141.582 128.256 161.944 1.00 65.99 186 ALA B C 1
ATOM 11160 O O . ALA B 1 186 ? 141.128 129.043 162.778 1.00 64.38 186 ALA B O 1
ATOM 11167 N N . THR B 1 187 ? 140.833 127.348 161.326 1.00 67.45 187 THR B N 1
ATOM 11168 C CA . THR B 1 187 ? 139.428 127.189 161.671 1.00 67.07 187 THR B CA 1
ATOM 11169 C C . THR B 1 187 ? 139.303 126.789 163.133 1.00 68.51 187 THR B C 1
ATOM 11170 O O . THR B 1 187 ? 140.060 125.950 163.629 1.00 70.33 187 THR B O 1
ATOM 11181 N N . ALA B 1 188 ? 138.344 127.396 163.827 1.00 67.46 188 ALA B N 1
ATOM 11182 C CA . ALA B 1 188 ? 138.127 127.149 165.249 1.00 71.98 188 ALA B CA 1
ATOM 11183 C C . ALA B 1 188 ? 139.329 127.607 166.078 1.00 68.15 188 ALA B C 1
ATOM 11184 O O . ALA B 1 188 ? 139.879 126.867 166.895 1.00 60.71 188 ALA B O 1
ATOM 11191 N N . GLN B 1 189 ? 139.741 128.849 165.829 1.00 69.98 189 GLN B N 1
ATOM 11192 C CA . GLN B 1 189 ? 140.539 129.606 166.784 1.00 61.31 189 GLN B CA 1
ATOM 11193 C C . GLN B 1 189 ? 139.759 130.752 167.402 1.00 57.60 189 GLN B C 1
ATOM 11194 O O . GLN B 1 189 ? 140.068 131.165 168.523 1.00 61.81 189 GLN B O 1
ATOM 11208 N N . SER B 1 190 ? 138.760 131.278 166.695 1.00 53.39 190 SER B N 1
ATOM 11209 C CA . SER B 1 190 ? 137.896 132.289 167.283 1.00 50.29 190 SER B CA 1
ATOM 11210 C C . SER B 1 190 ? 137.140 131.753 168.486 1.00 56.01 190 SER B C 1
ATOM 11211 O O . SER B 1 190 ? 136.747 132.535 169.357 1.00 57.14 190 SER B O 1
ATOM 11219 N N . LEU B 1 191 ? 136.927 130.437 168.551 1.00 62.36 191 LEU B N 1
ATOM 11220 C CA . LEU B 1 191 ? 136.169 129.856 169.653 1.00 58.81 191 LEU B CA 1
ATOM 11221 C C . LEU B 1 191 ? 137.020 129.681 170.901 1.00 56.35 191 LEU B C 1
ATOM 11222 O O . LEU B 1 191 ? 136.482 129.662 172.013 1.00 61.49 191 LEU B O 1
ATOM 11238 N N . LEU B 1 192 ? 138.335 129.544 170.750 1.00 53.27 192 LEU B N 1
ATOM 11239 C CA . LEU B 1 192 ? 139.192 129.360 171.911 1.00 55.22 192 LEU B CA 1
ATOM 11240 C C . LEU B 1 192 ? 139.174 130.606 172.785 1.00 57.31 192 LEU B C 1
ATOM 11241 O O . LEU B 1 192 ? 138.967 131.724 172.310 1.00 59.12 192 LEU B O 1
ATOM 11257 N N . ASP B 1 193 ? 139.393 130.400 174.080 1.00 55.19 193 ASP B N 1
ATOM 11258 C CA . ASP B 1 193 ? 139.489 131.484 175.046 1.00 51.31 193 ASP B CA 1
ATOM 11259 C C . ASP B 1 193 ? 140.930 131.795 17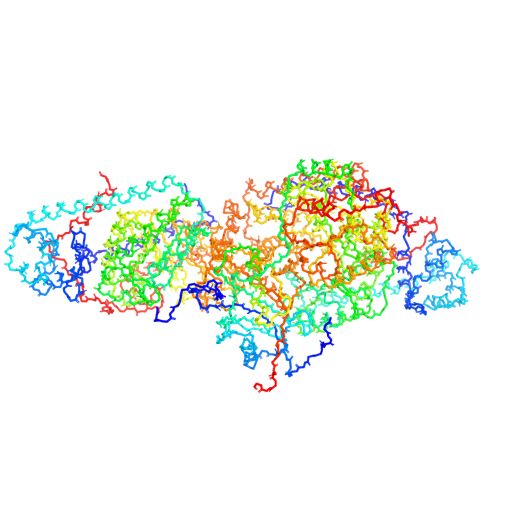5.425 1.00 53.31 193 ASP B C 1
ATOM 11260 O O . ASP B 1 193 ? 141.160 132.518 176.398 1.00 58.38 193 ASP B O 1
ATOM 11269 N N . TYR B 1 194 ? 141.899 131.265 174.684 1.00 55.03 194 TYR B N 1
ATOM 11270 C CA . TYR B 1 194 ? 143.310 131.469 174.978 1.00 55.20 194 TYR B CA 1
ATOM 11271 C C . TYR B 1 194 ? 144.077 131.509 173.665 1.00 54.16 194 TYR B C 1
ATOM 11272 O O . TYR B 1 194 ? 143.647 130.936 172.662 1.00 57.01 194 TYR B O 1
ATOM 11290 N N . VAL B 1 195 ? 145.211 132.197 173.675 1.00 52.93 195 VAL B N 1
ATOM 11291 C CA . VAL B 1 195 ? 146.070 132.324 172.501 1.00 53.28 195 VAL B CA 1
ATOM 11292 C C . VAL B 1 195 ? 147.176 131.280 172.619 1.00 54.31 195 VAL B C 1
ATOM 11293 O O . VAL B 1 195 ? 147.932 131.311 173.601 1.00 56.02 195 VAL B O 1
ATOM 11306 N N . PRO B 1 196 ? 147.310 130.350 171.664 1.00 54.45 196 PRO B N 1
ATOM 11307 C CA . PRO B 1 196 ? 148.330 129.301 171.801 1.00 58.24 196 PRO B CA 1
ATOM 11308 C C . PRO B 1 196 ? 149.730 129.861 171.992 1.00 60.22 196 PRO B C 1
ATOM 11309 O O . PRO B 1 196 ? 149.936 131.075 171.909 1.00 61.84 196 PRO B O 1
ATOM 11320 N N . TYR B 1 197 ? 150.695 128.987 172.267 1.00 64.63 197 TYR B N 1
ATOM 11321 C CA . TYR B 1 197 ? 152.075 129.382 172.515 1.00 70.08 197 TYR B CA 1
ATOM 11322 C C . TYR B 1 197 ? 153.007 128.658 171.555 1.00 72.12 197 TYR B C 1
ATOM 11323 O O . TYR B 1 197 ? 152.807 127.479 171.251 1.00 70.57 197 TYR B O 1
ATOM 11341 N N . GLY B 1 198 ? 154.025 129.374 171.080 1.00 71.64 198 GLY B N 1
ATOM 11342 C CA . GLY B 1 198 ? 155.036 128.799 170.226 1.00 70.32 198 GLY B CA 1
ATOM 11343 C C . GLY B 1 198 ? 154.622 128.758 168.770 1.00 68.66 198 GLY B C 1
ATOM 11344 O O . GLY B 1 198 ? 153.507 129.138 168.404 1.00 68.20 198 GLY B O 1
ATOM 11348 N N . PRO B 1 199 ? 155.528 128.310 167.906 1.00 67.72 199 PRO B N 1
ATOM 11349 C CA . PRO B 1 199 ? 155.183 128.136 166.494 1.00 70.48 199 PRO B CA 1
ATOM 11350 C C . PRO B 1 199 ? 154.423 126.841 166.260 1.00 73.88 199 PRO B C 1
ATOM 11351 O O . PRO B 1 199 ? 154.614 125.843 166.958 1.00 74.94 199 PRO B O 1
ATOM 11362 N N . THR B 1 200 ? 153.549 126.868 165.257 1.00 69.64 200 THR B N 1
ATOM 11363 C CA . THR B 1 200 ? 152.678 125.741 164.945 1.00 74.90 200 THR B CA 1
ATOM 11364 C C . THR B 1 200 ? 152.959 125.260 163.530 1.00 80.11 200 THR B C 1
ATOM 11365 O O . THR B 1 200 ? 152.969 126.059 162.588 1.00 81.88 200 THR B O 1
ATOM 11376 N N . THR B 1 201 ? 153.184 123.957 163.385 1.00 81.93 201 THR B N 1
ATOM 11377 C CA . THR B 1 201 ? 153.328 123.321 162.084 1.00 83.09 201 THR B CA 1
ATOM 11378 C C . THR B 1 201 ? 152.058 122.609 161.638 1.00 84.91 201 THR B C 1
ATOM 11379 O O . THR B 1 201 ? 152.085 121.897 160.630 1.00 84.07 201 THR B O 1
ATOM 11390 N N . GLU B 1 202 ? 150.952 122.780 162.360 1.00 84.51 202 GLU B N 1
ATOM 11391 C CA . GLU B 1 202 ? 149.703 122.098 162.059 1.00 83.88 202 GLU B CA 1
ATOM 11392 C C . GLU B 1 202 ? 148.548 123.088 162.113 1.00 86.46 202 GLU B C 1
ATOM 11393 O O . GLU B 1 202 ? 148.602 124.093 162.827 1.00 85.88 202 GLU B O 1
ATOM 11405 N N . GLY B 1 203 ? 147.498 122.788 161.354 1.00 81.12 203 GLY B N 1
ATOM 11406 C CA . GLY B 1 203 ? 146.331 123.644 161.305 1.00 73.25 203 GLY B CA 1
ATOM 11407 C C . GLY B 1 203 ? 145.389 123.263 160.185 1.00 71.85 203 GLY B C 1
ATOM 11408 O O . GLY B 1 203 ? 145.830 122.896 159.093 1.00 71.93 203 GLY B O 1
ATOM 11412 N N . PHE B 1 204 ? 144.088 123.347 160.441 1.00 73.34 204 PHE B N 1
ATOM 11413 C CA . PHE B 1 204 ? 143.061 122.949 159.487 1.00 76.06 204 PHE B CA 1
ATOM 11414 C C . PHE B 1 204 ? 142.387 124.200 158.942 1.00 70.88 204 PHE B C 1
ATOM 11415 O O . PHE B 1 204 ? 141.684 124.899 159.677 1.00 70.65 204 PHE B O 1
ATOM 11432 N N . GLY B 1 205 ? 142.597 124.474 157.657 1.00 67.19 205 GLY B N 1
ATOM 11433 C CA . GLY B 1 205 ? 142.053 125.653 157.018 1.00 66.41 205 GLY B CA 1
ATOM 11434 C C . GLY B 1 205 ? 142.904 126.900 157.132 1.00 69.03 205 GLY B C 1
ATOM 11435 O O . GLY B 1 205 ? 142.547 127.927 156.542 1.00 64.28 205 GLY B O 1
ATOM 11439 N N . GLY B 1 206 ? 144.017 126.846 157.853 1.00 65.33 206 GLY B N 1
ATOM 11440 C CA . GLY B 1 206 ? 144.845 128.018 158.041 1.00 59.60 206 GLY B CA 1
ATOM 11441 C C . GLY B 1 206 ? 145.902 127.752 159.092 1.00 61.84 206 GLY B C 1
ATOM 11442 O O . GLY B 1 206 ? 146.162 126.606 159.461 1.00 65.53 206 GLY B O 1
ATOM 11446 N N . THR B 1 207 ? 146.502 128.837 159.570 1.00 62.07 207 THR B N 1
ATOM 11447 C CA . THR B 1 207 ? 147.555 128.782 160.573 1.00 64.17 207 THR B CA 1
ATOM 11448 C C . THR B 1 207 ? 147.089 129.472 161.848 1.00 64.69 207 THR B C 1
ATOM 11449 O O . THR B 1 207 ? 146.355 130.462 161.797 1.00 59.63 207 THR B O 1
ATOM 11460 N N . TYR B 1 208 ? 147.513 128.944 162.992 1.00 62.90 208 TYR B N 1
ATOM 11461 C CA . TYR B 1 208 ? 147.183 129.576 164.259 1.00 53.80 208 TYR B CA 1
ATOM 11462 C C . TYR B 1 208 ? 147.887 130.919 164.376 1.00 53.19 208 TYR B C 1
ATOM 11463 O O . TYR B 1 208 ? 149.022 131.085 163.924 1.00 58.73 208 TYR B O 1
ATOM 11481 N N . ALA B 1 209 ? 147.203 131.886 164.978 1.00 57.69 209 ALA B N 1
ATOM 11482 C CA . ALA B 1 209 ? 147.745 133.227 165.176 1.00 52.73 209 ALA B CA 1
ATOM 11483 C C . ALA B 1 209 ? 148.447 133.256 166.525 1.00 51.03 209 ALA B C 1
ATOM 11484 O O . ALA B 1 209 ? 147.810 133.427 167.566 1.00 54.80 209 ALA B O 1
ATOM 11491 N N . THR B 1 210 ? 149.766 133.083 166.508 1.00 46.33 210 THR B N 1
ATOM 11492 C CA . THR B 1 210 ? 150.586 133.128 167.708 1.00 50.30 210 THR B CA 1
ATOM 11493 C C . THR B 1 210 ? 151.661 134.189 167.532 1.00 47.70 210 THR B C 1
ATOM 11494 O O . THR B 1 210 ? 151.951 134.618 166.415 1.00 48.11 210 THR B O 1
ATOM 11505 N N . GLN B 1 211 ? 152.247 134.619 168.649 1.00 43.17 211 GLN B N 1
ATOM 11506 C CA . GLN B 1 211 ? 153.270 135.655 168.583 1.00 42.13 211 GLN B CA 1
ATOM 11507 C C . GLN B 1 211 ? 154.508 135.168 167.840 1.00 47.23 211 GLN B C 1
ATOM 11508 O O . GLN B 1 211 ? 155.130 135.931 167.093 1.00 51.15 211 GLN B O 1
ATOM 11522 N N . GLU B 1 212 ? 154.894 133.907 168.038 1.00 51.46 212 GLU B N 1
ATOM 11523 C CA . GLU B 1 212 ? 156.071 133.398 167.343 1.00 50.52 212 GLU B CA 1
ATOM 11524 C C . GLU B 1 212 ? 155.826 133.282 165.846 1.00 45.57 212 GLU B C 1
ATOM 11525 O O . GLU B 1 212 ? 156.742 133.505 165.048 1.00 53.17 212 GLU B O 1
ATOM 11537 N N . ASN B 1 213 ? 154.610 132.920 165.438 1.00 40.71 213 ASN B N 1
ATOM 11538 C CA . ASN B 1 213 ? 154.292 132.935 164.015 1.00 45.28 213 ASN B CA 1
ATOM 11539 C C . ASN B 1 213 ? 154.400 134.348 163.457 1.00 48.63 213 ASN B C 1
ATOM 11540 O O . ASN B 1 213 ? 154.917 134.559 162.352 1.00 54.43 213 ASN B O 1
ATOM 11551 N N . PHE B 1 214 ? 153.916 135.333 164.215 1.00 46.11 214 PHE B N 1
ATOM 11552 C CA . PHE B 1 214 ? 154.056 136.724 163.806 1.00 41.33 214 PHE B CA 1
ATOM 11553 C C . PHE B 1 214 ? 155.519 137.082 163.606 1.00 38.27 214 PHE B C 1
ATOM 11554 O O . PHE B 1 214 ? 155.890 137.678 162.593 1.00 42.72 214 PHE B O 1
ATOM 11571 N N . ARG B 1 215 ? 156.368 136.724 164.569 1.00 42.00 215 ARG B N 1
ATOM 11572 C CA . ARG B 1 215 ? 157.782 137.067 164.467 1.00 46.01 215 ARG B CA 1
ATOM 11573 C C . ARG B 1 215 ? 158.435 136.388 163.268 1.00 48.47 215 ARG B C 1
ATOM 11574 O O . ARG B 1 215 ? 159.213 137.012 162.536 1.00 51.26 215 ARG B O 1
ATOM 11595 N N . ILE B 1 216 ? 158.124 135.111 163.048 1.00 48.94 216 ILE B N 1
ATOM 11596 C CA . ILE B 1 216 ? 158.712 134.376 161.931 1.00 47.70 216 ILE B CA 1
ATOM 11597 C C . ILE B 1 216 ? 158.330 135.024 160.608 1.00 48.65 216 ILE B C 1
ATOM 11598 O O . ILE B 1 216 ? 159.181 135.269 159.742 1.00 52.19 216 ILE B O 1
ATOM 11614 N N . MET B 1 217 ? 157.039 135.309 160.428 1.00 43.26 217 MET B N 1
ATOM 11615 C CA . MET B 1 217 ? 156.585 135.863 159.159 1.00 39.80 217 MET B CA 1
ATOM 11616 C C . MET B 1 217 ? 157.094 137.285 158.963 1.00 41.40 217 MET B C 1
ATOM 11617 O O . MET B 1 217 ? 157.399 137.692 157.838 1.00 43.83 217 MET B O 1
ATOM 11631 N N . ARG B 1 218 ? 157.195 138.059 160.044 1.00 41.96 218 ARG B N 1
ATOM 11632 C CA . ARG B 1 218 ? 157.753 139.401 159.939 1.00 38.84 218 ARG B CA 1
ATOM 11633 C C . ARG B 1 218 ? 159.211 139.352 159.505 1.00 46.07 218 ARG B C 1
ATOM 11634 O O . ARG B 1 218 ? 159.639 140.140 158.656 1.00 48.47 218 ARG B O 1
ATOM 11655 N N . LYS B 1 219 ? 159.992 138.428 160.068 1.00 46.65 219 LYS B N 1
ATOM 11656 C CA . LYS B 1 219 ? 161.378 138.274 159.638 1.00 47.43 219 LYS B CA 1
ATOM 11657 C C . LYS B 1 219 ? 161.457 137.903 158.160 1.00 50.29 219 LYS B C 1
ATOM 11658 O O . LYS B 1 219 ? 162.237 138.490 157.396 1.00 54.35 219 LYS B O 1
ATOM 11677 N N . ALA B 1 220 ? 160.645 136.932 157.736 1.00 47.01 220 ALA B N 1
ATOM 11678 C CA . ALA B 1 220 ? 160.680 136.500 156.342 1.00 45.30 220 ALA B CA 1
ATOM 11679 C C . ALA B 1 220 ? 160.332 137.648 155.402 1.00 45.85 220 ALA B C 1
ATOM 11680 O O . ALA B 1 220 ? 161.008 137.871 154.388 1.00 51.57 220 ALA B O 1
ATOM 11687 N N . LEU B 1 221 ? 159.277 138.398 155.728 1.00 47.35 221 LEU B N 1
ATOM 11688 C CA . LEU B 1 221 ? 158.852 139.489 154.861 1.00 45.61 221 LEU B CA 1
ATOM 11689 C C . LEU B 1 221 ? 159.846 140.639 154.872 1.00 48.29 221 LEU B C 1
ATOM 11690 O O . LEU B 1 221 ? 160.017 141.307 153.852 1.00 52.18 221 LEU B O 1
ATOM 11706 N N . ASP B 1 222 ? 160.510 140.894 156.001 1.00 50.10 222 ASP B N 1
ATOM 11707 C CA . ASP B 1 222 ? 161.560 141.906 156.014 1.00 52.77 222 ASP B CA 1
ATOM 11708 C C . ASP B 1 222 ? 162.704 141.515 155.089 1.00 53.85 222 ASP B C 1
ATOM 11709 O O . ASP B 1 222 ? 163.210 142.346 154.324 1.00 57.00 222 ASP B O 1
ATOM 11718 N N . GLU B 1 223 ? 163.121 140.249 155.136 1.00 54.38 223 GLU B N 1
ATOM 11719 C CA . GLU B 1 223 ? 164.180 139.801 154.238 1.00 55.68 223 GLU B CA 1
ATOM 11720 C C . GLU B 1 223 ? 163.761 139.963 152.781 1.00 52.07 223 GLU B C 1
ATOM 11721 O O . GLU B 1 223 ? 164.535 140.451 151.945 1.00 53.09 223 GLU B O 1
ATOM 11733 N N . VAL B 1 224 ? 162.528 139.569 152.457 1.00 51.92 224 VAL B N 1
ATOM 11734 C CA . VAL B 1 224 ? 162.077 139.681 151.073 1.00 51.54 224 VAL B CA 1
ATOM 11735 C C . VAL B 1 224 ? 161.966 141.141 150.649 1.00 52.74 224 VAL B C 1
ATOM 11736 O O . VAL B 1 224 ? 162.220 141.470 149.487 1.00 55.16 224 VAL B O 1
ATOM 11749 N N . SER B 1 225 ? 161.564 142.035 151.555 1.00 52.58 225 SER B N 1
ATOM 11750 C CA . SER B 1 225 ? 161.510 143.452 151.212 1.00 47.69 225 SER B CA 1
ATOM 11751 C C . SER B 1 225 ? 162.899 143.997 150.923 1.00 51.16 225 SER B C 1
ATOM 11752 O O . SER B 1 225 ? 163.079 144.781 149.987 1.00 50.64 225 SER B O 1
ATOM 11760 N N . GLU B 1 226 ? 163.895 143.604 151.719 1.00 57.52 226 GLU B N 1
ATOM 11761 C CA . GLU B 1 226 ? 165.265 143.993 151.398 1.00 56.53 226 GLU B CA 1
ATOM 11762 C C . GLU B 1 226 ? 165.657 143.488 150.018 1.00 57.06 226 GLU B C 1
ATOM 11763 O O . GLU B 1 226 ? 166.312 144.201 149.250 1.00 61.30 226 GLU B O 1
ATOM 11775 N N . GLU B 1 227 ? 165.268 142.255 149.689 1.00 56.44 227 GLU B N 1
ATOM 11776 C CA . GLU B 1 227 ? 165.611 141.698 148.383 1.00 54.24 227 GLU B CA 1
ATOM 11777 C C . GLU B 1 227 ? 164.975 142.499 147.250 1.00 55.28 227 GLU B C 1
ATOM 11778 O O . GLU B 1 227 ? 165.660 142.928 146.316 1.00 57.00 227 GLU B O 1
ATOM 11790 N N . LEU B 1 228 ? 163.659 142.711 147.319 1.00 55.05 228 LEU B N 1
ATOM 11791 C CA . LEU B 1 228 ? 162.912 143.299 146.212 1.00 52.00 228 LEU B CA 1
ATOM 11792 C C . LEU B 1 228 ? 163.020 144.814 146.145 1.00 54.52 228 LEU B C 1
ATOM 11793 O O . LEU B 1 228 ? 162.772 145.390 145.082 1.00 55.80 228 LEU B O 1
ATOM 11809 N N . GLY B 1 229 ? 163.372 145.471 147.243 1.00 54.56 229 GLY B N 1
ATOM 11810 C CA . GLY B 1 229 ? 163.418 146.916 147.254 1.00 55.54 229 GLY B CA 1
ATOM 11811 C C . GLY B 1 229 ? 162.086 147.598 147.442 1.00 56.65 229 GLY B C 1
ATOM 11812 O O . GLY B 1 229 ? 161.996 148.811 147.241 1.00 61.83 229 GLY B O 1
ATOM 11816 N N . ARG B 1 230 ? 161.040 146.859 147.809 1.00 50.11 230 ARG B N 1
ATOM 11817 C CA . ARG B 1 230 ? 159.748 147.448 148.128 1.00 48.46 230 ARG B CA 1
ATOM 11818 C C . ARG B 1 230 ? 159.185 146.778 149.371 1.00 49.62 230 ARG B C 1
ATOM 11819 O O . ARG B 1 230 ? 159.513 145.631 149.677 1.00 51.77 230 ARG B O 1
ATOM 11840 N N . TYR B 1 231 ? 158.326 147.510 150.081 1.00 47.32 231 TYR B N 1
ATOM 11841 C CA . TYR B 1 231 ? 157.828 147.074 151.380 1.00 43.46 231 TYR B CA 1
ATOM 11842 C C . TYR B 1 231 ? 156.653 146.115 151.233 1.00 40.58 231 TYR B C 1
ATOM 11843 O O . TYR B 1 231 ? 155.661 146.429 150.569 1.00 40.95 231 TYR B O 1
ATOM 11861 N N . ILE B 1 232 ? 156.756 144.959 151.887 1.00 39.87 232 ILE B N 1
ATOM 11862 C CA . ILE B 1 232 ? 155.717 143.936 151.888 1.00 37.48 232 ILE B CA 1
ATOM 11863 C C . ILE B 1 232 ? 155.048 143.962 153.255 1.00 34.32 232 ILE B C 1
ATOM 11864 O O . ILE B 1 232 ? 155.720 143.824 154.282 1.00 34.49 232 ILE B O 1
ATOM 11880 N N . ARG B 1 233 ? 153.728 144.137 153.267 1.00 34.01 233 ARG B N 1
ATOM 11881 C CA . ARG B 1 233 ? 152.978 144.247 154.509 1.00 33.18 233 ARG B CA 1
ATOM 11882 C C . ARG B 1 233 ? 152.568 142.876 155.034 1.00 35.36 233 ARG B C 1
ATOM 11883 O O . ARG B 1 233 ? 152.539 141.886 154.300 1.00 33.30 233 ARG B O 1
ATOM 11904 N N . LEU B 1 234 ? 152.239 142.835 156.322 1.00 34.32 234 LEU B N 1
ATOM 11905 C CA . LEU B 1 234 ? 151.809 141.625 157.007 1.00 29.30 234 LEU B CA 1
ATOM 11906 C C . LEU B 1 234 ? 150.443 141.880 157.625 1.00 29.90 234 LEU B C 1
ATOM 11907 O O . LEU B 1 234 ? 150.235 142.907 158.275 1.00 28.34 234 LEU B O 1
ATOM 11923 N N . CYS B 1 235 ? 149.519 140.946 157.425 1.00 33.22 235 CYS B N 1
ATOM 11924 C CA . CYS B 1 235 ? 148.145 141.081 157.881 1.00 30.40 235 CYS B CA 1
ATOM 11925 C C . CYS B 1 235 ? 147.749 139.877 158.725 1.00 33.81 235 CYS B C 1
ATOM 11926 O O . CYS B 1 235 ? 148.247 138.766 158.526 1.00 34.74 235 CYS B O 1
ATOM 11934 N N . ASN B 1 236 ? 146.856 140.115 159.682 1.00 35.68 236 ASN B N 1
ATOM 11935 C CA . ASN B 1 236 ? 146.277 139.050 160.486 1.00 37.76 236 ASN B CA 1
ATOM 11936 C C . ASN B 1 236 ? 144.892 139.485 160.936 1.00 39.92 236 ASN B C 1
ATOM 11937 O O . ASN B 1 236 ? 144.432 140.581 160.620 1.00 37.34 236 ASN B O 1
ATOM 11948 N N . TYR B 1 237 ? 144.224 138.604 161.677 1.00 41.83 237 TYR B N 1
ATOM 11949 C CA . TYR B 1 237 ? 142.831 138.779 162.068 1.00 37.78 237 TYR B CA 1
ATOM 11950 C C . TYR B 1 237 ? 142.748 138.845 163.583 1.00 38.97 237 TYR B C 1
ATOM 11951 O O . TYR B 1 237 ? 143.251 137.955 164.275 1.00 41.23 237 TYR B O 1
ATOM 11969 N N . ALA B 1 238 ? 142.117 139.897 164.093 1.00 40.94 238 ALA B N 1
ATOM 11970 C CA . ALA B 1 238 ? 141.949 140.097 165.523 1.00 38.84 238 ALA B CA 1
ATOM 11971 C C . ALA B 1 238 ? 140.549 139.738 165.996 1.00 43.92 238 ALA B C 1
ATOM 11972 O O . ALA B 1 238 ? 140.047 140.359 166.934 1.00 47.04 238 ALA B O 1
ATOM 11979 N N . SER B 1 239 ? 139.901 138.769 165.359 1.00 46.59 239 SER B N 1
ATOM 11980 C CA . SER B 1 239 ? 138.580 138.334 165.781 1.00 48.02 239 SER B CA 1
ATOM 11981 C C . SER B 1 239 ? 138.690 137.232 166.833 1.00 46.33 239 SER B C 1
ATOM 11982 O O . SER B 1 239 ? 139.765 136.696 167.104 1.00 44.31 239 SER B O 1
ATOM 11990 N N . GLY B 1 240 ? 137.556 136.900 167.431 1.00 47.19 240 GLY B N 1
ATOM 11991 C CA . GLY B 1 240 ? 137.462 135.795 168.359 1.00 49.22 240 GLY B CA 1
ATOM 11992 C C . GLY B 1 240 ? 137.172 136.241 169.777 1.00 46.84 240 GLY B C 1
ATOM 11993 O O . GLY B 1 240 ? 136.772 137.376 170.042 1.00 46.93 240 GLY B O 1
ATOM 11997 N N . LEU B 1 241 ? 137.365 135.304 170.708 1.00 46.40 241 LEU B N 1
ATOM 11998 C CA . LEU B 1 241 ? 137.220 135.619 172.123 1.00 46.44 241 LEU B CA 1
ATOM 11999 C C . LEU B 1 241 ? 138.474 136.262 172.699 1.00 50.44 241 LEU B C 1
ATOM 12000 O O . LEU B 1 241 ? 138.444 136.734 173.840 1.00 48.12 241 LEU B O 1
ATOM 12016 N N . CYS B 1 242 ? 139.567 136.291 171.938 1.00 51.22 242 CYS B N 1
ATOM 12017 C CA . CYS B 1 242 ? 140.830 136.896 172.349 1.00 44.85 242 CYS B CA 1
ATOM 12018 C C . CYS B 1 242 ? 141.231 138.022 171.402 1.00 41.75 242 CYS B C 1
ATOM 12019 O O . CYS B 1 242 ? 142.370 138.092 170.944 1.00 44.67 242 CYS B O 1
ATOM 12027 N N . MET B 1 243 ? 140.290 138.909 171.084 1.00 40.84 243 MET B N 1
ATOM 12028 C CA . MET B 1 243 ? 140.562 139.965 170.110 1.00 38.11 243 MET B CA 1
ATOM 12029 C C . MET B 1 243 ? 141.625 140.944 170.594 1.00 38.22 243 MET B C 1
ATOM 12030 O O . MET B 1 243 ? 142.620 141.156 169.877 1.00 37.37 243 MET B O 1
ATOM 12044 N N . PRO B 1 244 ? 141.492 141.573 171.766 1.00 37.32 244 PRO B N 1
ATOM 12045 C CA . PRO B 1 244 ? 142.536 142.513 172.205 1.00 35.68 244 PRO B CA 1
ATOM 12046 C C . PRO B 1 244 ? 143.895 141.870 172.394 1.00 37.18 244 PRO B C 1
ATOM 12047 O O . PRO B 1 244 ? 144.916 142.542 172.207 1.00 37.99 244 PRO B O 1
ATOM 12058 N N . GLU B 1 245 ? 143.950 140.589 172.756 1.00 40.14 245 GLU B N 1
ATOM 12059 C CA . GLU B 1 245 ? 145.237 139.920 172.901 1.00 35.70 245 GLU B CA 1
ATOM 12060 C C . GLU B 1 245 ? 145.971 139.858 171.572 1.00 32.13 245 GLU B C 1
ATOM 12061 O O . GLU B 1 245 ? 147.156 140.189 171.489 1.00 34.45 245 GLU B O 1
ATOM 12073 N N . ILE B 1 246 ? 145.281 139.426 170.518 1.00 33.88 246 ILE B N 1
ATOM 12074 C CA . ILE B 1 246 ? 145.906 139.355 169.202 1.00 33.77 246 ILE B CA 1
ATOM 12075 C C . ILE B 1 246 ? 146.236 140.751 168.695 1.00 31.02 246 ILE B C 1
ATOM 12076 O O . ILE B 1 246 ? 147.238 140.953 168.002 1.00 32.97 246 ILE B O 1
ATOM 12092 N N . ALA B 1 247 ? 145.403 141.739 169.027 1.00 32.49 247 ALA B N 1
ATOM 12093 C CA . ALA B 1 247 ? 145.735 143.114 168.672 1.00 33.44 247 ALA B CA 1
ATOM 12094 C C . ALA B 1 247 ? 147.057 143.536 169.302 1.00 31.76 247 ALA B C 1
ATOM 12095 O O . ALA B 1 247 ? 147.913 144.130 168.639 1.00 33.52 247 ALA B O 1
ATOM 12102 N N . ALA B 1 248 ? 147.241 143.232 170.588 1.00 33.84 248 ALA B N 1
ATOM 12103 C CA . ALA B 1 248 ? 148.479 143.596 171.274 1.00 28.82 248 ALA B CA 1
ATOM 12104 C C . ALA B 1 248 ? 149.671 142.842 170.701 1.00 31.50 248 ALA B C 1
ATOM 12105 O O . ALA B 1 248 ? 150.757 143.406 170.538 1.00 35.69 248 ALA B O 1
ATOM 12112 N N . MET B 1 249 ? 149.491 141.556 170.405 1.00 36.23 249 MET B N 1
ATOM 12113 C CA . MET B 1 249 ? 150.576 140.766 169.829 1.00 35.44 249 MET B CA 1
ATOM 12114 C C . MET B 1 249 ? 151.000 141.320 168.475 1.00 31.83 249 MET B C 1
ATOM 12115 O O . MET B 1 249 ? 152.196 141.422 168.181 1.00 36.04 249 MET B O 1
ATOM 12129 N N . GLY B 1 250 ? 150.033 141.688 167.635 1.00 29.39 250 GLY B N 1
ATOM 12130 C CA . GLY B 1 250 ? 150.372 142.305 166.365 1.00 29.00 250 GLY B CA 1
ATOM 12131 C C . GLY B 1 250 ? 151.048 143.651 166.532 1.00 29.38 250 GLY B C 1
ATOM 12132 O O . GLY B 1 250 ? 151.997 143.971 165.818 1.00 32.78 250 GLY B O 1
ATOM 12136 N N . ALA B 1 251 ? 150.572 144.460 167.479 1.00 34.01 251 ALA B N 1
ATOM 12137 C CA . ALA B 1 251 ? 151.210 145.748 167.729 1.00 31.33 251 ALA B CA 1
ATOM 12138 C C . ALA B 1 251 ? 152.654 145.569 168.170 1.00 32.11 251 ALA B C 1
ATOM 12139 O O . ALA B 1 251 ? 153.523 146.373 167.819 1.00 38.02 251 ALA B O 1
ATOM 12146 N N . LEU B 1 252 ? 152.927 144.529 168.959 1.00 35.38 252 LEU B N 1
ATOM 12147 C CA . LEU B 1 252 ? 154.282 144.288 169.442 1.00 37.74 252 LEU B CA 1
ATOM 12148 C C . LEU B 1 252 ? 155.182 143.676 168.375 1.00 38.27 252 LEU B C 1
ATOM 12149 O O . LEU B 1 252 ? 156.396 143.899 168.401 1.00 39.87 252 LEU B O 1
ATOM 12165 N N . GLU B 1 253 ? 154.622 142.898 167.448 1.00 40.40 253 GLU B N 1
ATOM 12166 C CA . GLU B 1 253 ? 155.392 142.245 166.396 1.00 36.80 253 GLU B CA 1
ATOM 12167 C C . GLU B 1 253 ? 155.395 143.023 165.086 1.00 31.68 253 GLU B C 1
ATOM 12168 O O . GLU B 1 253 ? 155.923 142.530 164.089 1.00 37.88 253 GLU B O 1
ATOM 12180 N N . ARG B 1 254 ? 154.815 144.220 165.064 1.00 31.97 254 ARG B N 1
ATOM 12181 C CA . ARG B 1 254 ? 154.825 145.097 163.894 1.00 35.82 254 ARG B CA 1
ATOM 12182 C C . ARG B 1 254 ? 154.141 144.452 162.689 1.00 29.67 254 ARG B C 1
ATOM 12183 O O . ARG B 1 254 ? 154.740 144.232 161.637 1.00 28.05 254 ARG B O 1
ATOM 12204 N N . LEU B 1 255 ? 152.856 144.165 162.859 1.00 30.45 255 LEU B N 1
ATOM 12205 C CA . LEU B 1 255 ? 151.980 143.930 161.726 1.00 29.82 255 LEU B CA 1
ATOM 12206 C C . LEU B 1 255 ? 151.467 145.268 161.221 1.00 29.68 255 LEU B C 1
ATOM 12207 O O . LEU B 1 255 ? 151.325 146.221 161.991 1.00 24.13 255 LEU B O 1
ATOM 12223 N N . ASP B 1 256 ? 151.203 145.343 159.920 1.00 27.50 256 ASP B N 1
ATOM 12224 C CA . ASP B 1 256 ? 150.821 146.597 159.289 1.00 24.43 256 ASP B CA 1
ATOM 12225 C C . ASP B 1 256 ? 149.337 146.695 158.987 1.00 24.63 256 ASP B C 1
ATOM 12226 O O . ASP B 1 256 ? 148.837 147.805 158.785 1.00 26.96 256 ASP B O 1
ATOM 12235 N N . VAL B 1 257 ? 148.631 145.569 158.924 1.00 25.79 257 VAL B N 1
ATOM 12236 C CA . VAL B 1 257 ? 147.186 145.549 158.741 1.00 28.82 257 VAL B CA 1
ATOM 12237 C C . VAL B 1 257 ? 146.601 144.530 159.708 1.00 29.84 257 VAL B C 1
ATOM 12238 O O . VAL B 1 257 ? 147.296 143.627 160.183 1.00 28.89 257 VAL B O 1
ATOM 12251 N N . MET B 1 258 ? 145.314 144.686 160.011 1.00 32.97 258 MET B N 1
ATOM 12252 C CA . MET B 1 258 ? 144.642 143.814 160.973 1.00 33.91 258 MET B CA 1
ATOM 12253 C C . MET B 1 258 ? 143.146 143.886 160.726 1.00 33.79 258 MET B C 1
ATOM 12254 O O . MET B 1 258 ? 142.596 144.984 160.623 1.00 33.20 258 MET B O 1
ATOM 12268 N N . LEU B 1 259 ? 142.491 142.730 160.644 1.00 36.27 259 LEU B N 1
ATOM 12269 C CA . LEU B 1 259 ? 141.054 142.663 160.390 1.00 41.33 259 LEU B CA 1
ATOM 12270 C C . LEU B 1 259 ? 140.309 142.753 161.713 1.00 36.82 259 LEU B C 1
ATOM 12271 O O . LEU B 1 259 ? 140.231 141.773 162.458 1.00 43.65 259 LEU B O 1
ATOM 12287 N N . ASN B 1 260 ? 139.738 143.922 161.995 1.00 32.53 260 ASN B N 1
ATOM 12288 C CA . ASN B 1 260 ? 139.145 144.222 163.299 1.00 33.34 260 ASN B CA 1
ATOM 12289 C C . ASN B 1 260 ? 137.700 144.658 163.069 1.00 42.17 260 ASN B C 1
ATOM 12290 O O . ASN B 1 260 ? 137.431 145.826 162.777 1.00 42.91 260 ASN B O 1
ATOM 12301 N N . ASP B 1 261 ? 136.775 143.709 163.200 1.00 45.94 261 ASP B N 1
ATOM 12302 C CA . ASP B 1 261 ? 135.348 143.988 163.144 1.00 42.06 261 ASP B CA 1
ATOM 12303 C C . ASP B 1 261 ? 134.636 143.062 164.115 1.00 47.53 261 ASP B C 1
ATOM 12304 O O . ASP B 1 261 ? 134.932 141.865 164.171 1.00 45.25 261 ASP B O 1
ATOM 12313 N N . ALA B 1 262 ? 133.699 143.623 164.882 1.00 51.06 262 ALA B N 1
ATOM 12314 C CA . ALA B 1 262 ? 132.954 142.831 165.854 1.00 45.00 262 ALA B CA 1
ATOM 12315 C C . ALA B 1 262 ? 131.685 142.249 165.252 1.00 44.35 262 ALA B C 1
ATOM 12316 O O . ALA B 1 262 ? 131.255 141.157 165.642 1.00 52.40 262 ALA B O 1
ATOM 12323 N N . LEU B 1 263 ? 131.068 142.964 164.310 1.00 42.47 263 LEU B N 1
ATOM 12324 C CA . LEU B 1 263 ? 129.847 142.461 163.698 1.00 42.12 263 LEU B CA 1
ATOM 12325 C C . LEU B 1 263 ? 130.088 141.138 162.992 1.00 39.37 263 LEU B C 1
ATOM 12326 O O . LEU B 1 263 ? 129.221 140.261 163.019 1.00 41.59 263 LEU B O 1
ATOM 12342 N N . TYR B 1 264 ? 131.249 140.960 162.361 1.00 38.92 264 TYR B N 1
ATOM 12343 C CA . TYR B 1 264 ? 131.547 139.653 161.791 1.00 43.10 264 TYR B CA 1
ATOM 12344 C C . TYR B 1 264 ? 131.520 138.585 162.869 1.00 45.78 264 TYR B C 1
ATOM 12345 O O . TYR B 1 264 ? 130.913 137.529 162.693 1.00 47.81 264 TYR B O 1
ATOM 12363 N N . GLY B 1 265 ? 132.206 138.826 163.983 1.00 49.28 265 GLY B N 1
ATOM 12364 C CA . GLY B 1 265 ? 132.215 137.834 165.043 1.00 44.21 265 GLY B CA 1
ATOM 12365 C C . GLY B 1 265 ? 130.816 137.472 165.479 1.00 41.07 265 GLY B C 1
ATOM 12366 O O . GLY B 1 265 ? 130.436 136.300 165.482 1.00 45.19 265 GLY B O 1
ATOM 12370 N N . ILE B 1 266 ? 130.001 138.486 165.770 1.00 38.59 266 ILE B N 1
ATOM 12371 C CA . ILE B 1 266 ? 128.649 138.239 166.261 1.00 41.45 266 ILE B CA 1
ATOM 12372 C C . ILE B 1 266 ? 127.843 137.444 165.242 1.00 45.21 266 ILE B C 1
ATOM 12373 O O . ILE B 1 266 ? 127.145 136.487 165.590 1.00 50.13 266 ILE B O 1
ATOM 12389 N N . LEU B 1 267 ? 127.922 137.830 163.965 1.00 46.21 267 LEU B N 1
ATOM 12390 C CA . LEU B 1 267 ? 126.988 137.299 162.979 1.00 42.89 267 LEU B CA 1
ATOM 12391 C C . LEU B 1 267 ? 127.443 135.965 162.400 1.00 45.78 267 LEU B C 1
ATOM 12392 O O . LEU B 1 267 ? 126.604 135.134 162.041 1.00 50.89 267 LEU B O 1
ATOM 12408 N N . PHE B 1 268 ? 128.753 135.731 162.294 1.00 46.64 268 PHE B N 1
ATOM 12409 C CA . PHE B 1 268 ? 129.269 134.566 161.589 1.00 44.80 268 PHE B CA 1
ATOM 12410 C C . PHE B 1 268 ? 130.008 133.578 162.478 1.00 47.56 268 PHE B C 1
ATOM 12411 O O . PHE B 1 268 ? 130.309 132.474 162.014 1.00 54.50 268 PHE B O 1
ATOM 12428 N N . ARG B 1 269 ? 130.323 133.932 163.724 1.00 46.99 269 ARG B N 1
ATOM 12429 C CA . ARG B 1 269 ? 130.896 132.987 164.671 1.00 47.12 269 ARG B CA 1
ATOM 12430 C C . ARG B 1 269 ? 130.011 132.781 165.888 1.00 49.35 269 ARG B C 1
ATOM 12431 O O . ARG B 1 269 ? 130.304 131.909 166.710 1.00 54.94 269 ARG B O 1
ATOM 12452 N N . ASP B 1 270 ? 128.940 133.558 166.026 1.00 47.33 270 ASP B N 1
ATOM 12453 C CA . ASP B 1 270 ? 127.995 133.411 167.129 1.00 49.48 270 ASP B CA 1
ATOM 12454 C C . ASP B 1 270 ? 128.672 133.682 168.469 1.00 50.40 270 ASP B C 1
ATOM 12455 O O . ASP B 1 270 ? 128.621 132.872 169.394 1.00 56.23 270 ASP B O 1
ATOM 12464 N N . ILE B 1 271 ? 129.318 134.823 168.560 1.00 43.15 271 ILE B N 1
ATOM 12465 C CA . ILE B 1 271 ? 129.865 135.320 169.815 1.00 42.13 271 ILE B CA 1
ATOM 12466 C C . ILE B 1 271 ? 128.895 136.350 170.370 1.00 42.24 271 ILE B C 1
ATOM 12467 O O . ILE B 1 271 ? 128.179 137.020 169.624 1.00 48.08 271 ILE B O 1
ATOM 12483 N N . ASN B 1 272 ? 128.844 136.464 171.691 1.00 42.62 272 ASN B N 1
ATOM 12484 C CA . ASN B 1 272 ? 127.930 137.412 172.308 1.00 40.86 272 ASN B CA 1
ATOM 12485 C C . ASN B 1 272 ? 128.285 138.827 171.870 1.00 43.18 272 ASN B C 1
ATOM 12486 O O . ASN B 1 272 ? 129.455 139.150 171.662 1.00 52.43 272 ASN B O 1
ATOM 12497 N N . MET B 1 273 ? 127.266 139.670 171.695 1.00 43.72 273 MET B N 1
ATOM 12498 C CA . MET B 1 273 ? 127.514 141.002 171.150 1.00 43.09 273 MET B CA 1
ATOM 12499 C C . MET B 1 273 ? 128.157 141.923 172.178 1.00 43.43 273 MET B C 1
ATOM 12500 O O . MET B 1 273 ? 129.008 142.746 171.829 1.00 45.41 273 MET B O 1
ATOM 12514 N N . LYS B 1 274 ? 127.762 141.813 173.446 1.00 43.19 274 LYS B N 1
ATOM 12515 C CA . LYS B 1 274 ? 128.380 142.639 174.479 1.00 42.73 274 LYS B CA 1
ATOM 12516 C C . LYS B 1 274 ? 129.863 142.316 174.615 1.00 45.46 274 LYS B C 1
ATOM 12517 O O . LYS B 1 274 ? 130.714 143.217 174.645 1.00 52.15 274 LYS B O 1
ATOM 12536 N N . ARG B 1 275 ? 130.189 141.027 174.681 1.00 41.30 275 ARG B N 1
ATOM 12537 C CA . ARG B 1 275 ? 131.581 140.606 174.742 1.00 40.83 275 ARG B CA 1
ATOM 12538 C C . ARG B 1 275 ? 132.372 141.186 173.579 1.00 42.32 275 ARG B C 1
ATOM 12539 O O . ARG B 1 275 ? 133.457 141.747 173.765 1.00 44.20 275 ARG B O 1
ATOM 12560 N N . THR B 1 276 ? 131.833 141.067 172.365 1.00 42.11 276 THR B N 1
ATOM 12561 C CA . THR B 1 276 ? 132.580 141.470 171.180 1.00 40.41 276 THR B CA 1
ATOM 12562 C C . THR B 1 276 ? 132.744 142.981 171.114 1.00 37.71 276 THR B C 1
ATOM 12563 O O . THR B 1 276 ? 133.807 143.475 170.733 1.00 39.22 276 THR B O 1
ATOM 12574 N N . MET B 1 277 ? 131.708 143.738 171.475 1.00 35.72 277 MET B N 1
ATOM 12575 C CA . MET B 1 277 ? 131.832 145.193 171.475 1.00 40.25 277 MET B CA 1
ATOM 12576 C C . MET B 1 277 ? 132.884 145.655 172.478 1.00 41.53 277 MET B C 1
ATOM 12577 O O . MET B 1 277 ? 133.720 146.523 172.174 1.00 43.48 277 MET B O 1
ATOM 12591 N N . VAL B 1 278 ? 132.862 145.083 173.685 1.00 38.38 278 VAL B N 1
ATOM 12592 C CA . VAL B 1 278 ? 133.797 145.527 174.712 1.00 37.90 278 VAL B CA 1
ATOM 12593 C C . VAL B 1 278 ? 135.226 145.121 174.356 1.00 38.84 278 VAL B C 1
ATOM 12594 O O . VAL B 1 278 ? 136.177 145.858 174.636 1.00 41.61 278 VAL B O 1
ATOM 12607 N N . ASP B 1 279 ? 135.410 143.945 173.748 1.00 36.64 279 ASP B N 1
ATOM 12608 C CA . ASP B 1 279 ? 136.725 143.584 173.223 1.00 35.80 279 ASP B CA 1
ATOM 12609 C C . ASP B 1 279 ? 137.164 144.558 172.140 1.00 36.67 279 ASP B C 1
ATOM 12610 O O . ASP B 1 279 ? 138.324 144.996 172.101 1.00 42.28 279 ASP B O 1
ATOM 12619 N N . GLN B 1 280 ? 136.240 144.890 171.240 1.00 34.37 280 GLN B N 1
ATOM 12620 C CA . GLN B 1 280 ? 136.571 145.650 170.047 1.00 34.84 280 GLN B CA 1
ATOM 12621 C C . GLN B 1 280 ? 137.058 147.040 170.405 1.00 30.19 280 GLN B C 1
ATOM 12622 O O . GLN B 1 280 ? 137.973 147.565 169.764 1.00 32.93 280 GLN B O 1
ATOM 12636 N N . PHE B 1 281 ? 136.461 147.661 171.420 1.00 33.37 281 PHE B N 1
ATOM 12637 C CA . PHE B 1 281 ? 136.914 148.997 171.799 1.00 32.05 281 PHE B CA 1
ATOM 12638 C C . PHE B 1 281 ? 138.411 149.008 172.100 1.00 32.22 281 PHE B C 1
ATOM 12639 O O . PHE B 1 281 ? 139.172 149.809 171.541 1.00 34.06 281 PHE B O 1
ATOM 12656 N N . PHE B 1 282 ? 138.852 148.111 172.981 1.00 35.71 282 PHE B N 1
ATOM 12657 C CA . PHE B 1 282 ? 140.248 148.099 173.404 1.00 31.12 282 PHE B CA 1
ATOM 12658 C C . PHE B 1 282 ? 141.166 147.680 172.265 1.00 28.91 282 PHE B C 1
ATOM 12659 O O . PHE B 1 282 ? 142.255 148.242 172.088 1.00 33.63 282 PHE B O 1
ATOM 12676 N N . SER B 1 283 ? 140.752 146.682 171.480 1.00 27.87 283 SER B N 1
ATOM 12677 C CA . SER B 1 283 ? 141.601 146.256 170.373 1.00 28.69 283 SER B CA 1
ATOM 12678 C C . SER B 1 283 ? 141.782 147.381 169.362 1.00 28.48 283 SER B C 1
ATOM 12679 O O . SER B 1 283 ? 142.875 147.563 168.817 1.00 33.42 283 SER B O 1
ATOM 12687 N N . ARG B 1 284 ? 140.731 148.161 169.110 1.00 30.02 284 ARG B N 1
ATOM 12688 C CA . ARG B 1 284 ? 140.850 149.267 168.169 1.00 28.18 284 ARG B CA 1
ATOM 12689 C C . ARG B 1 284 ? 141.671 150.406 168.752 1.00 25.98 284 ARG B C 1
ATOM 12690 O O . ARG B 1 284 ? 142.365 151.104 168.015 1.00 29.33 284 ARG B O 1
ATOM 12711 N N . VAL B 1 285 ? 141.610 150.619 170.067 1.00 28.60 285 VAL B N 1
ATOM 12712 C CA . VAL B 1 285 ? 142.498 151.608 170.679 1.00 30.50 285 VAL B CA 1
ATOM 12713 C C . VAL B 1 285 ? 143.953 151.213 170.451 1.00 29.45 285 VAL B C 1
ATOM 12714 O O . VAL B 1 285 ? 144.791 152.036 170.055 1.00 34.39 285 VAL B O 1
ATOM 12727 N N . ILE B 1 286 ? 144.268 149.937 170.682 1.00 30.88 286 ILE B N 1
ATOM 12728 C CA . ILE B 1 286 ? 145.637 149.463 170.491 1.00 27.64 286 ILE B CA 1
ATOM 12729 C C . ILE B 1 286 ? 146.051 149.606 169.033 1.00 28.25 286 ILE B C 1
ATOM 12730 O O . ILE B 1 286 ? 147.169 150.030 168.730 1.00 33.49 286 ILE B O 1
ATOM 12746 N N . ASN B 1 287 ? 145.169 149.217 168.107 1.00 26.47 287 ASN B N 1
ATOM 12747 C CA . ASN B 1 287 ? 145.505 149.270 166.687 1.00 25.20 287 ASN B CA 1
ATOM 12748 C C . ASN B 1 287 ? 145.655 150.702 166.199 1.00 24.72 287 ASN B C 1
ATOM 12749 O O . ASN B 1 287 ? 146.486 150.986 165.335 1.00 29.66 287 ASN B O 1
ATOM 12760 N N . GLY B 1 288 ? 144.845 151.617 166.719 1.00 26.60 288 GLY B N 1
ATOM 12761 C CA . GLY B 1 288 ? 145.004 153.010 166.355 1.00 25.92 288 GLY B CA 1
ATOM 12762 C C . GLY B 1 288 ? 146.320 153.580 166.837 1.00 27.15 288 GLY B C 1
ATOM 12763 O O . GLY B 1 288 ? 146.992 154.311 166.109 1.00 35.61 288 GLY B O 1
ATOM 12767 N N . PHE B 1 289 ? 146.706 153.262 168.075 1.00 29.54 289 PHE B N 1
ATOM 12768 C CA . PHE B 1 289 ? 147.989 153.750 168.570 1.00 30.51 289 PHE B CA 1
ATOM 12769 C C . PHE B 1 289 ? 149.150 153.130 167.804 1.00 32.41 289 PHE B C 1
ATOM 12770 O O . PHE B 1 289 ? 150.106 153.825 167.444 1.00 36.19 289 PHE B O 1
ATOM 12787 N N . ALA B 1 290 ? 149.081 151.827 167.538 1.00 34.21 290 ALA B N 1
ATOM 12788 C CA . ALA B 1 290 ? 150.190 151.095 166.944 1.00 27.15 290 ALA B CA 1
ATOM 12789 C C . ALA B 1 290 ? 150.461 151.482 165.500 1.00 28.95 290 ALA B C 1
ATOM 12790 O O . ALA B 1 290 ? 151.510 151.105 164.974 1.00 40.63 290 ALA B O 1
ATOM 12797 N N . GLY B 1 291 ? 149.560 152.213 164.851 1.00 28.99 291 GLY B N 1
ATOM 12798 C CA . GLY B 1 291 ? 149.725 152.560 163.456 1.00 26.39 291 GLY B CA 1
ATOM 12799 C C . GLY B 1 291 ? 149.209 151.532 162.478 1.00 24.70 291 GLY B C 1
ATOM 12800 O O . GLY B 1 291 ? 149.576 151.582 161.301 1.00 27.28 291 GLY B O 1
ATOM 12804 N N . ILE B 1 292 ? 148.369 150.604 162.925 1.00 25.00 292 ILE B N 1
ATOM 12805 C CA . ILE B 1 292 ? 147.867 149.529 162.077 1.00 22.47 292 ILE B CA 1
ATOM 12806 C C . ILE B 1 292 ? 146.597 149.980 161.371 1.00 26.78 292 ILE B C 1
ATOM 12807 O O . ILE B 1 292 ? 145.794 150.743 161.921 1.00 28.98 292 ILE B O 1
ATOM 12823 N N . ILE B 1 293 ? 146.412 149.505 160.144 1.00 24.66 293 ILE B N 1
ATOM 12824 C CA . ILE B 1 293 ? 145.216 149.784 159.359 1.00 24.80 293 ILE B CA 1
ATOM 12825 C C . ILE B 1 293 ? 144.193 148.704 159.687 1.00 27.44 293 ILE B C 1
ATOM 12826 O O . ILE B 1 293 ? 144.452 147.516 159.488 1.00 29.56 293 ILE B O 1
ATOM 12842 N N . ILE B 1 294 ? 143.031 149.109 160.192 1.00 28.72 294 ILE B N 1
ATOM 12843 C CA . ILE B 1 294 ? 141.983 148.171 160.581 1.00 28.74 294 ILE B CA 1
ATOM 12844 C C . ILE B 1 294 ? 141.077 147.932 159.382 1.00 32.48 294 ILE B C 1
ATOM 12845 O O . ILE B 1 294 ? 140.606 148.882 158.751 1.00 32.34 294 ILE B O 1
ATOM 12861 N N . ASN B 1 295 ? 140.833 146.663 159.069 1.00 32.64 295 ASN B N 1
ATOM 12862 C CA . ASN B 1 295 ? 139.992 146.262 157.951 1.00 32.48 295 ASN B CA 1
ATOM 12863 C C . ASN B 1 295 ? 138.691 145.683 158.486 1.00 37.12 295 ASN B C 1
ATOM 12864 O O . ASN B 1 295 ? 138.712 144.818 159.365 1.00 37.83 295 ASN B O 1
ATOM 12875 N N . THR B 1 296 ? 137.568 146.156 157.955 1.00 39.91 296 THR B N 1
ATOM 12876 C CA . THR B 1 296 ? 136.253 145.653 158.323 1.00 44.51 296 THR B CA 1
ATOM 12877 C C . THR B 1 296 ? 135.749 144.673 157.267 1.00 46.54 296 THR B C 1
ATOM 12878 O O . THR B 1 296 ? 136.302 144.556 156.172 1.00 49.79 296 THR B O 1
ATOM 12889 N N . GLY B 1 297 ? 134.675 143.966 157.611 1.00 46.94 297 GLY B N 1
ATOM 12890 C CA . GLY B 1 297 ? 134.253 142.810 156.843 1.00 53.41 297 GLY B CA 1
ATOM 12891 C C . GLY B 1 297 ? 132.829 142.828 156.323 1.00 54.24 297 GLY B C 1
ATOM 12892 O O . GLY B 1 297 ? 132.122 141.825 156.447 1.00 56.42 297 GLY B O 1
ATOM 12896 N N . GLU B 1 298 ? 132.380 143.949 155.759 1.00 50.06 298 GLU B N 1
ATOM 12897 C CA . GLU B 1 298 ? 131.044 143.997 155.178 1.00 45.44 298 GLU B CA 1
ATOM 12898 C C . GLU B 1 298 ? 130.916 143.145 153.924 1.00 48.39 298 GLU B C 1
ATOM 12899 O O . GLU B 1 298 ? 129.801 142.983 153.419 1.00 49.84 298 GLU B O 1
ATOM 12911 N N . ASP B 1 299 ? 132.022 142.628 153.391 1.00 48.31 299 ASP B N 1
ATOM 12912 C CA . ASP B 1 299 ? 131.932 141.695 152.273 1.00 51.28 299 ASP B CA 1
ATOM 12913 C C . ASP B 1 299 ? 131.100 140.478 152.650 1.00 53.35 299 ASP B C 1
ATOM 12914 O O . ASP B 1 299 ? 130.407 139.901 151.805 1.00 55.64 299 ASP B O 1
ATOM 12923 N N . ASN B 1 300 ? 131.170 140.066 153.917 1.00 53.66 300 ASN B N 1
ATOM 12924 C CA . ASN B 1 300 ? 130.545 138.818 154.333 1.00 51.58 300 ASN B CA 1
ATOM 12925 C C . ASN B 1 300 ? 129.029 138.923 154.355 1.00 48.70 300 ASN B C 1
ATOM 12926 O O . ASN B 1 300 ? 128.338 137.900 154.327 1.00 52.33 300 ASN B O 1
ATOM 12937 N N . TYR B 1 301 ? 128.490 140.139 154.416 1.00 46.09 301 TYR B N 1
ATOM 12938 C CA . TYR B 1 301 ? 127.041 140.283 154.467 1.00 47.81 301 TYR B CA 1
ATOM 12939 C C . TYR B 1 301 ? 126.400 139.727 153.205 1.00 54.52 301 TYR B C 1
ATOM 12940 O O . TYR B 1 301 ? 125.357 139.068 153.265 1.00 54.82 301 TYR B O 1
ATOM 12958 N N . LEU B 1 302 ? 127.025 139.969 152.053 1.00 56.62 302 LEU B N 1
ATOM 12959 C CA . LEU B 1 302 ? 126.426 139.644 150.765 1.00 50.78 302 LEU B CA 1
ATOM 12960 C C . LEU B 1 302 ? 126.418 138.152 150.473 1.00 51.88 302 LEU B C 1
ATOM 12961 O O . LEU B 1 302 ? 125.608 137.701 149.658 1.00 53.03 302 LEU B O 1
ATOM 12977 N N . THR B 1 303 ? 127.307 137.378 151.096 1.00 58.46 303 THR B N 1
ATOM 12978 C CA . THR B 1 303 ? 127.310 135.935 150.887 1.00 58.66 303 THR B CA 1
ATOM 12979 C C . THR B 1 303 ? 126.100 135.260 151.516 1.00 57.68 303 THR B C 1
ATOM 12980 O O . THR B 1 303 ? 125.823 134.098 151.203 1.00 58.61 303 THR B O 1
ATOM 12991 N N . THR B 1 304 ? 125.379 135.958 152.393 1.00 55.47 304 THR B N 1
ATOM 12992 C CA . THR B 1 304 ? 124.177 135.443 153.037 1.00 56.18 304 THR B CA 1
ATOM 12993 C C . THR B 1 304 ? 122.909 136.116 152.525 1.00 56.97 304 THR B C 1
ATOM 12994 O O . THR B 1 304 ? 121.907 135.441 152.277 1.00 55.45 304 THR B O 1
ATOM 13005 N N . ALA B 1 305 ? 122.934 137.437 152.366 1.00 58.23 305 ALA B N 1
ATOM 13006 C CA . ALA B 1 305 ? 121.792 138.195 151.879 1.00 58.84 305 ALA B CA 1
ATOM 13007 C C . ALA B 1 305 ? 121.896 138.361 150.363 1.00 59.69 305 ALA B C 1
ATOM 13008 O O . ALA B 1 305 ? 122.739 137.746 149.706 1.00 62.44 305 ALA B O 1
ATOM 13015 N N . ASP B 1 306 ? 121.031 139.194 149.789 1.00 55.21 306 ASP B N 1
ATOM 13016 C CA . ASP B 1 306 ? 121.070 139.512 148.367 1.00 52.92 306 ASP B CA 1
ATOM 13017 C C . ASP B 1 306 ? 121.815 140.824 148.175 1.00 50.32 306 ASP B C 1
ATOM 13018 O O . ASP B 1 306 ? 121.625 141.770 148.945 1.00 50.87 306 ASP B O 1
ATOM 13027 N N . ALA B 1 307 ? 122.667 140.875 147.151 1.00 48.13 307 ALA B N 1
ATOM 13028 C CA . ALA B 1 307 ? 123.530 142.032 146.955 1.00 48.67 307 ALA B CA 1
ATOM 13029 C C . ALA B 1 307 ? 122.809 143.225 146.346 1.00 46.74 307 ALA B C 1
ATOM 13030 O O . ALA B 1 307 ? 123.203 144.364 146.607 1.00 45.41 307 ALA B O 1
ATOM 13037 N N . TYR B 1 308 ? 121.788 143.000 145.523 1.00 45.85 308 TYR B N 1
ATOM 13038 C CA . TYR B 1 308 ? 121.065 144.120 144.935 1.00 44.19 308 TYR B CA 1
ATOM 13039 C C . TYR B 1 308 ? 120.003 144.659 145.884 1.00 46.60 308 TYR B C 1
ATOM 13040 O O . TYR B 1 308 ? 119.784 145.872 145.951 1.00 46.80 308 TYR B O 1
ATOM 13058 N N . GLU B 1 309 ? 119.331 143.775 146.619 1.00 47.39 309 GLU B N 1
ATOM 13059 C CA . GLU B 1 309 ? 118.271 144.214 147.518 1.00 49.89 309 GLU B CA 1
ATOM 13060 C C . GLU B 1 309 ? 118.830 144.836 148.790 1.00 52.63 309 GLU B C 1
ATOM 13061 O O . GLU B 1 309 ? 118.282 145.822 149.295 1.00 52.96 309 GLU B O 1
ATOM 13073 N N . LYS B 1 310 ? 119.921 144.284 149.314 1.00 46.98 310 LYS B N 1
ATOM 13074 C CA . LYS B 1 310 ? 120.493 144.695 150.591 1.00 41.33 310 LYS B CA 1
ATOM 13075 C C . LYS B 1 310 ? 121.884 145.293 150.413 1.00 40.88 310 LYS B C 1
ATOM 13076 O O . LYS B 1 310 ? 122.832 144.916 151.100 1.00 41.56 310 LYS B O 1
ATOM 13095 N N . ALA B 1 311 ? 122.026 146.213 149.459 1.00 40.23 311 ALA B N 1
ATOM 13096 C CA . ALA B 1 311 ? 123.300 146.895 149.268 1.00 32.85 311 ALA B CA 1
ATOM 13097 C C . ALA B 1 311 ? 123.467 148.042 150.256 1.00 32.77 311 ALA B C 1
ATOM 13098 O O . ALA B 1 311 ? 124.592 148.384 150.633 1.00 34.29 311 ALA B O 1
ATOM 13105 N N . HIS B 1 312 ? 122.361 148.667 150.661 1.00 33.65 312 HIS B N 1
ATOM 13106 C CA . HIS B 1 312 ? 122.430 149.775 151.608 1.00 30.78 312 HIS B CA 1
ATOM 13107 C C . HIS B 1 312 ? 122.895 149.321 152.984 1.00 33.02 312 HIS B C 1
ATOM 13108 O O . HIS B 1 312 ? 123.406 150.133 153.764 1.00 35.14 312 HIS B O 1
ATOM 13122 N N . THR B 1 313 ? 122.722 148.039 153.309 1.00 36.93 313 THR B N 1
ATOM 13123 C CA . THR B 1 313 ? 123.177 147.540 154.601 1.00 35.25 313 THR B CA 1
ATOM 13124 C C . THR B 1 313 ? 124.686 147.660 154.731 1.00 33.32 313 THR B C 1
ATOM 13125 O O . THR B 1 313 ? 125.193 147.982 155.810 1.00 37.06 313 THR B O 1
ATOM 13136 N N . VAL B 1 314 ? 125.415 147.411 153.644 1.00 33.59 314 VAL B N 1
ATOM 13137 C CA . VAL B 1 314 ? 126.864 147.562 153.659 1.00 33.51 314 VAL B CA 1
ATOM 13138 C C . VAL B 1 314 ? 127.253 149.006 153.947 1.00 32.00 314 VAL B C 1
ATOM 13139 O O . VAL B 1 314 ? 128.163 149.267 154.737 1.00 36.49 314 VAL B O 1
ATOM 13152 N N . LEU B 1 315 ? 126.582 149.969 153.313 1.00 29.89 315 LEU B N 1
ATOM 13153 C CA . LEU B 1 315 ? 126.918 151.370 153.547 1.00 28.28 315 LEU B CA 1
ATOM 13154 C C . LEU B 1 315 ? 126.592 151.791 154.975 1.00 30.27 315 LEU B C 1
ATOM 13155 O O . LEU B 1 315 ? 127.366 152.524 155.604 1.00 36.85 315 LEU B O 1
ATOM 13171 N N . ALA B 1 316 ? 125.447 151.353 155.502 1.00 30.07 316 ALA B N 1
ATOM 13172 C CA . ALA B 1 316 ? 125.096 151.690 156.878 1.00 29.72 316 ALA B CA 1
ATOM 13173 C C . ALA B 1 316 ? 126.105 151.102 157.855 1.00 30.62 316 ALA B C 1
ATOM 13174 O O . ALA B 1 316 ? 126.549 151.772 158.797 1.00 34.66 316 ALA B O 1
ATOM 13181 N N . SER B 1 317 ? 126.490 149.845 157.638 1.00 32.51 317 SER B N 1
ATOM 13182 C CA . SER B 1 317 ? 127.491 149.227 158.494 1.00 32.80 317 SER B CA 1
ATOM 13183 C C . SER B 1 317 ? 128.821 149.954 158.389 1.00 29.71 317 SER B C 1
ATOM 13184 O O . SER B 1 317 ? 129.535 150.095 159.383 1.00 33.88 317 SER B O 1
ATOM 13192 N N . GLN B 1 318 ? 129.179 150.411 157.187 1.00 30.35 318 GLN B N 1
ATOM 13193 C CA . GLN B 1 318 ? 130.438 151.123 157.011 1.00 27.69 318 GLN B CA 1
ATOM 13194 C C . GLN B 1 318 ? 130.438 152.441 157.768 1.00 27.51 318 GLN B C 1
ATOM 13195 O O . GLN B 1 318 ? 131.443 152.812 158.378 1.00 30.19 318 GLN B O 1
ATOM 13209 N N . LEU B 1 319 ? 129.321 153.166 157.738 1.00 28.32 319 LEU B N 1
ATOM 13210 C CA . LEU B 1 319 ? 129.239 154.415 158.492 1.00 29.30 319 LEU B CA 1
ATOM 13211 C C . LEU B 1 319 ? 129.320 154.159 159.994 1.00 29.88 319 LEU B C 1
ATOM 13212 O O . LEU B 1 319 ? 129.988 154.896 160.732 1.00 29.92 319 LEU B O 1
ATOM 13228 N N . ILE B 1 320 ? 128.650 153.106 160.468 1.00 31.83 320 ILE B N 1
ATOM 13229 C CA . ILE B 1 320 ? 128.710 152.780 161.893 1.00 29.83 320 ILE B CA 1
ATOM 13230 C C . ILE B 1 320 ? 130.133 152.404 162.298 1.00 31.49 320 ILE B C 1
ATOM 13231 O O . ILE B 1 320 ? 130.628 152.823 163.350 1.00 35.80 320 ILE B O 1
ATOM 13247 N N . ASN B 1 321 ? 130.808 151.597 161.475 1.00 30.56 321 ASN B N 1
ATOM 13248 C CA . ASN B 1 321 ? 132.189 151.215 161.759 1.00 27.06 321 ASN B CA 1
ATOM 13249 C C . ASN B 1 321 ? 133.112 152.425 161.744 1.00 26.93 321 ASN B C 1
ATOM 13250 O O . ASN B 1 321 ? 134.024 152.530 162.568 1.00 30.62 321 ASN B O 1
ATOM 13261 N N . GLU B 1 322 ? 132.902 153.341 160.801 1.00 30.03 322 GLU B N 1
ATOM 13262 C CA . GLU B 1 322 ? 133.668 154.579 160.773 1.00 29.89 322 GLU B CA 1
ATOM 13263 C C . GLU B 1 322 ? 133.519 155.334 162.086 1.00 31.38 322 GLU B C 1
ATOM 13264 O O . GLU B 1 322 ? 134.501 155.836 162.642 1.00 34.19 322 GLU B O 1
ATOM 13276 N N . GLN B 1 323 ? 132.291 155.427 162.600 1.00 36.02 323 GLN B N 1
ATOM 13277 C CA . GLN B 1 323 ? 132.078 156.177 163.837 1.00 34.03 323 GLN B CA 1
ATOM 13278 C C . GLN B 1 323 ? 132.681 155.459 165.041 1.00 32.87 323 GLN B C 1
ATOM 13279 O O . GLN B 1 323 ? 133.246 156.101 165.936 1.00 34.71 323 GLN B O 1
ATOM 13293 N N . PHE B 1 324 ? 132.576 154.131 165.085 1.00 32.00 324 PHE B N 1
ATOM 13294 C CA . PHE B 1 324 ? 133.241 153.372 166.140 1.00 33.71 324 PHE B CA 1
ATOM 13295 C C . PHE B 1 324 ? 134.738 153.651 166.130 1.00 36.05 324 PHE B C 1
ATOM 13296 O O . PHE B 1 324 ? 135.341 153.969 167.162 1.00 34.26 324 PHE B O 1
ATOM 13313 N N . ALA B 1 325 ? 135.351 153.547 164.951 1.00 36.56 325 ALA B N 1
ATOM 13314 C CA . ALA B 1 325 ? 136.785 153.765 164.831 1.00 28.17 325 ALA B CA 1
ATOM 13315 C C . ALA B 1 325 ? 137.154 155.175 165.257 1.00 30.49 325 ALA B C 1
ATOM 13316 O O . ALA B 1 325 ? 138.162 155.385 165.935 1.00 35.40 325 ALA B O 1
ATOM 13323 N N . LEU B 1 326 ? 136.345 156.161 164.874 1.00 30.80 326 LEU B N 1
ATOM 13324 C CA . LEU B 1 326 ? 136.637 157.534 165.268 1.00 31.42 326 LEU B CA 1
ATOM 13325 C C . LEU B 1 326 ? 136.588 157.692 166.779 1.00 29.78 326 LEU B C 1
ATOM 13326 O O . LEU B 1 326 ? 137.395 158.426 167.358 1.00 29.80 326 LEU B O 1
ATOM 13342 N N . ILE B 1 327 ? 135.635 157.032 167.438 1.00 34.27 327 ILE B N 1
ATOM 13343 C CA . ILE B 1 327 ? 135.569 157.128 168.895 1.00 34.60 327 ILE B CA 1
ATOM 13344 C C . ILE B 1 327 ? 136.789 156.466 169.523 1.00 35.31 327 ILE B C 1
ATOM 13345 O O . ILE B 1 327 ? 137.286 156.910 170.564 1.00 34.68 327 ILE B O 1
ATOM 13361 N N . ALA B 1 328 ? 137.290 155.391 168.905 1.00 38.84 328 ALA B N 1
ATOM 13362 C CA . ALA B 1 328 ? 138.479 154.720 169.424 1.00 31.54 328 ALA B CA 1
ATOM 13363 C C . ALA B 1 328 ? 139.755 155.514 169.180 1.00 31.58 328 ALA B C 1
ATOM 13364 O O . ALA B 1 328 ? 140.799 155.162 169.733 1.00 31.49 328 ALA B O 1
ATOM 13371 N N . GLY B 1 329 ? 139.702 156.562 168.366 1.00 35.92 329 GLY B N 1
ATOM 13372 C CA . GLY B 1 329 ? 140.862 157.380 168.079 1.00 35.94 329 GLY B CA 1
ATOM 13373 C C . GLY B 1 329 ? 141.547 157.105 166.759 1.00 31.59 329 GLY B C 1
ATOM 13374 O O . GLY B 1 329 ? 142.579 157.722 166.482 1.00 32.30 329 GLY B O 1
ATOM 13378 N N . ILE B 1 330 ? 141.017 156.203 165.945 1.00 29.95 330 ILE B N 1
ATOM 13379 C CA . ILE B 1 330 ? 141.644 155.864 164.662 1.00 27.79 330 ILE B CA 1
ATOM 13380 C C . ILE B 1 330 ? 141.353 156.971 163.652 1.00 36.24 330 ILE B C 1
ATOM 13381 O O . ILE B 1 330 ? 140.194 157.404 163.533 1.00 38.44 330 ILE B O 1
ATOM 13397 N N . PRO B 1 331 ? 142.350 157.475 162.925 1.00 32.66 331 PRO B N 1
ATOM 13398 C CA . PRO B 1 331 ? 142.084 158.466 161.881 1.00 27.70 331 PRO B CA 1
ATOM 13399 C C . PRO B 1 331 ? 141.567 157.805 160.610 1.00 32.93 331 PRO B C 1
ATOM 13400 O O . PRO B 1 331 ? 141.621 156.589 160.445 1.00 32.50 331 PRO B O 1
ATOM 13411 N N . GLU B 1 332 ? 141.057 158.639 159.698 1.00 35.83 332 GLU B N 1
ATOM 13412 C CA . GLU B 1 332 ? 140.487 158.101 158.467 1.00 32.17 332 GLU B CA 1
ATOM 13413 C C . GLU B 1 332 ? 141.530 157.372 157.638 1.00 32.06 332 GLU B C 1
ATOM 13414 O O . GLU B 1 332 ? 141.189 156.454 156.890 1.00 34.22 332 GLU B O 1
ATOM 13426 N N . GLU B 1 333 ? 142.800 157.758 157.754 1.00 33.46 333 GLU B N 1
ATOM 13427 C CA . GLU B 1 333 ? 143.843 157.138 156.947 1.00 29.70 333 GLU B CA 1
ATOM 13428 C C . GLU B 1 333 ? 144.088 155.684 157.318 1.00 30.62 333 GLU B C 1
ATOM 13429 O O . GLU B 1 333 ? 144.748 154.970 156.559 1.00 36.31 333 GLU B O 1
ATOM 13441 N N . GLN B 1 334 ? 143.577 155.231 158.460 1.00 32.07 334 GLN B N 1
ATOM 13442 C CA . GLN B 1 334 ? 143.726 153.855 158.908 1.00 28.39 334 GLN B CA 1
ATOM 13443 C C . GLN B 1 334 ? 142.421 153.075 158.874 1.00 30.61 334 GLN B C 1
ATOM 13444 O O . GLN B 1 334 ? 142.327 152.031 159.520 1.00 35.70 334 GLN B O 1
ATOM 13458 N N . MET B 1 335 ? 141.412 153.558 158.153 1.00 29.72 335 MET B N 1
ATOM 13459 C CA . MET B 1 335 ? 140.077 152.961 158.180 1.00 30.37 335 MET B CA 1
ATOM 13460 C C . MET B 1 335 ? 139.808 152.280 156.841 1.00 30.07 335 MET B C 1
ATOM 13461 O O . MET B 1 335 ? 139.235 152.853 155.915 1.00 33.12 335 MET B O 1
ATOM 13475 N N . GLY B 1 336 ? 140.219 151.021 156.752 1.00 27.40 336 GLY B N 1
ATOM 13476 C CA . GLY B 1 336 ? 140.053 150.261 155.530 1.00 32.14 336 GLY B CA 1
ATOM 13477 C C . GLY B 1 336 ? 138.692 149.613 155.407 1.00 32.37 336 GLY B C 1
ATOM 13478 O O . GLY B 1 336 ? 138.575 148.388 155.467 1.00 33.68 336 GLY B O 1
ATOM 13482 N N . LEU B 1 337 ? 137.656 150.425 155.217 1.00 34.11 337 LEU B N 1
ATOM 13483 C CA . LEU B 1 337 ? 136.296 149.907 155.151 1.00 36.20 337 LEU B CA 1
ATOM 13484 C C . LEU B 1 337 ? 136.111 149.057 153.902 1.00 37.23 337 LEU B C 1
ATOM 13485 O O . LEU B 1 337 ? 136.426 149.488 152.791 1.00 32.61 337 LEU B O 1
ATOM 13501 N N . GLY B 1 338 ? 135.568 147.857 154.085 1.00 35.76 338 GLY B N 1
ATOM 13502 C CA . GLY B 1 338 ? 135.561 146.856 153.033 1.00 36.94 338 GLY B CA 1
ATOM 13503 C C . GLY B 1 338 ? 134.212 146.713 152.344 1.00 43.58 338 GLY B C 1
ATOM 13504 O O . GLY B 1 338 ? 133.162 146.794 152.975 1.00 46.49 338 GLY B O 1
ATOM 13508 N N . HIS B 1 339 ? 134.266 146.499 151.031 1.00 38.47 339 HIS B N 1
ATOM 13509 C CA . HIS B 1 339 ? 133.092 146.183 150.230 1.00 34.65 339 HIS B CA 1
ATOM 13510 C C . HIS B 1 339 ? 133.527 145.248 149.110 1.00 37.44 339 HIS B C 1
ATOM 13511 O O . HIS B 1 339 ? 134.714 145.126 148.807 1.00 39.75 339 HIS B O 1
ATOM 13525 N N . ALA B 1 340 ? 132.554 144.574 148.500 1.00 37.12 340 ALA B N 1
ATOM 13526 C CA . ALA B 1 340 ? 132.860 143.485 147.583 1.00 38.39 340 ALA B CA 1
ATOM 13527 C C . ALA B 1 340 ? 132.090 143.649 146.281 1.00 41.12 340 ALA B C 1
ATOM 13528 O O . ALA B 1 340 ? 131.040 144.291 146.226 1.00 49.98 340 ALA B O 1
ATOM 13535 N N . PHE B 1 341 ? 132.647 143.052 145.227 1.00 41.23 341 PHE B N 1
ATOM 13536 C CA . PHE B 1 341 ? 132.045 143.015 143.891 1.00 42.47 341 PHE B CA 1
ATOM 13537 C C . PHE B 1 341 ? 131.173 141.762 143.785 1.00 42.93 341 PHE B C 1
ATOM 13538 O O . PHE B 1 341 ? 131.575 140.723 143.265 1.00 42.83 341 PHE B O 1
ATOM 13555 N N . GLU B 1 342 ? 129.945 141.880 144.301 1.00 44.63 342 GLU B N 1
ATOM 13556 C CA . GLU B 1 342 ? 129.173 140.703 144.689 1.00 49.50 342 GLU B CA 1
ATOM 13557 C C . GLU B 1 342 ? 127.727 140.737 144.194 1.00 53.44 342 GLU B C 1
ATOM 13558 O O . GLU B 1 342 ? 126.808 140.459 144.961 1.00 52.27 342 GLU B O 1
ATOM 13570 N N . MET B 1 343 ? 127.497 141.038 142.918 1.00 52.61 343 MET B N 1
ATOM 13571 C CA . MET B 1 343 ? 126.172 140.865 142.337 1.00 50.38 343 MET B CA 1
ATOM 13572 C C . MET B 1 343 ? 126.137 139.630 141.440 1.00 49.87 343 MET B C 1
ATOM 13573 O O . MET B 1 343 ? 127.147 138.964 141.212 1.00 51.55 343 MET B O 1
ATOM 13587 N N . ASN B 1 344 ? 124.948 139.330 140.934 1.00 47.62 344 ASN B N 1
ATOM 13588 C CA . ASN B 1 344 ? 124.745 138.182 140.062 1.00 43.71 344 ASN B CA 1
ATOM 13589 C C . ASN B 1 344 ? 125.379 138.446 138.701 1.00 43.61 344 ASN B C 1
ATOM 13590 O O . ASN B 1 344 ? 125.068 139.469 138.074 1.00 47.89 344 ASN B O 1
ATOM 13601 N N . PRO B 1 345 ? 126.265 137.574 138.207 1.00 42.90 345 PRO B N 1
ATOM 13602 C CA . PRO B 1 345 ? 126.867 137.815 136.885 1.00 42.01 345 PRO B CA 1
ATOM 13603 C C . PRO B 1 345 ? 125.893 137.679 135.727 1.00 39.94 345 PRO B C 1
ATOM 13604 O O . PRO B 1 345 ? 126.288 137.927 134.583 1.00 34.73 345 PRO B O 1
ATOM 13615 N N . ASP B 1 346 ? 124.650 137.279 135.975 1.00 47.06 346 ASP B N 1
ATOM 13616 C CA . ASP B 1 346 ? 123.627 137.213 134.943 1.00 42.42 346 ASP B CA 1
ATOM 13617 C C . ASP B 1 346 ? 122.690 138.408 134.981 1.00 43.97 346 ASP B C 1
ATOM 13618 O O . ASP B 1 346 ? 121.639 138.374 134.336 1.00 46.42 346 ASP B O 1
ATOM 13627 N N . LEU B 1 347 ? 123.037 139.451 135.727 1.00 44.21 347 LEU B N 1
ATOM 13628 C CA . LEU B 1 347 ? 122.204 140.637 135.855 1.00 41.77 347 LEU B CA 1
ATOM 13629 C C . LEU B 1 347 ? 122.609 141.653 134.793 1.00 38.30 347 LEU B C 1
ATOM 13630 O O . LEU B 1 347 ? 123.767 142.079 134.743 1.00 36.32 347 LEU B O 1
ATOM 13646 N N . AR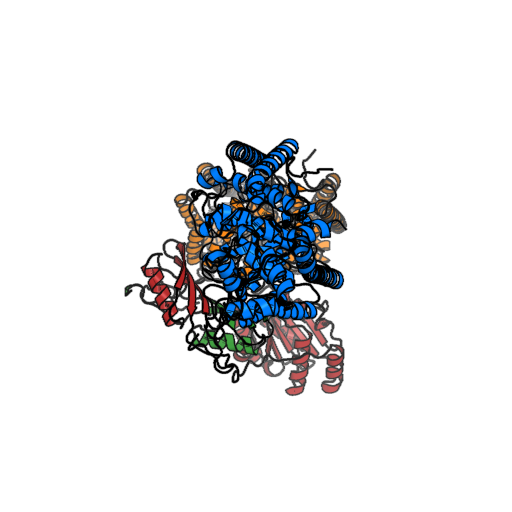G B 1 348 ? 121.656 142.038 133.951 1.00 36.64 348 ARG B N 1
ATOM 13647 C CA . ARG B 1 348 ? 121.898 143.085 132.970 1.00 36.43 348 ARG B CA 1
ATOM 13648 C C . ARG B 1 348 ? 122.178 144.404 133.672 1.00 35.73 348 ARG B C 1
ATOM 13649 O O . ARG B 1 348 ? 121.469 144.783 134.606 1.00 42.01 348 ARG B O 1
ATOM 13670 N N . ASN B 1 349 ? 123.207 145.110 133.207 1.00 29.19 349 ASN B N 1
ATOM 13671 C CA . ASN B 1 349 ? 123.673 146.353 133.815 1.00 28.54 349 ASN B CA 1
ATOM 13672 C C . ASN B 1 349 ? 124.172 146.146 135.237 1.00 32.01 349 ASN B C 1
ATOM 13673 O O . ASN B 1 349 ? 124.171 147.081 136.035 1.00 33.20 349 ASN B O 1
ATOM 13684 N N . GLY B 1 350 ? 124.595 144.931 135.583 1.00 36.22 350 GLY B N 1
ATOM 13685 C CA . GLY B 1 350 ? 125.157 144.707 136.905 1.00 29.66 350 GLY B CA 1
ATOM 13686 C C . GLY B 1 350 ? 126.470 145.437 137.101 1.00 29.63 350 GLY B C 1
ATOM 13687 O O . GLY B 1 350 ? 126.783 145.894 138.204 1.00 40.40 350 GLY B O 1
ATOM 13691 N N . PHE B 1 351 ? 127.263 145.544 136.035 1.00 28.92 351 PHE B N 1
ATOM 13692 C CA . PHE B 1 351 ? 128.521 146.273 136.113 1.00 28.88 351 PHE B CA 1
ATOM 13693 C C . PHE B 1 351 ? 128.282 147.737 136.447 1.00 29.11 351 PHE B C 1
ATOM 13694 O O . PHE B 1 351 ? 129.039 148.336 137.215 1.00 31.75 351 PHE B O 1
ATOM 13711 N N . LEU B 1 352 ? 127.233 148.335 135.881 1.00 25.96 352 LEU B N 1
ATOM 13712 C CA . LEU B 1 352 ? 126.937 149.730 136.184 1.00 28.64 352 LEU B CA 1
ATOM 13713 C C . LEU B 1 352 ? 126.546 149.902 137.646 1.00 29.07 352 LEU B C 1
ATOM 13714 O O . LEU B 1 352 ? 126.914 150.895 138.281 1.00 31.18 352 LEU B O 1
ATOM 13730 N N . TYR B 1 353 ? 125.807 148.942 138.203 1.00 30.03 353 TYR B N 1
ATOM 13731 C CA . TYR B 1 353 ? 125.418 149.018 139.609 1.00 28.16 353 TYR B CA 1
ATOM 13732 C C . TYR B 1 353 ? 126.624 148.879 140.526 1.00 29.78 353 TYR B C 1
ATOM 13733 O O . TYR B 1 353 ? 126.775 149.635 141.493 1.00 34.16 353 TYR B O 1
ATOM 13751 N N . GLU B 1 354 ? 127.501 147.918 140.240 1.00 30.95 354 GLU B N 1
ATOM 13752 C CA . GLU B 1 354 ? 128.705 147.770 141.050 1.00 30.68 354 GLU B CA 1
ATOM 13753 C C . GLU B 1 354 ? 129.597 149.001 140.941 1.00 29.13 354 GLU B C 1
ATOM 13754 O O . GLU B 1 354 ? 130.175 149.453 141.935 1.00 32.06 354 GLU B O 1
ATOM 13766 N N . LEU B 1 355 ? 129.722 149.559 139.738 1.00 30.04 355 LEU B N 1
ATOM 13767 C CA . LEU B 1 355 ? 130.526 150.760 139.548 1.00 28.47 355 LEU B CA 1
ATOM 13768 C C . LEU B 1 355 ? 129.945 151.937 140.323 1.00 24.45 355 LEU B C 1
ATOM 13769 O O . LEU B 1 355 ? 130.679 152.696 140.965 1.00 27.25 355 LEU B O 1
ATOM 13785 N N . ALA B 1 356 ? 128.621 152.095 140.288 1.00 24.32 356 ALA B N 1
ATOM 13786 C CA . ALA B 1 356 ? 127.972 153.174 141.026 1.00 26.83 356 ALA B CA 1
ATOM 13787 C C . ALA B 1 356 ? 128.201 153.031 142.522 1.00 27.42 356 ALA B C 1
ATOM 13788 O O . ALA B 1 356 ? 128.492 154.010 143.217 1.00 27.59 356 ALA B O 1
ATOM 13795 N N . GLN B 1 357 ? 128.060 151.811 143.039 1.00 27.89 357 GLN B N 1
ATOM 13796 C CA . GLN B 1 357 ? 128.236 151.588 144.469 1.00 24.98 357 GLN B CA 1
ATOM 13797 C C . GLN B 1 357 ? 129.678 151.839 144.896 1.00 23.73 357 GLN B C 1
ATOM 13798 O O . GLN B 1 357 ? 129.931 152.477 145.925 1.00 25.26 357 GLN B O 1
ATOM 13812 N N . ALA B 1 358 ? 130.641 151.343 144.116 1.00 24.72 358 ALA B N 1
ATOM 13813 C CA . ALA B 1 358 ? 132.046 151.544 144.449 1.00 21.07 358 ALA B CA 1
ATOM 13814 C C . ALA B 1 358 ? 132.415 153.022 144.413 1.00 23.78 358 ALA B C 1
ATOM 13815 O O . ALA B 1 358 ? 133.157 153.507 145.272 1.00 28.71 358 ALA B O 1
ATOM 13822 N N . GLN B 1 359 ? 131.910 153.760 143.421 1.00 22.90 359 GLN B N 1
ATOM 13823 C CA . GLN B 1 359 ? 132.177 155.194 143.369 1.00 21.79 359 GLN B CA 1
ATOM 13824 C C . GLN B 1 359 ? 131.531 155.925 144.541 1.00 25.88 359 GLN B C 1
ATOM 13825 O O . GLN B 1 359 ? 132.122 156.852 145.103 1.00 29.85 359 GLN B O 1
ATOM 13839 N N . MET B 1 360 ? 130.317 155.532 144.928 1.00 25.82 360 MET B N 1
ATOM 13840 C CA . MET B 1 360 ? 129.678 156.171 146.074 1.00 25.76 360 MET B CA 1
ATOM 13841 C C . MET B 1 360 ? 130.484 155.942 147.346 1.00 26.06 360 MET B C 1
ATOM 13842 O O . MET B 1 360 ? 130.643 156.850 148.171 1.00 27.35 360 MET B O 1
ATOM 13856 N N . VAL B 1 361 ? 130.992 154.723 147.530 1.00 26.91 361 VAL B N 1
ATOM 13857 C CA . VAL B 1 361 ? 131.826 154.435 148.695 1.00 26.36 361 VAL B CA 1
ATOM 13858 C C . VAL B 1 361 ? 133.126 155.230 148.634 1.00 24.69 361 VAL B C 1
ATOM 13859 O O . VAL B 1 361 ? 133.621 155.717 149.654 1.00 26.94 361 VAL B O 1
ATOM 13872 N N . ARG B 1 362 ? 133.708 155.356 147.440 1.00 28.27 362 ARG B N 1
ATOM 13873 C CA . ARG B 1 362 ? 134.932 156.134 147.274 1.00 26.85 362 ARG B CA 1
ATOM 13874 C C . ARG B 1 362 ? 134.699 157.620 147.518 1.00 23.96 362 ARG B C 1
ATOM 13875 O O . ARG B 1 362 ? 135.647 158.355 147.806 1.00 24.52 362 ARG B O 1
ATOM 13896 N N . GLU B 1 363 ? 133.462 158.084 147.375 1.00 25.34 363 GLU B N 1
ATOM 13897 C CA . GLU B 1 363 ? 133.148 159.498 147.550 1.00 25.08 363 GLU B CA 1
ATOM 13898 C C . GLU B 1 363 ? 132.751 159.852 148.974 1.00 27.70 363 GLU B C 1
ATOM 13899 O O . GLU B 1 363 ? 133.034 160.962 149.432 1.00 29.41 363 GLU B O 1
ATOM 13911 N N . ILE B 1 364 ? 132.058 158.955 149.676 1.00 31.46 364 ILE B N 1
ATOM 13912 C CA . ILE B 1 364 ? 131.661 159.260 151.047 1.00 30.12 364 ILE B CA 1
ATOM 13913 C C . ILE B 1 364 ? 132.875 159.248 151.968 1.00 31.58 364 ILE B C 1
ATOM 13914 O O . ILE B 1 364 ? 132.991 160.082 152.871 1.00 36.05 364 ILE B O 1
ATOM 13930 N N . PHE B 1 365 ? 133.794 158.307 151.755 1.00 27.28 365 PHE B N 1
ATOM 13931 C CA . PHE B 1 365 ? 135.025 158.197 152.526 1.00 24.85 365 PHE B CA 1
ATOM 13932 C C . PHE B 1 365 ? 136.217 158.551 151.646 1.00 28.50 365 PHE B C 1
ATOM 13933 O O . PHE B 1 365 ? 136.851 157.655 151.078 1.00 32.50 365 PHE B O 1
ATOM 13950 N N . PRO B 1 366 ? 136.556 159.835 151.505 1.00 28.02 366 PRO B N 1
ATOM 13951 C CA . PRO B 1 366 ? 137.606 160.198 150.540 1.00 30.20 366 PRO B CA 1
ATOM 13952 C C . PRO B 1 366 ? 139.017 159.847 150.982 1.00 32.87 366 PRO B C 1
ATOM 13953 O O . PRO B 1 366 ? 139.866 159.564 150.129 1.00 35.53 366 PRO B O 1
ATOM 13964 N N . LYS B 1 367 ? 139.304 159.865 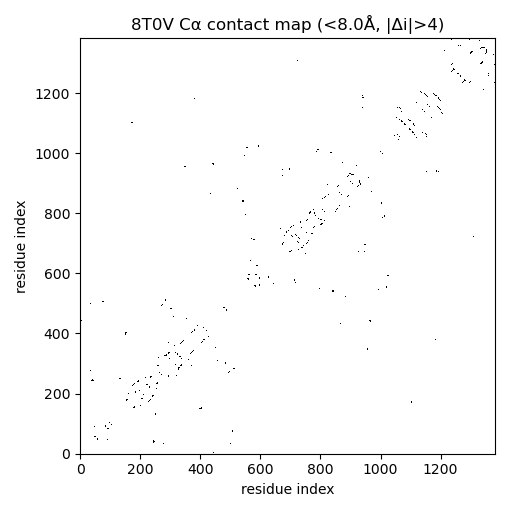152.284 1.00 37.96 367 LYS B N 1
ATOM 13965 C CA . LYS B 1 367 ? 140.661 159.640 152.768 1.00 33.93 367 LYS B CA 1
ATOM 13966 C C . LYS B 1 367 ? 140.963 158.181 153.076 1.00 34.94 367 LYS B C 1
ATOM 13967 O O . LYS B 1 367 ? 142.138 157.808 153.135 1.00 36.56 367 LYS B O 1
ATOM 13986 N N . ALA B 1 368 ? 139.945 157.355 153.259 1.00 32.85 368 ALA B N 1
ATOM 13987 C CA . ALA B 1 368 ? 140.161 156.014 153.775 1.00 29.12 368 ALA B CA 1
ATOM 13988 C C . ALA B 1 368 ? 140.921 155.161 152.762 1.00 32.09 368 ALA B C 1
ATOM 13989 O O . ALA B 1 368 ? 140.755 155.340 151.553 1.00 39.76 368 ALA B O 1
ATOM 13996 N N . PRO B 1 369 ? 141.765 154.228 153.215 1.00 29.81 369 PRO B N 1
ATOM 13997 C CA . PRO B 1 369 ? 142.333 153.228 152.288 1.00 29.24 369 PRO B CA 1
ATOM 13998 C C . PRO B 1 369 ? 141.359 152.087 152.019 1.00 30.87 369 PRO B C 1
ATOM 13999 O O . PRO B 1 369 ? 141.516 150.953 152.474 1.00 32.02 369 PRO B O 1
ATOM 14010 N N . LEU B 1 370 ? 140.324 152.387 151.241 1.00 31.48 370 LEU B N 1
ATOM 14011 C CA . LEU B 1 370 ? 139.218 151.458 151.070 1.00 34.28 370 LEU B CA 1
ATOM 14012 C C . LEU B 1 370 ? 139.695 150.147 150.468 1.00 31.67 370 LEU B C 1
ATOM 14013 O O . LEU B 1 370 ? 140.580 150.123 149.613 1.00 30.15 370 LEU B O 1
ATOM 14029 N N . LYS B 1 371 ? 139.087 149.057 150.919 1.00 33.97 371 LYS B N 1
ATOM 14030 C CA . LYS B 1 371 ? 139.403 147.718 150.449 1.00 32.82 371 LYS B CA 1
ATOM 14031 C C . LYS B 1 371 ? 138.261 147.204 149.584 1.00 35.67 371 LYS B C 1
ATOM 14032 O O . LYS B 1 371 ? 137.091 147.365 149.938 1.00 37.99 371 LYS B O 1
ATOM 14051 N N . TYR B 1 372 ? 138.604 146.603 148.448 1.00 32.85 372 TYR B N 1
ATOM 14052 C CA . TYR B 1 372 ? 137.639 145.984 147.550 1.00 33.46 372 TYR B CA 1
ATOM 14053 C C . TYR B 1 372 ? 137.979 144.508 147.426 1.00 34.55 372 TYR B C 1
ATOM 14054 O O . TYR B 1 372 ? 139.148 144.155 147.246 1.00 37.96 372 TYR B O 1
ATOM 14072 N N . MET B 1 373 ? 136.963 143.650 147.515 1.00 32.63 373 MET B N 1
ATOM 14073 C CA . MET B 1 373 ? 137.187 142.216 147.600 1.00 37.05 373 MET B CA 1
ATOM 14074 C C . MET B 1 373 ? 136.412 141.469 146.521 1.00 39.28 373 MET B C 1
ATOM 14075 O O . MET B 1 373 ? 135.404 141.968 146.014 1.00 38.08 373 MET B O 1
ATOM 14089 N N . PRO B 1 374 ? 136.861 140.272 146.150 1.00 40.60 374 PRO B N 1
ATOM 14090 C CA . PRO B 1 374 ? 136.427 139.670 144.889 1.00 40.21 374 PRO B CA 1
ATOM 14091 C C . PRO B 1 374 ? 135.040 139.064 144.991 1.00 41.06 374 PRO B C 1
ATOM 14092 O O . PRO B 1 374 ? 134.427 139.056 146.068 1.00 42.87 374 PRO B O 1
ATOM 14103 N N . PRO B 1 375 ? 134.503 138.567 143.879 1.00 43.80 375 PRO B N 1
ATOM 14104 C CA . PRO B 1 375 ? 133.252 137.803 143.942 1.00 47.66 375 PRO B CA 1
ATOM 14105 C C . PRO B 1 375 ? 133.490 136.394 144.459 1.00 47.23 375 PRO B C 1
ATOM 14106 O O . PRO B 1 375 ? 134.438 135.718 144.059 1.00 47.17 375 PRO B O 1
ATOM 14117 N N . THR B 1 376 ? 132.622 135.955 145.367 1.00 46.89 376 THR B N 1
ATOM 14118 C CA . THR B 1 376 ? 132.754 134.624 145.941 1.00 52.08 376 THR B CA 1
ATOM 14119 C C . THR B 1 376 ? 131.462 133.827 145.818 1.00 52.14 376 THR B C 1
ATOM 14120 O O . THR B 1 376 ? 131.493 132.627 145.529 1.00 53.14 376 THR B O 1
ATOM 14126 N N . LYS B 1 377 ? 130.320 134.483 146.029 1.00 49.19 377 LYS B N 1
ATOM 14127 C CA . LYS B 1 377 ? 129.057 133.755 146.080 1.00 50.60 377 LYS B CA 1
ATOM 14128 C C . LYS B 1 377 ? 128.744 133.082 144.750 1.00 52.08 377 LYS B C 1
ATOM 14129 O O . LYS B 1 377 ? 128.344 131.913 144.717 1.00 49.26 377 LYS B O 1
ATOM 14148 N N . TYR B 1 378 ? 128.926 133.800 143.644 1.00 49.95 378 TYR B N 1
ATOM 14149 C CA . TYR B 1 378 ? 128.512 133.331 142.330 1.00 44.59 378 TYR B CA 1
ATOM 14150 C C . TYR B 1 378 ? 129.666 132.757 141.523 1.00 47.14 378 TYR B C 1
ATOM 14151 O O . TYR B 1 378 ? 129.607 132.747 140.291 1.00 45.79 378 TYR B O 1
ATOM 14169 N N . MET B 1 379 ? 130.711 132.282 142.192 1.00 54.12 379 MET B N 1
ATOM 14170 C CA . MET B 1 379 ? 131.821 131.625 141.517 1.00 48.41 379 MET B CA 1
ATOM 14171 C C . MET B 1 379 ? 131.517 130.141 141.352 1.00 46.01 379 MET B C 1
ATOM 14172 O O . MET B 1 379 ? 131.121 129.472 142.310 1.00 47.76 379 MET B O 1
ATOM 14186 N N . THR B 1 380 ? 131.711 129.619 140.148 1.00 48.16 380 THR B N 1
ATOM 14187 C CA . THR B 1 380 ? 131.398 128.228 139.841 1.00 52.15 380 THR B CA 1
ATOM 14188 C C . THR B 1 380 ? 132.674 127.479 139.453 1.00 52.04 380 THR B C 1
ATOM 14189 O O . THR B 1 380 ? 133.790 127.985 139.598 1.00 55.81 380 THR B O 1
ATOM 14200 N N . GLY B 1 381 ? 132.498 126.251 138.969 1.00 46.57 381 GLY B N 1
ATOM 14201 C CA . GLY B 1 381 ? 133.623 125.407 138.615 1.00 49.15 381 GLY B CA 1
ATOM 14202 C C . GLY B 1 381 ? 134.260 125.734 137.284 1.00 44.42 381 GLY B C 1
ATOM 14203 O O . GLY B 1 381 ? 135.231 125.070 136.905 1.00 36.84 381 GLY B O 1
ATOM 14207 N N . ASN B 1 382 ? 133.730 126.717 136.560 1.00 47.30 382 ASN B N 1
ATOM 14208 C CA . ASN B 1 382 ? 134.355 127.177 135.328 1.00 39.78 382 ASN B CA 1
ATOM 14209 C C . ASN B 1 382 ? 135.501 128.118 135.666 1.00 38.08 382 ASN B C 1
ATOM 14210 O O . ASN B 1 382 ? 135.279 129.280 136.015 1.00 38.15 382 ASN B O 1
ATOM 14221 N N . ILE B 1 383 ? 136.732 127.618 135.581 1.00 33.26 383 ILE B N 1
ATOM 14222 C CA . ILE B 1 383 ? 137.885 128.433 135.941 1.00 33.01 383 ILE B CA 1
ATOM 14223 C C . ILE B 1 383 ? 138.077 129.564 134.937 1.00 36.72 383 ILE B C 1
ATOM 14224 O O . ILE B 1 383 ? 138.609 130.628 135.273 1.00 38.55 383 ILE B O 1
ATOM 14240 N N . PHE B 1 384 ? 137.624 129.366 133.699 1.00 40.63 384 PHE B N 1
ATOM 14241 C CA . PHE B 1 384 ? 137.836 130.366 132.656 1.00 36.51 384 PHE B CA 1
ATOM 14242 C C . PHE B 1 384 ? 136.873 131.542 132.806 1.00 37.73 384 PHE B C 1
ATOM 14243 O O . PHE B 1 384 ? 137.289 132.711 132.787 1.00 44.00 384 PHE B O 1
ATOM 14260 N N . LYS B 1 385 ? 135.581 131.264 132.976 1.00 29.52 385 LYS B N 1
ATOM 14261 C CA . LYS B 1 385 ? 134.669 132.357 133.282 1.00 33.87 385 LYS B CA 1
ATOM 14262 C C . LYS B 1 385 ? 135.006 132.986 134.624 1.00 39.79 385 LYS B C 1
ATOM 14263 O O . LYS B 1 385 ? 134.737 134.170 134.837 1.00 43.83 385 LYS B O 1
ATOM 14282 N N . GLY B 1 386 ? 135.599 132.220 135.538 1.00 39.12 386 GLY B N 1
ATOM 14283 C CA . GLY B 1 386 ? 136.047 132.806 136.789 1.00 37.60 386 GLY B CA 1
ATOM 14284 C C . GLY B 1 386 ? 137.171 133.802 136.589 1.00 35.05 386 GLY B C 1
ATOM 14285 O O . GLY B 1 386 ? 137.191 134.866 137.209 1.00 42.78 386 GLY B O 1
ATOM 14289 N N . HIS B 1 387 ? 138.123 133.469 135.718 1.00 31.79 387 HIS B N 1
ATOM 14290 C CA . HIS B 1 387 ? 139.167 134.419 135.351 1.00 37.34 387 HIS B CA 1
ATOM 14291 C C . HIS B 1 387 ? 138.558 135.681 134.750 1.00 38.97 387 HIS B C 1
ATOM 14292 O O . HIS B 1 387 ? 139.000 136.800 135.035 1.00 38.95 387 HIS B O 1
ATOM 14306 N N . VAL B 1 388 ? 137.529 135.518 133.918 1.00 37.45 388 VAL B N 1
ATOM 14307 C CA . VAL B 1 388 ? 136.872 136.679 133.310 1.00 35.59 388 VAL B CA 1
ATOM 14308 C C . VAL B 1 388 ? 136.195 137.542 134.376 1.00 38.34 388 VAL B C 1
ATOM 14309 O O . VAL B 1 388 ? 136.269 138.779 134.344 1.00 43.41 388 VAL B O 1
ATOM 14322 N N . GLN B 1 389 ? 135.506 136.905 135.324 1.00 37.31 389 GLN B N 1
ATOM 14323 C CA . GLN B 1 389 ? 134.839 137.650 136.389 1.00 33.86 389 GLN B CA 1
ATOM 14324 C C . GLN B 1 389 ? 135.850 138.407 137.240 1.00 37.55 389 GLN B C 1
ATOM 14325 O O . GLN B 1 389 ? 135.612 139.551 137.647 1.00 38.12 389 GLN B O 1
ATOM 14339 N N . ASP B 1 390 ? 136.990 137.777 137.527 1.00 36.02 390 ASP B N 1
ATOM 14340 C CA . ASP B 1 390 ? 138.055 138.465 138.250 1.00 31.20 390 ASP B CA 1
ATOM 14341 C C . ASP B 1 390 ? 138.592 139.644 137.453 1.00 31.23 390 ASP B C 1
ATOM 14342 O O . ASP B 1 390 ? 138.958 140.675 138.027 1.00 32.81 390 ASP B O 1
ATOM 14351 N N . ALA B 1 391 ? 138.678 139.503 136.130 1.00 32.98 391 ALA B N 1
ATOM 14352 C CA . ALA B 1 391 ? 139.106 140.624 135.300 1.00 32.71 391 ALA B CA 1
ATOM 14353 C C . ALA B 1 391 ? 138.144 141.796 135.431 1.00 27.69 391 ALA B C 1
ATOM 14354 O O . ALA B 1 391 ? 138.564 142.953 135.514 1.00 30.61 391 ALA B O 1
ATOM 14361 N N . MET B 1 392 ? 136.841 141.517 135.443 1.00 24.84 392 MET B N 1
ATOM 14362 C CA . MET B 1 392 ? 135.873 142.600 135.620 1.00 28.01 392 MET B CA 1
ATOM 14363 C C . MET B 1 392 ? 135.995 143.226 137.006 1.00 32.28 392 MET B C 1
ATOM 14364 O O . MET B 1 392 ? 135.826 144.442 137.174 1.00 33.78 392 MET B O 1
ATOM 14378 N N . PHE B 1 393 ? 136.286 142.403 138.013 1.00 35.90 393 PHE B N 1
ATOM 14379 C CA . PHE B 1 393 ? 136.533 142.910 139.360 1.00 30.06 393 PHE B CA 1
ATOM 14380 C C . PHE B 1 393 ? 137.711 143.885 139.373 1.00 24.61 393 PHE B C 1
ATOM 14381 O O . PHE B 1 393 ? 137.618 144.989 139.925 1.00 25.65 393 PHE B O 1
ATOM 14398 N N . ASN B 1 394 ? 138.821 143.504 138.736 1.00 24.19 394 ASN B N 1
ATOM 14399 C CA . ASN B 1 394 ? 139.971 144.401 138.650 1.00 25.62 394 ASN B CA 1
ATOM 14400 C C . ASN B 1 394 ? 139.626 145.665 137.873 1.00 27.89 394 ASN B C 1
ATOM 14401 O O . ASN B 1 394 ? 140.135 146.750 138.175 1.00 27.73 394 ASN B O 1
ATOM 14412 N N . VAL B 1 395 ? 138.796 145.535 136.838 1.00 32.27 395 VAL B N 1
ATOM 14413 C CA . VAL B 1 395 ? 138.396 146.699 136.050 1.00 29.70 395 VAL B CA 1
ATOM 14414 C C . VAL B 1 395 ? 137.675 147.707 136.933 1.00 27.84 395 VAL B C 1
ATOM 14415 O O . VAL B 1 395 ? 137.938 148.913 136.875 1.00 27.34 395 VAL B O 1
ATOM 14428 N N . VAL B 1 396 ? 136.752 147.226 137.767 1.00 30.59 396 VAL B N 1
ATOM 14429 C CA . VAL B 1 396 ? 136.036 148.126 138.671 1.00 28.79 396 VAL B CA 1
ATOM 14430 C C . VAL B 1 396 ? 136.994 148.723 139.695 1.00 32.13 396 VAL B C 1
ATOM 14431 O O . VAL B 1 396 ? 136.853 149.882 140.099 1.00 32.11 396 VAL B O 1
ATOM 14444 N N . THR B 1 397 ? 137.966 147.931 140.156 1.00 33.88 397 THR B N 1
ATOM 14445 C CA . THR B 1 397 ? 138.931 148.437 141.132 1.00 26.74 397 THR B CA 1
ATOM 14446 C C . THR B 1 397 ? 139.779 149.564 140.554 1.00 26.30 397 THR B C 1
ATOM 14447 O O . THR B 1 397 ? 140.112 150.522 141.255 1.00 27.52 397 THR B O 1
ATOM 14458 N N . ILE B 1 398 ? 140.173 149.450 139.289 1.00 31.96 398 ILE B N 1
ATOM 14459 C CA . ILE B 1 398 ? 141.033 150.474 138.701 1.00 32.75 398 ILE B CA 1
ATOM 14460 C C . ILE B 1 398 ? 140.221 151.686 138.249 1.00 29.48 398 ILE B C 1
ATOM 14461 O O . ILE B 1 398 ? 140.715 152.817 138.294 1.00 29.59 398 ILE B O 1
ATOM 14477 N N . MET B 1 399 ? 138.979 151.483 137.810 1.00 31.15 399 MET B N 1
ATOM 14478 C CA . MET B 1 399 ? 138.173 152.605 137.343 1.00 31.08 399 MET B CA 1
ATOM 14479 C C . MET B 1 399 ? 137.749 153.497 138.501 1.00 32.03 399 MET B C 1
ATOM 14480 O O . MET B 1 399 ? 137.754 154.726 138.377 1.00 36.36 399 MET B O 1
ATOM 14494 N N . THR B 1 400 ? 137.367 152.896 139.625 1.00 34.28 400 THR B N 1
ATOM 14495 C CA . THR B 1 400 ? 137.096 153.606 140.871 1.00 30.91 400 THR B CA 1
ATOM 14496 C C . THR B 1 400 ? 138.237 153.303 141.831 1.00 33.67 400 THR B C 1
ATOM 14497 O O . THR B 1 400 ? 138.474 152.140 142.164 1.00 41.23 400 THR B O 1
ATOM 14508 N N . LYS B 1 401 ? 138.920 154.344 142.298 1.00 30.81 401 LYS B N 1
ATOM 14509 C CA . LYS B 1 401 ? 140.258 154.200 142.875 1.00 30.22 401 LYS B CA 1
ATOM 14510 C C . LYS B 1 401 ? 140.181 153.576 144.267 1.00 31.41 401 LYS B C 1
ATOM 14511 O O . LYS B 1 401 ? 140.137 154.258 145.293 1.00 28.02 401 LYS B O 1
ATOM 14530 N N . GLN B 1 402 ? 140.192 152.244 144.305 1.00 32.38 402 GLN B N 1
ATOM 14531 C CA . GLN B 1 402 ? 140.255 151.518 145.567 1.00 29.34 402 GLN B CA 1
ATOM 14532 C C . GLN B 1 402 ? 141.713 151.290 145.947 1.00 32.64 402 GLN B C 1
ATOM 14533 O O . GLN B 1 402 ? 142.536 150.942 145.097 1.00 38.85 402 GLN B O 1
ATOM 14547 N N . ARG B 1 403 ? 142.033 151.489 147.228 1.00 33.81 403 ARG B N 1
ATOM 14548 C CA . ARG B 1 403 ? 143.428 151.475 147.659 1.00 33.57 403 ARG B CA 1
ATOM 14549 C C . ARG B 1 403 ? 143.962 150.059 147.837 1.00 32.53 403 ARG B C 1
ATOM 14550 O O . ARG B 1 403 ? 145.083 149.765 147.416 1.00 40.70 403 ARG B O 1
ATOM 14571 N N . ILE B 1 404 ? 143.190 149.176 148.462 1.00 28.85 404 ILE B N 1
ATOM 14572 C CA . ILE B 1 404 ? 143.589 147.793 148.702 1.00 28.18 404 ILE B CA 1
ATOM 14573 C C . ILE B 1 404 ? 142.745 146.896 147.811 1.00 32.80 404 ILE B C 1
ATOM 14574 O O . ILE B 1 404 ? 141.529 147.086 147.704 1.00 37.91 404 ILE B O 1
ATOM 14590 N N . HIS B 1 405 ? 143.390 145.931 147.166 1.00 35.40 405 HIS B N 1
ATOM 14591 C CA . HIS B 1 405 ? 142.756 145.058 146.181 1.00 33.23 405 HIS B CA 1
ATOM 14592 C C . HIS B 1 405 ? 142.974 143.614 146.609 1.00 34.99 405 HIS B C 1
ATOM 14593 O O . HIS B 1 405 ? 144.080 143.086 146.480 1.00 39.06 405 HIS B O 1
ATOM 14607 N N . LEU B 1 406 ? 141.921 142.967 147.104 1.00 32.97 406 LEU B N 1
ATOM 14608 C CA . LEU B 1 406 ? 141.997 141.554 147.461 1.00 36.25 406 LEU B CA 1
ATOM 14609 C C . LEU B 1 406 ? 141.828 140.743 146.186 1.00 36.10 406 LEU B C 1
ATOM 14610 O O . LEU B 1 406 ? 140.739 140.670 145.618 1.00 35.77 406 LEU B O 1
ATOM 14626 N N . LEU B 1 407 ? 142.918 140.137 145.731 1.00 32.53 407 LEU B N 1
ATOM 14627 C CA . LEU B 1 407 ? 142.907 139.429 144.462 1.00 35.46 407 LEU B CA 1
ATOM 14628 C C . LEU B 1 407 ? 141.996 138.214 144.537 1.00 39.65 407 LEU B C 1
ATOM 14629 O O . LEU B 1 407 ? 142.135 137.375 145.431 1.00 38.40 407 LEU B O 1
ATOM 14645 N N . GLY B 1 408 ? 141.059 138.127 143.597 1.00 42.67 408 GLY B N 1
ATOM 14646 C CA . GLY B 1 408 ? 140.283 136.919 143.445 1.00 42.14 408 GLY B CA 1
ATOM 14647 C C . GLY B 1 408 ? 141.078 135.835 142.753 1.00 41.08 408 GLY B C 1
ATOM 14648 O O . GLY B 1 408 ? 142.047 136.094 142.042 1.00 39.56 408 GLY B O 1
ATOM 14652 N N . MET B 1 409 ? 140.656 134.593 142.960 1.00 48.99 409 MET B N 1
ATOM 14653 C CA . MET B 1 409 ? 141.389 133.441 142.461 1.00 47.78 409 MET B CA 1
ATOM 14654 C C . MET B 1 409 ? 140.589 132.702 141.400 1.00 51.93 409 MET B C 1
ATOM 14655 O O . MET B 1 409 ? 139.363 132.594 141.478 1.00 51.97 409 MET B O 1
ATOM 14669 N N . LEU B 1 410 ? 141.318 132.219 140.399 1.00 55.37 410 LEU B N 1
ATOM 14670 C CA . LEU B 1 410 ? 140.763 131.388 139.340 1.00 48.04 410 LEU B CA 1
ATOM 14671 C C . LEU B 1 410 ? 139.824 130.317 139.883 1.00 46.48 410 LEU B C 1
ATOM 14672 O O . LEU B 1 410 ? 138.749 130.076 139.327 1.00 45.72 410 LEU B O 1
ATOM 14688 N N . THR B 1 411 ? 140.211 129.682 140.992 1.00 51.11 411 THR B N 1
ATOM 14689 C CA . THR B 1 411 ? 139.565 128.477 141.501 1.00 46.40 411 THR B CA 1
ATOM 14690 C C . THR B 1 411 ? 138.979 128.685 142.893 1.00 50.86 411 THR B C 1
ATOM 14691 O O . THR B 1 411 ? 139.191 127.867 143.787 1.00 48.94 411 THR B O 1
ATOM 14702 N N . GLU B 1 412 ? 138.247 129.783 143.098 1.00 50.98 412 GLU B N 1
ATOM 14703 C CA . GLU B 1 412 ? 137.666 130.041 144.410 1.00 48.39 412 GLU B CA 1
ATOM 14704 C C . GLU B 1 412 ? 136.681 128.956 144.812 1.00 46.50 412 GLU B C 1
ATOM 14705 O O . GLU B 1 412 ? 136.703 128.492 145.957 1.00 52.30 412 GLU B O 1
ATOM 14717 N N . ALA B 1 413 ? 135.814 128.533 143.894 1.00 48.05 413 ALA B N 1
ATOM 14718 C CA . ALA B 1 413 ? 134.768 127.578 144.235 1.00 54.81 413 ALA B CA 1
ATOM 14719 C C . ALA B 1 413 ? 135.295 126.171 144.470 1.00 59.64 413 ALA B C 1
ATOM 14720 O O . ALA B 1 413 ? 134.539 125.324 144.953 1.00 63.77 413 ALA B O 1
ATOM 14727 N N . ILE B 1 414 ? 136.558 125.900 144.151 1.00 59.55 414 ILE B N 1
ATOM 14728 C CA . ILE B 1 414 ? 137.113 124.550 144.191 1.00 55.04 414 ILE B CA 1
ATOM 14729 C C . ILE B 1 414 ? 137.934 124.328 145.457 1.00 57.40 414 ILE B C 1
ATOM 14730 O O . ILE B 1 414 ? 137.605 123.472 146.278 1.00 65.64 414 ILE B O 1
ATOM 14746 N N . HIS B 1 415 ? 139.006 125.093 145.632 1.00 51.46 415 HIS B N 1
ATOM 14747 C CA . HIS B 1 415 ? 139.938 124.849 146.721 1.00 49.08 415 HIS B CA 1
ATOM 14748 C C . HIS B 1 415 ? 140.705 126.127 147.015 1.00 46.60 415 HIS B C 1
ATOM 14749 O O . HIS B 1 415 ? 140.579 127.128 146.308 1.00 48.17 415 HIS B O 1
ATOM 14763 N N . THR B 1 416 ? 141.489 126.082 148.084 1.00 50.95 416 THR B N 1
ATOM 14764 C CA . THR B 1 416 ? 142.369 127.195 148.396 1.00 51.44 416 THR B CA 1
ATOM 14765 C C . THR B 1 416 ? 143.472 127.273 147.344 1.00 48.09 416 THR B C 1
ATOM 14766 O O . THR B 1 416 ? 143.901 126.239 146.820 1.00 49.81 416 THR B O 1
ATOM 14777 N N . PRO B 1 417 ? 143.969 128.466 147.029 1.00 43.78 417 PRO B N 1
ATOM 14778 C CA . PRO B 1 417 ? 144.776 128.625 145.816 1.00 43.51 417 PRO B CA 1
ATOM 14779 C C . PRO B 1 417 ? 146.016 127.748 145.824 1.00 46.10 417 PRO B C 1
ATOM 14780 O O . PRO B 1 417 ? 146.598 127.466 146.871 1.00 47.55 417 PRO B O 1
ATOM 14791 N N . PHE B 1 418 ? 146.398 127.296 144.636 1.00 46.80 418 PHE B N 1
ATOM 14792 C CA . PHE B 1 418 ? 147.731 126.764 144.430 1.00 42.74 418 PHE B CA 1
ATOM 14793 C C . PHE B 1 418 ? 148.712 127.921 144.259 1.00 43.05 418 PHE B C 1
ATOM 14794 O O . PHE B 1 418 ? 148.351 129.098 144.324 1.00 42.22 418 PHE B O 1
ATOM 14811 N N . MET B 1 419 ? 149.979 127.577 144.040 1.00 43.33 419 MET B N 1
ATOM 14812 C CA . MET B 1 419 ? 150.958 128.580 143.642 1.00 38.44 419 MET B CA 1
ATOM 14813 C C . MET B 1 419 ? 150.587 129.185 142.295 1.00 40.33 419 MET B C 1
ATOM 14814 O O . MET B 1 419 ? 150.655 130.406 142.100 1.00 42.64 419 MET B O 1
ATOM 14828 N N . SER B 1 420 ? 150.177 128.333 141.352 1.00 43.71 420 SER B N 1
ATOM 14829 C CA . SER B 1 420 ? 149.919 128.779 139.988 1.00 38.74 420 SER B CA 1
ATOM 14830 C C . SER B 1 420 ? 148.667 129.640 139.903 1.00 36.98 420 SER B C 1
ATOM 14831 O O . SER B 1 420 ? 148.621 130.590 139.117 1.00 41.22 420 SER B O 1
ATOM 14839 N N . ASP B 1 421 ? 147.640 129.331 140.693 1.00 34.61 421 ASP B N 1
ATOM 14840 C CA . ASP B 1 421 ? 146.445 130.168 140.692 1.00 35.24 421 ASP B CA 1
ATOM 14841 C C . ASP B 1 421 ? 146.774 131.577 141.165 1.00 40.40 421 ASP B C 1
ATOM 14842 O O . ASP B 1 421 ? 146.303 132.565 140.589 1.00 48.19 421 ASP B O 1
ATOM 14851 N N . ARG B 1 422 ? 147.588 131.691 142.217 1.00 39.93 422 ARG B N 1
ATOM 14852 C CA . ARG B 1 422 ? 147.997 133.007 142.697 1.00 40.86 422 ARG B CA 1
ATOM 14853 C C . ARG B 1 422 ? 148.840 133.731 141.657 1.00 35.87 422 ARG B C 1
ATOM 14854 O O . ARG B 1 422 ? 148.689 134.941 141.451 1.00 33.74 422 ARG B O 1
ATOM 14875 N N . ALA B 1 423 ? 149.743 133.008 140.993 1.00 38.63 423 ALA B N 1
ATOM 14876 C CA . ALA B 1 423 ? 150.557 133.633 139.956 1.00 36.56 423 ALA B CA 1
ATOM 14877 C C . ALA B 1 423 ? 149.682 134.186 138.839 1.00 38.70 423 ALA B C 1
ATOM 14878 O O . ALA B 1 423 ? 149.879 135.316 138.377 1.00 40.72 423 ALA B O 1
ATOM 14885 N N . LEU B 1 424 ? 148.696 133.401 138.401 1.00 36.67 424 LEU B N 1
ATOM 14886 C CA . LEU B 1 424 ? 147.810 133.839 137.327 1.00 35.73 424 LEU B CA 1
ATOM 14887 C C . LEU B 1 424 ? 146.976 135.041 137.756 1.00 36.38 424 LEU B C 1
ATOM 14888 O O . LEU B 1 424 ? 146.773 135.980 136.977 1.00 41.06 424 LEU B O 1
ATOM 14904 N N . SER B 1 425 ? 146.475 135.027 138.990 1.00 35.53 425 SER B N 1
ATOM 14905 C CA . SER B 1 425 ? 145.684 136.154 139.472 1.00 38.22 425 SER B CA 1
ATOM 14906 C C . SER B 1 425 ? 146.516 137.429 139.512 1.00 37.32 425 SER B C 1
ATOM 14907 O O . SER B 1 425 ? 146.070 138.492 139.062 1.00 34.97 425 SER B O 1
ATOM 14915 N N . ILE B 1 426 ? 147.734 137.340 140.050 1.00 41.61 426 ILE B N 1
ATOM 14916 C CA . ILE B 1 426 ? 148.608 138.508 140.112 1.00 36.24 426 ILE B CA 1
ATOM 14917 C C . ILE B 1 426 ? 148.894 139.019 138.708 1.00 34.37 426 ILE B C 1
ATOM 14918 O O . ILE B 1 426 ? 148.884 140.227 138.455 1.00 34.37 426 ILE B O 1
ATOM 14934 N N . GLU B 1 427 ? 149.171 138.102 137.779 1.00 36.83 427 GLU B N 1
ATOM 14935 C CA . GLU B 1 427 ? 149.507 138.489 136.414 1.00 36.69 427 GLU B CA 1
ATOM 14936 C C . GLU B 1 427 ? 148.354 139.229 135.747 1.00 33.26 427 GLU B C 1
ATOM 14937 O O . GLU B 1 427 ? 148.550 140.280 135.123 1.00 34.73 427 GLU B O 1
ATOM 14949 N N . SER B 1 428 ? 147.139 138.694 135.870 1.00 33.95 428 SER B N 1
ATOM 14950 C CA . SER B 1 428 ? 145.977 139.355 135.285 1.00 32.36 428 SER B CA 1
ATOM 14951 C C . SER B 1 428 ? 145.750 140.728 135.903 1.00 30.93 428 SER B C 1
ATOM 14952 O O . SER B 1 428 ? 145.478 141.704 135.190 1.00 30.26 428 SER B O 1
ATOM 14960 N N . ALA B 1 429 ? 145.856 140.826 137.232 1.00 32.84 429 ALA B N 1
ATOM 14961 C CA . ALA B 1 429 ? 145.639 142.109 137.892 1.00 30.04 429 ALA B CA 1
ATOM 14962 C C . ALA B 1 429 ? 146.669 143.136 137.449 1.00 33.00 429 ALA B C 1
ATOM 14963 O O . ALA B 1 429 ? 146.330 144.296 137.201 1.00 29.47 429 ALA B O 1
ATOM 14970 N N . LYS B 1 430 ? 147.937 142.731 137.352 1.00 38.26 430 LYS B N 1
ATOM 14971 C CA . LYS B 1 430 ? 148.978 143.648 136.902 1.00 33.50 430 LYS B CA 1
ATOM 14972 C C . LYS B 1 430 ? 148.720 144.112 135.476 1.00 36.47 430 LYS B C 1
ATOM 14973 O O . LYS B 1 430 ? 148.876 145.298 135.165 1.00 42.13 430 LYS B O 1
ATOM 14992 N N . TYR B 1 431 ? 148.322 143.190 134.595 1.00 33.41 431 TYR B N 1
ATOM 14993 C CA . TYR B 1 431 ? 148.000 143.559 133.220 1.00 31.94 431 TYR B CA 1
ATOM 14994 C C . TYR B 1 431 ? 146.904 144.617 133.179 1.00 32.54 431 TYR B C 1
ATOM 14995 O O . TYR B 1 431 ? 147.056 145.671 132.546 1.00 35.46 431 TYR B O 1
ATOM 15013 N N . ILE B 1 432 ? 145.796 144.364 133.877 1.00 32.47 432 ILE B N 1
ATOM 15014 C CA . ILE B 1 432 ? 144.653 145.270 133.804 1.00 31.77 432 ILE B CA 1
ATOM 15015 C C . ILE B 1 432 ? 144.972 146.607 134.463 1.00 35.79 432 ILE B C 1
ATOM 15016 O O . ILE B 1 432 ? 144.527 147.660 133.997 1.00 37.69 432 ILE B O 1
ATOM 15032 N N . PHE B 1 433 ? 145.733 146.595 135.558 1.00 36.75 433 PHE B N 1
ATOM 15033 C CA . PHE B 1 433 ? 146.085 147.839 136.231 1.00 32.97 433 PHE B CA 1
ATOM 15034 C C . PHE B 1 433 ? 147.094 148.659 135.442 1.00 33.42 433 PHE B C 1
ATOM 15035 O O . PHE B 1 433 ? 147.121 149.884 135.588 1.00 37.07 433 PHE B O 1
ATOM 15052 N N . ASN B 1 434 ? 147.943 148.016 134.638 1.00 37.79 434 ASN B N 1
ATOM 15053 C CA . ASN B 1 434 ? 148.857 148.764 133.783 1.00 38.00 434 ASN B CA 1
ATOM 15054 C C . ASN B 1 434 ? 148.142 149.361 132.578 1.00 40.03 434 ASN B C 1
ATOM 15055 O O . ASN B 1 434 ? 148.402 150.511 132.212 1.00 40.91 434 ASN B O 1
ATOM 15066 N N . ASN B 1 435 ? 147.242 148.602 131.945 1.00 41.96 435 ASN B N 1
ATOM 15067 C CA . ASN B 1 435 ? 146.589 149.112 130.741 1.00 37.41 435 ASN B CA 1
ATOM 15068 C C . ASN B 1 435 ? 145.662 150.280 131.049 1.00 37.89 435 ASN B C 1
ATOM 15069 O O . ASN B 1 435 ? 145.675 151.289 130.338 1.00 41.85 435 ASN B O 1
ATOM 15080 N N . MET B 1 436 ? 144.846 150.167 132.093 1.00 34.30 436 MET B N 1
ATOM 15081 C CA . MET B 1 436 ? 143.908 151.219 132.476 1.00 32.79 436 MET B CA 1
ATOM 15082 C C . MET B 1 436 ? 144.451 152.069 133.612 1.00 35.54 436 MET B C 1
ATOM 15083 O O . MET B 1 436 ? 143.702 152.491 134.493 1.00 36.46 436 MET B O 1
ATOM 15097 N N . ALA B 1 437 ? 145.757 152.331 133.612 1.00 37.60 437 ALA B N 1
ATOM 15098 C CA . ALA B 1 437 ? 146.376 153.017 134.739 1.00 35.40 437 ALA B CA 1
ATOM 15099 C C . ALA B 1 437 ? 145.672 154.331 135.048 1.00 35.83 437 ALA B C 1
ATOM 15100 O O . ALA B 1 437 ? 145.538 154.708 136.217 1.00 39.27 437 ALA B O 1
ATOM 15107 N N . ASP B 1 438 ? 145.204 155.037 134.020 1.00 35.07 438 ASP B N 1
ATOM 15108 C CA . ASP B 1 438 ? 144.630 156.368 134.182 1.00 35.39 438 ASP B CA 1
ATOM 15109 C C . ASP B 1 438 ? 143.227 156.423 133.578 1.00 36.99 438 ASP B C 1
ATOM 15110 O O . ASP B 1 438 ? 142.902 157.326 132.810 1.00 39.07 438 ASP B O 1
ATOM 15119 N N . ILE B 1 439 ? 142.395 155.425 133.880 1.00 36.29 439 ILE B N 1
ATOM 15120 C CA . ILE B 1 439 ? 141.023 155.442 133.384 1.00 32.19 439 ILE B CA 1
ATOM 15121 C C . ILE B 1 439 ? 140.099 156.122 134.378 1.00 38.29 439 ILE B C 1
ATOM 15122 O O . ILE B 1 439 ? 139.012 156.581 134.013 1.00 38.85 439 ILE B O 1
ATOM 15138 N N . ALA B 1 440 ? 140.499 156.186 135.647 1.00 45.73 440 ALA B N 1
ATOM 15139 C CA . ALA B 1 440 ? 139.663 156.832 136.649 1.00 36.01 440 ALA B CA 1
ATOM 15140 C C . ALA B 1 440 ? 139.508 158.315 136.358 1.00 38.34 440 ALA B C 1
ATOM 15141 O O . ALA B 1 440 ? 138.424 158.877 136.527 1.00 42.12 440 ALA B O 1
ATOM 15148 N N . ASP B 1 441 ? 140.582 158.967 135.921 1.00 39.48 441 ASP B N 1
ATOM 15149 C CA . ASP B 1 441 ? 140.559 160.404 135.694 1.00 41.18 441 ASP B CA 1
ATOM 15150 C C . ASP B 1 441 ? 139.958 160.787 134.351 1.00 46.15 441 ASP B C 1
ATOM 15151 O O . ASP B 1 441 ? 139.798 161.982 134.087 1.00 49.58 441 ASP B O 1
ATOM 15160 N N . GLU B 1 442 ? 139.624 159.814 133.502 1.00 47.38 442 GLU B N 1
ATOM 15161 C CA . GLU B 1 442 ? 139.087 160.078 132.172 1.00 40.32 442 GLU B CA 1
ATOM 15162 C C . GLU B 1 442 ? 137.572 159.921 132.124 1.00 41.21 442 GLU B C 1
ATOM 15163 O O . GLU B 1 442 ? 136.864 160.837 131.703 1.00 43.66 442 GLU B O 1
ATOM 15175 N N . ILE B 1 443 ? 137.062 158.770 132.546 1.00 40.25 443 ILE B N 1
ATOM 15176 C CA . ILE B 1 443 ? 135.646 158.460 132.389 1.00 40.30 443 ILE B CA 1
ATOM 15177 C C . ILE B 1 443 ? 134.833 159.192 133.447 1.00 40.81 443 ILE B C 1
ATOM 15178 O O . ILE B 1 443 ? 135.118 159.100 134.646 1.00 43.90 443 ILE B O 1
ATOM 15194 N N . TYR B 1 444 ? 133.813 159.910 133.000 1.00 38.59 444 TYR B N 1
ATOM 15195 C CA . TYR B 1 444 ? 132.784 160.507 133.835 1.00 37.65 444 TYR B CA 1
ATOM 15196 C C . TYR B 1 444 ? 131.455 159.838 133.508 1.00 40.87 444 TYR B C 1
ATOM 15197 O O . TYR B 1 444 ? 131.399 158.884 132.734 1.00 45.67 444 TYR B O 1
ATOM 15215 N N . PHE B 1 445 ? 130.376 160.331 134.107 1.00 46.35 445 PHE B N 1
ATOM 15216 C CA . PHE B 1 445 ? 129.087 159.660 134.030 1.00 41.42 445 PHE B CA 1
ATOM 15217 C C . PHE B 1 445 ? 127.993 160.637 133.624 1.00 39.72 445 PHE B C 1
ATOM 15218 O O . PHE B 1 445 ? 128.021 161.816 133.982 1.00 47.00 445 PHE B O 1
ATOM 15235 N N . LYS B 1 446 ? 127.027 160.124 132.869 1.00 43.15 446 LYS B N 1
ATOM 15236 C CA . LYS B 1 446 ? 125.916 160.939 132.399 1.00 46.35 446 LYS B CA 1
ATOM 15237 C C . LYS B 1 446 ? 125.081 161.430 133.572 1.00 42.21 446 LYS B C 1
ATOM 15238 O O . LYS B 1 446 ? 124.760 160.668 134.486 1.00 45.03 446 LYS B O 1
ATOM 15257 N N . GLU B 1 447 ? 124.715 162.707 133.535 1.00 44.72 447 GLU B N 1
ATOM 15258 C CA . GLU B 1 447 ? 123.908 163.292 134.597 1.00 46.54 447 GLU B CA 1
ATOM 15259 C C . GLU B 1 447 ? 122.479 162.773 134.504 1.00 39.22 447 GLU B C 1
ATOM 15260 O O . GLU B 1 447 ? 121.771 163.057 133.535 1.00 41.19 447 GLU B O 1
ATOM 15272 N N . GLY B 1 448 ? 122.049 162.037 135.525 1.00 37.73 448 GLY B N 1
ATOM 15273 C CA . GLY B 1 448 ? 120.747 161.408 135.504 1.00 41.02 448 GLY B CA 1
ATOM 15274 C C . GLY B 1 448 ? 120.737 160.014 134.929 1.00 41.62 448 GLY B C 1
ATOM 15275 O O . GLY B 1 448 ? 119.669 159.508 134.580 1.00 46.24 448 GLY B O 1
ATOM 15279 N N . GLY B 1 449 ? 121.894 159.372 134.822 1.00 40.87 449 GLY B N 1
ATOM 15280 C CA . GLY B 1 449 ? 121.985 158.056 134.237 1.00 41.41 449 GLY B CA 1
ATOM 15281 C C . GLY B 1 449 ? 121.688 156.953 135.232 1.00 43.45 449 GLY B C 1
ATOM 15282 O O . GLY B 1 449 ? 121.163 157.171 136.324 1.00 47.84 449 GLY B O 1
ATOM 15286 N N . ILE B 1 450 ? 122.023 155.731 134.822 1.00 44.01 450 ILE B N 1
ATOM 15287 C CA . ILE B 1 450 ? 121.816 154.566 135.676 1.00 42.49 450 ILE B CA 1
ATOM 15288 C C . ILE B 1 450 ? 122.706 154.636 136.909 1.00 40.22 450 ILE B C 1
ATOM 15289 O O . ILE B 1 450 ? 122.282 154.291 138.017 1.00 41.27 450 ILE B O 1
ATOM 15305 N N . ILE B 1 451 ? 123.955 155.070 136.737 1.00 36.36 451 ILE B N 1
ATOM 15306 C CA . ILE B 1 451 ? 124.923 155.041 137.830 1.00 35.47 451 ILE B CA 1
ATOM 15307 C C . ILE B 1 451 ? 124.542 156.043 138.917 1.00 33.43 451 ILE B C 1
ATOM 15308 O O . ILE B 1 451 ? 124.520 155.716 140.111 1.00 37.24 451 ILE B O 1
ATOM 15324 N N . GLN B 1 452 ? 124.233 157.278 138.525 1.00 32.08 452 GLN B N 1
ATOM 15325 C CA . GLN B 1 452 ? 123.867 158.287 139.511 1.00 34.63 452 GLN B CA 1
ATOM 15326 C C . GLN B 1 452 ? 122.593 157.900 140.248 1.00 39.48 452 GLN B C 1
ATOM 15327 O O . GLN B 1 452 ? 122.507 158.029 141.477 1.00 44.52 452 GLN B O 1
ATOM 15341 N N . ARG B 1 453 ? 121.590 157.422 139.513 1.00 35.71 453 ARG B N 1
ATOM 15342 C CA . ARG B 1 453 ? 120.335 157.037 140.144 1.00 34.57 453 ARG B CA 1
ATOM 15343 C C . ARG B 1 453 ? 120.536 155.868 141.100 1.00 35.80 453 ARG B C 1
ATOM 15344 O O . ARG B 1 453 ? 119.969 155.852 142.197 1.00 42.78 453 ARG B O 1
ATOM 15365 N N . ARG B 1 454 ? 121.337 154.881 140.703 1.00 33.61 454 ARG B N 1
ATOM 15366 C CA . ARG B 1 454 ? 121.608 153.750 141.582 1.00 33.77 454 ARG B CA 1
ATOM 15367 C C . ARG B 1 454 ? 122.283 154.207 142.867 1.00 35.64 454 ARG B C 1
ATOM 15368 O O . ARG B 1 454 ? 121.917 153.776 143.971 1.00 39.16 454 ARG B O 1
ATOM 15389 N N . ALA B 1 455 ? 123.280 155.083 142.744 1.00 34.15 455 ALA B N 1
ATOM 15390 C CA . ALA B 1 455 ? 123.982 155.564 143.925 1.00 29.41 455 ALA B CA 1
ATOM 15391 C C . ALA B 1 455 ? 123.034 156.292 144.868 1.00 32.94 455 ALA B C 1
ATOM 15392 O O . ALA B 1 455 ? 123.051 156.064 146.083 1.00 37.24 455 ALA B O 1
ATOM 15399 N N . ASN B 1 456 ? 122.193 157.173 144.327 1.00 34.86 456 ASN B N 1
ATOM 15400 C CA . ASN B 1 456 ? 121.286 157.928 145.186 1.00 31.32 456 ASN B CA 1
ATOM 15401 C C . ASN B 1 456 ? 120.250 157.018 145.834 1.00 30.53 456 ASN B C 1
ATOM 15402 O O . ASN B 1 456 ? 119.869 157.225 146.992 1.00 40.18 456 ASN B O 1
ATOM 15413 N N . GLU B 1 457 ? 119.789 155.998 145.109 1.00 33.06 457 GLU B N 1
ATOM 15414 C CA . GLU B 1 457 ? 118.845 155.040 145.677 1.00 33.45 457 GLU B CA 1
ATOM 15415 C C . GLU B 1 457 ? 119.458 154.309 146.865 1.00 36.10 457 GLU B C 1
ATOM 15416 O O . GLU B 1 457 ? 118.843 154.204 147.937 1.00 38.61 457 GLU B O 1
ATOM 15428 N N . VAL B 1 458 ? 120.680 153.800 146.693 1.00 37.57 458 VAL B N 1
ATOM 15429 C CA . VAL B 1 458 ? 121.342 153.075 147.776 1.00 35.39 458 VAL B CA 1
ATOM 15430 C C . VAL B 1 458 ? 121.578 153.997 148.968 1.00 29.74 458 VAL B C 1
ATOM 15431 O O . VAL B 1 458 ? 121.407 153.599 150.125 1.00 30.25 458 VAL B O 1
ATOM 15444 N N . LEU B 1 459 ? 121.982 155.241 148.707 1.00 28.09 459 LEU B N 1
ATOM 15445 C CA . LEU B 1 459 ? 122.229 156.178 149.799 1.00 30.08 459 LEU B CA 1
ATOM 15446 C C . LEU B 1 459 ? 120.955 156.460 150.587 1.00 36.47 459 LEU B C 1
ATOM 15447 O O . LEU B 1 459 ? 120.973 156.506 151.823 1.00 43.27 459 LEU B O 1
ATOM 15463 N N . LYS B 1 460 ? 119.837 156.669 149.892 1.00 36.97 460 LYS B N 1
ATOM 15464 C CA . LYS B 1 460 ? 118.585 156.949 150.589 1.00 35.95 460 LYS B CA 1
ATOM 15465 C C . LYS B 1 460 ? 118.149 155.756 151.430 1.00 37.35 460 LYS B C 1
ATOM 15466 O O . LYS B 1 460 ? 117.701 155.912 152.576 1.00 41.68 460 LYS B O 1
ATOM 15485 N N . LYS B 1 461 ? 118.278 154.547 150.880 1.00 35.57 461 LYS B N 1
ATOM 15486 C CA . LYS B 1 461 ? 117.908 153.358 151.642 1.00 35.41 461 LYS B CA 1
ATOM 15487 C C . LYS B 1 461 ? 118.786 153.206 152.880 1.00 37.65 461 LYS B C 1
ATOM 15488 O O . LYS B 1 461 ? 118.301 152.853 153.963 1.00 40.36 461 LYS B O 1
ATOM 15507 N N . ALA B 1 462 ? 120.089 153.468 152.736 1.00 35.02 462 ALA B N 1
ATOM 15508 C CA . ALA B 1 462 ? 120.991 153.381 153.879 1.00 30.97 462 ALA B CA 1
ATOM 15509 C C . ALA B 1 462 ? 120.623 154.394 154.948 1.00 31.64 462 ALA B C 1
ATOM 15510 O O . ALA B 1 462 ? 120.687 154.094 156.142 1.00 37.81 462 ALA B O 1
ATOM 15517 N N . TYR B 1 463 ? 120.254 155.608 154.544 1.00 33.41 463 TYR B N 1
ATOM 15518 C CA . TYR B 1 463 ? 119.860 156.610 155.528 1.00 33.86 463 TYR B CA 1
ATOM 15519 C C . TYR B 1 463 ? 118.620 156.164 156.291 1.00 35.62 463 TYR B C 1
ATOM 15520 O O . TYR B 1 463 ? 118.529 156.340 157.513 1.00 41.54 463 TYR B O 1
ATOM 15538 N N . GLU B 1 464 ? 117.644 155.593 155.586 1.00 38.13 464 GLU B N 1
ATOM 15539 C CA . GLU B 1 464 ? 116.440 155.128 156.271 1.00 37.86 464 GLU B CA 1
ATOM 15540 C C . GLU B 1 464 ? 116.772 154.017 157.263 1.00 40.39 464 GLU B C 1
ATOM 15541 O O . GLU B 1 464 ? 116.271 154.003 158.397 1.00 46.57 464 GLU B O 1
ATOM 15553 N N . LEU B 1 465 ? 117.631 153.081 156.856 1.00 39.37 465 LEU B N 1
ATOM 15554 C CA . LEU B 1 465 ? 118.031 152.009 157.763 1.00 35.84 465 LEU B CA 1
ATOM 15555 C C . LEU B 1 465 ? 118.763 152.559 158.982 1.00 37.23 465 LEU B C 1
ATOM 15556 O O . LEU B 1 465 ? 118.580 152.064 160.099 1.00 41.56 465 LEU B O 1
ATOM 15572 N N . LEU B 1 466 ? 119.613 153.571 158.784 1.00 40.86 466 LEU B N 1
ATOM 15573 C CA . LEU B 1 466 ? 120.336 154.167 159.905 1.00 35.20 466 LEU B CA 1
ATOM 15574 C C . LEU B 1 466 ? 119.389 154.857 160.871 1.00 35.55 466 LEU B C 1
ATOM 15575 O O . LEU B 1 466 ? 119.576 154.780 162.087 1.00 40.32 466 LEU B O 1
ATOM 15591 N N . LYS B 1 467 ? 118.377 155.553 160.355 1.00 38.20 467 LYS B N 1
ATOM 15592 C CA . LYS B 1 467 ? 117.395 156.166 161.245 1.00 43.16 467 LYS B CA 1
ATOM 15593 C C . LYS B 1 467 ? 116.651 155.107 162.049 1.00 42.81 467 LYS B C 1
ATOM 15594 O O . LYS B 1 467 ? 116.423 155.271 163.254 1.00 42.95 467 LYS B O 1
ATOM 15613 N N . GLU B 1 468 ? 116.276 154.007 161.401 1.00 43.26 468 GLU B N 1
ATOM 15614 C CA . GLU B 1 468 ? 115.600 152.918 162.101 1.00 45.13 468 GLU B CA 1
ATOM 15615 C C . GLU B 1 468 ? 116.477 152.354 163.223 1.00 46.85 468 GLU B C 1
ATOM 15616 O O . GLU B 1 468 ? 116.052 152.245 164.387 1.00 50.54 468 GLU B O 1
ATOM 15628 N N . ILE B 1 469 ? 117.723 152.011 162.886 1.00 45.37 469 ILE B N 1
ATOM 15629 C CA . ILE B 1 469 ? 118.643 151.437 163.864 1.00 43.23 469 ILE B CA 1
ATOM 15630 C C . ILE B 1 469 ? 118.901 152.418 164.997 1.00 41.35 469 ILE B C 1
ATOM 15631 O O . ILE B 1 469 ? 119.074 152.020 166.150 1.00 40.18 469 ILE B O 1
ATOM 15647 N N . GLU B 1 470 ? 118.977 153.711 164.684 1.00 41.84 470 GLU B N 1
ATOM 15648 C CA . GLU B 1 470 ? 119.153 154.710 165.729 1.00 40.17 470 GLU B CA 1
ATOM 15649 C C . GLU B 1 470 ? 117.955 154.734 166.660 1.00 44.60 470 GLU B C 1
ATOM 15650 O O . GLU B 1 470 ? 118.108 154.866 167.879 1.00 49.90 470 GLU B O 1
ATOM 15662 N N . GLN B 1 471 ? 116.749 154.616 166.104 1.00 51.69 471 GLN B N 1
ATOM 15663 C CA . GLN B 1 471 ? 115.558 154.613 166.945 1.00 49.86 471 GLN B CA 1
ATOM 15664 C C . GLN B 1 471 ? 115.596 153.460 167.936 1.00 48.33 471 GLN B C 1
ATOM 15665 O O . GLN B 1 471 ? 115.314 153.649 169.124 1.00 45.73 471 GLN B O 1
ATOM 15679 N N . GLU B 1 472 ? 115.952 152.256 167.476 1.00 54.15 472 GLU B N 1
ATOM 15680 C CA . GLU B 1 472 ? 115.881 151.110 168.387 1.00 53.31 472 GLU B CA 1
ATOM 15681 C C . GLU B 1 472 ? 117.114 150.984 169.276 1.00 51.79 472 GLU B C 1
ATOM 15682 O O . GLU B 1 472 ? 116.991 150.700 170.472 1.00 52.69 472 GLU B O 1
ATOM 15694 N N . GLY B 1 473 ? 118.296 151.183 168.716 1.00 49.89 473 GLY B N 1
ATOM 15695 C CA . GLY B 1 473 ? 119.547 150.808 169.337 1.00 44.37 473 GLY B CA 1
ATOM 15696 C C . GLY B 1 473 ? 120.214 149.663 168.594 1.00 47.97 473 GLY B C 1
ATOM 15697 O O . GLY B 1 473 ? 119.569 148.838 167.948 1.00 53.99 473 GLY B O 1
ATOM 15701 N N . LEU B 1 474 ? 121.544 149.619 168.676 1.00 42.29 474 LEU B N 1
ATOM 15702 C CA . LEU B 1 474 ? 122.290 148.652 167.876 1.00 42.49 474 LEU B CA 1
ATOM 15703 C C . LEU B 1 474 ? 121.983 147.220 168.297 1.00 47.60 474 LEU B C 1
ATOM 15704 O O . LEU B 1 474 ? 121.839 146.331 167.451 1.00 50.90 474 LEU B O 1
ATOM 15720 N N . PHE B 1 475 ? 121.904 146.966 169.604 1.00 50.54 475 PHE B N 1
ATOM 15721 C CA . PHE B 1 475 ? 121.680 145.600 170.068 1.00 51.84 475 PHE B CA 1
ATOM 15722 C C . PHE B 1 475 ? 120.316 145.088 169.619 1.00 57.85 475 PHE B C 1
ATOM 15723 O O . PHE B 1 475 ? 120.190 143.951 169.148 1.00 62.06 475 PHE B O 1
ATOM 15740 N N . LYS B 1 476 ? 119.280 145.918 169.749 1.00 56.63 476 LYS B N 1
ATOM 15741 C CA . LYS B 1 476 ? 117.955 145.529 169.276 1.00 54.76 476 LYS B CA 1
ATOM 15742 C C . LYS B 1 476 ? 117.962 145.282 167.775 1.00 56.26 476 LYS B C 1
ATOM 15743 O O . LYS B 1 476 ? 117.398 144.294 167.295 1.00 61.37 476 LYS B O 1
ATOM 15762 N N . ALA B 1 477 ? 118.611 146.167 167.015 1.00 52.81 477 ALA B N 1
ATOM 15763 C CA . ALA B 1 477 ? 118.669 146.002 165.568 1.00 51.23 477 ALA B CA 1
ATOM 15764 C C . ALA B 1 477 ? 119.343 144.691 165.194 1.00 55.37 477 ALA B C 1
ATOM 15765 O O . ALA B 1 477 ? 118.915 144.009 164.258 1.00 60.64 477 ALA B O 1
ATOM 15772 N N . LEU B 1 478 ? 120.409 144.327 165.906 1.00 53.30 478 LEU B N 1
ATOM 15773 C CA . LEU B 1 478 ? 121.032 143.029 165.677 1.00 52.94 478 LEU B CA 1
ATOM 15774 C C . LEU B 1 478 ? 120.078 141.897 166.030 1.00 57.02 478 LEU B C 1
ATOM 15775 O O . LEU B 1 478 ? 120.047 140.866 165.349 1.00 57.39 478 LEU B O 1
ATOM 15791 N N . GLU B 1 479 ? 119.302 142.063 167.104 1.00 58.83 479 GLU B N 1
ATOM 15792 C CA . GLU B 1 479 ? 118.354 141.025 167.495 1.00 61.28 479 GLU B CA 1
ATOM 15793 C C . GLU B 1 479 ? 117.348 140.747 166.387 1.00 64.31 479 GLU B C 1
ATOM 15794 O O . GLU B 1 479 ? 116.917 139.603 166.201 1.00 66.58 479 GLU B O 1
ATOM 15806 N N . GLN B 1 480 ? 116.959 141.779 165.641 1.00 60.20 480 GLN B N 1
ATOM 15807 C CA . GLN B 1 480 ? 115.959 141.644 164.591 1.00 60.81 480 GLN B CA 1
ATOM 15808 C C . GLN B 1 480 ? 116.555 141.233 163.252 1.00 61.72 480 GLN B C 1
ATOM 15809 O O . GLN B 1 480 ? 115.824 141.172 162.260 1.00 63.27 480 GLN B O 1
ATOM 15823 N N . GLY B 1 481 ? 117.856 140.972 163.195 1.00 62.51 481 GLY B N 1
ATOM 15824 C CA . GLY B 1 481 ? 118.473 140.429 162.003 1.00 62.48 481 GLY B CA 1
ATOM 15825 C C . GLY B 1 481 ? 118.409 141.350 160.809 1.00 63.23 481 GLY B C 1
ATOM 15826 O O . GLY B 1 481 ? 117.767 141.026 159.806 1.00 66.47 481 GLY B O 1
ATOM 15830 N N . LYS B 1 482 ? 119.075 142.499 160.898 1.00 62.22 482 LYS B N 1
ATOM 15831 C CA . LYS B 1 482 ? 119.085 143.457 159.802 1.00 60.94 482 LYS B CA 1
ATOM 15832 C C . LYS B 1 482 ? 120.374 143.420 159.001 1.00 59.41 482 LYS B C 1
ATOM 15833 O O . LYS B 1 482 ? 120.355 143.721 157.803 1.00 60.43 482 LYS B O 1
ATOM 15852 N N . PHE B 1 483 ? 121.483 143.043 159.624 1.00 55.92 483 PHE B N 1
ATOM 15853 C CA . PHE B 1 483 ? 122.755 142.877 158.937 1.00 56.18 483 PHE B CA 1
ATOM 15854 C C . PHE B 1 483 ? 122.965 141.399 158.639 1.00 59.57 483 PHE B C 1
ATOM 15855 O O . PHE B 1 483 ? 122.896 140.563 159.544 1.00 61.15 483 PHE B O 1
ATOM 15872 N N . ALA B 1 484 ? 123.204 141.081 157.372 1.00 57.66 484 ALA B N 1
ATOM 15873 C CA . ALA B 1 484 ? 123.420 139.719 156.898 1.00 57.22 484 ALA B CA 1
ATOM 15874 C C . ALA B 1 484 ? 122.185 138.840 157.043 1.00 62.79 484 ALA B C 1
ATOM 15875 O O . ALA B 1 484 ? 122.247 137.643 156.746 1.00 61.57 484 ALA B O 1
ATOM 15882 N N . ASP B 1 485 ? 121.055 139.403 157.469 1.00 65.63 485 ASP B N 1
ATOM 15883 C CA . ASP B 1 485 ? 119.829 138.636 157.676 1.00 63.22 485 ASP B CA 1
ATOM 15884 C C . ASP B 1 485 ? 120.050 137.490 158.662 1.00 65.51 485 ASP B C 1
ATOM 15885 O O . ASP B 1 485 ? 119.573 136.372 158.460 1.00 64.70 485 ASP B O 1
ATOM 15894 N N . ILE B 1 486 ? 120.786 137.768 159.735 1.00 60.92 486 ILE B N 1
ATOM 15895 C CA . ILE B 1 486 ? 121.040 136.805 160.799 1.00 56.35 486 ILE B CA 1
ATOM 15896 C C . ILE B 1 486 ? 120.514 137.401 162.096 1.00 60.82 486 ILE B C 1
ATOM 15897 O O . ILE B 1 486 ? 120.946 138.485 162.504 1.00 64.53 486 ILE B O 1
ATOM 15913 N N . LYS B 1 487 ? 119.587 136.696 162.742 1.00 59.28 487 LYS B N 1
ATOM 15914 C CA . LYS B 1 487 ? 119.026 137.148 164.009 1.00 61.37 487 LYS B CA 1
ATOM 15915 C C . LYS B 1 487 ? 119.829 136.554 165.157 1.00 65.54 487 LYS B C 1
ATOM 15916 O O . LYS B 1 487 ? 119.967 135.330 165.251 1.00 70.11 487 LYS B O 1
ATOM 15935 N N . ARG B 1 488 ? 120.345 137.412 166.034 1.00 62.65 488 ARG B N 1
ATOM 15936 C CA . ARG B 1 488 ? 121.214 136.988 167.125 1.00 60.21 488 ARG B CA 1
ATOM 15937 C C . ARG B 1 488 ? 120.657 137.472 168.458 1.00 63.70 488 ARG B C 1
ATOM 15938 O O . ARG B 1 488 ? 120.465 138.687 168.633 1.00 65.02 488 ARG B O 1
ATOM 15959 N N . PRO B 1 489 ? 120.385 136.589 169.420 1.00 65.86 489 PRO B N 1
ATOM 15960 C CA . PRO B 1 489 ? 119.859 137.052 170.710 1.00 64.60 489 PRO B CA 1
ATOM 15961 C C . PRO B 1 489 ? 120.889 137.860 171.485 1.00 65.86 489 PRO B C 1
ATOM 15962 O O . PRO B 1 489 ? 122.096 137.628 171.389 1.00 66.83 489 PRO B O 1
ATOM 15973 N N . ILE B 1 490 ? 120.391 138.812 172.278 1.00 64.70 490 ILE B N 1
ATOM 15974 C CA . ILE B 1 490 ? 121.279 139.710 173.011 1.00 64.40 490 ILE B CA 1
ATOM 15975 C C . ILE B 1 490 ? 122.108 138.939 174.030 1.00 67.18 490 ILE B C 1
ATOM 15976 O O . ILE B 1 490 ? 123.311 139.186 174.182 1.00 65.33 490 ILE B O 1
ATOM 15992 N N . ASP B 1 491 ? 121.486 138.007 174.750 1.00 65.23 491 ASP B N 1
ATOM 15993 C CA . ASP B 1 491 ? 122.144 137.265 175.818 1.00 60.60 491 ASP B CA 1
ATOM 15994 C C . ASP B 1 491 ? 122.627 135.891 175.377 1.00 60.00 491 ASP B C 1
ATOM 15995 O O . ASP B 1 491 ? 123.019 135.085 176.224 1.00 63.95 491 ASP B O 1
ATOM 16004 N N . GLY B 1 492 ? 122.600 135.598 174.080 1.00 57.29 492 GLY B N 1
ATOM 16005 C CA . GLY B 1 492 ? 123.075 134.332 173.568 1.00 58.87 492 GLY B CA 1
ATOM 16006 C C . GLY B 1 492 ? 124.535 134.391 173.167 1.00 56.81 492 GLY B C 1
ATOM 16007 O O . GLY B 1 492 ? 125.288 135.283 173.558 1.00 60.51 492 GLY B O 1
ATOM 16011 N N . GLY B 1 493 ? 124.938 133.408 172.378 1.00 55.86 493 GLY B N 1
ATOM 16012 C CA . GLY B 1 493 ? 126.289 133.366 171.873 1.00 54.58 493 GLY B CA 1
ATOM 16013 C C . GLY B 1 493 ? 127.288 132.898 172.912 1.00 53.80 493 GLY B C 1
ATOM 16014 O O . GLY B 1 493 ? 126.950 132.530 174.040 1.00 53.51 493 GLY B O 1
ATOM 16018 N N . LYS B 1 494 ? 128.556 132.938 172.513 1.00 51.91 494 LYS B N 1
ATOM 16019 C CA . LYS B 1 494 ? 129.650 132.440 173.334 1.00 52.42 494 LYS B CA 1
ATOM 16020 C C . LYS B 1 494 ? 130.387 133.597 173.994 1.00 53.20 494 LYS B C 1
ATOM 16021 O O . LYS B 1 494 ? 130.655 134.616 173.354 1.00 57.72 494 LYS B O 1
ATOM 16040 N N . GLY B 1 495 ? 130.713 133.436 175.272 1.00 51.44 495 GLY B N 1
ATOM 16041 C CA . GLY B 1 495 ? 131.561 134.389 175.956 1.00 50.20 495 GLY B CA 1
ATOM 16042 C C . GLY B 1 495 ? 130.858 135.405 176.822 1.00 49.74 495 GLY B C 1
ATOM 16043 O O . GLY B 1 495 ? 131.508 136.342 177.295 1.00 48.13 495 GLY B O 1
ATOM 16047 N N . LEU B 1 496 ? 129.554 135.264 177.051 1.00 52.27 496 LEU B N 1
ATOM 16048 C CA . LEU B 1 496 ? 128.870 136.199 177.933 1.00 50.87 496 LEU B CA 1
ATOM 16049 C C . LEU B 1 496 ? 129.341 136.076 179.374 1.00 54.29 496 LEU B C 1
ATOM 16050 O O . LEU B 1 496 ? 129.147 137.009 180.159 1.00 56.61 496 LEU B O 1
ATOM 16066 N N . GLU B 1 497 ? 129.941 134.945 179.744 1.00 58.93 497 GLU B N 1
ATOM 16067 C CA . GLU B 1 497 ? 130.431 134.774 181.106 1.00 61.77 497 GLU B CA 1
ATOM 16068 C C . GLU B 1 497 ? 131.729 135.531 181.350 1.00 60.45 497 GLU B C 1
ATOM 16069 O O . GLU B 1 497 ? 132.120 135.706 182.508 1.00 62.01 497 GLU B O 1
ATOM 16081 N N . GLY B 1 498 ? 132.404 135.980 180.293 1.00 58.18 498 GLY B N 1
ATOM 16082 C CA . GLY B 1 498 ? 133.607 136.773 180.429 1.00 58.15 498 GLY B CA 1
ATOM 16083 C C . GLY B 1 498 ? 133.388 138.251 180.645 1.00 58.95 498 GLY B C 1
ATOM 16084 O O . GLY B 1 498 ? 134.348 138.972 180.919 1.00 60.54 498 GLY B O 1
ATOM 16088 N N . VAL B 1 499 ? 132.153 138.727 180.532 1.00 57.91 499 VAL B N 1
ATOM 16089 C CA . VAL B 1 499 ? 131.861 140.143 180.716 1.00 51.65 499 VAL B CA 1
ATOM 16090 C C . VAL B 1 499 ? 131.657 140.429 182.198 1.00 53.07 499 VAL B C 1
ATOM 16091 O O . VAL B 1 499 ? 131.022 139.658 182.924 1.00 55.81 499 VAL B O 1
ATOM 16104 N N . VAL B 1 500 ? 132.208 141.556 182.651 1.00 56.05 500 VAL B N 1
ATOM 16105 C CA . VAL B 1 500 ? 132.141 141.980 184.043 1.00 61.37 500 VAL B CA 1
ATOM 16106 C C . VAL B 1 500 ? 131.872 143.478 184.069 1.00 60.69 500 VAL B C 1
ATOM 16107 O O . VAL B 1 500 ? 132.040 144.180 183.072 1.00 61.86 500 VAL B O 1
ATOM 16120 N N . GLU B 1 501 ? 131.456 143.966 185.232 1.00 63.10 501 GLU B N 1
ATOM 16121 C CA . GLU B 1 501 ? 131.096 145.364 185.416 1.00 63.54 501 GLU B CA 1
ATOM 16122 C C . GLU B 1 501 ? 132.241 146.088 186.105 1.00 65.09 501 GLU B C 1
ATOM 16123 O O . GLU B 1 501 ? 132.782 145.593 187.097 1.00 70.55 501 GLU B O 1
ATOM 16135 N N . LYS B 1 502 ? 132.602 147.255 185.582 1.00 62.75 502 LYS B N 1
ATOM 16136 C CA . LYS B 1 502 ? 133.705 148.016 186.148 1.00 59.72 502 LYS B CA 1
ATOM 16137 C C . LYS B 1 502 ? 133.381 148.463 187.567 1.00 66.29 502 LYS B C 1
ATOM 16138 O O . LYS B 1 502 ? 132.256 148.871 187.868 1.00 71.32 502 LYS B O 1
ATOM 16157 N N . ASP B 1 503 ? 134.374 148.377 188.437 1.00 69.33 503 ASP B N 1
ATOM 16158 C CA . ASP B 1 503 ? 134.269 148.912 189.780 1.00 70.69 503 ASP B CA 1
ATOM 16159 C C . ASP B 1 503 ? 134.439 150.426 189.735 1.00 72.24 503 ASP B C 1
ATOM 16160 O O . ASP B 1 503 ? 134.988 150.965 188.773 1.00 73.27 503 ASP B O 1
ATOM 16169 N N . PRO B 1 504 ? 133.961 151.148 190.750 1.00 79.30 504 PRO B N 1
ATOM 16170 C CA . PRO B 1 504 ? 134.215 152.597 190.777 1.00 82.32 504 PRO B CA 1
ATOM 16171 C C . PRO B 1 504 ? 135.691 152.952 190.837 1.00 82.76 504 PRO B C 1
ATOM 16172 O O . PRO B 1 504 ? 136.048 154.091 190.515 1.00 83.61 504 PRO B O 1
ATOM 16183 N N . ASN B 1 505 ? 136.557 152.019 191.240 1.00 81.38 505 ASN B N 1
ATOM 16184 C CA . ASN B 1 505 ? 137.996 152.245 191.310 1.00 79.27 505 ASN B CA 1
ATOM 16185 C C . ASN B 1 505 ? 138.759 151.400 190.292 1.00 77.78 505 ASN B C 1
ATOM 16186 O O . ASN B 1 505 ? 139.924 151.061 190.506 1.00 78.48 505 ASN B O 1
ATOM 16197 N N . TYR B 1 506 ? 138.112 151.052 189.183 1.00 70.03 506 TYR B N 1
ATOM 16198 C CA . TYR B 1 506 ? 138.772 150.275 188.144 1.00 62.40 506 TYR B CA 1
ATOM 16199 C C . TYR B 1 506 ? 139.968 151.043 187.600 1.00 67.74 506 TYR B C 1
ATOM 16200 O O . TYR B 1 506 ? 139.929 152.268 187.463 1.00 67.94 506 TYR B O 1
ATOM 16218 N N . PHE B 1 507 ? 141.043 150.316 187.300 1.00 72.36 507 PHE B N 1
ATOM 16219 C CA . PHE B 1 507 ? 142.305 150.913 186.880 1.00 67.25 507 PHE B CA 1
ATOM 16220 C C . PHE B 1 507 ? 142.845 150.157 185.676 1.00 58.98 507 PHE B C 1
ATOM 16221 O O . PHE B 1 507 ? 143.111 148.955 185.762 1.00 61.91 507 PHE B O 1
ATOM 16238 N N . ASN B 1 508 ? 143.000 150.862 184.559 1.00 53.91 508 ASN B N 1
ATOM 16239 C CA . ASN B 1 508 ? 143.659 150.331 183.366 1.00 57.94 508 ASN B CA 1
ATOM 16240 C C . ASN B 1 508 ? 144.628 151.397 182.875 1.00 61.32 508 ASN B C 1
ATOM 16241 O O . ASN B 1 508 ? 144.197 152.397 182.273 1.00 59.97 508 ASN B O 1
ATOM 16252 N N . PRO B 1 509 ? 145.932 151.236 183.115 1.00 58.98 509 PRO B N 1
ATOM 16253 C CA . PRO B 1 509 ? 146.864 152.316 182.767 1.00 57.13 509 PRO B CA 1
ATOM 16254 C C . PRO B 1 509 ? 146.900 152.633 181.286 1.00 59.27 509 PRO B C 1
ATOM 16255 O O . PRO B 1 509 ? 147.118 153.792 180.914 1.00 61.62 509 PRO B O 1
ATOM 16266 N N . PHE B 1 510 ? 146.675 151.639 180.429 1.00 55.94 510 PHE B N 1
ATOM 16267 C CA . PHE B 1 510 ? 147.030 151.764 179.022 1.00 49.88 510 PHE B CA 1
ATOM 16268 C C . PHE B 1 510 ? 146.058 152.628 178.233 1.00 51.32 510 PHE B C 1
ATOM 16269 O O . PHE B 1 510 ? 146.461 153.238 177.243 1.00 57.54 510 PHE B O 1
ATOM 16286 N N . ILE B 1 511 ? 144.788 152.696 178.626 1.00 53.74 511 ILE B N 1
ATOM 16287 C CA . ILE B 1 511 ? 143.826 153.452 177.828 1.00 54.82 511 ILE B CA 1
ATOM 16288 C C . ILE B 1 511 ? 144.261 154.907 177.716 1.00 56.11 511 ILE B C 1
ATOM 16289 O O . ILE B 1 511 ? 144.332 155.469 176.617 1.00 56.64 511 ILE B O 1
ATOM 16305 N N . ASP B 1 512 ? 144.571 155.535 178.850 1.00 61.13 512 ASP B N 1
ATOM 16306 C CA . ASP B 1 512 ? 144.969 156.938 178.827 1.00 67.62 512 ASP B CA 1
ATOM 16307 C C . ASP B 1 512 ? 146.276 157.131 178.069 1.00 66.77 512 ASP B C 1
ATOM 16308 O O . ASP B 1 512 ? 146.416 158.084 177.296 1.00 67.38 512 ASP B O 1
ATOM 16317 N N . LEU B 1 513 ? 147.244 156.237 178.275 1.00 62.32 513 LEU B N 1
ATOM 16318 C CA . LEU B 1 513 ? 148.525 156.370 177.590 1.00 58.37 513 LEU B CA 1
ATOM 16319 C C . LEU B 1 513 ? 148.354 156.288 176.079 1.00 57.04 513 LEU B C 1
ATOM 16320 O O . LEU B 1 513 ? 148.885 157.124 175.343 1.00 67.80 513 LEU B O 1
ATOM 16336 N N . MET B 1 514 ? 147.602 155.299 175.598 1.00 52.60 514 MET B N 1
ATOM 16337 C CA . MET B 1 514 ? 147.414 155.116 174.165 1.00 53.51 514 MET B CA 1
ATOM 16338 C C . MET B 1 514 ? 146.466 156.138 173.551 1.00 56.88 514 MET B C 1
ATOM 16339 O O . MET B 1 514 ? 146.507 156.337 172.334 1.00 56.94 514 MET B O 1
ATOM 16353 N N . LEU B 1 515 ? 145.613 156.784 174.347 1.00 62.59 515 LEU B N 1
ATOM 16354 C CA . LEU B 1 515 ? 144.699 157.780 173.799 1.00 64.83 515 LEU B CA 1
ATOM 16355 C C . LEU B 1 515 ? 145.257 159.197 173.864 1.00 73.27 515 LEU B C 1
ATOM 16356 O O . LEU B 1 515 ? 144.803 160.066 173.114 1.00 78.21 515 LEU B O 1
ATOM 16372 N N . ARG B 1 516 ? 146.223 159.464 174.747 1.00 75.08 516 ARG B N 1
ATOM 16373 C CA . ARG B 1 516 ? 146.808 160.796 174.835 1.00 82.00 516 ARG B CA 1
ATOM 16374 C C . ARG B 1 516 ? 148.216 160.881 174.261 1.00 82.83 516 ARG B C 1
ATOM 16375 O O . ARG B 1 516 ? 148.638 161.973 173.865 1.00 86.29 516 ARG B O 1
ATOM 16396 N N . GLY B 1 517 ? 148.957 159.773 174.213 1.00 79.05 517 GLY B N 1
ATOM 16397 C CA . GLY B 1 517 ? 150.265 159.803 173.581 1.00 80.63 517 GLY B CA 1
ATOM 16398 C C . GLY B 1 517 ? 150.176 160.030 172.085 1.00 85.90 517 GLY B C 1
ATOM 16399 O O . GLY B 1 517 ? 151.007 160.735 171.503 1.00 84.13 517 GLY B O 1
ATOM 16403 N N . ASP B 1 518 ? 149.173 159.432 171.441 1.00 82.70 518 ASP B N 1
ATOM 16404 C CA . ASP B 1 518 ? 148.932 159.643 170.020 1.00 84.76 518 ASP B CA 1
ATOM 16405 C C . ASP B 1 518 ? 148.380 161.029 169.714 1.00 91.68 518 ASP B C 1
ATOM 16406 O O . ASP B 1 518 ? 148.526 161.499 168.580 1.00 88.39 518 ASP B O 1
ATOM 16415 N N . ARG B 1 519 ? 147.759 161.690 170.692 1.00 94.42 519 ARG B N 1
ATOM 16416 C CA . ARG B 1 519 ? 147.164 163.002 170.484 1.00 96.84 519 ARG B CA 1
ATOM 16417 C C . ARG B 1 519 ? 148.077 164.149 170.894 1.00 100.88 519 ARG B C 1
ATOM 16418 O O . ARG B 1 519 ? 147.851 165.283 170.458 1.00 100.83 519 ARG B O 1
ATOM 16439 N N . GLY B 1 520 ? 149.092 163.887 171.709 1.00 99.46 520 GLY B N 1
ATOM 16440 C CA . GLY B 1 520 ? 149.995 164.928 172.164 1.00 102.40 520 GLY B CA 1
ATOM 16441 C C . GLY B 1 520 ? 151.375 164.403 172.506 1.00 109.30 520 GLY B C 1
ATOM 16442 O O . GLY B 1 520 ? 152.241 165.153 172.958 1.00 111.13 520 GLY B O 1
ATOM 16447 N N . LYS C 2 1 ? 149.709 116.413 154.479 1.00 118.51 11 LYS C N 1
ATOM 16448 C CA . LYS C 2 1 ? 148.938 115.175 154.466 1.00 121.43 11 LYS C CA 1
ATOM 16449 C C . LYS C 2 1 ? 149.788 114.010 153.961 1.00 118.84 11 LYS C C 1
ATOM 16450 O O . LYS C 2 1 ? 149.742 112.914 154.516 1.00 117.16 11 LYS C O 1
ATOM 16471 N N . GLN C 2 2 ? 150.566 114.256 152.909 1.00 116.94 12 GLN C N 1
ATOM 16472 C CA . GLN C 2 2 ? 151.390 113.204 152.330 1.00 112.71 12 GLN C CA 1
ATOM 16473 C C . GLN C 2 2 ? 152.467 112.761 153.314 1.00 113.23 12 GLN C C 1
ATOM 16474 O O . GLN C 2 2 ? 152.949 113.542 154.139 1.00 110.52 12 GLN C O 1
ATOM 16488 N N . TYR C 2 3 ? 152.839 111.483 153.223 1.00 117.24 13 TYR C N 1
ATOM 16489 C CA . TYR C 2 3 ? 153.909 110.964 154.069 1.00 119.23 13 TYR C CA 1
ATOM 16490 C C . TYR C 2 3 ? 155.233 111.650 153.757 1.00 116.50 13 TYR C C 1
ATOM 16491 O O . TYR C 2 3 ? 156.004 111.975 154.668 1.00 112.82 13 TYR C O 1
ATOM 16509 N N . ASP C 2 4 ? 155.515 111.876 152.478 1.00 115.36 14 ASP C N 1
ATOM 16510 C CA . ASP C 2 4 ? 156.728 112.556 152.044 1.00 110.23 14 ASP C CA 1
ATOM 16511 C C . ASP C 2 4 ? 156.409 114.014 151.743 1.00 102.84 14 ASP C C 1
ATOM 16512 O O . ASP C 2 4 ? 155.439 114.310 151.039 1.00 104.34 14 ASP C O 1
ATOM 16521 N N . THR C 2 5 ? 157.227 114.919 152.283 1.00 94.69 15 THR C N 1
ATOM 16522 C CA . THR C 2 5 ? 157.047 116.354 152.092 1.00 90.89 15 THR C CA 1
ATOM 16523 C C . THR C 2 5 ? 158.369 117.026 151.725 1.00 88.47 15 THR C C 1
ATOM 16524 O O . THR C 2 5 ? 158.405 118.236 151.478 1.00 85.10 15 THR C O 1
ATOM 16535 N N . THR C 2 6 ? 159.449 116.256 151.640 1.00 90.14 16 THR C N 1
ATOM 16536 C CA . THR C 2 6 ? 160.762 116.769 151.282 1.00 88.71 16 THR C CA 1
ATOM 16537 C C . THR C 2 6 ? 161.046 116.461 149.819 1.00 83.43 16 THR C C 1
ATOM 16538 O O . THR C 2 6 ? 160.845 115.332 149.361 1.00 82.02 16 THR C O 1
ATOM 16549 N N . LEU C 2 7 ? 161.512 117.472 149.091 1.00 81.37 17 LEU C N 1
ATOM 16550 C CA . LEU C 2 7 ? 161.734 117.323 147.660 1.00 83.83 17 LEU C CA 1
ATOM 16551 C C . LEU C 2 7 ? 162.827 116.299 147.392 1.00 85.48 17 LEU C C 1
ATOM 16552 O O . LEU C 2 7 ? 163.919 116.373 147.961 1.00 83.91 17 LEU C O 1
ATOM 16568 N N . ASP C 2 8 ? 162.529 115.348 146.513 1.00 86.00 18 ASP C N 1
ATOM 16569 C CA . ASP C 2 8 ? 163.497 114.373 146.028 1.00 86.87 18 ASP C CA 1
ATOM 16570 C C . ASP C 2 8 ? 163.579 114.516 144.517 1.00 88.70 18 ASP C C 1
ATOM 16571 O O . ASP C 2 8 ? 162.554 114.457 143.831 1.00 86.75 18 ASP C O 1
ATOM 16580 N N . LEU C 2 9 ? 164.791 114.705 143.999 1.00 87.80 19 LEU C N 1
ATOM 16581 C CA . LEU C 2 9 ? 164.970 114.987 142.580 1.00 85.02 19 LEU C CA 1
ATOM 16582 C C . LEU C 2 9 ? 164.987 113.734 141.721 1.00 83.97 19 LEU C C 1
ATOM 16583 O O . LEU C 2 9 ? 165.158 113.844 140.503 1.00 86.82 19 LEU C O 1
ATOM 16599 N N . THR C 2 10 ? 164.841 112.554 142.314 1.00 84.72 20 THR C N 1
ATOM 16600 C CA . THR C 2 10 ? 164.636 111.333 141.551 1.00 90.13 20 THR C CA 1
ATOM 16601 C C . THR C 2 10 ? 163.161 111.000 141.364 1.00 89.58 20 THR C C 1
ATOM 16602 O O . THR C 2 10 ? 162.835 110.135 140.545 1.00 88.57 20 THR C O 1
ATOM 16613 N N . ARG C 2 11 ? 162.268 111.663 142.095 1.00 86.14 21 ARG C N 1
ATOM 16614 C CA . ARG C 2 11 ? 160.843 111.361 142.061 1.00 84.54 21 ARG C CA 1
ATOM 16615 C C . ARG C 2 11 ? 160.024 112.649 142.076 1.00 81.54 21 ARG C C 1
ATOM 16616 O O . ARG C 2 11 ? 159.089 112.805 142.862 1.00 85.35 21 ARG C O 1
ATOM 16637 N N . VAL C 2 12 ? 160.377 113.604 141.218 1.00 78.62 22 VAL C N 1
ATOM 16638 C CA . VAL C 2 12 ? 159.615 114.847 141.158 1.00 78.19 22 VAL C CA 1
ATOM 16639 C C . VAL C 2 12 ? 158.252 114.573 140.537 1.00 75.17 22 VAL C C 1
ATOM 16640 O O . VAL C 2 12 ? 158.147 113.956 139.470 1.00 77.17 22 VAL C O 1
ATOM 16653 N N . LYS C 2 13 ? 157.203 115.021 141.209 1.00 68.72 23 LYS C N 1
ATOM 16654 C CA . LYS C 2 13 ? 155.831 114.913 140.746 1.00 66.78 23 LYS C CA 1
ATOM 16655 C C . LYS C 2 13 ? 155.145 116.254 140.938 1.00 62.84 23 LYS C C 1
ATOM 16656 O O . LYS C 2 13 ? 155.622 117.097 141.705 1.00 62.75 23 LYS C O 1
ATOM 16675 N N . PRO C 2 14 ? 154.025 116.491 140.247 1.00 59.72 24 PRO C N 1
ATOM 16676 C CA . PRO C 2 14 ? 153.418 117.829 140.261 1.00 54.04 24 PRO C CA 1
ATOM 16677 C C . PRO C 2 14 ? 153.258 118.416 141.654 1.00 56.42 24 PRO C C 1
ATOM 16678 O O . PRO C 2 14 ? 153.321 117.700 142.656 1.00 64.64 24 PRO C O 1
ATOM 16689 N N . TYR C 2 15 ? 153.064 119.729 141.722 1.00 55.75 25 TYR C N 1
ATOM 16690 C CA . TYR C 2 15 ? 153.004 120.469 142.973 1.00 52.89 25 TYR C CA 1
ATOM 16691 C C . TYR C 2 15 ? 151.699 121.251 143.026 1.00 56.55 25 TYR C C 1
ATOM 16692 O O . TYR C 2 15 ? 151.326 121.910 142.052 1.00 60.66 25 TYR C O 1
ATOM 16710 N N . GLY C 2 16 ? 151.000 121.157 144.150 1.00 53.28 26 GLY C N 1
ATOM 16711 C CA . GLY C 2 16 ? 149.810 121.950 144.370 1.00 50.83 26 GLY C CA 1
ATOM 16712 C C . GLY C 2 16 ? 150.022 122.951 145.483 1.00 57.54 26 GLY C C 1
ATOM 16713 O O . GLY C 2 16 ? 150.640 123.999 145.280 1.00 55.97 26 GLY C O 1
ATOM 16717 N N . ASP C 2 17 ? 149.510 122.631 146.669 1.00 64.85 27 ASP C N 1
ATOM 16718 C CA . ASP C 2 17 ? 149.761 123.421 147.866 1.00 60.42 27 ASP C CA 1
ATOM 16719 C C . ASP C 2 17 ? 150.889 122.846 148.710 1.00 63.51 27 ASP C C 1
ATOM 16720 O O . ASP C 2 17 ? 151.545 123.595 149.443 1.00 64.36 27 ASP C O 1
ATOM 16729 N N . THR C 2 18 ? 151.126 121.538 148.626 1.00 64.02 28 THR C N 1
ATOM 16730 C CA . THR C 2 18 ? 152.189 120.870 149.360 1.00 63.09 28 THR C CA 1
ATOM 16731 C C . THR C 2 18 ? 153.110 120.170 148.369 1.00 59.82 28 THR C C 1
ATOM 16732 O O . THR C 2 18 ? 152.823 120.088 147.174 1.00 63.52 28 THR C O 1
ATOM 16743 N N . MET C 2 19 ? 154.227 119.651 148.880 1.00 62.23 29 MET C N 1
ATOM 16744 C CA . MET C 2 19 ? 155.322 119.241 148.004 1.00 67.76 29 MET C CA 1
ATOM 16745 C C . MET C 2 19 ? 154.916 118.096 147.082 1.00 75.71 29 MET C C 1
ATOM 16746 O O . MET C 2 19 ? 155.098 118.177 145.862 1.00 73.49 29 MET C O 1
ATOM 16760 N N . ASN C 2 20 ? 154.369 117.017 147.642 1.00 79.14 30 ASN C N 1
ATOM 16761 C CA . ASN C 2 20 ? 154.169 115.782 146.892 1.00 76.29 30 ASN C CA 1
ATOM 16762 C C . ASN C 2 20 ? 152.698 115.447 146.669 1.00 75.35 30 ASN C C 1
ATOM 16763 O O . ASN C 2 20 ? 152.369 114.286 146.415 1.00 81.00 30 ASN C O 1
ATOM 16774 N N . ASP C 2 21 ? 151.803 116.432 146.753 1.00 68.14 31 ASP C N 1
ATOM 16775 C CA . ASP C 2 21 ? 150.391 116.135 146.536 1.00 66.19 31 ASP C CA 1
ATOM 16776 C C . ASP C 2 21 ? 150.129 115.726 145.091 1.00 66.04 31 ASP C C 1
ATOM 16777 O O . ASP C 2 21 ? 149.211 114.947 144.817 1.00 66.50 31 ASP C O 1
ATOM 16786 N N . GLY C 2 22 ? 150.929 116.229 144.155 1.00 63.05 32 GLY C N 1
ATOM 16787 C CA . GLY C 2 22 ? 150.792 115.840 142.764 1.00 60.00 32 GLY C CA 1
ATOM 16788 C C . GLY C 2 22 ? 149.505 116.273 142.101 1.00 56.27 32 GLY C C 1
ATOM 16789 O O . GLY C 2 22 ? 148.989 115.552 141.244 1.00 56.44 32 GLY C O 1
ATOM 16793 N N . LYS C 2 23 ? 148.982 117.442 142.455 1.00 57.58 33 LYS C N 1
ATOM 16794 C CA . LYS C 2 23 ? 147.725 117.903 141.884 1.00 54.53 33 LYS C CA 1
ATOM 16795 C C . LYS C 2 23 ? 147.919 118.339 140.438 1.00 52.33 33 LYS C C 1
ATOM 16796 O O . LYS C 2 23 ? 148.889 119.027 140.108 1.00 51.07 33 LYS C O 1
ATOM 16815 N N . VAL C 2 24 ? 146.977 117.949 139.581 1.00 52.72 34 VAL C N 1
ATOM 16816 C CA . VAL C 2 24 ? 147.007 118.254 138.158 1.00 49.64 34 VAL C CA 1
ATOM 16817 C C . VAL C 2 24 ? 145.644 118.798 137.762 1.00 47.73 34 VAL C C 1
ATOM 16818 O O . VAL C 2 24 ? 144.640 118.561 138.439 1.00 52.16 34 VAL C O 1
ATOM 16831 N N . GLN C 2 25 ? 145.616 119.548 136.667 1.00 46.48 35 GLN C N 1
ATOM 16832 C CA . GLN C 2 25 ? 144.388 120.047 136.070 1.00 47.08 35 GLN C CA 1
ATOM 16833 C C . GLN C 2 25 ? 144.330 119.587 134.623 1.00 45.61 35 GLN C C 1
ATOM 16834 O O . GLN C 2 25 ? 145.368 119.452 133.972 1.00 50.56 35 GLN C O 1
ATOM 16848 N N . LEU C 2 26 ? 143.127 119.317 134.123 1.00 44.49 36 LEU C N 1
ATOM 16849 C CA . LEU C 2 26 ? 142.990 118.901 132.735 1.00 49.51 36 LEU C CA 1
ATOM 16850 C C . LEU C 2 26 ? 141.555 119.092 132.271 1.00 44.80 36 LEU C C 1
ATOM 16851 O O . LEU C 2 26 ? 140.614 118.808 133.011 1.00 43.06 36 LEU C O 1
ATOM 16867 N N . SER C 2 27 ? 141.407 119.560 131.034 1.00 43.51 37 SER C N 1
ATOM 16868 C CA . SER C 2 27 ? 140.115 119.816 130.419 1.00 41.84 37 SER C CA 1
ATOM 16869 C C . SER C 2 27 ? 140.052 119.115 129.073 1.00 42.63 37 SER C C 1
ATOM 16870 O O . SER C 2 27 ? 141.041 119.079 128.337 1.00 46.11 37 SER C O 1
ATOM 16878 N N . PHE C 2 28 ? 138.886 118.568 128.745 1.00 42.97 38 PHE C N 1
ATOM 16879 C CA . PHE C 2 28 ? 138.714 117.902 127.464 1.00 45.31 38 PHE C CA 1
ATOM 16880 C C . PHE C 2 28 ? 137.233 117.834 127.126 1.00 43.90 38 PHE C C 1
ATOM 16881 O O . PHE C 2 28 ? 136.372 118.071 127.973 1.00 39.60 38 PHE C O 1
ATOM 16898 N N . THR C 2 29 ? 136.956 117.522 125.865 1.00 50.31 39 THR C N 1
ATOM 16899 C CA . THR C 2 29 ? 135.606 117.337 125.358 1.00 47.37 39 THR C CA 1
ATOM 16900 C C . THR C 2 29 ? 135.385 115.862 125.059 1.00 51.36 39 THR C C 1
ATOM 16901 O O . THR C 2 29 ? 136.309 115.150 124.661 1.00 54.71 39 THR C O 1
ATOM 16912 N N . LEU C 2 30 ? 134.155 115.402 125.266 1.00 52.45 40 LEU C N 1
ATOM 16913 C CA . LEU C 2 30 ? 133.805 114.017 125.015 1.00 54.99 40 LEU C CA 1
ATOM 16914 C C . LEU C 2 30 ? 132.577 113.958 124.118 1.00 58.48 40 LEU C C 1
ATOM 16915 O O . LEU C 2 30 ? 131.618 114.708 124.334 1.00 60.28 40 LEU C O 1
ATOM 16931 N N . PRO C 2 31 ? 132.566 113.074 123.102 1.00 57.93 41 PRO C N 1
ATOM 16932 C CA . PRO C 2 31 ? 131.432 112.976 122.176 1.00 58.97 41 PRO C CA 1
ATOM 16933 C C . PRO C 2 31 ? 130.262 112.153 122.715 1.00 63.69 41 PRO C C 1
ATOM 16934 O O . PRO C 2 31 ? 129.709 111.298 122.023 1.00 70.66 41 PRO C O 1
ATOM 16945 N N . VAL C 2 32 ? 129.878 112.418 123.960 1.00 61.87 42 VAL C N 1
ATOM 16946 C CA . VAL C 2 32 ? 128.773 111.710 124.599 1.00 61.10 42 VAL C CA 1
ATOM 16947 C C . VAL C 2 32 ? 127.863 112.740 125.256 1.00 61.22 42 VAL C C 1
ATOM 16948 O O . VAL C 2 32 ? 128.351 113.773 125.734 1.00 58.88 42 VAL C O 1
ATOM 16961 N N . PRO C 2 33 ? 126.553 112.512 125.312 1.00 60.39 43 PRO C N 1
ATOM 16962 C CA . PRO C 2 33 ? 125.658 113.529 125.871 1.00 59.07 43 PRO C CA 1
ATOM 16963 C C . PRO C 2 33 ? 125.904 113.760 127.352 1.00 59.46 43 PRO C C 1
ATOM 16964 O O . PRO C 2 33 ? 126.240 112.844 128.104 1.00 57.57 43 PRO C O 1
ATOM 16975 N N . ASP C 2 34 ? 125.707 115.009 127.769 1.00 59.78 44 ASP C N 1
ATOM 16976 C CA . ASP C 2 34 ? 125.923 115.379 129.161 1.00 58.90 44 ASP C CA 1
ATOM 16977 C C . ASP C 2 34 ? 124.986 114.603 130.077 1.00 61.19 44 ASP C C 1
ATOM 16978 O O . ASP C 2 34 ? 123.824 114.358 129.742 1.00 65.70 44 ASP C O 1
ATOM 16987 N N . GLY C 2 35 ? 125.496 114.226 131.239 1.00 62.03 45 GLY C N 1
ATOM 16988 C CA . GLY C 2 35 ? 124.710 113.484 132.201 1.00 64.53 45 GLY C CA 1
ATOM 16989 C C . GLY C 2 35 ? 125.606 112.883 133.267 1.00 65.56 45 GLY C C 1
ATOM 16990 O O . GLY C 2 35 ? 126.791 113.194 133.356 1.00 63.03 45 GLY C O 1
ATOM 16994 N N . ALA C 2 36 ? 124.998 112.020 134.084 1.00 66.41 46 ALA C N 1
ATOM 16995 C CA . ALA C 2 36 ? 125.756 111.323 135.118 1.00 68.46 46 ALA C CA 1
ATOM 16996 C C . ALA C 2 36 ? 126.660 110.257 134.516 1.00 67.80 46 ALA C C 1
ATOM 16997 O O . ALA C 2 36 ? 127.778 110.033 134.999 1.00 71.77 46 ALA C O 1
ATOM 17004 N N . LYS C 2 37 ? 126.194 109.585 133.463 1.00 67.73 47 LYS C N 1
ATOM 17005 C CA . LYS C 2 37 ? 127.026 108.588 132.801 1.00 68.98 47 LYS C CA 1
ATOM 17006 C C . LYS C 2 37 ? 128.244 109.235 132.155 1.00 64.82 47 LYS C C 1
ATOM 17007 O O . LYS C 2 37 ? 129.334 108.657 132.150 1.00 63.55 47 LYS C O 1
ATOM 17026 N N . ALA C 2 38 ? 128.077 110.435 131.596 1.00 62.34 48 ALA C N 1
ATOM 17027 C CA . ALA C 2 38 ? 129.214 111.144 131.022 1.00 60.01 48 ALA C CA 1
ATOM 17028 C C . ALA C 2 38 ? 130.227 111.520 132.094 1.00 58.45 48 ALA C C 1
ATOM 17029 O O . ALA C 2 38 ? 131.438 111.429 131.870 1.00 61.89 48 ALA C O 1
ATOM 17036 N N . VAL C 2 39 ? 129.754 111.956 133.262 1.00 58.95 49 VAL C N 1
ATOM 17037 C CA . VAL C 2 39 ? 130.664 112.274 134.358 1.00 55.46 49 VAL C CA 1
ATOM 17038 C C . VAL C 2 39 ? 131.422 111.027 134.793 1.00 57.09 49 VAL C C 1
ATOM 17039 O O . VAL C 2 39 ? 132.631 111.074 135.046 1.00 59.95 49 VAL C O 1
ATOM 17052 N N . GLU C 2 40 ? 130.727 109.893 134.889 1.00 60.74 50 GLU C N 1
ATOM 17053 C CA . GLU C 2 40 ? 131.401 108.653 135.259 1.00 63.50 50 GLU C CA 1
ATOM 17054 C C . GLU C 2 40 ? 132.418 108.237 134.201 1.00 61.58 50 GLU C C 1
ATOM 17055 O O . GLU C 2 40 ? 133.494 107.732 134.533 1.00 63.34 50 GLU C O 1
ATOM 17067 N N . ALA C 2 41 ? 132.090 108.425 132.921 1.00 62.27 51 ALA C N 1
ATOM 17068 C CA . ALA C 2 41 ? 133.037 108.101 131.856 1.00 62.37 51 ALA C CA 1
ATOM 17069 C C . ALA C 2 41 ? 134.275 108.984 131.930 1.00 61.37 51 ALA C C 1
ATOM 17070 O O . ALA C 2 41 ? 135.399 108.505 131.751 1.00 65.24 51 ALA C O 1
ATOM 17077 N N . ALA C 2 42 ? 134.089 110.280 132.181 1.00 57.12 52 ALA C N 1
ATOM 17078 C CA . ALA C 2 42 ? 135.231 111.173 132.339 1.00 48.59 52 ALA C CA 1
ATOM 17079 C C . ALA C 2 42 ? 136.087 110.763 133.528 1.00 55.40 52 ALA C C 1
ATOM 17080 O O . ALA C 2 42 ? 137.320 110.761 133.445 1.00 58.69 52 ALA C O 1
ATOM 17087 N N . LYS C 2 43 ? 135.449 110.417 134.649 1.00 60.50 53 LYS C N 1
ATOM 17088 C CA . LYS C 2 43 ? 136.197 109.977 135.823 1.00 58.28 53 LYS C CA 1
ATOM 17089 C C . LYS C 2 43 ? 136.991 108.714 135.525 1.00 58.61 53 LYS C C 1
ATOM 17090 O O . LYS C 2 43 ? 138.152 108.589 135.922 1.00 58.16 53 LYS C O 1
ATOM 17109 N N . GLN C 2 44 ? 136.372 107.754 134.837 1.00 61.08 54 GLN C N 1
ATOM 17110 C CA . GLN C 2 44 ? 137.066 106.515 134.505 1.00 61.82 54 GLN C CA 1
ATOM 17111 C C . GLN C 2 44 ? 138.232 106.774 133.562 1.00 61.54 54 GLN C C 1
ATOM 17112 O O . GLN C 2 44 ? 139.306 106.178 133.711 1.00 65.08 54 GLN C O 1
ATOM 17126 N N . LEU C 2 45 ? 138.036 107.656 132.581 1.00 62.69 55 LEU C N 1
ATOM 17127 C CA . LEU C 2 45 ? 139.119 108.009 131.671 1.00 62.97 55 LEU C CA 1
ATOM 17128 C C . LEU C 2 45 ? 140.282 108.633 132.427 1.00 61.42 55 LEU C C 1
ATOM 17129 O O . LEU C 2 45 ? 141.444 108.276 132.201 1.00 63.46 55 LEU C O 1
ATOM 17145 N N . ALA C 2 46 ? 139.989 109.560 133.341 1.00 60.78 56 ALA C N 1
ATOM 17146 C CA . ALA C 2 46 ? 141.047 110.170 134.138 1.00 57.30 56 ALA C CA 1
ATOM 17147 C C . ALA C 2 46 ? 141.753 109.134 135.004 1.00 59.78 56 ALA C C 1
ATOM 17148 O O . ALA C 2 46 ? 142.983 109.140 135.110 1.00 61.36 56 ALA C O 1
ATOM 17155 N N . LYS C 2 47 ? 140.992 108.231 135.627 1.00 63.75 57 LYS C N 1
ATOM 17156 C CA . LYS C 2 47 ? 141.599 107.220 136.487 1.00 61.45 57 LYS C CA 1
ATOM 17157 C C . LYS C 2 47 ? 142.543 106.325 135.700 1.00 63.11 57 LYS C C 1
ATOM 17158 O O . LYS C 2 47 ? 143.637 106.000 136.173 1.00 66.46 57 LYS C O 1
ATOM 17177 N N . LYS C 2 48 ? 142.137 105.900 134.503 1.00 62.04 58 LYS C N 1
ATOM 17178 C CA . LYS C 2 48 ? 143.045 105.111 133.680 1.00 62.03 58 LYS C CA 1
ATOM 17179 C C . LYS C 2 48 ? 144.162 105.963 133.092 1.00 66.28 58 LYS C C 1
ATOM 17180 O O . LYS C 2 48 ? 145.159 105.412 132.616 1.00 68.80 58 LYS C O 1
ATOM 17199 N N . MET C 2 49 ? 144.019 107.290 133.118 1.00 67.81 59 MET C N 1
ATOM 17200 C CA . MET C 2 49 ? 145.106 108.180 132.729 1.00 64.19 59 MET C CA 1
ATOM 17201 C C . MET C 2 49 ? 146.165 108.318 133.814 1.00 65.77 59 MET C C 1
ATOM 17202 O O . MET C 2 49 ? 147.262 108.804 133.527 1.00 69.74 59 MET C O 1
ATOM 17216 N N . GLY C 2 50 ? 145.861 107.919 135.047 1.00 70.33 60 GLY C N 1
ATOM 17217 C CA . GLY C 2 50 ? 146.853 107.884 136.104 1.00 67.90 60 GLY C CA 1
ATOM 17218 C C . GLY C 2 50 ? 146.576 108.820 137.262 1.00 68.24 60 GLY C C 1
ATOM 17219 O O . GLY C 2 50 ? 147.488 109.131 138.030 1.00 71.32 60 GLY C O 1
ATOM 17223 N N . LEU C 2 51 ? 145.333 109.263 137.416 1.00 66.40 61 LEU C N 1
ATOM 17224 C CA . LEU C 2 51 ? 144.957 110.206 138.461 1.00 62.82 61 LEU C CA 1
ATOM 17225 C C . LEU C 2 51 ? 144.161 109.486 139.540 1.00 65.41 61 LEU C C 1
ATOM 17226 O O . LEU C 2 51 ? 143.227 108.740 139.232 1.00 69.02 61 LEU C O 1
ATOM 17242 N N . GLU C 2 52 ? 144.532 109.711 140.798 1.00 69.54 62 GLU C N 1
ATOM 17243 C CA . GLU C 2 52 ? 143.821 109.113 141.920 1.00 69.08 62 GLU C CA 1
ATOM 17244 C C . GLU C 2 52 ? 142.723 110.047 142.403 1.00 70.34 62 GLU C C 1
ATOM 17245 O O . GLU C 2 52 ? 142.943 111.251 142.562 1.00 69.38 62 GLU C O 1
ATOM 17257 N N . ASN C 2 53 ? 141.541 109.491 142.644 1.00 72.97 63 ASN C N 1
ATOM 17258 C CA . ASN C 2 53 ? 140.397 110.244 143.133 1.00 72.33 63 ASN C CA 1
ATOM 17259 C C . ASN C 2 53 ? 140.134 111.483 142.280 1.00 67.26 63 ASN C C 1
ATOM 17260 O O . ASN C 2 53 ? 140.129 112.612 142.792 1.00 68.81 63 ASN C O 1
ATOM 17271 N N . PRO C 2 54 ? 139.912 111.318 140.976 1.00 63.13 64 PRO C N 1
ATOM 17272 C CA . PRO C 2 54 ? 139.563 112.472 140.138 1.00 61.69 64 PRO C CA 1
ATOM 17273 C C . PRO C 2 54 ? 138.244 113.085 140.586 1.00 58.49 64 PRO C C 1
ATOM 17274 O O . PRO C 2 54 ? 137.343 112.383 141.046 1.00 57.33 64 PRO C O 1
ATOM 17285 N N . MET C 2 55 ? 138.139 114.402 140.451 1.00 54.71 65 MET C N 1
ATOM 17286 C CA . MET C 2 55 ? 137.021 115.169 140.992 1.00 56.87 65 MET C CA 1
ATOM 17287 C C . MET C 2 55 ? 136.584 116.187 139.945 1.00 53.58 65 MET C C 1
ATOM 17288 O O . MET C 2 55 ? 137.187 117.256 139.821 1.00 52.37 65 MET C O 1
ATOM 17302 N N . VAL C 2 56 ? 135.524 115.860 139.208 1.00 49.80 66 VAL C N 1
ATOM 17303 C CA . VAL C 2 56 ? 135.038 116.730 138.143 1.00 45.74 66 VAL C CA 1
ATOM 17304 C C . VAL C 2 56 ? 134.430 117.976 138.770 1.00 46.78 66 VAL C C 1
ATOM 17305 O O . VAL C 2 56 ? 133.447 117.896 139.514 1.00 50.38 66 VAL C O 1
ATOM 17318 N N . VAL C 2 57 ? 135.010 119.137 138.465 1.00 43.98 67 VAL C N 1
ATOM 17319 C CA . VAL C 2 57 ? 134.564 120.400 139.043 1.00 44.14 67 VAL C CA 1
ATOM 17320 C C . VAL C 2 57 ? 133.563 121.073 138.111 1.00 44.83 67 VAL C C 1
ATOM 17321 O O . VAL C 2 57 ? 132.710 121.845 138.558 1.00 44.99 67 VAL C O 1
ATOM 17334 N N . TYR C 2 58 ? 133.654 120.785 136.814 1.00 40.78 68 TYR C N 1
ATOM 17335 C CA . TYR C 2 58 ? 132.762 121.373 135.827 1.00 38.80 68 TYR C CA 1
ATOM 17336 C C . TYR C 2 58 ? 132.341 120.317 134.819 1.00 42.98 68 TYR C C 1
ATOM 17337 O O . TYR C 2 58 ? 133.078 119.369 134.545 1.00 43.00 68 TYR C O 1
ATOM 17355 N N . HIS C 2 59 ? 131.134 120.487 134.284 1.00 47.26 69 HIS C N 1
ATOM 17356 C CA . HIS C 2 59 ? 130.663 119.689 133.155 1.00 43.55 69 HIS C CA 1
ATOM 17357 C C . HIS C 2 59 ? 129.478 120.416 132.546 1.00 45.31 69 HIS C C 1
ATOM 17358 O O . HIS C 2 59 ? 128.506 120.705 133.248 1.00 53.23 69 HIS C O 1
ATOM 17372 N N . ALA C 2 60 ? 129.564 120.736 131.260 1.00 43.62 70 ALA C N 1
ATOM 17373 C CA . ALA C 2 60 ? 128.543 121.511 130.576 1.00 43.78 70 ALA C CA 1
ATOM 17374 C C . ALA C 2 60 ? 128.302 120.925 129.195 1.00 46.40 70 ALA C C 1
ATOM 17375 O O . ALA C 2 60 ? 129.185 120.260 128.644 1.00 51.29 70 ALA C O 1
ATOM 17382 N N . PRO C 2 61 ? 127.122 121.137 128.618 1.00 50.85 71 PRO C N 1
ATOM 17383 C CA . PRO C 2 61 ? 126.915 120.735 127.224 1.00 52.44 71 PRO C CA 1
ATOM 17384 C C . PRO C 2 61 ? 127.397 121.799 126.251 1.00 56.94 71 PRO C C 1
ATOM 17385 O O . PRO C 2 61 ? 127.075 122.983 126.381 1.00 54.78 71 PRO C O 1
ATOM 17396 N N . LEU C 2 62 ? 128.177 121.363 125.264 1.00 57.67 72 LEU C N 1
ATOM 17397 C CA . LEU C 2 62 ? 128.511 122.188 124.111 1.00 55.57 72 LEU C CA 1
ATOM 17398 C C . LEU C 2 62 ? 127.458 122.067 123.018 1.00 60.01 72 LEU C C 1
ATOM 17399 O O . LEU C 2 62 ? 127.029 123.073 122.449 1.00 60.32 72 LEU C O 1
ATOM 17415 N N . ASP C 2 63 ? 127.035 120.842 122.717 1.00 63.84 73 ASP C N 1
ATOM 17416 C CA . ASP C 2 63 ? 125.907 120.589 121.834 1.00 65.21 73 ASP C CA 1
ATOM 17417 C C . ASP C 2 63 ? 125.062 119.474 122.434 1.00 66.81 73 ASP C C 1
ATOM 17418 O O . ASP C 2 63 ? 125.227 119.134 123.608 1.00 66.94 73 ASP C O 1
ATOM 17427 N N . LYS C 2 64 ? 124.150 118.902 121.649 1.00 72.36 74 LYS C N 1
ATOM 17428 C CA . LYS C 2 64 ? 123.312 117.827 122.163 1.00 74.55 74 LYS C CA 1
ATOM 17429 C C . LYS C 2 64 ? 124.084 116.528 122.352 1.00 72.40 74 LYS C C 1
ATOM 17430 O O . LYS C 2 64 ? 123.564 115.604 122.985 1.00 72.01 74 LYS C O 1
ATOM 17449 N N . ASN C 2 65 ? 125.306 116.434 121.824 1.00 66.22 75 ASN C N 1
ATOM 17450 C CA . ASN C 2 65 ? 126.081 115.202 121.893 1.00 65.44 75 ASN C CA 1
ATOM 17451 C C . ASN C 2 65 ? 127.515 115.426 122.358 1.00 66.66 75 ASN C C 1
ATOM 17452 O O . ASN C 2 65 ? 128.332 114.505 122.254 1.00 66.97 75 ASN C O 1
ATOM 17463 N N . PHE C 2 66 ? 127.845 116.611 122.872 1.00 63.10 76 PHE C N 1
ATOM 17464 C CA . PHE C 2 66 ? 129.192 116.922 123.330 1.00 57.46 76 PHE C CA 1
ATOM 17465 C C . PHE C 2 66 ? 129.133 117.541 124.717 1.00 56.38 76 PHE C C 1
ATOM 17466 O O . PHE C 2 66 ? 128.240 118.340 125.011 1.00 56.22 76 PHE C O 1
ATOM 17483 N N . THR C 2 67 ? 130.092 117.173 125.565 1.00 55.79 77 THR C N 1
ATOM 17484 C CA . THR C 2 67 ? 130.174 117.667 126.931 1.00 53.52 77 THR C CA 1
ATOM 17485 C C . THR C 2 67 ? 131.611 118.063 127.234 1.00 46.24 77 THR C C 1
ATOM 17486 O O . THR C 2 67 ? 132.551 117.382 126.819 1.00 51.05 77 THR C O 1
ATOM 17497 N N . PHE C 2 68 ? 131.776 119.160 127.966 1.00 38.54 78 PHE C N 1
ATOM 17498 C CA . PHE C 2 68 ? 133.080 119.721 128.288 1.00 38.53 78 PHE C CA 1
ATOM 17499 C C . PHE C 2 68 ? 133.328 119.550 129.779 1.00 40.53 78 PHE C C 1
ATOM 17500 O O . PHE C 2 68 ? 132.473 119.907 130.592 1.00 43.87 78 PHE C O 1
ATOM 17517 N N . PHE C 2 69 ? 134.490 119.005 130.135 1.00 40.08 79 PHE C N 1
ATOM 17518 C CA . PHE C 2 69 ? 134.813 118.655 131.510 1.00 34.58 79 PHE C CA 1
ATOM 17519 C C . PHE C 2 69 ? 136.072 119.373 131.974 1.00 35.38 79 PHE C C 1
ATOM 17520 O O . PHE C 2 69 ? 136.969 119.662 131.181 1.00 36.00 79 PHE C O 1
ATOM 17537 N N . ILE C 2 70 ? 136.125 119.660 133.272 1.00 37.64 80 ILE C N 1
ATOM 17538 C CA . ILE C 2 70 ? 137.344 120.076 133.958 1.00 39.97 80 ILE C CA 1
ATOM 17539 C C . ILE C 2 70 ? 137.530 119.162 135.160 1.00 37.30 80 ILE C C 1
ATOM 17540 O O . ILE C 2 70 ? 136.594 118.962 135.940 1.00 37.57 80 ILE C O 1
ATOM 17556 N N . ILE C 2 71 ? 138.731 118.613 135.311 1.00 39.77 81 ILE C N 1
ATOM 17557 C CA . ILE C 2 71 ? 139.007 117.581 136.301 1.00 40.75 81 ILE C CA 1
ATOM 17558 C C . ILE C 2 71 ? 140.261 117.954 137.077 1.00 43.47 81 ILE C C 1
ATOM 17559 O O . ILE C 2 71 ? 141.218 118.492 136.512 1.00 46.31 81 ILE C O 1
ATOM 17575 N N . TYR C 2 72 ? 140.244 117.679 138.377 1.00 49.50 82 TYR C N 1
ATOM 17576 C CA . TYR C 2 72 ? 141.388 117.853 139.260 1.00 48.35 82 TYR C CA 1
ATOM 17577 C C . TYR C 2 72 ? 141.663 116.537 139.970 1.00 51.64 82 TYR C C 1
ATOM 17578 O O . TYR C 2 72 ? 140.732 115.796 140.293 1.00 55.10 82 TYR C O 1
ATOM 17596 N N . GLY C 2 73 ? 142.932 116.240 140.211 1.00 51.43 83 GLY C N 1
ATOM 17597 C CA . GLY C 2 73 ? 143.256 115.036 140.953 1.00 53.01 83 GLY C CA 1
ATOM 17598 C C . GLY C 2 73 ? 144.749 114.840 141.052 1.00 56.93 83 GLY C C 1
ATOM 17599 O O . GLY C 2 73 ? 145.524 115.371 140.254 1.00 58.74 83 GLY C O 1
ATOM 17603 N N . SER C 2 74 ? 145.140 114.049 142.045 1.00 56.97 84 SER C N 1
ATOM 17604 C CA . SER C 2 74 ? 146.540 113.736 142.282 1.00 58.48 84 SER C CA 1
ATOM 17605 C C . SER C 2 74 ? 147.056 112.807 141.194 1.00 60.15 84 SER C C 1
ATOM 17606 O O . SER C 2 74 ? 146.279 112.101 140.550 1.00 63.45 84 SER C O 1
ATOM 17614 N N . LEU C 2 75 ? 148.369 112.816 140.991 1.00 65.48 85 LEU C N 1
ATOM 17615 C CA . LEU C 2 75 ? 149.011 112.028 139.948 1.00 64.86 85 LEU C CA 1
ATOM 17616 C C . LEU C 2 75 ? 149.901 110.964 140.574 1.00 67.87 85 LEU C C 1
ATOM 17617 O O . LEU C 2 75 ? 150.704 111.261 141.464 1.00 74.91 85 LEU C O 1
ATOM 17633 N N . ILE C 2 76 ? 149.752 109.724 140.109 1.00 68.42 86 ILE C N 1
ATOM 17634 C CA . ILE C 2 76 ? 150.563 108.628 140.629 1.00 72.14 86 ILE C CA 1
ATOM 17635 C C . ILE C 2 76 ? 152.005 108.752 140.158 1.00 77.44 86 ILE C C 1
ATOM 17636 O O . ILE C 2 76 ? 152.946 108.504 140.920 1.00 77.18 86 ILE C O 1
ATOM 17652 N N . HIS C 2 77 ? 152.202 109.126 138.898 1.00 80.68 87 HIS C N 1
ATOM 17653 C CA . HIS C 2 77 ? 153.482 108.950 138.232 1.00 77.54 87 HIS C CA 1
ATOM 17654 C C . HIS C 2 77 ? 154.525 109.947 138.719 1.00 75.12 87 HIS C C 1
ATOM 17655 O O . HIS C 2 77 ? 154.213 111.077 139.101 1.00 74.97 87 HIS C O 1
ATOM 17669 N N . THR C 2 78 ? 155.782 109.504 138.694 1.00 75.18 88 THR C N 1
ATOM 17670 C CA . THR C 2 78 ? 156.931 110.304 139.087 1.00 78.88 88 THR C CA 1
ATOM 17671 C C . THR C 2 78 ? 158.016 110.170 138.028 1.00 77.97 88 THR C C 1
ATOM 17672 O O . THR C 2 78 ? 158.165 109.116 137.405 1.00 77.73 88 THR C O 1
ATOM 17683 N N . VAL C 2 79 ? 158.783 111.243 137.837 1.00 78.17 89 VAL C N 1
ATOM 17684 C CA . VAL C 2 79 ? 159.839 111.291 136.833 1.00 77.67 89 VAL C CA 1
ATOM 17685 C C . VAL C 2 79 ? 161.149 111.662 137.512 1.00 82.39 89 VAL C C 1
ATOM 17686 O O . VAL C 2 79 ? 161.180 112.527 138.393 1.00 84.12 89 VAL C O 1
ATOM 17699 N N . ASP C 2 80 ? 162.232 111.006 137.099 1.00 83.98 90 ASP C N 1
ATOM 17700 C CA . ASP C 2 80 ? 163.558 111.251 137.661 1.00 85.78 90 ASP C CA 1
ATOM 17701 C C . ASP C 2 80 ? 164.187 112.445 136.950 1.00 84.26 90 ASP C C 1
ATOM 17702 O O . ASP C 2 80 ? 164.545 112.360 135.771 1.00 86.07 90 ASP C O 1
ATOM 17711 N N . TYR C 2 81 ? 164.327 113.555 137.676 1.00 81.00 91 TYR C N 1
ATOM 17712 C CA . TYR C 2 81 ? 164.857 114.785 137.100 1.00 81.67 91 TYR C CA 1
ATOM 17713 C C . TYR C 2 81 ? 166.363 114.730 136.886 1.00 84.36 91 TYR C C 1
ATOM 17714 O O . TYR C 2 81 ? 166.880 115.465 136.039 1.00 82.06 91 TYR C O 1
ATOM 17732 N N . THR C 2 82 ? 167.079 113.892 137.638 1.00 88.55 92 THR C N 1
ATOM 17733 C CA . THR C 2 82 ? 168.532 113.839 137.516 1.00 91.75 92 THR C CA 1
ATOM 17734 C C . THR C 2 82 ? 168.987 113.076 136.279 1.00 92.33 92 THR C C 1
ATOM 17735 O O . THR C 2 82 ? 170.003 113.439 135.675 1.00 90.95 92 THR C O 1
ATOM 17746 N N . SER C 2 83 ? 168.264 112.027 135.888 1.00 92.82 93 SER C N 1
ATOM 17747 C CA . SER C 2 83 ? 168.704 111.168 134.797 1.00 93.81 93 SER C CA 1
ATOM 17748 C C . SER C 2 83 ? 168.366 111.719 133.420 1.00 92.87 93 SER C C 1
ATOM 17749 O O . SER C 2 83 ? 168.850 111.175 132.422 1.00 95.78 93 SER C O 1
ATOM 17757 N N . ILE C 2 84 ? 167.560 112.772 133.334 1.00 88.63 94 ILE C N 1
ATOM 17758 C CA . ILE C 2 84 ? 167.188 113.338 132.044 1.00 85.81 94 ILE C CA 1
ATOM 17759 C C . ILE C 2 84 ? 168.421 113.920 131.368 1.00 85.96 94 ILE C C 1
ATOM 17760 O O . ILE C 2 84 ? 169.422 114.205 132.023 1.00 85.28 94 ILE C O 1
ATOM 17776 N N . LYS D 2 1 ? 140.617 112.011 105.402 1.00 143.05 11 LYS D N 1
ATOM 17777 C CA . LYS D 2 1 ? 141.921 111.361 105.445 1.00 146.29 11 LYS D CA 1
ATOM 17778 C C . LYS D 2 1 ? 141.765 109.860 105.216 1.00 148.22 11 LYS D C 1
ATOM 17779 O O . LYS D 2 1 ? 140.657 109.327 105.274 1.00 147.12 11 LYS D O 1
ATOM 17800 N N . GLN D 2 2 ? 142.884 109.181 104.954 1.00 147.69 12 GLN D N 1
ATOM 17801 C CA . GLN D 2 2 ? 142.821 107.771 104.582 1.00 147.46 12 GLN D CA 1
ATOM 17802 C C . GLN D 2 2 ? 142.355 106.897 105.742 1.00 147.06 12 GLN D C 1
ATOM 17803 O O . GLN D 2 2 ? 141.528 105.998 105.551 1.00 141.76 12 GLN D O 1
ATOM 17817 N N . TYR D 2 3 ? 142.868 107.141 106.950 1.00 146.54 13 TYR D N 1
ATOM 17818 C CA . TYR D 2 3 ? 142.647 106.246 108.080 1.00 144.43 13 TYR D CA 1
ATOM 17819 C C . TYR D 2 3 ? 141.955 106.942 109.250 1.00 141.19 13 TYR D C 1
ATOM 17820 O O . TYR D 2 3 ? 142.149 106.562 110.406 1.00 137.64 13 TYR D O 1
ATOM 17838 N N . ASP D 2 4 ? 141.143 107.958 108.971 1.00 138.14 14 ASP D N 1
ATOM 17839 C CA . ASP D 2 4 ? 140.297 108.524 110.008 1.00 133.01 14 ASP D CA 1
ATOM 17840 C C . ASP D 2 4 ? 139.079 107.631 110.233 1.00 124.63 14 ASP D C 1
ATOM 17841 O O . ASP D 2 4 ? 138.609 106.936 109.329 1.00 122.92 14 ASP D O 1
ATOM 17850 N N . THR D 2 5 ? 138.567 107.660 111.461 1.00 118.64 15 THR D N 1
ATOM 17851 C CA . THR D 2 5 ? 137.509 106.755 111.883 1.00 114.72 15 THR D CA 1
ATOM 17852 C C . THR D 2 5 ? 136.293 107.542 112.352 1.00 107.80 15 THR D C 1
ATOM 17853 O O . THR D 2 5 ? 136.358 108.749 112.599 1.00 102.84 15 THR D O 1
ATOM 17864 N N . THR D 2 6 ? 135.173 106.831 112.461 1.00 105.82 16 THR D N 1
ATOM 17865 C CA . THR D 2 6 ? 133.921 107.401 112.925 1.00 102.08 16 THR D CA 1
ATOM 17866 C C . THR D 2 6 ? 133.754 107.144 114.422 1.00 96.53 16 THR D C 1
ATOM 17867 O O . THR D 2 6 ? 134.570 106.479 115.062 1.00 93.56 16 THR D O 1
ATOM 17878 N N . LEU D 2 7 ? 132.674 107.674 114.987 1.00 92.60 17 LEU D N 1
ATOM 17879 C CA . LEU D 2 7 ? 132.426 107.519 116.411 1.00 90.67 17 LEU D CA 1
ATOM 17880 C C . LEU D 2 7 ? 132.106 106.069 116.749 1.00 91.07 17 LEU D C 1
ATOM 17881 O O . LEU D 2 7 ? 131.472 105.349 115.975 1.00 91.49 17 LEU D O 1
ATOM 17897 N N . ASP D 2 8 ? 132.563 105.644 117.924 1.00 89.61 18 ASP D N 1
ATOM 17898 C CA . ASP D 2 8 ? 132.267 104.320 118.456 1.00 85.90 18 ASP D CA 1
ATOM 17899 C C . ASP D 2 8 ? 132.040 104.468 119.950 1.00 87.00 18 ASP D C 1
ATOM 17900 O O . ASP D 2 8 ? 132.966 104.827 120.682 1.00 87.53 18 ASP D O 1
ATOM 17909 N N . LEU D 2 9 ? 130.816 104.200 120.405 1.00 85.34 19 LEU D N 1
ATOM 17910 C CA . LEU D 2 9 ? 130.482 104.441 121.803 1.00 84.62 19 LEU D CA 1
ATOM 17911 C C . LEU D 2 9 ? 131.186 103.488 122.758 1.00 84.12 19 LEU D C 1
ATOM 17912 O O . LEU D 2 9 ? 131.147 103.722 123.968 1.00 85.88 19 LEU D O 1
ATOM 17928 N N . THR D 2 10 ? 131.812 102.426 122.260 1.00 85.60 20 THR D N 1
ATOM 17929 C CA . THR D 2 10 ? 132.571 101.525 123.116 1.00 88.41 20 THR D CA 1
ATOM 17930 C C . THR D 2 10 ? 134.030 101.937 123.271 1.00 86.61 20 THR D C 1
ATOM 17931 O O . THR D 2 10 ? 134.739 101.344 124.090 1.00 86.01 20 THR D O 1
ATOM 17942 N N . ARG D 2 11 ? 134.495 102.922 122.505 1.00 86.26 21 ARG D N 1
ATOM 17943 C CA . ARG D 2 11 ? 135.881 103.375 122.558 1.00 86.74 21 ARG D CA 1
ATOM 17944 C C . ARG D 2 11 ? 135.952 104.892 122.449 1.00 81.41 21 ARG D C 1
ATOM 17945 O O . ARG D 2 11 ? 136.763 105.437 121.695 1.00 78.00 21 ARG D O 1
ATOM 17966 N N . VAL D 2 12 ? 135.100 105.598 123.191 1.00 78.45 22 VAL D N 1
ATOM 17967 C CA . VAL D 2 12 ? 135.085 107.054 123.120 1.00 75.79 22 VAL D CA 1
ATOM 17968 C C . VAL D 2 12 ? 136.370 107.607 123.722 1.00 75.36 22 VAL D C 1
ATOM 17969 O O . VAL D 2 12 ? 136.797 107.192 124.806 1.00 77.88 22 VAL D O 1
ATOM 17982 N N . LYS D 2 13 ? 136.994 108.538 123.014 1.00 72.25 23 LYS D N 1
ATOM 17983 C CA . LYS D 2 13 ? 138.168 109.258 123.479 1.00 67.02 23 LYS D CA 1
ATOM 17984 C C . LYS D 2 13 ? 137.965 110.731 123.171 1.00 65.46 23 LYS D C 1
ATOM 17985 O O . LYS D 2 13 ? 137.134 111.082 122.328 1.00 71.66 23 LYS D O 1
ATOM 18004 N N . PRO D 2 14 ? 138.707 111.618 123.837 1.00 59.55 24 PRO D N 1
ATOM 18005 C CA . PRO D 2 14 ? 138.411 113.054 123.728 1.00 58.24 24 PRO D CA 1
ATOM 18006 C C . PRO D 2 14 ? 138.282 113.559 122.297 1.00 60.84 24 PRO D C 1
ATOM 18007 O O . PRO D 2 14 ? 138.613 112.856 121.340 1.00 65.02 24 PRO D O 1
ATOM 18018 N N . TYR D 2 15 ? 137.781 114.782 122.151 1.00 62.95 25 TYR D N 1
ATOM 18019 C CA . TYR D 2 15 ? 137.415 115.351 120.856 1.00 61.88 25 TYR D CA 1
ATOM 18020 C C . TYR D 2 15 ? 137.898 116.798 120.814 1.00 66.08 25 TYR D C 1
ATOM 18021 O O . TYR D 2 15 ? 137.227 117.696 121.327 1.00 69.87 25 TYR D O 1
ATOM 18039 N N . GLY D 2 16 ? 139.062 117.029 120.220 1.00 65.90 26 GLY D N 1
ATOM 18040 C CA . GLY D 2 16 ? 139.513 118.390 120.021 1.00 65.05 26 GLY D CA 1
ATOM 18041 C C . GLY D 2 16 ? 138.838 119.044 118.835 1.00 73.09 26 GLY D C 1
ATOM 18042 O O . GLY D 2 16 ? 138.062 119.991 118.994 1.00 75.95 26 GLY D O 1
ATOM 18046 N N . ASP D 2 17 ? 139.109 118.526 117.639 1.00 76.64 27 ASP D N 1
ATOM 18047 C CA . ASP D 2 17 ? 138.504 119.037 116.418 1.00 78.30 27 ASP D CA 1
ATOM 18048 C C . ASP D 2 17 ? 138.146 117.935 115.432 1.00 78.06 27 ASP D C 1
ATOM 18049 O O . ASP D 2 17 ? 137.594 118.236 114.370 1.00 77.78 27 ASP D O 1
ATOM 18058 N N . THR D 2 18 ? 138.454 116.679 115.742 1.00 79.45 28 THR D N 1
ATOM 18059 C CA . THR D 2 18 ? 138.117 115.536 114.911 1.00 77.82 28 THR D CA 1
ATOM 18060 C C . THR D 2 18 ? 137.576 114.450 115.827 1.00 79.35 28 THR D C 1
ATOM 18061 O O . THR D 2 18 ? 137.843 114.454 117.031 1.00 84.16 28 THR D O 1
ATOM 18072 N N . MET D 2 19 ? 136.816 113.517 115.255 1.00 80.04 29 MET D N 1
ATOM 18073 C CA . MET D 2 19 ? 136.025 112.616 116.086 1.00 80.36 29 MET D CA 1
ATOM 18074 C C . MET D 2 19 ? 136.894 111.832 117.062 1.00 86.84 29 MET D C 1
ATOM 18075 O O . MET D 2 19 ? 136.541 111.694 118.239 1.00 88.76 29 MET D O 1
ATOM 18089 N N . ASN D 2 20 ? 138.032 111.314 116.605 1.00 81.81 30 ASN D N 1
ATOM 18090 C CA . ASN D 2 20 ? 138.854 110.430 117.425 1.00 82.05 30 ASN D CA 1
ATOM 18091 C C . ASN D 2 20 ? 140.293 110.920 117.502 1.00 80.50 30 ASN D C 1
ATOM 18092 O O . ASN D 2 20 ? 141.236 110.126 117.498 1.00 87.40 30 ASN D O 1
ATOM 18103 N N . ASP D 2 21 ? 140.495 112.235 117.579 1.00 73.95 31 ASP D N 1
ATOM 18104 C CA . ASP D 2 21 ? 141.846 112.736 117.807 1.00 71.64 31 ASP D CA 1
ATOM 18105 C C . ASP D 2 21 ? 142.271 112.587 119.263 1.00 67.49 31 ASP D C 1
ATOM 18106 O O . ASP D 2 21 ? 143.445 112.321 119.536 1.00 67.79 31 ASP D O 1
ATOM 18115 N N . GLY D 2 22 ? 141.342 112.735 120.201 1.00 67.49 32 GLY D N 1
ATOM 18116 C CA . GLY D 2 22 ? 141.653 112.569 121.611 1.00 63.84 32 GLY D CA 1
ATOM 18117 C C . GLY D 2 22 ? 142.568 113.617 122.206 1.00 60.19 32 GLY D C 1
ATOM 18118 O O . GLY D 2 22 ? 143.371 113.297 123.087 1.00 61.47 32 GLY D O 1
ATOM 18122 N N . LYS D 2 23 ? 142.454 114.867 121.770 1.00 57.43 33 LYS D N 1
ATOM 18123 C CA . LYS D 2 23 ? 143.334 115.909 122.280 1.00 56.52 33 LYS D CA 1
ATOM 18124 C C . LYS D 2 23 ? 142.886 116.363 123.663 1.00 56.78 33 LYS D C 1
ATOM 18125 O O . LYS D 2 23 ? 141.690 116.526 123.922 1.00 56.63 33 LYS D O 1
ATOM 18144 N N . VAL D 2 24 ? 143.859 116.579 124.548 1.00 55.06 34 VAL D N 1
ATOM 18145 C CA . VAL D 2 24 ? 143.627 116.894 125.950 1.00 47.71 34 VAL D CA 1
ATOM 18146 C C . VAL D 2 24 ? 144.451 118.119 126.309 1.00 46.75 34 VAL D C 1
ATOM 18147 O O . VAL D 2 24 ? 145.436 118.445 125.640 1.00 49.54 34 VAL D O 1
ATOM 18160 N N . GLN D 2 25 ? 144.036 118.811 127.365 1.00 45.91 35 GLN D N 1
ATOM 18161 C CA . GLN D 2 25 ? 144.774 119.929 127.932 1.00 43.07 35 GLN D CA 1
ATOM 18162 C C . GLN D 2 25 ? 145.043 119.638 129.398 1.00 44.55 35 GLN D C 1
ATOM 18163 O O . GLN D 2 25 ? 144.225 119.005 130.066 1.00 49.71 35 GLN D O 1
ATOM 18177 N N . LEU D 2 26 ? 146.200 120.072 129.892 1.00 46.64 36 LEU D N 1
ATOM 18178 C CA . LEU D 2 26 ? 146.510 119.907 131.304 1.00 48.25 36 LEU D CA 1
ATOM 18179 C C . LEU D 2 26 ? 147.582 120.902 131.711 1.00 46.64 36 LEU D C 1
ATOM 18180 O O . LEU D 2 26 ? 148.411 121.309 130.897 1.00 49.07 36 LEU D O 1
ATOM 18196 N N . SER D 2 27 ? 147.549 121.288 132.983 1.00 46.10 37 SER D N 1
ATOM 18197 C CA . SER D 2 27 ? 148.484 122.249 133.544 1.00 47.04 37 SER D CA 1
ATOM 18198 C C . SER D 2 27 ? 148.935 121.760 134.910 1.00 47.86 37 SER D C 1
ATOM 18199 O O . SER D 2 27 ? 148.155 121.149 135.642 1.00 51.69 37 SER D O 1
ATOM 18207 N N . PHE D 2 28 ? 150.192 122.026 135.255 1.00 44.51 38 PHE D N 1
ATOM 18208 C CA . PHE D 2 28 ? 150.700 121.611 136.552 1.00 46.57 38 PHE D CA 1
ATOM 18209 C C . PHE D 2 28 ? 152.017 122.315 136.835 1.00 44.61 38 PHE D C 1
ATOM 18210 O O . PHE D 2 28 ? 152.700 122.787 135.926 1.00 40.22 38 PHE D O 1
ATOM 18227 N N . THR D 2 29 ? 152.363 122.371 138.117 1.00 47.79 39 THR D N 1
ATOM 18228 C CA . THR D 2 29 ? 153.619 122.937 138.584 1.00 43.32 39 THR D CA 1
ATOM 18229 C C . THR D 2 29 ? 154.607 121.817 138.882 1.00 45.14 39 THR D C 1
ATOM 18230 O O . THR D 2 29 ? 154.220 120.700 139.227 1.00 49.83 39 THR D O 1
ATOM 18241 N N . LEU D 2 30 ? 155.892 122.121 138.727 1.00 45.06 40 LEU D N 1
ATOM 18242 C CA . LEU D 2 30 ? 156.960 121.192 139.050 1.00 49.66 40 LEU D CA 1
ATOM 18243 C C . LEU D 2 30 ? 157.954 121.881 139.976 1.00 53.30 40 LEU D C 1
ATOM 18244 O O . LEU D 2 30 ? 158.279 123.054 139.766 1.00 53.74 40 LEU D O 1
ATOM 18260 N N . PRO D 2 31 ? 158.464 121.183 141.000 1.00 52.83 41 PRO D N 1
ATOM 18261 C CA . PRO D 2 31 ? 159.420 121.791 141.937 1.00 54.61 41 PRO D CA 1
ATOM 18262 C C . PRO D 2 31 ? 160.860 121.788 141.429 1.00 59.71 41 PRO D C 1
ATOM 18263 O O . PRO D 2 31 ? 161.796 121.467 142.162 1.00 65.38 41 PRO D O 1
ATOM 18274 N N . VAL D 2 32 ? 161.042 122.163 140.166 1.00 56.12 42 VAL D N 1
ATOM 18275 C CA . VAL D 2 32 ? 162.364 122.201 139.546 1.00 58.25 42 VAL D CA 1
ATOM 18276 C C . VAL D 2 32 ? 162.523 123.531 138.819 1.00 60.96 42 VAL D C 1
ATOM 18277 O O . VAL D 2 32 ? 161.526 124.104 138.362 1.00 61.45 42 VAL D O 1
ATOM 18290 N N . PRO D 2 33 ? 163.737 124.060 138.689 1.00 62.22 43 PRO D N 1
ATOM 18291 C CA . PRO D 2 33 ? 163.904 125.350 138.014 1.00 59.67 43 PRO D CA 1
ATOM 18292 C C . PRO D 2 33 ? 163.643 125.246 136.522 1.00 58.00 43 PRO D C 1
ATOM 18293 O O . PRO D 2 33 ? 163.844 124.200 135.902 1.00 61.12 43 PRO D O 1
ATOM 18304 N N . ASP D 2 34 ? 163.210 126.361 135.941 1.00 54.47 44 ASP D N 1
ATOM 18305 C CA . ASP D 2 34 ? 162.890 126.387 134.522 1.00 54.76 44 ASP D CA 1
ATOM 18306 C C . ASP D 2 34 ? 164.123 126.051 133.689 1.00 54.91 44 ASP D C 1
ATOM 18307 O O . ASP D 2 34 ? 165.261 126.111 134.159 1.00 60.53 44 ASP D O 1
ATOM 18316 N N . GLY D 2 35 ? 163.882 125.685 132.442 1.00 54.66 45 GLY D N 1
ATOM 18317 C CA . GLY D 2 35 ? 164.951 125.357 131.524 1.00 59.02 45 GLY D CA 1
ATOM 18318 C C . GLY D 2 35 ? 164.503 124.287 130.550 1.00 58.55 45 GLY D C 1
ATOM 18319 O O . GLY D 2 35 ? 163.325 123.963 130.453 1.00 56.13 45 GLY D O 1
ATOM 18323 N N . ALA D 2 36 ? 165.480 123.755 129.812 1.00 57.67 46 ALA D N 1
ATOM 18324 C CA . ALA D 2 36 ? 165.197 122.665 128.887 1.00 54.08 46 ALA D CA 1
ATOM 18325 C C . ALA D 2 36 ? 164.987 121.351 129.621 1.00 62.20 46 ALA D C 1
ATOM 18326 O O . ALA D 2 36 ? 164.198 120.510 129.175 1.00 66.35 46 ALA D O 1
ATOM 18333 N N . LYS D 2 37 ? 165.685 121.151 130.740 1.00 66.77 47 LYS D N 1
ATOM 18334 C CA . LYS D 2 37 ? 165.486 119.939 131.526 1.00 64.04 47 LYS D CA 1
ATOM 18335 C C . LYS D 2 37 ? 164.085 119.894 132.122 1.00 60.68 47 LYS D C 1
ATOM 18336 O O . LYS D 2 37 ? 163.463 118.830 132.175 1.00 60.38 47 LYS D O 1
ATOM 18355 N N . ALA D 2 38 ? 163.571 121.037 132.580 1.00 59.43 48 ALA D N 1
ATOM 18356 C CA . ALA D 2 38 ? 162.208 121.073 133.098 1.00 55.58 48 ALA D CA 1
ATOM 18357 C C . ALA D 2 38 ? 161.199 120.736 132.010 1.00 57.34 48 ALA D C 1
ATOM 18358 O O . ALA D 2 38 ? 160.242 119.991 132.249 1.00 61.39 48 ALA D O 1
ATOM 18365 N N . VAL D 2 39 ? 161.391 121.279 130.807 1.00 59.11 49 VAL D N 1
ATOM 18366 C CA . VAL D 2 39 ? 160.483 120.977 129.704 1.00 56.44 49 VAL D CA 1
ATOM 18367 C C . VAL D 2 39 ? 160.543 119.496 129.360 1.00 59.89 49 VAL D C 1
ATOM 18368 O O . VAL D 2 39 ? 159.511 118.858 129.123 1.00 64.61 49 VAL D O 1
ATOM 18381 N N . GLU D 2 40 ? 161.748 118.926 129.318 1.00 58.59 50 GLU D N 1
ATOM 18382 C CA . GLU D 2 40 ? 161.875 117.506 129.007 1.00 61.12 50 GLU D CA 1
ATOM 18383 C C . GLU D 2 40 ? 161.228 116.645 130.085 1.00 64.33 50 GLU D C 1
ATOM 18384 O O . GLU D 2 40 ? 160.593 115.629 129.781 1.00 67.69 50 GLU D O 1
ATOM 18396 N N . ALA D 2 41 ? 161.384 117.028 131.353 1.00 64.96 51 ALA D N 1
ATOM 18397 C CA . ALA D 2 41 ? 160.750 116.284 132.436 1.00 63.28 51 ALA D CA 1
ATOM 18398 C C . ALA D 2 41 ? 159.234 116.350 132.335 1.00 62.22 51 ALA D C 1
ATOM 18399 O O . ALA D 2 41 ? 158.548 115.344 132.539 1.00 65.69 51 ALA D O 1
ATOM 18406 N N . ALA D 2 42 ? 158.689 117.529 132.031 1.00 58.77 52 ALA D N 1
ATOM 18407 C CA . ALA D 2 42 ? 157.244 117.645 131.866 1.00 55.00 52 ALA D CA 1
ATOM 18408 C C . ALA D 2 42 ? 156.757 116.807 130.693 1.00 59.38 52 ALA D C 1
ATOM 18409 O O . ALA D 2 42 ? 155.708 116.161 130.777 1.00 62.85 52 ALA D O 1
ATOM 18416 N N . LYS D 2 43 ? 157.501 116.808 129.586 1.00 62.70 53 LYS D N 1
ATOM 18417 C CA . LYS D 2 43 ? 157.117 115.991 128.439 1.00 62.90 53 LYS D CA 1
ATOM 18418 C C . LYS D 2 43 ? 157.135 114.509 128.785 1.00 62.96 53 LYS D C 1
ATOM 18419 O O . LYS D 2 43 ? 156.235 113.761 128.391 1.00 64.34 53 LYS D O 1
ATOM 18438 N N . GLN D 2 44 ? 158.161 114.061 129.511 1.00 64.45 54 GLN D N 1
ATOM 18439 C CA . GLN D 2 44 ? 158.235 112.656 129.898 1.00 63.97 54 GLN D CA 1
ATOM 18440 C C . GLN D 2 44 ? 157.110 112.287 130.856 1.00 61.88 54 GLN D C 1
ATOM 18441 O O . GLN D 2 44 ? 156.533 111.199 130.757 1.00 64.40 54 GLN D O 1
ATOM 18455 N N . LEU D 2 45 ? 156.779 113.182 131.787 1.00 63.40 55 LEU D N 1
ATOM 18456 C CA . LEU D 2 45 ? 155.659 112.934 132.687 1.00 61.04 55 LEU D CA 1
ATOM 18457 C C . LEU D 2 45 ? 154.350 112.838 131.915 1.00 63.14 55 LEU D C 1
ATOM 18458 O O . LEU D 2 45 ? 153.518 111.969 132.193 1.00 67.88 55 LEU D O 1
ATOM 18474 N N . ALA D 2 46 ? 154.150 113.725 130.938 1.00 62.96 56 ALA D N 1
ATOM 18475 C CA . ALA D 2 46 ? 152.938 113.672 130.128 1.00 60.57 56 ALA D CA 1
ATOM 18476 C C . ALA D 2 46 ? 152.864 112.379 129.328 1.00 60.44 56 ALA D C 1
ATOM 18477 O O . ALA D 2 46 ? 151.803 111.753 129.247 1.00 63.17 56 ALA D O 1
ATOM 18484 N N . LYS D 2 47 ? 153.981 111.960 128.728 1.00 63.27 57 LYS D N 1
ATOM 18485 C CA . LYS D 2 47 ? 153.996 110.701 127.990 1.00 61.12 57 LYS D CA 1
ATOM 18486 C C . LYS D 2 47 ? 153.677 109.527 128.903 1.00 61.54 57 LYS D C 1
ATOM 18487 O O . LYS D 2 47 ? 152.961 108.601 128.509 1.00 63.39 57 LYS D O 1
ATOM 18506 N N . LYS D 2 48 ? 154.222 109.535 130.119 1.00 66.50 58 LYS D N 1
ATOM 18507 C CA . LYS D 2 48 ? 153.917 108.476 131.073 1.00 69.29 58 LYS D CA 1
ATOM 18508 C C . LYS D 2 48 ? 152.456 108.518 131.504 1.00 66.33 58 LYS D C 1
ATOM 18509 O O . LYS D 2 48 ? 151.882 107.479 131.846 1.00 63.85 58 LYS D O 1
ATOM 18528 N N . MET D 2 49 ? 151.844 109.702 131.496 1.00 66.96 59 MET D N 1
ATOM 18529 C CA . MET D 2 49 ? 150.436 109.812 131.854 1.00 64.88 59 MET D CA 1
ATOM 18530 C C . MET D 2 49 ? 149.539 109.143 130.820 1.00 64.96 59 MET D C 1
ATOM 18531 O O . MET D 2 49 ? 148.512 108.560 131.180 1.00 71.27 59 MET D O 1
ATOM 18545 N N . GLY D 2 50 ? 149.902 109.216 129.542 1.00 65.15 60 GLY D N 1
ATOM 18546 C CA . GLY D 2 50 ? 149.113 108.607 128.490 1.00 62.39 60 GLY D CA 1
ATOM 18547 C C . GLY D 2 50 ? 149.072 109.431 127.221 1.00 65.16 60 GLY D C 1
ATOM 18548 O O . GLY D 2 50 ? 148.759 108.911 126.149 1.00 70.27 60 GLY D O 1
ATOM 18552 N N . LEU D 2 51 ? 149.404 110.716 127.328 1.00 65.12 61 LEU D N 1
ATOM 18553 C CA . LEU D 2 51 ? 149.311 111.662 126.216 1.00 63.14 61 LEU D CA 1
ATOM 18554 C C . LEU D 2 51 ? 150.481 111.440 125.271 1.00 63.03 61 LEU D C 1
ATOM 18555 O O . LEU D 2 51 ? 151.564 111.992 125.452 1.00 66.42 61 LEU D O 1
ATOM 18571 N N . GLU D 2 52 ? 150.258 110.638 124.237 1.00 64.39 62 GLU D N 1
ATOM 18572 C CA . GLU D 2 52 ? 151.305 110.389 123.259 1.00 69.67 62 GLU D CA 1
ATOM 18573 C C . GLU D 2 52 ? 151.579 111.644 122.440 1.00 68.81 62 GLU D C 1
ATOM 18574 O O . GLU D 2 52 ? 150.657 112.326 121.988 1.00 68.81 62 GLU D O 1
ATOM 18586 N N . ASN D 2 53 ? 152.860 111.942 122.246 1.00 70.45 63 ASN D N 1
ATOM 18587 C CA . ASN D 2 53 ? 153.282 113.096 121.464 1.00 70.66 63 ASN D CA 1
ATOM 18588 C C . ASN D 2 53 ? 152.778 114.393 122.090 1.00 67.16 63 ASN D C 1
ATOM 18589 O O . ASN D 2 53 ? 151.988 115.117 121.473 1.00 67.48 63 ASN D O 1
ATOM 18600 N N . PRO D 2 54 ? 153.209 114.722 123.304 1.00 64.93 64 PRO D N 1
ATOM 18601 C CA . PRO D 2 54 ? 152.809 115.990 123.916 1.00 59.47 64 PRO D CA 1
ATOM 18602 C C . PRO D 2 54 ? 153.595 117.163 123.349 1.00 58.45 64 PRO D C 1
ATOM 18603 O O . PRO D 2 54 ? 154.628 117.003 122.700 1.00 63.92 64 PRO D O 1
ATOM 18614 N N . MET D 2 55 ? 153.075 118.362 123.609 1.00 55.96 65 MET D N 1
ATOM 18615 C CA . MET D 2 55 ? 153.680 119.601 123.120 1.00 57.09 65 MET D CA 1
ATOM 18616 C C . MET D 2 55 ? 153.431 120.687 124.161 1.00 51.50 65 MET D C 1
ATOM 18617 O O . MET D 2 55 ? 152.287 121.097 124.373 1.00 52.60 65 MET D O 1
ATOM 18631 N N . VAL D 2 56 ? 154.501 121.158 124.795 1.00 50.59 66 VAL D N 1
ATOM 18632 C CA . VAL D 2 56 ? 154.398 122.170 125.842 1.00 48.96 66 VAL D CA 1
ATOM 18633 C C . VAL D 2 56 ? 154.163 123.522 125.183 1.00 50.86 66 VAL D C 1
ATOM 18634 O O . VAL D 2 56 ? 155.048 124.054 124.505 1.00 54.79 66 VAL D O 1
ATOM 18647 N N . VAL D 2 57 ? 152.978 124.090 125.394 1.00 45.76 67 VAL D N 1
ATOM 18648 C CA . VAL D 2 57 ? 152.600 125.336 124.738 1.00 45.09 67 VAL D CA 1
ATOM 18649 C C . VAL D 2 57 ? 152.988 126.526 125.608 1.00 50.08 67 VAL D C 1
ATOM 18650 O O . VAL D 2 57 ? 153.075 127.659 125.122 1.00 50.23 67 VAL D O 1
ATOM 18663 N N . TYR D 2 58 ? 153.230 126.282 126.895 1.00 46.65 68 TYR D N 1
ATOM 18664 C CA . TYR D 2 58 ? 153.601 127.345 127.816 1.00 40.64 68 TYR D CA 1
ATOM 18665 C C . TYR D 2 58 ? 154.440 126.769 128.944 1.00 41.42 68 TYR D C 1
ATOM 18666 O O . TYR D 2 58 ? 154.250 125.624 129.355 1.00 46.52 68 TYR D O 1
ATOM 18684 N N . HIS D 2 59 ? 155.382 127.573 129.426 1.00 44.54 69 HIS D N 1
ATOM 18685 C CA . HIS D 2 59 ? 156.130 127.254 130.635 1.00 42.29 69 HIS D CA 1
ATOM 18686 C C . HIS D 2 59 ? 156.801 128.527 131.123 1.00 45.73 69 HIS D C 1
ATOM 18687 O O . HIS D 2 59 ? 157.499 129.193 130.354 1.00 48.73 69 HIS D O 1
ATOM 18701 N N . ALA D 2 60 ? 156.567 128.875 132.383 1.00 44.80 70 ALA D N 1
ATOM 18702 C CA . ALA D 2 60 ? 157.157 130.055 132.993 1.00 47.60 70 ALA D CA 1
ATOM 18703 C C . ALA D 2 60 ? 157.518 129.743 134.435 1.00 49.24 70 ALA D C 1
ATOM 18704 O O . ALA D 2 60 ? 156.858 128.916 135.072 1.00 50.54 70 ALA D O 1
ATOM 18711 N N . PRO D 2 61 ? 158.547 130.392 134.983 1.00 51.61 71 PRO D N 1
ATOM 18712 C CA . PRO D 2 61 ? 158.918 130.121 136.376 1.00 49.57 71 PRO D CA 1
ATOM 18713 C C . PRO D 2 61 ? 158.127 130.948 137.376 1.00 52.51 71 PRO D C 1
ATOM 18714 O O . PRO D 2 61 ? 158.116 132.180 137.302 1.00 53.32 71 PRO D O 1
ATOM 18725 N N . LEU D 2 62 ? 157.460 130.276 138.316 1.00 52.60 72 LEU D N 1
ATOM 18726 C CA . LEU D 2 62 ? 156.768 130.973 139.394 1.00 48.73 72 LEU D CA 1
ATOM 18727 C C . LEU D 2 62 ? 157.745 131.478 140.447 1.00 54.60 72 LEU D C 1
ATOM 18728 O O . LEU D 2 62 ? 157.537 132.545 141.033 1.00 53.43 72 LEU D O 1
ATOM 18744 N N . ASP D 2 63 ? 158.799 130.712 140.708 1.00 57.01 73 ASP D N 1
ATOM 18745 C CA . ASP D 2 63 ? 159.805 131.046 141.705 1.00 55.04 73 ASP D CA 1
ATOM 18746 C C . ASP D 2 63 ? 161.160 130.627 141.145 1.00 57.33 73 ASP D C 1
ATOM 18747 O O . ASP D 2 63 ? 161.281 130.252 139.976 1.00 59.74 73 ASP D O 1
ATOM 18756 N N . LYS D 2 64 ? 162.196 130.697 141.978 1.00 61.40 74 LYS D N 1
ATOM 18757 C CA . LYS D 2 64 ? 163.512 130.244 141.548 1.00 62.22 74 LYS D CA 1
ATOM 18758 C C . LYS D 2 64 ? 163.573 128.732 141.379 1.00 61.77 74 LYS D C 1
ATOM 18759 O O . LYS D 2 64 ? 164.495 128.232 140.727 1.00 63.30 74 LYS D O 1
ATOM 18778 N N . ASN D 2 65 ? 162.613 127.990 141.939 1.00 56.90 75 ASN D N 1
ATOM 18779 C CA . ASN D 2 65 ? 162.653 126.533 141.911 1.00 58.90 75 ASN D CA 1
ATOM 18780 C C . ASN D 2 65 ? 161.320 125.919 141.488 1.00 61.37 75 ASN D C 1
ATOM 18781 O O . ASN D 2 65 ? 161.100 124.725 141.711 1.00 57.61 75 ASN D O 1
ATOM 18792 N N . PHE D 2 66 ? 160.429 126.697 140.873 1.00 60.81 76 PHE D N 1
ATOM 18793 C CA . PHE D 2 66 ? 159.116 126.217 140.465 1.00 51.86 76 PHE D CA 1
ATOM 18794 C C . PHE D 2 66 ? 158.803 126.694 139.055 1.00 49.96 76 PHE D C 1
ATOM 18795 O O . PHE D 2 66 ? 159.115 127.831 138.694 1.00 52.51 76 PHE D O 1
ATOM 18812 N N . THR D 2 67 ? 158.182 125.819 138.263 1.00 46.92 77 THR D N 1
ATOM 18813 C CA . THR D 2 67 ? 157.777 126.126 136.899 1.00 46.47 77 THR D CA 1
ATOM 18814 C C . THR D 2 67 ? 156.345 125.658 136.684 1.00 42.82 77 THR D C 1
ATOM 18815 O O . THR D 2 67 ? 155.932 124.628 137.216 1.00 51.41 77 THR D O 1
ATOM 18826 N N . PHE D 2 68 ? 155.594 126.412 135.886 1.00 38.27 78 PHE D N 1
ATOM 18827 C CA . PHE D 2 68 ? 154.194 126.127 135.602 1.00 39.22 78 PHE D CA 1
ATOM 18828 C C . PHE D 2 68 ? 154.030 125.853 134.114 1.00 41.42 78 PHE D C 1
ATOM 18829 O O . PHE D 2 68 ? 154.450 126.663 133.285 1.00 42.21 78 PHE D O 1
ATOM 18846 N N . PHE D 2 69 ? 153.394 124.730 133.783 1.00 42.61 79 PHE D N 1
ATOM 18847 C CA . PHE D 2 69 ? 153.343 124.213 132.424 1.00 38.25 79 PHE D CA 1
ATOM 18848 C C . PHE D 2 69 ? 151.913 124.152 131.904 1.00 37.13 79 PHE D C 1
ATOM 18849 O O . PHE D 2 69 ? 150.958 124.025 132.671 1.00 40.25 79 PHE D O 1
ATOM 18866 N N . ILE D 2 70 ? 151.780 124.251 130.585 1.00 39.25 80 ILE D N 1
ATOM 18867 C CA . ILE D 2 70 ? 150.541 123.958 129.876 1.00 44.28 80 ILE D CA 1
ATOM 18868 C C . ILE D 2 70 ? 150.895 123.033 128.722 1.00 46.14 80 ILE D C 1
ATOM 18869 O O . ILE D 2 70 ? 151.853 123.294 127.989 1.00 42.87 80 ILE D O 1
ATOM 18885 N N . ILE D 2 71 ? 150.132 121.956 128.564 1.00 47.35 81 ILE D N 1
ATOM 18886 C CA . ILE D 2 71 ? 150.451 120.901 127.613 1.00 46.92 81 ILE D CA 1
ATOM 18887 C C . ILE D 2 71 ? 149.189 120.502 126.865 1.00 48.14 81 ILE D C 1
ATOM 18888 O O . ILE D 2 71 ? 148.110 120.397 127.455 1.00 50.97 81 ILE D O 1
ATOM 18904 N N . TYR D 2 72 ? 149.328 120.296 125.559 1.00 52.55 82 TYR D N 1
ATOM 18905 C CA . TYR D 2 72 ? 148.300 119.700 124.718 1.00 52.11 82 TYR D CA 1
ATOM 18906 C C . TYR D 2 72 ? 148.878 118.436 124.102 1.00 56.98 82 TYR D C 1
ATOM 18907 O O . TYR D 2 72 ? 150.036 118.430 123.675 1.00 66.36 82 TYR D O 1
ATOM 18925 N N . GLY D 2 73 ? 148.090 117.369 124.061 1.00 55.44 83 GLY D N 1
ATOM 18926 C CA . GLY D 2 73 ? 148.587 116.115 123.528 1.00 58.45 83 GLY D CA 1
ATOM 18927 C C . GLY D 2 73 ? 147.465 115.165 123.174 1.00 62.71 83 GLY D C 1
ATOM 18928 O O . GLY D 2 73 ? 146.349 115.265 123.688 1.00 63.00 83 GLY D O 1
ATOM 18932 N N . SER D 2 74 ? 147.788 114.225 122.295 1.00 66.01 84 SER D N 1
ATOM 18933 C CA . SER D 2 74 ? 146.843 113.223 121.824 1.00 60.85 84 SER D CA 1
ATOM 18934 C C . SER D 2 74 ? 146.877 112.030 122.769 1.00 63.37 84 SER D C 1
ATOM 18935 O O . SER D 2 74 ? 147.943 111.459 123.014 1.00 67.70 84 SER D O 1
ATOM 18943 N N . LEU D 2 75 ? 145.712 111.654 123.285 1.00 68.40 85 LEU D N 1
ATOM 18944 C CA . LEU D 2 75 ? 145.598 110.588 124.265 1.00 68.73 85 LEU D CA 1
ATOM 18945 C C . LEU D 2 75 ? 145.666 109.225 123.582 1.00 70.05 85 LEU D C 1
ATOM 18946 O O . LEU D 2 75 ? 145.484 109.098 122.370 1.00 72.86 85 LEU D O 1
ATOM 18962 N N . ILE D 2 76 ? 145.954 108.201 124.378 1.00 70.85 86 ILE D N 1
ATOM 18963 C CA . ILE D 2 76 ? 145.989 106.826 123.901 1.00 74.11 86 ILE D CA 1
ATOM 18964 C C . ILE D 2 76 ? 144.845 106.003 124.476 1.00 75.50 86 ILE D C 1
ATOM 18965 O O . ILE D 2 76 ? 144.315 105.120 123.802 1.00 74.01 86 ILE D O 1
ATOM 18981 N N . HIS D 2 77 ? 144.462 106.275 125.718 1.00 75.60 87 HIS D N 1
ATOM 18982 C CA . HIS D 2 77 ? 143.471 105.457 126.398 1.00 76.47 87 HIS D CA 1
ATOM 18983 C C . HIS D 2 77 ? 142.063 105.754 125.894 1.00 75.89 87 HIS D C 1
ATOM 18984 O O . HIS D 2 77 ? 141.759 106.860 125.440 1.00 77.21 87 HIS D O 1
ATOM 18998 N N . THR D 2 78 ? 141.200 104.744 125.985 1.00 76.46 88 THR D N 1
ATOM 18999 C CA . THR D 2 78 ? 139.812 104.839 125.561 1.00 77.62 88 THR D CA 1
ATOM 19000 C C . THR D 2 78 ? 138.913 104.248 126.636 1.00 78.65 88 THR D C 1
ATOM 19001 O O . THR D 2 78 ? 139.288 103.294 127.323 1.00 77.16 88 THR D O 1
ATOM 19012 N N . VAL D 2 79 ? 137.717 104.817 126.772 1.00 76.58 89 VAL D N 1
ATOM 19013 C CA . VAL D 2 79 ? 136.737 104.361 127.748 1.00 75.27 89 VAL D CA 1
ATOM 19014 C C . VAL D 2 79 ? 135.537 103.800 127.002 1.00 76.13 89 VAL D C 1
ATOM 19015 O O . VAL D 2 79 ? 135.271 104.163 125.852 1.00 76.59 89 VAL D O 1
ATOM 19028 N N . ASP D 2 80 ? 134.812 102.906 127.667 1.00 81.04 90 ASP D N 1
ATOM 19029 C CA . ASP D 2 80 ? 133.695 102.176 127.072 1.00 83.35 90 ASP D CA 1
ATOM 19030 C C . ASP D 2 80 ? 132.419 102.764 127.673 1.00 83.63 90 ASP D C 1
ATOM 19031 O O . ASP D 2 80 ? 132.058 102.459 128.813 1.00 84.89 90 ASP D O 1
ATOM 19040 N N . TYR D 2 81 ? 131.733 103.601 126.891 1.00 81.31 91 TYR D N 1
ATOM 19041 C CA . TYR D 2 81 ? 130.576 104.342 127.382 1.00 78.54 91 TYR D CA 1
ATOM 19042 C C . TYR D 2 81 ? 129.336 103.473 127.543 1.00 81.08 91 TYR D C 1
ATOM 19043 O O . TYR D 2 81 ? 128.396 103.884 128.229 1.00 82.51 91 TYR D O 1
ATOM 19061 N N . THR D 2 82 ? 129.303 102.291 126.929 1.00 85.48 92 THR D N 1
ATOM 19062 C CA . THR D 2 82 ? 128.107 101.455 126.963 1.00 91.48 92 THR D CA 1
ATOM 19063 C C . THR D 2 82 ? 128.026 100.564 128.195 1.00 92.54 92 THR D C 1
ATOM 19064 O O . THR D 2 82 ? 126.919 100.233 128.635 1.00 92.66 92 THR D O 1
ATOM 19075 N N . SER D 2 83 ? 129.162 100.166 128.763 1.00 91.19 93 SER D N 1
ATOM 19076 C CA . SER D 2 83 ? 129.194 99.264 129.905 1.00 93.45 93 SER D CA 1
ATOM 19077 C C . SER D 2 83 ? 129.368 99.990 131.231 1.00 91.47 93 SER D C 1
ATOM 19078 O O . SER D 2 83 ? 129.456 99.333 132.273 1.00 92.93 93 SER D O 1
ATOM 19086 N N . ILE D 2 84 ? 129.417 101.322 131.222 1.00 88.07 94 ILE D N 1
ATOM 19087 C CA . ILE D 2 84 ? 129.654 102.064 132.453 1.00 88.71 94 ILE D CA 1
ATOM 19088 C C . ILE D 2 84 ? 128.495 101.833 133.409 1.00 91.58 94 ILE D C 1
ATOM 19089 O O . ILE D 2 84 ? 127.322 101.926 133.028 1.00 94.95 94 ILE D O 1
ATOM 19105 N N . GLN D 2 85 ? 128.823 101.533 134.664 1.00 92.77 95 GLN D N 1
ATOM 19106 C CA . GLN D 2 85 ? 127.834 101.170 135.670 1.00 97.09 95 GLN D CA 1
ATOM 19107 C C . GLN D 2 85 ? 127.313 102.364 136.457 1.00 97.88 95 GLN D C 1
ATOM 19108 O O . GLN D 2 85 ? 126.549 102.169 137.407 1.00 99.44 95 GLN D O 1
ATOM 19122 N N . VAL D 2 86 ? 127.721 103.582 136.100 1.00 97.08 96 VAL D N 1
ATOM 19123 C CA . VAL D 2 86 ? 127.274 104.812 136.750 1.00 99.04 96 VAL D CA 1
ATOM 19124 C C . VAL D 2 86 ? 127.403 104.673 138.264 1.00 100.99 96 VAL D C 1
ATOM 19125 O O . VAL D 2 86 ? 128.015 103.721 138.761 1.00 100.42 96 VAL D O 1
ATOM 19138 N N . GLN D 2 87 ? 126.852 105.631 139.004 1.00 104.48 97 GLN D N 1
ATOM 19139 C CA . GLN D 2 87 ? 126.855 105.613 140.458 1.00 108.38 97 GLN D CA 1
ATOM 19140 C C . GLN D 2 87 ? 125.417 105.519 140.954 1.00 111.67 97 GLN D C 1
ATOM 19141 O O . GLN D 2 87 ? 124.460 105.645 140.187 1.00 110.20 97 GLN D O 1
ATOM 19155 N N . GLU D 2 88 ? 125.273 105.286 142.257 1.00 115.74 98 GLU D N 1
ATOM 19156 C CA . GLU D 2 88 ? 123.977 105.005 142.861 1.00 116.79 98 GLU D CA 1
ATOM 19157 C C . GLU D 2 88 ? 123.202 106.264 143.242 1.00 114.52 98 GLU D C 1
ATOM 19158 O O . GLU D 2 88 ? 122.257 106.172 144.035 1.00 112.71 98 GLU D O 1
ATOM 19170 N N . LEU D 2 89 ? 123.558 107.426 142.701 1.00 111.72 99 LEU D N 1
ATOM 19171 C CA . LEU D 2 89 ? 122.940 108.682 143.105 1.00 112.79 99 LEU D CA 1
ATOM 19172 C C . LEU D 2 89 ? 121.724 109.053 142.264 1.00 116.73 99 LEU D C 1
ATOM 19173 O O . LEU D 2 89 ? 121.139 110.118 142.489 1.00 119.75 99 LEU D O 1
ATOM 19189 N N . GLU D 2 90 ? 121.326 108.216 141.309 1.00 115.31 100 GLU D N 1
ATOM 19190 C CA . GLU D 2 90 ? 120.162 108.522 140.486 1.00 117.76 100 GLU D CA 1
ATOM 19191 C C . GLU D 2 90 ? 118.900 108.522 141.339 1.00 122.00 100 GLU D C 1
ATOM 19192 O O . GLU D 2 90 ? 118.592 107.532 142.010 1.00 122.08 100 GLU D O 1
ATOM 19204 N N . ILE D 2 91 ? 118.166 109.632 141.306 1.00 123.07 101 ILE D N 1
ATOM 19205 C CA . ILE D 2 91 ? 116.977 109.795 142.138 1.00 122.66 101 ILE D CA 1
ATOM 19206 C C . ILE D 2 91 ? 116.086 110.849 141.499 1.00 123.46 101 ILE D C 1
ATOM 19207 O O . ILE D 2 91 ? 116.571 111.814 140.902 1.00 123.93 101 ILE D O 1
ATOM 19223 N N . LYS D 2 92 ? 114.774 110.656 141.629 1.00 125.04 102 LYS D N 1
ATOM 19224 C CA . LYS D 2 92 ? 113.785 111.626 141.185 1.00 126.38 102 LYS D CA 1
ATOM 19225 C C . LYS D 2 92 ? 112.866 111.962 142.351 1.00 124.60 102 LYS D C 1
ATOM 19226 O O . LYS D 2 92 ? 112.634 111.135 143.237 1.00 122.51 102 LYS D O 1
ATOM 19245 N N . ALA D 2 93 ? 112.343 113.184 142.345 1.00 122.36 103 ALA D N 1
ATOM 19246 C CA . ALA D 2 93 ? 111.661 113.752 143.499 1.00 121.72 103 ALA D CA 1
ATOM 19247 C C . ALA D 2 93 ? 110.171 113.896 143.226 1.00 124.44 103 ALA D C 1
ATOM 19248 O O . ALA D 2 93 ? 109.771 114.332 142.142 1.00 124.53 103 ALA D O 1
ATOM 19255 N N . MET D 2 94 ? 109.357 113.529 144.213 1.00 125.01 104 MET D N 1
ATOM 19256 C CA . MET D 2 94 ? 107.924 113.771 144.147 1.00 126.43 104 MET D CA 1
ATOM 19257 C C . MET D 2 94 ? 107.614 115.173 144.658 1.00 130.60 104 MET D C 1
ATOM 19258 O O . MET D 2 94 ? 108.437 115.812 145.319 1.00 129.23 104 MET D O 1
ATOM 19272 N N . SER D 2 95 ? 106.412 115.650 144.346 1.00 133.73 105 SER D N 1
ATOM 19273 C CA . SER D 2 95 ? 105.997 116.971 144.793 1.00 136.72 105 SER D CA 1
ATOM 19274 C C . SER D 2 95 ? 105.729 116.968 146.297 1.00 139.72 105 SER D C 1
ATOM 19275 O O . SER D 2 95 ? 105.621 115.919 146.934 1.00 138.67 105 SER D O 1
ATOM 19283 N N . MET D 2 96 ? 105.624 118.173 146.864 1.00 139.84 106 MET D N 1
ATOM 19284 C CA . MET D 2 96 ? 105.424 118.304 148.305 1.00 138.52 106 MET D CA 1
ATOM 19285 C C . MET D 2 96 ? 104.124 117.638 148.743 1.00 140.79 106 MET D C 1
ATOM 19286 O O . MET D 2 96 ? 104.092 116.891 149.730 1.00 140.15 106 MET D O 1
ATOM 19300 N N . GLU D 2 97 ? 103.036 117.899 148.015 1.00 142.24 107 GLU D N 1
ATOM 19301 C CA . GLU D 2 97 ? 101.757 117.289 148.359 1.00 143.05 107 GLU D CA 1
ATOM 19302 C C . GLU D 2 97 ? 101.835 115.773 148.252 1.00 140.53 107 GLU D C 1
ATOM 19303 O O . GLU D 2 97 ? 101.266 115.052 149.080 1.00 138.55 107 GLU D O 1
ATOM 19315 N N . GLU D 2 98 ? 102.537 115.273 147.234 1.00 139.75 108 GLU D N 1
ATOM 19316 C CA . GLU D 2 98 ? 102.719 113.833 147.102 1.00 139.27 108 GLU D CA 1
ATOM 19317 C C . GLU D 2 98 ? 103.498 113.268 148.283 1.00 140.45 108 GLU D C 1
ATOM 19318 O O . GLU D 2 98 ? 103.190 112.177 148.771 1.00 140.66 108 GLU D O 1
ATOM 19330 N N . THR D 2 99 ? 104.515 113.994 148.755 1.00 140.21 109 THR D N 1
ATOM 19331 C CA . THR D 2 99 ? 105.272 113.537 149.918 1.00 138.71 109 THR D CA 1
ATOM 19332 C C . THR D 2 99 ? 104.382 113.467 151.150 1.00 138.35 109 THR D C 1
ATOM 19333 O O . THR D 2 99 ? 104.427 112.494 151.914 1.00 139.16 109 THR D O 1
ATOM 19344 N N . ASN D 2 100 ? 103.567 114.501 151.364 1.00 138.31 110 ASN D N 1
ATOM 19345 C CA . ASN D 2 100 ? 102.660 114.496 152.506 1.00 141.04 110 ASN D CA 1
ATOM 19346 C C . ASN D 2 100 ? 101.683 113.332 152.415 1.00 142.56 110 ASN D C 1
ATOM 19347 O O . ASN D 2 100 ? 101.431 112.635 153.406 1.00 142.71 110 ASN D O 1
ATOM 19358 N N . GLU D 2 101 ? 101.124 113.103 151.225 1.00 143.22 111 GLU D N 1
ATOM 19359 C CA . GLU D 2 101 ? 100.179 112.006 151.053 1.00 141.96 111 GLU D CA 1
ATOM 19360 C C . GLU D 2 101 ? 100.850 110.662 151.299 1.00 142.90 111 GLU D C 1
ATOM 19361 O O . GLU D 2 101 ? 100.266 109.775 151.928 1.00 143.18 111 GLU D O 1
ATOM 19373 N N . TYR D 2 102 ? 102.078 110.492 150.806 1.00 143.86 112 TYR D N 1
ATOM 19374 C CA . TYR D 2 102 ? 102.807 109.247 151.020 1.00 144.76 112 TYR D CA 1
ATOM 19375 C C . TYR D 2 102 ? 103.049 109.006 152.504 1.00 142.90 112 TYR D C 1
ATOM 19376 O O . TYR D 2 102 ? 102.844 107.896 153.010 1.00 141.88 112 TYR D O 1
ATOM 19394 N N . ILE D 2 103 ? 103.483 110.045 153.221 1.00 141.38 113 ILE D N 1
ATOM 19395 C CA . ILE D 2 103 ? 103.750 109.895 154.649 1.00 142.30 113 ILE D CA 1
ATOM 19396 C C . ILE D 2 103 ? 102.464 109.549 155.390 1.00 144.71 113 ILE D C 1
ATOM 19397 O O . ILE D 2 103 ? 102.449 108.679 156.269 1.00 144.66 113 ILE D O 1
ATOM 19413 N N . LYS D 2 104 ? 101.364 110.224 155.047 1.00 145.39 114 LYS D N 1
ATOM 19414 C CA . LYS D 2 104 ? 100.091 109.929 155.698 1.00 145.51 114 LYS D CA 1
ATOM 19415 C C . LYS D 2 104 ? 99.648 108.498 155.423 1.00 145.94 114 LYS D C 1
ATOM 19416 O O . LYS D 2 104 ? 99.180 107.798 156.329 1.00 145.79 114 LYS D O 1
ATOM 19435 N N . LYS D 2 105 ? 99.788 108.046 154.176 1.00 145.97 115 LYS D N 1
ATOM 19436 C CA . LYS D 2 105 ? 99.234 106.755 153.783 1.00 145.29 115 LYS D CA 1
ATOM 19437 C C . LYS D 2 105 ? 100.056 105.598 154.335 1.00 146.42 115 LYS D C 1
ATOM 19438 O O . LYS D 2 105 ? 99.493 104.612 154.825 1.00 145.12 115 LYS D O 1
ATOM 19457 N N . HIS D 2 106 ? 101.383 105.696 154.272 1.00 146.34 116 HIS D N 1
ATOM 19458 C CA . HIS D 2 106 ? 102.227 104.556 154.609 1.00 145.12 116 HIS D CA 1
ATOM 19459 C C . HIS D 2 106 ? 102.659 104.555 156.072 1.00 145.71 116 HIS D C 1
ATOM 19460 O O . HIS D 2 106 ? 102.432 103.573 156.785 1.00 145.92 116 HIS D O 1
ATOM 19474 N N . ILE D 2 107 ? 103.273 105.639 156.537 1.00 145.80 117 ILE D N 1
ATOM 19475 C CA . ILE D 2 107 ? 103.844 105.661 157.882 1.00 145.60 117 ILE D CA 1
ATOM 19476 C C . ILE D 2 107 ? 102.791 105.994 158.931 1.00 147.35 117 ILE D C 1
ATOM 19477 O O . ILE D 2 107 ? 102.770 105.391 160.007 1.00 146.97 117 ILE D O 1
ATOM 19493 N N . GLY D 2 108 ? 101.910 106.949 158.646 1.00 147.01 118 GLY D N 1
ATOM 19494 C CA . GLY D 2 108 ? 100.862 107.312 159.576 1.00 145.95 118 GLY D CA 1
ATOM 19495 C C . GLY D 2 108 ? 101.273 108.271 160.669 1.00 146.04 118 GLY D C 1
ATOM 19496 O O . GLY D 2 108 ? 100.471 108.531 161.574 1.00 144.49 118 GLY D O 1
ATOM 19500 N N . ARG D 2 109 ? 102.491 108.806 160.621 1.00 144.45 119 ARG D N 1
ATOM 19501 C CA . ARG D 2 109 ? 102.948 109.751 161.629 1.00 142.82 119 ARG D CA 1
ATOM 19502 C C . ARG D 2 109 ? 103.999 110.664 161.015 1.00 141.50 119 ARG D C 1
ATOM 19503 O O . ARG D 2 109 ? 104.597 110.350 159.983 1.00 140.43 119 ARG D O 1
ATOM 19524 N N . LYS D 2 110 ? 104.218 111.802 161.669 1.00 141.12 120 LYS D N 1
ATOM 19525 C CA . LYS D 2 110 ? 105.142 112.800 161.152 1.00 138.69 120 LYS D CA 1
ATOM 19526 C C . LYS D 2 110 ? 106.574 112.280 161.171 1.00 137.74 120 LYS D C 1
ATOM 19527 O O . LYS D 2 110 ? 106.959 111.473 162.021 1.00 138.37 120 LYS D O 1
ATOM 19546 N N . VAL D 2 111 ? 107.367 112.761 160.218 1.00 135.90 121 VAL D N 1
ATOM 19547 C CA . VAL D 2 111 ? 108.777 112.410 160.102 1.00 136.73 121 VAL D CA 1
ATOM 19548 C C . VAL D 2 111 ? 109.592 113.575 160.647 1.00 137.11 121 VAL D C 1
ATOM 19549 O O . VAL D 2 111 ? 109.386 114.727 160.248 1.00 134.99 121 VAL D O 1
ATOM 19562 N N . VAL D 2 112 ? 110.517 113.279 161.557 1.00 136.29 122 VAL D N 1
ATOM 19563 C CA . VAL D 2 112 ? 111.327 114.294 162.223 1.00 132.45 122 VAL D CA 1
ATOM 19564 C C . VAL D 2 112 ? 112.732 114.258 161.638 1.00 129.36 122 VAL D C 1
ATOM 19565 O O . VAL D 2 112 ? 113.335 113.185 161.512 1.00 128.32 122 VAL D O 1
ATOM 19578 N N . VAL D 2 113 ? 113.252 115.431 161.283 1.00 124.60 123 VAL D N 1
ATOM 19579 C CA . VAL D 2 113 ? 114.575 115.576 160.690 1.00 121.46 123 VAL D CA 1
ATOM 19580 C C . VAL D 2 113 ? 115.371 116.564 161.530 1.00 118.91 123 VAL D C 1
ATOM 19581 O O . VAL D 2 113 ? 114.860 117.631 161.887 1.00 120.68 123 VAL D O 1
ATOM 19594 N N . VAL D 2 114 ? 116.613 116.208 161.848 1.00 115.72 124 VAL D N 1
ATOM 19595 C CA . VAL D 2 114 ? 117.530 117.075 162.581 1.00 113.91 124 VAL D CA 1
ATOM 19596 C C . VAL D 2 114 ? 118.751 117.302 161.705 1.00 108.64 124 VAL D C 1
ATOM 19597 O O . VAL D 2 114 ? 119.397 116.339 161.276 1.00 107.72 124 VAL D O 1
ATOM 19610 N N . GLY D 2 115 ? 119.072 118.559 161.450 1.00 104.85 125 GLY D N 1
ATOM 19611 C CA . GLY D 2 115 ? 120.183 118.901 160.575 1.00 99.07 125 GLY D CA 1
ATOM 19612 C C . GLY D 2 115 ? 121.117 119.896 161.225 1.00 92.15 125 GLY D C 1
ATOM 19613 O O . GLY D 2 115 ? 120.695 120.730 162.022 1.00 93.01 125 GLY D O 1
ATOM 19617 N N . ALA D 2 116 ? 122.395 119.798 160.873 1.00 87.91 126 ALA D N 1
ATOM 19618 C CA . ALA D 2 116 ? 123.407 120.668 161.453 1.00 86.91 126 ALA D CA 1
ATOM 19619 C C . ALA D 2 116 ? 124.673 120.588 160.618 1.00 84.55 126 ALA D C 1
ATOM 19620 O O . ALA D 2 116 ? 124.882 119.636 159.863 1.00 88.98 126 ALA D O 1
ATOM 19627 N N . THR D 2 117 ? 125.517 121.609 160.762 1.00 79.80 127 THR D N 1
ATOM 19628 C CA . THR D 2 117 ? 126.858 121.604 160.181 1.00 80.33 127 THR D CA 1
ATOM 19629 C C . THR D 2 117 ? 127.838 121.294 161.309 1.00 84.41 127 THR D C 1
ATOM 19630 O O . THR D 2 117 ? 128.483 122.174 161.875 1.00 85.43 127 THR D O 1
ATOM 19641 N N . THR D 2 118 ? 127.952 120.008 161.627 1.00 87.87 128 THR D N 1
ATOM 19642 C CA . THR D 2 118 ? 128.736 119.589 162.778 1.00 87.79 128 THR D CA 1
ATOM 19643 C C . THR D 2 118 ? 130.218 119.894 162.567 1.00 86.16 128 THR D C 1
ATOM 19644 O O . THR D 2 118 ? 130.643 120.355 161.504 1.00 84.40 128 THR D O 1
ATOM 19655 N N . GLY D 2 119 ? 131.006 119.638 163.609 1.00 88.00 129 GLY D N 1
ATOM 19656 C CA . GLY D 2 119 ? 132.432 119.893 163.542 1.00 85.91 129 GLY D CA 1
ATOM 19657 C C . GLY D 2 119 ? 132.761 121.362 163.759 1.00 81.85 129 GLY D C 1
ATOM 19658 O O . GLY D 2 119 ? 132.010 122.110 164.384 1.00 82.23 129 GLY D O 1
ATOM 19662 N N . THR D 2 120 ? 133.917 121.767 163.241 1.00 75.83 130 THR D N 1
ATOM 19663 C CA . THR D 2 120 ? 134.352 123.157 163.283 1.00 75.55 130 THR D CA 1
ATOM 19664 C C . THR D 2 120 ? 133.871 123.962 162.084 1.00 76.27 130 THR D C 1
ATOM 19665 O O . THR D 2 120 ? 134.119 125.170 162.028 1.00 75.34 130 THR D O 1
ATOM 19676 N N . ASP D 2 121 ? 133.197 123.325 161.130 1.00 80.16 131 ASP D N 1
ATOM 19677 C CA . ASP D 2 121 ? 132.749 124.013 159.928 1.00 77.90 131 ASP D CA 1
ATOM 19678 C C . ASP D 2 121 ? 131.686 125.048 160.274 1.00 72.59 131 ASP D C 1
ATOM 19679 O O . ASP D 2 121 ? 130.826 124.810 161.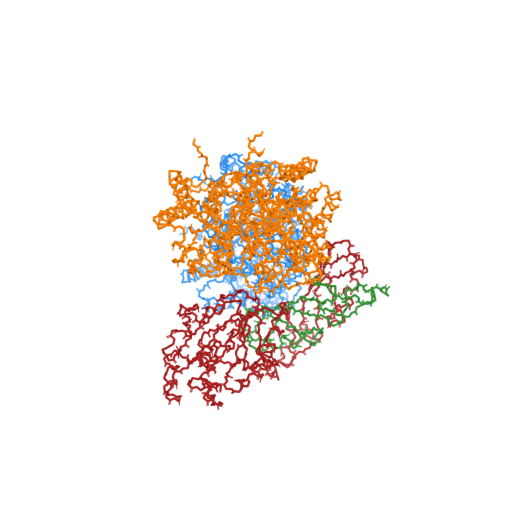127 1.00 70.87 131 ASP D O 1
ATOM 19688 N N . ALA D 2 122 ? 131.746 126.199 159.604 1.00 73.74 132 ALA D N 1
ATOM 19689 C CA . ALA D 2 122 ? 130.859 127.314 159.908 1.00 72.53 132 ALA D CA 1
ATOM 19690 C C . ALA D 2 122 ? 129.781 127.529 158.858 1.00 72.78 132 ALA D C 1
ATOM 19691 O O . ALA D 2 122 ? 128.722 128.077 159.181 1.00 74.24 132 ALA D O 1
ATOM 19698 N N . HIS D 2 123 ? 130.019 127.116 157.616 1.00 70.76 133 HIS D N 1
ATOM 19699 C CA . HIS D 2 123 ? 129.081 127.409 156.542 1.00 64.38 133 HIS D CA 1
ATOM 19700 C C . HIS D 2 123 ? 127.721 126.792 156.826 1.00 69.55 133 HIS D C 1
ATOM 19701 O O . HIS D 2 123 ? 127.621 125.674 157.336 1.00 75.65 133 HIS D O 1
ATOM 19715 N N . THR D 2 124 ? 126.666 127.533 156.490 1.00 69.18 134 THR D N 1
ATOM 19716 C CA . THR D 2 124 ? 125.304 127.037 156.598 1.00 72.42 134 THR D CA 1
ATOM 19717 C C . THR D 2 124 ? 124.426 127.409 155.415 1.00 73.54 134 THR D C 1
ATOM 19718 O O . THR D 2 124 ? 123.205 127.280 155.523 1.00 76.08 134 THR D O 1
ATOM 19729 N N . VAL D 2 125 ? 124.994 127.880 154.305 1.00 73.16 135 VAL D N 1
ATOM 19730 C CA . VAL D 2 125 ? 124.164 128.357 153.203 1.00 73.11 135 VAL D CA 1
ATOM 19731 C C . VAL D 2 125 ? 123.467 127.191 152.515 1.00 75.71 135 VAL D C 1
ATOM 19732 O O . VAL D 2 125 ? 122.269 127.254 152.215 1.00 85.48 135 VAL D O 1
ATOM 19745 N N . GLY D 2 126 ? 124.200 126.108 152.255 1.00 71.88 136 GLY D N 1
ATOM 19746 C CA . GLY D 2 126 ? 123.590 124.955 151.614 1.00 72.98 136 GLY D CA 1
ATOM 19747 C C . GLY D 2 126 ? 122.567 124.259 152.492 1.00 77.03 136 GLY D C 1
ATOM 19748 O O . GLY D 2 126 ? 121.490 123.877 152.026 1.00 81.85 136 GLY D O 1
ATOM 19752 N N . LEU D 2 127 ? 122.889 124.077 153.772 1.00 76.44 137 LEU D N 1
ATOM 19753 C CA . LEU D 2 127 ? 121.948 123.419 154.670 1.00 81.38 137 LEU D CA 1
ATOM 19754 C C . LEU D 2 127 ? 120.731 124.295 154.937 1.00 85.70 137 LEU D C 1
ATOM 19755 O O . LEU D 2 127 ? 119.637 123.777 155.175 1.00 87.82 137 LEU D O 1
ATOM 19771 N N . ASP D 2 128 ? 120.897 125.618 154.906 1.00 86.90 138 ASP D N 1
ATOM 19772 C CA . ASP D 2 128 ? 119.745 126.506 154.998 1.00 88.45 138 ASP D CA 1
ATOM 19773 C C . ASP D 2 128 ? 118.910 126.461 153.726 1.00 91.49 138 ASP D C 1
ATOM 19774 O O . ASP D 2 128 ? 117.686 126.613 153.784 1.00 100.39 138 ASP D O 1
ATOM 19783 N N . ALA D 2 129 ? 119.547 126.273 152.570 1.00 90.92 139 ALA D N 1
ATOM 19784 C CA . ALA D 2 129 ? 118.787 126.076 151.342 1.00 91.64 139 ALA D CA 1
ATOM 19785 C C . ALA D 2 129 ? 117.962 124.797 151.408 1.00 95.27 139 ALA D C 1
ATOM 19786 O O . ALA D 2 129 ? 116.799 124.776 150.990 1.00 100.05 139 ALA D O 1
ATOM 19793 N N . ILE D 2 130 ? 118.553 123.718 151.920 1.00 97.36 140 ILE D N 1
ATOM 19794 C CA . ILE D 2 130 ? 117.850 122.437 151.987 1.00 97.60 140 ILE D CA 1
ATOM 19795 C C . ILE D 2 130 ? 116.755 122.466 153.049 1.00 101.21 140 ILE D C 1
ATOM 19796 O O . ILE D 2 130 ? 115.661 121.928 152.845 1.00 103.12 140 ILE D O 1
ATOM 19812 N N . MET D 2 131 ? 117.030 123.083 154.199 1.00 102.27 141 MET D N 1
ATOM 19813 C CA . MET D 2 131 ? 116.129 122.991 155.349 1.00 103.59 141 MET D CA 1
ATOM 19814 C C . MET D 2 131 ? 115.146 124.157 155.389 1.00 107.82 141 MET D C 1
ATOM 19815 O O . MET D 2 131 ? 113.929 123.959 155.445 1.00 110.65 141 MET D O 1
ATOM 19829 N N . ASN D 2 132 ? 115.668 125.381 155.370 1.00 109.36 142 ASN D N 1
ATOM 19830 C CA . ASN D 2 132 ? 114.860 126.567 155.625 1.00 110.94 142 ASN D CA 1
ATOM 19831 C C . ASN D 2 132 ? 113.659 126.630 154.690 1.00 114.91 142 ASN D C 1
ATOM 19832 O O . ASN D 2 132 ? 113.773 126.370 153.489 1.00 114.06 142 ASN D O 1
ATOM 19843 N N . MET D 2 133 ? 112.501 126.984 155.255 1.00 117.22 143 MET D N 1
ATOM 19844 C CA . MET D 2 133 ? 111.256 126.975 154.495 1.00 118.88 143 MET D CA 1
ATOM 19845 C C . MET D 2 133 ? 111.252 127.994 153.364 1.00 118.36 143 MET D C 1
ATOM 19846 O O . MET D 2 133 ? 110.414 127.894 152.461 1.00 117.36 143 MET D O 1
ATOM 19860 N N . LYS D 2 134 ? 112.157 128.974 153.389 1.00 118.42 144 LYS D N 1
ATOM 19861 C CA . LYS D 2 134 ? 112.204 129.953 152.308 1.00 118.96 144 LYS D CA 1
ATOM 19862 C C . LYS D 2 134 ? 112.459 129.276 150.968 1.00 116.65 144 LYS D C 1
ATOM 19863 O O . LYS D 2 134 ? 111.972 129.735 149.928 1.00 112.42 144 LYS D O 1
ATOM 19882 N N . GLY D 2 135 ? 113.218 128.188 150.972 1.00 116.51 145 GLY D N 1
ATOM 19883 C CA . GLY D 2 135 ? 113.488 127.448 149.759 1.00 114.77 145 GLY D CA 1
ATOM 19884 C C . GLY D 2 135 ? 114.794 127.848 149.107 1.00 109.95 145 GLY D C 1
ATOM 19885 O O . GLY D 2 135 ? 115.615 128.591 149.654 1.00 106.76 145 GLY D O 1
ATOM 19889 N N . TYR D 2 136 ? 114.985 127.327 147.897 1.00 107.83 146 TYR D N 1
ATOM 19890 C CA . TYR D 2 136 ? 116.194 127.592 147.127 1.00 106.94 146 TYR D CA 1
ATOM 19891 C C . TYR D 2 136 ? 115.860 127.456 145.651 1.00 110.32 146 TYR D C 1
ATOM 19892 O O . TYR D 2 136 ? 115.617 126.345 145.171 1.00 110.45 146 TYR D O 1
ATOM 19910 N N . ALA D 2 137 ? 115.855 128.580 144.935 1.00 113.47 147 ALA D N 1
ATOM 19911 C CA . ALA D 2 137 ? 115.508 128.596 143.515 1.00 110.91 147 ALA D CA 1
ATOM 19912 C C . ALA D 2 137 ? 114.114 128.017 143.282 1.00 113.06 147 ALA D C 1
ATOM 19913 O O . ALA D 2 137 ? 113.877 127.287 142.318 1.00 113.93 147 ALA D O 1
ATOM 19920 N N . GLY D 2 138 ? 113.183 128.342 144.177 1.00 113.21 148 GLY D N 1
ATOM 19921 C CA . GLY D 2 138 ? 111.806 127.920 144.043 1.00 113.57 148 GLY D CA 1
ATOM 19922 C C . GLY D 2 138 ? 111.467 126.597 144.695 1.00 116.42 148 GLY D C 1
ATOM 19923 O O . GLY D 2 138 ? 110.287 126.225 144.719 1.00 117.61 148 GLY D O 1
ATOM 19927 N N . HIS D 2 139 ? 112.453 125.875 145.223 1.00 113.63 149 HIS D N 1
ATOM 19928 C CA . HIS D 2 139 ? 112.219 124.589 145.873 1.00 113.43 149 HIS D CA 1
ATOM 19929 C C . HIS D 2 139 ? 112.120 124.812 147.377 1.00 115.39 149 HIS D C 1
ATOM 19930 O O . HIS D 2 139 ? 113.117 125.128 148.032 1.00 116.47 149 HIS D O 1
ATOM 19944 N N . TYR D 2 140 ? 110.921 124.642 147.923 1.00 116.18 150 TYR D N 1
ATOM 19945 C CA . TYR D 2 140 ? 110.700 124.873 149.342 1.00 116.60 150 TYR D CA 1
ATOM 19946 C C . TYR D 2 140 ? 111.406 123.809 150.175 1.00 115.06 150 TYR D C 1
ATOM 19947 O O . TYR D 2 140 ? 111.539 122.656 149.759 1.00 115.03 150 TYR D O 1
ATOM 19965 N N . GLY D 2 141 ? 111.858 124.206 151.367 1.00 113.60 151 GLY D N 1
ATOM 19966 C CA . GLY D 2 141 ? 112.647 123.330 152.204 1.00 113.56 151 GLY D CA 1
ATOM 19967 C C . GLY D 2 141 ? 111.817 122.331 152.993 1.00 116.31 151 GLY D C 1
ATOM 19968 O O . GLY D 2 141 ? 110.592 122.278 152.907 1.00 117.00 151 GLY D O 1
ATOM 19972 N N . LEU D 2 142 ? 112.526 121.522 153.786 1.00 115.81 152 LEU D N 1
ATOM 19973 C CA . LEU D 2 142 ? 111.869 120.493 154.587 1.00 116.67 152 LEU D CA 1
ATOM 19974 C C . LEU D 2 142 ? 110.953 121.094 155.643 1.00 120.52 152 LEU D C 1
ATOM 19975 O O . LEU D 2 142 ? 109.879 120.546 155.912 1.00 124.19 152 LEU D O 1
ATOM 19991 N N . GLU D 2 143 ? 111.361 122.201 156.266 1.00 120.19 153 GLU D N 1
ATOM 19992 C CA . GLU D 2 143 ? 110.534 122.809 157.305 1.00 121.53 153 GLU D CA 1
ATOM 19993 C C . GLU D 2 143 ? 109.129 123.096 156.795 1.00 122.79 153 GLU D C 1
ATOM 19994 O O . GLU D 2 143 ? 108.151 122.978 157.543 1.00 118.62 153 GLU D O 1
ATOM 20006 N N . ARG D 2 144 ? 109.005 123.470 155.520 1.00 122.93 154 ARG D N 1
ATOM 20007 C CA . ARG D 2 144 ? 107.693 123.803 154.978 1.00 123.52 154 ARG D CA 1
ATOM 20008 C C . ARG D 2 144 ? 106.806 122.571 154.850 1.00 126.51 154 ARG D C 1
ATOM 20009 O O . ARG D 2 144 ? 105.579 122.674 154.962 1.00 126.40 154 ARG D O 1
ATOM 20030 N N . TYR D 2 145 ? 107.398 121.404 154.608 1.00 128.42 155 TYR D N 1
ATOM 20031 C CA . TYR D 2 145 ? 106.610 120.190 154.433 1.00 130.02 155 TYR D CA 1
ATOM 20032 C C . TYR D 2 145 ? 105.666 120.001 155.611 1.00 131.84 155 TYR D C 1
ATOM 20033 O O . TYR D 2 145 ? 106.087 120.037 156.770 1.00 132.88 155 TYR D O 1
ATOM 20051 N N . GLU D 2 146 ? 104.385 119.792 155.304 1.00 134.34 156 GLU D N 1
ATOM 20052 C CA . GLU D 2 146 ? 103.364 119.774 156.346 1.00 135.97 156 GLU D CA 1
ATOM 20053 C C . GLU D 2 146 ? 103.598 118.635 157.331 1.00 136.62 156 GLU D C 1
ATOM 20054 O O . GLU D 2 146 ? 103.449 118.808 158.546 1.00 133.96 156 GLU D O 1
ATOM 20066 N N . MET D 2 147 ? 103.966 117.460 156.825 1.00 136.47 157 MET D N 1
ATOM 20067 C CA . MET D 2 147 ? 104.125 116.271 157.648 1.00 138.17 157 MET D CA 1
ATOM 20068 C C . MET D 2 147 ? 105.564 116.056 158.104 1.00 138.75 157 MET D C 1
ATOM 20069 O O . MET D 2 147 ? 105.926 114.928 158.459 1.00 142.33 157 MET D O 1
ATOM 20083 N N . ILE D 2 148 ? 106.387 117.102 158.108 1.00 135.52 158 ILE D N 1
ATOM 20084 C CA . ILE D 2 148 ? 107.785 117.004 158.512 1.00 134.60 158 ILE D CA 1
ATOM 20085 C C . ILE D 2 148 ? 108.065 118.074 159.557 1.00 132.35 158 ILE D C 1
ATOM 20086 O O . ILE D 2 148 ? 107.740 119.248 159.352 1.00 131.36 158 ILE D O 1
ATOM 20102 N N . GLU D 2 149 ? 108.666 117.667 160.674 1.00 133.46 159 GLU D N 1
ATOM 20103 C CA . GLU D 2 149 ? 109.131 118.589 161.709 1.00 134.49 159 GLU D CA 1
ATOM 20104 C C . GLU D 2 149 ? 110.651 118.654 161.610 1.00 129.74 159 GLU D C 1
ATOM 20105 O O . GLU D 2 149 ? 111.352 117.745 162.060 1.00 128.48 159 GLU D O 1
ATOM 20117 N N . ALA D 2 150 ? 111.158 119.736 161.028 1.00 123.29 160 ALA D N 1
ATOM 20118 C CA . ALA D 2 150 ? 112.581 119.898 160.763 1.00 121.18 160 ALA D CA 1
ATOM 20119 C C . ALA D 2 150 ? 113.177 120.900 161.741 1.00 121.08 160 ALA D C 1
ATOM 20120 O O . ALA D 2 150 ? 112.611 121.977 161.956 1.00 118.78 160 ALA D O 1
ATOM 20127 N N . TYR D 2 151 ? 114.317 120.541 162.327 1.00 120.73 161 TYR D N 1
ATOM 20128 C CA . TYR D 2 151 ? 115.035 121.384 163.272 1.00 115.21 161 TYR D CA 1
ATOM 20129 C C . TYR D 2 151 ? 116.369 121.791 162.663 1.00 107.19 161 TYR D C 1
ATOM 20130 O O . TYR D 2 151 ? 117.076 120.954 162.093 1.00 105.97 161 TYR D O 1
ATOM 20148 N N . ASN D 2 152 ? 116.708 123.071 162.785 1.00 104.84 162 ASN D N 1
ATOM 20149 C CA . ASN D 2 152 ? 117.944 123.625 162.238 1.00 100.02 162 ASN D CA 1
ATOM 20150 C C . ASN D 2 152 ? 118.828 124.028 163.414 1.00 97.59 162 ASN D C 1
ATOM 20151 O O . ASN D 2 152 ? 118.540 125.006 164.110 1.00 93.97 162 ASN D O 1
ATOM 20162 N N . LEU D 2 153 ? 119.908 123.274 163.631 1.00 96.36 163 LEU D N 1
ATOM 20163 C CA . LEU D 2 153 ? 120.770 123.488 164.787 1.00 94.28 163 LEU D CA 1
ATOM 20164 C C . LEU D 2 153 ? 121.930 124.435 164.510 1.00 90.48 163 LEU D C 1
ATOM 20165 O O . LEU D 2 153 ? 122.738 124.674 165.414 1.00 89.26 163 LEU D O 1
ATOM 20181 N N . GLY D 2 154 ? 122.041 124.976 163.301 1.00 86.86 164 GLY D N 1
ATOM 20182 C CA . GLY D 2 154 ? 123.117 125.898 162.999 1.00 84.43 164 GLY D CA 1
ATOM 20183 C C . GLY D 2 154 ? 124.418 125.194 162.684 1.00 82.29 164 GLY D C 1
ATOM 20184 O O . GLY D 2 154 ? 124.412 124.057 162.206 1.00 86.20 164 GLY D O 1
ATOM 20188 N N . SER D 2 155 ? 125.540 125.856 162.950 1.00 74.92 165 SER D N 1
ATOM 20189 C CA . SER D 2 155 ? 126.863 125.343 162.630 1.00 75.05 165 SER D CA 1
ATOM 20190 C C . SER D 2 155 ? 127.721 125.278 163.887 1.00 77.18 165 SER D C 1
ATOM 20191 O O . SER D 2 155 ? 127.289 125.638 164.984 1.00 80.75 165 SER D O 1
ATOM 20199 N N . GLN D 2 156 ? 128.953 124.801 163.712 1.00 76.59 166 GLN D N 1
ATOM 20200 C CA . GLN D 2 156 ? 129.898 124.593 164.806 1.00 74.25 166 GLN D CA 1
ATOM 20201 C C . GLN D 2 156 ? 129.314 123.723 165.910 1.00 80.76 166 GLN D C 1
ATOM 20202 O O . GLN D 2 156 ? 129.675 123.874 167.080 1.00 81.08 166 GLN D O 1
ATOM 20216 N N . VAL D 2 157 ? 128.417 122.808 165.555 1.00 87.55 167 VAL D N 1
ATOM 20217 C CA . VAL D 2 157 ? 127.773 121.924 166.521 1.00 88.68 167 VAL D CA 1
ATOM 20218 C C . VAL D 2 157 ? 128.700 120.746 166.798 1.00 94.24 167 VAL D C 1
ATOM 20219 O O . VAL D 2 157 ? 129.050 120.011 165.865 1.00 96.50 167 VAL D O 1
ATOM 20232 N N . PRO D 2 158 ? 129.127 120.521 168.040 1.00 99.46 168 PRO D N 1
ATOM 20233 C CA . PRO D 2 158 ? 129.888 119.302 168.333 1.00 103.47 168 PRO D CA 1
ATOM 20234 C C . PRO D 2 158 ? 129.042 118.064 168.080 1.00 109.27 168 PRO D C 1
ATOM 20235 O O . PRO D 2 158 ? 127.817 118.086 168.207 1.00 109.21 168 PRO D O 1
ATOM 20246 N N . ASN D 2 159 ? 129.714 116.974 167.706 1.00 110.15 169 ASN D N 1
ATOM 20247 C CA . ASN D 2 159 ? 129.000 115.736 167.412 1.00 111.41 169 ASN D CA 1
ATOM 20248 C C . ASN D 2 159 ? 128.199 115.262 168.618 1.00 113.96 169 ASN D C 1
ATOM 20249 O O . ASN D 2 159 ? 127.080 114.755 168.472 1.00 115.37 169 ASN D O 1
ATOM 20260 N N . GLU D 2 160 ? 128.761 115.413 169.820 1.00 113.81 170 GLU D N 1
ATOM 20261 C CA . GLU D 2 160 ? 128.042 115.002 171.021 1.00 114.68 170 GLU D CA 1
ATOM 20262 C C . GLU D 2 160 ? 126.740 115.778 171.170 1.00 116.07 170 GLU D C 1
ATOM 20263 O O . GLU D 2 160 ? 125.695 115.200 171.489 1.00 116.36 170 GLU D O 1
ATOM 20275 N N . GLU D 2 161 ? 126.784 117.090 170.936 1.00 115.42 171 GLU D N 1
ATOM 20276 C CA . GLU D 2 161 ? 125.571 117.897 170.994 1.00 116.87 171 GLU D CA 1
ATOM 20277 C C . GLU D 2 161 ? 124.576 117.401 169.950 1.00 116.93 171 GLU D C 1
ATOM 20278 O O . GLU D 2 161 ? 123.380 117.264 170.222 1.00 118.26 171 GLU D O 1
ATOM 20290 N N . PHE D 2 162 ? 125.068 117.089 168.751 1.00 113.66 172 PHE D N 1
ATOM 20291 C CA . PHE D 2 162 ? 124.199 116.623 167.677 1.00 112.95 172 PHE D CA 1
ATOM 20292 C C . PHE D 2 162 ? 123.455 115.354 168.079 1.00 114.84 172 PHE D C 1
ATOM 20293 O O . PHE D 2 162 ? 122.227 115.270 167.960 1.00 115.66 172 PHE D O 1
ATOM 20310 N N . VAL D 2 163 ? 124.189 114.353 168.572 1.00 115.88 173 VAL D N 1
ATOM 20311 C CA . VAL D 2 163 ? 123.555 113.086 168.930 1.00 116.79 173 VAL D CA 1
ATOM 20312 C C . VAL D 2 163 ? 122.627 113.268 170.125 1.00 118.83 173 VAL D C 1
ATOM 20313 O O . VAL D 2 163 ? 121.541 112.675 170.182 1.00 122.15 173 VAL D O 1
ATOM 20326 N N . LYS D 2 164 ? 123.031 114.089 171.099 1.00 118.69 174 LYS D N 1
ATOM 20327 C CA . LYS D 2 164 ? 122.179 114.320 172.259 1.00 119.86 174 LYS D CA 1
ATOM 20328 C C . LYS D 2 164 ? 120.866 114.977 171.855 1.00 121.50 174 LYS D C 1
ATOM 20329 O O . LYS D 2 164 ? 119.792 114.575 172.317 1.00 122.19 174 LYS D O 1
ATOM 20348 N N . LYS D 2 165 ? 120.930 115.989 170.987 1.00 123.86 175 LYS D N 1
ATOM 20349 C CA . LYS D 2 165 ? 119.717 116.653 170.526 1.00 124.54 175 LYS D CA 1
ATOM 20350 C C . LYS D 2 165 ? 118.854 115.708 169.702 1.00 124.66 175 LYS D C 1
ATOM 20351 O O . LYS D 2 165 ? 117.622 115.725 169.815 1.00 124.04 175 LYS D O 1
ATOM 20370 N N . ALA D 2 166 ? 119.479 114.879 168.864 1.00 124.42 176 ALA D N 1
ATOM 20371 C CA . ALA D 2 166 ? 118.717 113.913 168.082 1.00 124.55 176 ALA D CA 1
ATOM 20372 C C . ALA D 2 166 ? 117.966 112.953 168.994 1.00 127.80 176 ALA D C 1
ATOM 20373 O O . ALA D 2 166 ? 116.790 112.651 168.766 1.00 131.35 176 ALA D O 1
ATOM 20380 N N . ILE D 2 167 ? 118.631 112.466 170.043 1.00 126.93 177 ILE D N 1
ATOM 20381 C CA . ILE D 2 167 ? 117.964 111.574 170.988 1.00 129.84 177 ILE D CA 1
ATOM 20382 C C . ILE D 2 167 ? 116.839 112.307 171.708 1.00 132.09 177 ILE D C 1
ATOM 20383 O O . ILE D 2 167 ? 115.741 111.766 171.889 1.00 132.40 177 ILE D O 1
ATOM 20399 N N . GLU D 2 168 ? 117.092 113.547 172.130 1.00 131.68 178 GLU D N 1
ATOM 20400 C CA . GLU D 2 168 ? 116.093 114.292 172.890 1.00 132.09 178 GLU D CA 1
ATOM 20401 C C . GLU D 2 168 ? 114.836 114.531 172.062 1.00 131.45 178 GLU D C 1
ATOM 20402 O O . GLU D 2 168 ? 113.714 114.358 172.551 1.00 129.96 178 GLU D O 1
ATOM 20414 N N . VAL D 2 169 ? 115.003 114.928 170.796 1.00 130.09 179 VAL D N 1
ATOM 20415 C CA . VAL D 2 169 ? 113.854 115.286 169.964 1.00 132.34 179 VAL D CA 1
ATOM 20416 C C . VAL D 2 169 ? 113.221 114.093 169.270 1.00 134.00 179 VAL D C 1
ATOM 20417 O O . VAL D 2 169 ? 112.170 114.248 168.635 1.00 133.68 179 VAL D O 1
ATOM 20430 N N . GLY D 2 170 ? 113.821 112.910 169.367 1.00 133.32 180 GLY D N 1
ATOM 20431 C CA . GLY D 2 170 ? 113.279 111.746 168.697 1.00 134.90 180 GLY D CA 1
ATOM 20432 C C . GLY D 2 170 ? 113.430 111.833 167.192 1.00 135.88 180 GLY D C 1
ATOM 20433 O O . GLY D 2 170 ? 112.441 111.777 166.456 1.00 134.90 180 GLY D O 1
ATOM 20437 N N . ALA D 2 171 ? 114.668 111.974 166.726 1.00 134.19 181 ALA D N 1
ATOM 20438 C CA . ALA D 2 171 ? 114.920 112.146 165.303 1.00 131.22 181 ALA D CA 1
ATOM 20439 C C . ALA D 2 171 ? 114.855 110.810 164.574 1.00 132.01 181 ALA D C 1
ATOM 20440 O O . ALA D 2 171 ? 115.309 109.782 165.083 1.00 133.42 181 ALA D O 1
ATOM 20447 N N . ASP D 2 172 ? 114.287 110.835 163.369 1.00 132.31 182 ASP D N 1
ATOM 20448 C CA . ASP D 2 172 ? 114.237 109.655 162.516 1.00 132.73 182 ASP D CA 1
ATOM 20449 C C . ASP D 2 172 ? 115.375 109.639 161.505 1.00 131.80 182 ASP D C 1
ATOM 20450 O O . ASP D 2 172 ? 115.833 108.564 161.103 1.00 130.23 182 ASP D O 1
ATOM 20459 N N . ALA D 2 173 ? 115.835 110.816 161.083 1.00 129.67 183 ALA D N 1
ATOM 20460 C CA . ALA D 2 173 ? 116.959 110.954 160.170 1.00 123.73 183 ALA D CA 1
ATOM 20461 C C . ALA D 2 173 ? 117.814 112.130 160.613 1.00 116.82 183 ALA D C 1
ATOM 20462 O O . ALA D 2 173 ? 117.304 113.092 161.194 1.00 118.61 183 ALA D O 1
ATOM 20469 N N . LEU D 2 174 ? 119.113 112.051 160.340 1.00 111.06 184 LEU D N 1
ATOM 20470 C CA . LEU D 2 174 ? 120.062 113.099 160.689 1.00 109.72 184 LEU D CA 1
ATOM 20471 C C . LEU D 2 174 ? 120.784 113.553 159.430 1.00 105.03 184 LEU D C 1
ATOM 20472 O O . LEU D 2 174 ? 121.188 112.721 158.613 1.00 105.95 184 LEU D O 1
ATOM 20488 N N . LEU D 2 175 ? 120.947 114.865 159.276 1.00 103.26 185 LEU D N 1
ATOM 20489 C CA . LEU D 2 175 ? 121.608 115.457 158.120 1.00 99.12 185 LEU D CA 1
ATOM 20490 C C . LEU D 2 175 ? 122.882 116.156 158.574 1.00 89.67 185 LEU D C 1
ATOM 20491 O O . LEU D 2 175 ? 122.897 116.803 159.625 1.00 90.20 185 LEU D O 1
ATOM 20507 N N . VAL D 2 176 ? 123.942 116.024 157.783 1.00 87.26 186 VAL D N 1
ATOM 20508 C CA . VAL D 2 176 ? 125.262 116.549 158.117 1.00 87.97 186 VAL D CA 1
ATOM 20509 C C . VAL D 2 176 ? 125.794 117.277 156.893 1.00 87.34 186 VAL D C 1
ATOM 20510 O O . VAL D 2 176 ? 125.826 116.710 155.794 1.00 88.42 186 VAL D O 1
ATOM 20523 N N . SER D 2 177 ? 126.224 118.519 157.081 1.00 81.18 187 SER D N 1
ATOM 20524 C CA . SER D 2 177 ? 126.753 119.335 155.999 1.00 76.29 187 SER D CA 1
ATOM 20525 C C . SER D 2 177 ? 128.267 119.451 156.129 1.00 82.09 187 SER D C 1
ATOM 20526 O O . SER D 2 177 ? 128.800 119.540 157.238 1.00 89.01 187 SER D O 1
ATOM 20534 N N . GLN D 2 178 ? 128.952 119.439 154.988 1.00 82.80 188 GLN D N 1
ATOM 20535 C CA . GLN D 2 178 ? 130.408 119.500 154.928 1.00 83.47 188 GLN D CA 1
ATOM 20536 C C . GLN D 2 178 ? 130.781 120.322 153.698 1.00 83.20 188 GLN D C 1
ATOM 20537 O O . GLN D 2 178 ? 129.956 121.060 153.155 1.00 85.02 188 GLN D O 1
ATOM 20551 N N . THR D 2 179 ? 132.029 120.213 153.252 1.00 88.44 189 THR D N 1
ATOM 20552 C CA . THR D 2 179 ? 132.501 120.991 152.109 1.00 89.83 189 THR D CA 1
ATOM 20553 C C . THR D 2 179 ? 133.388 120.122 151.216 1.00 87.41 189 THR D C 1
ATOM 20554 O O . THR D 2 179 ? 133.401 118.888 151.303 1.00 83.98 189 THR D O 1
ATOM 20565 N N . VAL D 2 180 ? 134.128 120.774 150.315 1.00 90.57 190 VAL D N 1
ATOM 20566 C CA . VAL D 2 180 ? 134.835 120.074 149.247 1.00 94.26 190 VAL D CA 1
ATOM 20567 C C . VAL D 2 180 ? 135.866 119.106 149.824 1.00 99.77 190 VAL D C 1
ATOM 20568 O O . VAL D 2 180 ? 136.309 119.236 150.973 1.00 91.55 190 VAL D O 1
ATOM 20581 N N . THR D 2 181 ? 136.259 118.121 149.009 1.00 102.40 191 THR D N 1
ATOM 20582 C CA . THR D 2 181 ? 137.210 117.111 149.460 1.00 102.02 191 THR D CA 1
ATOM 20583 C C . THR D 2 181 ? 138.559 117.708 149.831 1.00 101.33 191 THR D C 1
ATOM 20584 O O . THR D 2 181 ? 139.259 117.141 150.678 1.00 102.57 191 THR D O 1
ATOM 20595 N N . GLN D 2 182 ? 138.951 118.831 149.222 1.00 98.85 192 GLN D N 1
ATOM 20596 C CA . GLN D 2 182 ? 140.196 119.474 149.627 1.00 100.83 192 GLN D CA 1
ATOM 20597 C C . GLN D 2 182 ? 140.188 119.830 151.107 1.00 104.22 192 GLN D C 1
ATOM 20598 O O . GLN D 2 182 ? 141.257 119.898 151.724 1.00 100.30 192 GLN D O 1
ATOM 20612 N N . LYS D 2 183 ? 139.013 120.057 151.689 1.00 96.99 193 LYS D N 1
ATOM 20613 C CA . LYS D 2 183 ? 138.864 119.935 153.131 1.00 98.04 193 LYS D CA 1
ATOM 20614 C C . LYS D 2 183 ? 138.997 118.460 153.477 1.00 105.93 193 LYS D C 1
ATOM 20615 O O . LYS D 2 183 ? 138.166 117.648 153.061 1.00 103.80 193 LYS D O 1
ATOM 20634 N N . ASP D 2 184 ? 140.060 118.099 154.200 1.00 108.76 194 ASP D N 1
ATOM 20635 C CA . ASP D 2 184 ? 140.256 116.708 154.592 1.00 105.70 194 ASP D CA 1
ATOM 20636 C C . ASP D 2 184 ? 139.728 116.407 155.987 1.00 103.64 194 ASP D C 1
ATOM 20637 O O . ASP D 2 184 ? 139.756 115.246 156.406 1.00 102.84 194 ASP D O 1
ATOM 20646 N N . ALA D 2 185 ? 139.249 117.417 156.714 1.00 98.85 195 ALA D N 1
ATOM 20647 C CA . ALA D 2 185 ? 138.716 117.167 158.048 1.00 100.42 195 ALA D CA 1
ATOM 20648 C C . ALA D 2 185 ? 137.303 116.603 157.992 1.00 103.88 195 ALA D C 1
ATOM 20649 O O . ALA D 2 185 ? 136.823 116.036 158.981 1.00 106.51 195 ALA D O 1
ATOM 20656 N N . HIS D 2 186 ? 136.622 116.750 156.854 1.00 98.50 196 HIS D N 1
ATOM 20657 C CA . HIS D 2 186 ? 135.260 116.240 156.745 1.00 95.69 196 HIS D CA 1
ATOM 20658 C C . HIS D 2 186 ? 135.226 114.723 156.887 1.00 101.33 196 HIS D C 1
ATOM 20659 O O . HIS D 2 186 ? 134.328 114.176 157.535 1.00 104.10 196 HIS D O 1
ATOM 20673 N N . ILE D 2 187 ? 136.206 114.026 156.307 1.00 103.20 197 ILE D N 1
ATOM 20674 C CA . ILE D 2 187 ? 136.246 112.569 156.417 1.00 103.48 197 ILE D CA 1
ATOM 20675 C C . ILE D 2 187 ? 136.372 112.154 157.877 1.00 104.83 197 ILE D C 1
ATOM 20676 O O . ILE D 2 187 ? 135.627 111.295 158.369 1.00 103.42 197 ILE D O 1
ATOM 20692 N N . LYS D 2 188 ? 137.322 112.758 158.592 1.00 106.43 198 LYS D N 1
ATOM 20693 C CA . LYS D 2 188 ? 137.546 112.394 159.986 1.00 106.02 198 LYS D CA 1
ATOM 20694 C C . LYS D 2 188 ? 136.327 112.719 160.837 1.00 107.18 198 LYS D C 1
ATOM 20695 O O . LYS D 2 188 ? 135.933 111.932 161.704 1.00 111.63 198 LYS D O 1
ATOM 20714 N N . ASN D 2 189 ? 135.713 113.880 160.602 1.00 104.77 199 ASN D N 1
ATOM 20715 C CA . ASN D 2 189 ? 134.542 114.263 161.383 1.00 103.93 199 ASN D CA 1
ATOM 20716 C C . ASN D 2 189 ? 133.383 113.302 161.144 1.00 104.59 199 ASN D C 1
ATOM 20717 O O . ASN D 2 189 ? 132.692 112.895 162.086 1.00 106.78 199 ASN D O 1
ATOM 20728 N N . LEU D 2 190 ? 133.151 112.930 159.885 1.00 101.56 200 LEU D N 1
ATOM 20729 C CA . LEU D 2 190 ? 132.064 112.009 159.577 1.00 102.88 200 LEU D CA 1
ATOM 20730 C C . LEU D 2 190 ? 132.318 110.639 160.196 1.00 106.15 200 LEU D C 1
ATOM 20731 O O . LEU D 2 190 ? 131.401 110.005 160.735 1.00 107.68 200 LEU D O 1
ATOM 20747 N N . THR D 2 191 ? 133.565 110.165 160.135 1.00 106.95 201 THR D N 1
ATOM 20748 C CA . THR D 2 191 ? 133.889 108.885 160.756 1.00 108.78 201 THR D CA 1
ATOM 20749 C C . THR D 2 191 ? 133.672 108.944 162.263 1.00 112.08 201 THR D C 1
ATOM 20750 O O . THR D 2 191 ? 133.152 107.997 162.866 1.00 113.96 201 THR D O 1
ATOM 20761 N N . HIS D 2 192 ? 134.068 110.053 162.892 1.00 110.75 202 HIS D N 1
ATOM 20762 C CA . HIS D 2 192 ? 133.863 110.197 164.329 1.00 110.57 202 HIS D CA 1
ATOM 20763 C C . HIS D 2 192 ? 132.380 110.193 164.673 1.00 112.68 202 HIS D C 1
ATOM 20764 O O . HIS D 2 192 ? 131.967 109.585 165.667 1.00 115.37 202 HIS D O 1
ATOM 20779 N N . LEU D 2 193 ? 131.563 110.875 163.869 1.00 111.27 203 LEU D N 1
ATOM 20780 C CA . LEU D 2 193 ? 130.125 110.882 164.115 1.00 111.58 203 LEU D CA 1
ATOM 20781 C C . LEU D 2 193 ? 129.547 109.478 163.996 1.00 114.71 203 LEU D C 1
ATOM 20782 O O . LEU D 2 193 ? 128.706 109.065 164.806 1.00 116.11 203 LEU D O 1
ATOM 20798 N N . VAL D 2 194 ? 129.983 108.727 162.983 1.00 116.75 204 VAL D N 1
ATOM 20799 C CA . VAL D 2 194 ? 129.491 107.362 162.812 1.00 117.23 204 VAL D CA 1
ATOM 20800 C C . VAL D 2 194 ? 129.887 106.506 164.008 1.00 119.24 204 VAL D C 1
ATOM 20801 O O . VAL D 2 194 ? 129.096 105.698 164.507 1.00 119.38 204 VAL D O 1
ATOM 20814 N N . GLU D 2 195 ? 131.128 106.660 164.476 1.00 119.25 205 GLU D N 1
ATOM 20815 C CA . GLU D 2 195 ? 131.573 105.899 165.639 1.00 119.91 205 GLU D CA 1
ATOM 20816 C C . GLU D 2 195 ? 130.757 106.258 166.874 1.00 123.13 205 GLU D C 1
ATOM 20817 O O . GLU D 2 195 ? 130.396 105.380 167.667 1.00 126.46 205 GLU D O 1
ATOM 20829 N N . LEU D 2 196 ? 130.464 107.545 167.059 1.00 121.25 206 LEU D N 1
ATOM 20830 C CA . LEU D 2 196 ? 129.641 107.959 168.190 1.00 119.90 206 LEU D CA 1
ATOM 20831 C C . LEU D 2 196 ? 128.265 107.313 168.121 1.00 123.22 206 LEU D C 1
ATOM 20832 O O . LEU D 2 196 ? 127.763 106.779 169.118 1.00 126.72 206 LEU D O 1
ATOM 20848 N N . LEU D 2 197 ? 127.639 107.347 166.943 1.00 123.12 207 LEU D N 1
ATOM 20849 C CA . LEU D 2 197 ? 126.313 106.752 166.806 1.00 127.27 207 LEU D CA 1
ATOM 20850 C C . LEU D 2 197 ? 126.359 105.251 167.055 1.00 130.04 207 LEU D C 1
ATOM 20851 O O . LEU D 2 197 ? 125.446 104.688 167.671 1.00 129.92 207 LEU D O 1
ATOM 20867 N N . GLU D 2 198 ? 127.410 104.581 166.578 1.00 129.32 208 GLU D N 1
ATOM 20868 C CA . GLU D 2 198 ? 127.542 103.150 166.825 1.00 129.85 208 GLU D CA 1
ATOM 20869 C C . GLU D 2 198 ? 127.683 102.863 168.315 1.00 129.67 208 GLU D C 1
ATOM 20870 O O . GLU D 2 198 ? 127.068 101.926 168.836 1.00 129.47 208 GLU D O 1
ATOM 20882 N N . ALA D 2 199 ? 128.488 103.663 169.017 1.00 129.54 209 ALA D N 1
ATOM 20883 C CA . ALA D 2 199 ? 128.646 103.473 170.455 1.00 130.10 209 ALA D CA 1
ATOM 20884 C C . ALA D 2 199 ? 127.325 103.684 171.183 1.00 131.24 209 ALA D C 1
ATOM 20885 O O . ALA D 2 199 ? 126.982 102.923 172.095 1.00 128.79 209 ALA D O 1
ATOM 20892 N N . GLU D 2 200 ? 126.571 104.715 170.796 1.00 131.64 210 GLU D N 1
ATOM 20893 C CA . GLU D 2 200 ? 125.274 104.957 171.416 1.00 133.71 210 GLU D CA 1
ATOM 20894 C C . GLU D 2 200 ? 124.266 103.862 171.094 1.00 135.95 210 GLU D C 1
ATOM 20895 O O . GLU D 2 200 ? 123.286 103.705 171.830 1.00 136.61 210 GLU D O 1
ATOM 20907 N N . GLY D 2 201 ? 124.479 103.107 170.018 1.00 133.87 211 GLY D N 1
ATOM 20908 C CA . GLY D 2 201 ? 123.536 102.086 169.612 1.00 132.26 211 GLY D CA 1
ATOM 20909 C C . GLY D 2 201 ? 122.340 102.596 168.843 1.00 135.12 211 GLY D C 1
ATOM 20910 O O . GLY D 2 201 ? 121.439 101.807 168.535 1.00 133.17 211 GLY D O 1
ATOM 20914 N N . ILE D 2 202 ? 122.301 103.892 168.520 1.00 136.60 212 ILE D N 1
ATOM 20915 C CA . ILE D 2 202 ? 121.170 104.475 167.803 1.00 136.70 212 ILE D CA 1
ATOM 20916 C C . ILE D 2 202 ? 121.337 104.398 166.291 1.00 136.87 212 ILE D C 1
ATOM 20917 O O . ILE D 2 202 ? 120.394 104.724 165.554 1.00 135.32 212 ILE D O 1
ATOM 20933 N N . ARG D 2 203 ? 122.494 103.944 165.804 1.00 136.20 213 ARG D N 1
ATOM 20934 C CA . ARG D 2 203 ? 122.760 103.966 164.368 1.00 134.98 213 ARG D CA 1
ATOM 20935 C C . ARG D 2 203 ? 121.680 103.230 163.584 1.00 134.93 213 ARG D C 1
ATOM 20936 O O . ARG D 2 203 ? 121.205 103.722 162.555 1.00 132.30 213 ARG D O 1
ATOM 20957 N N . ASP D 2 204 ? 121.276 102.049 164.055 1.00 136.97 214 ASP D N 1
ATOM 20958 C CA . ASP D 2 204 ? 120.302 101.251 163.320 1.00 138.27 214 ASP D CA 1
ATOM 20959 C C . ASP D 2 204 ? 118.910 101.869 163.324 1.00 136.84 214 ASP D C 1
ATOM 20960 O O . ASP D 2 204 ? 118.101 101.542 162.450 1.00 135.73 214 ASP D O 1
ATOM 20969 N N . LYS D 2 205 ? 118.612 102.747 164.277 1.00 135.84 215 LYS D N 1
ATOM 20970 C CA . LYS D 2 205 ? 117.272 103.299 164.428 1.00 136.57 215 LYS D CA 1
ATOM 20971 C C . LYS D 2 205 ? 117.057 104.592 163.652 1.00 135.83 215 LYS D C 1
ATOM 20972 O O . LYS D 2 205 ? 115.930 105.097 163.633 1.00 136.22 215 LYS D O 1
ATOM 20991 N N . VAL D 2 206 ? 118.093 105.142 163.016 1.00 134.63 216 VAL D N 1
ATOM 20992 C CA . VAL D 2 206 ? 117.976 106.390 162.272 1.00 132.80 216 VAL D CA 1
ATOM 20993 C C . VAL D 2 206 ? 118.743 106.279 160.962 1.00 131.38 216 VAL D C 1
ATOM 20994 O O . VAL D 2 206 ? 119.640 105.447 160.804 1.00 130.36 216 VAL D O 1
ATOM 21007 N N . LEU D 2 207 ? 118.374 107.137 160.017 1.00 128.20 217 LEU D N 1
ATOM 21008 C CA . LEU D 2 207 ? 119.104 107.289 158.769 1.00 125.48 217 LEU D CA 1
ATOM 21009 C C . LEU D 2 207 ? 120.205 108.332 158.931 1.00 117.87 217 LEU D C 1
ATOM 21010 O O . LEU D 2 207 ? 120.220 109.116 159.881 1.00 116.04 217 LEU D O 1
ATOM 21026 N N . LEU D 2 208 ? 121.142 108.324 157.987 1.00 112.34 218 LEU D N 1
ATOM 21027 C CA . LEU D 2 208 ? 122.258 109.261 157.984 1.00 110.32 218 LEU D CA 1
ATOM 21028 C C . LEU D 2 208 ? 122.416 109.827 156.582 1.00 105.71 218 LEU D C 1
ATOM 21029 O O . LEU D 2 208 ? 122.498 109.069 155.611 1.00 106.31 218 LEU D O 1
ATOM 21045 N N . ILE D 2 209 ? 122.462 111.151 156.483 1.00 99.33 219 ILE D N 1
ATOM 21046 C CA . ILE D 2 209 ? 122.640 111.855 155.221 1.00 97.17 219 ILE D CA 1
ATOM 21047 C C . ILE D 2 209 ? 123.795 112.825 155.394 1.00 94.31 219 ILE D C 1
ATOM 21048 O O . ILE D 2 209 ? 123.822 113.592 156.361 1.00 99.27 219 ILE D O 1
ATOM 21064 N N . CYS D 2 210 ? 124.750 112.786 154.474 1.00 90.32 220 CYS D N 1
ATOM 21065 C CA . CYS D 2 210 ? 125.864 113.720 154.466 1.00 91.52 220 CYS D CA 1
ATOM 21066 C C . CYS D 2 210 ? 125.988 114.325 153.080 1.00 90.73 220 CYS D C 1
ATOM 21067 O O . CYS D 2 210 ? 125.905 113.614 152.076 1.00 92.37 220 CYS D O 1
ATOM 21075 N N . GLY D 2 211 ? 126.190 115.638 153.027 1.00 82.90 221 GLY D N 1
ATOM 21076 C CA . GLY D 2 211 ? 126.267 116.327 151.757 1.00 80.79 221 GLY D CA 1
ATOM 21077 C C . GLY D 2 211 ? 127.204 117.507 151.847 1.00 77.95 221 GLY D C 1
ATOM 21078 O O . GLY D 2 211 ? 127.752 117.818 152.905 1.00 80.69 221 GLY D O 1
ATOM 21082 N N . GLY D 2 212 ? 127.383 118.163 150.707 1.00 77.18 222 GLY D N 1
ATOM 21083 C CA . GLY D 2 212 ? 128.240 119.316 150.619 1.00 76.41 222 GLY D CA 1
ATOM 21084 C C . GLY D 2 212 ? 128.543 119.666 149.180 1.00 77.59 222 GLY D C 1
ATOM 21085 O O . GLY D 2 212 ? 128.156 118.956 148.248 1.00 80.04 222 GLY D O 1
ATOM 21089 N N . PRO D 2 213 ? 129.257 120.771 148.971 1.00 75.04 223 PRO D N 1
ATOM 21090 C CA . PRO D 2 213 ? 129.561 121.195 147.599 1.00 80.80 223 PRO D CA 1
ATOM 21091 C C . PRO D 2 213 ? 130.271 120.144 146.771 1.00 83.82 223 PRO D C 1
ATOM 21092 O O . PRO D 2 213 ? 130.093 120.128 145.549 1.00 86.39 223 PRO D O 1
ATOM 21103 N N . ARG D 2 214 ? 131.097 119.292 147.370 1.00 85.30 224 ARG D N 1
ATOM 21104 C CA . ARG D 2 214 ? 131.713 118.203 146.624 1.00 87.13 224 ARG D CA 1
ATOM 21105 C C . ARG D 2 214 ? 131.766 116.935 147.462 1.00 85.86 224 ARG D C 1
ATOM 21106 O O . ARG D 2 214 ? 132.791 116.248 147.523 1.00 86.36 224 ARG D O 1
ATOM 21127 N N . ILE D 2 215 ? 130.666 116.623 148.134 1.00 84.29 225 ILE D N 1
ATOM 21128 C CA . ILE D 2 215 ? 130.443 115.283 148.659 1.00 88.61 225 ILE D CA 1
ATOM 21129 C C . ILE D 2 215 ? 129.795 114.445 147.565 1.00 90.26 225 ILE D C 1
ATOM 21130 O O . ILE D 2 215 ? 129.079 114.963 146.701 1.00 91.98 225 ILE D O 1
ATOM 21146 N N . THR D 2 216 ? 130.051 113.141 147.587 1.00 92.44 226 THR D N 1
ATOM 21147 C CA . THR D 2 216 ? 129.526 112.236 146.578 1.00 91.04 226 THR D CA 1
ATOM 21148 C C . THR D 2 216 ? 128.942 111.002 147.246 1.00 95.58 226 THR D C 1
ATOM 21149 O O . THR D 2 216 ? 129.301 110.657 148.374 1.00 98.39 226 THR D O 1
ATOM 21160 N N . HIS D 2 217 ? 128.031 110.339 146.531 1.00 95.84 227 HIS D N 1
ATOM 21161 C CA . HIS D 2 217 ? 127.350 109.178 147.093 1.00 95.96 227 HIS D CA 1
ATOM 21162 C C . HIS D 2 217 ? 128.328 108.052 147.398 1.00 97.72 227 HIS D C 1
ATOM 21163 O O . HIS D 2 217 ? 128.179 107.348 148.403 1.00 99.70 227 HIS D O 1
ATOM 21177 N N . GLU D 2 218 ? 129.326 107.853 146.536 1.00 99.01 228 GLU D N 1
ATOM 21178 C CA . GLU D 2 218 ? 130.274 106.763 146.748 1.00 100.64 228 GLU D CA 1
ATOM 21179 C C . GLU D 2 218 ? 131.018 106.939 148.066 1.00 103.15 228 GLU D C 1
ATOM 21180 O O . GLU D 2 218 ? 131.138 105.996 148.857 1.00 104.25 228 GLU D O 1
ATOM 21192 N N . LEU D 2 219 ? 131.518 108.148 148.323 1.00 100.75 229 LEU D N 1
ATOM 21193 C CA . LEU D 2 219 ? 132.221 108.413 149.574 1.00 100.31 229 LEU D CA 1
ATOM 21194 C C . LEU D 2 219 ? 131.288 108.256 150.768 1.00 100.91 229 LEU D C 1
ATOM 21195 O O . LEU D 2 219 ? 131.676 107.715 151.810 1.00 102.92 229 LEU D O 1
ATOM 21211 N N . ALA D 2 220 ? 130.050 108.733 150.634 1.00 98.72 230 ALA D N 1
ATOM 21212 C CA . ALA D 2 220 ? 129.092 108.625 151.728 1.00 98.93 230 ALA D CA 1
ATOM 21213 C C . ALA D 2 220 ? 128.834 107.168 152.083 1.00 101.77 230 ALA D C 1
ATOM 21214 O O . ALA D 2 220 ? 128.786 106.803 153.262 1.00 103.53 230 ALA D O 1
ATOM 21221 N N . LYS D 2 221 ? 128.659 106.318 151.071 1.00 103.45 231 LYS D N 1
ATOM 21222 C CA . LYS D 2 221 ? 128.435 104.901 151.335 1.00 103.31 231 LYS D CA 1
ATOM 21223 C C . LYS D 2 221 ? 129.690 104.237 151.888 1.00 103.59 231 LYS D C 1
ATOM 21224 O O . LYS D 2 221 ? 129.603 103.328 152.721 1.00 104.41 231 LYS D O 1
ATOM 21243 N N . GLU D 2 222 ? 130.867 104.672 151.434 1.00 103.38 232 GLU D N 1
ATOM 21244 C CA . GLU D 2 222 ? 132.109 104.116 151.962 1.00 104.70 232 GLU D CA 1
ATOM 21245 C C . GLU D 2 222 ? 132.246 104.416 153.450 1.00 105.78 232 GLU D C 1
ATOM 21246 O O . GLU D 2 222 ? 132.633 103.546 154.238 1.00 105.85 232 GLU D O 1
ATOM 21258 N N . LEU D 2 223 ? 131.931 105.649 153.853 1.00 105.52 233 LEU D N 1
ATOM 21259 C CA . LEU D 2 223 ? 132.037 106.011 155.264 1.00 103.77 233 LEU D CA 1
ATOM 21260 C C . LEU D 2 223 ? 131.085 105.197 156.128 1.00 103.22 233 LEU D C 1
ATOM 21261 O O . LEU D 2 223 ? 131.377 104.939 157.300 1.00 102.10 233 LEU D O 1
ATOM 21277 N N . GLY D 2 224 ? 129.950 104.782 155.570 1.00 103.95 234 GLY D N 1
ATOM 21278 C CA . GLY D 2 224 ? 128.897 104.134 156.326 1.00 102.96 234 GLY D CA 1
ATOM 21279 C C . GLY D 2 224 ? 127.595 104.899 156.350 1.00 104.48 234 GLY D C 1
ATOM 21280 O O . GLY D 2 224 ? 126.627 104.419 156.951 1.00 106.92 234 GLY D O 1
ATOM 21284 N N . TYR D 2 225 ? 127.538 106.073 155.729 1.00 106.19 235 TYR D N 1
ATOM 21285 C CA . TYR D 2 225 ? 126.299 106.825 155.654 1.00 104.86 235 TYR D CA 1
ATOM 21286 C C . TYR D 2 225 ? 125.339 106.172 154.667 1.00 105.83 235 TYR D C 1
ATOM 21287 O O . TYR D 2 225 ? 125.719 105.339 153.841 1.00 109.50 235 TYR D O 1
ATOM 21305 N N . ASP D 2 226 ? 124.069 106.558 154.771 1.00 104.83 236 ASP D N 1
ATOM 21306 C CA . ASP D 2 226 ? 123.039 105.970 153.930 1.00 107.65 236 ASP D CA 1
ATOM 21307 C C . ASP D 2 226 ? 122.856 106.707 152.611 1.00 104.81 236 ASP D C 1
ATOM 21308 O O . ASP D 2 226 ? 122.151 106.201 151.733 1.00 104.19 236 ASP D O 1
ATOM 21317 N N . ALA D 2 227 ? 123.472 107.875 152.444 1.00 100.31 237 ALA D N 1
ATOM 21318 C CA . ALA D 2 227 ? 123.339 108.613 151.197 1.00 98.09 237 ALA D CA 1
ATOM 21319 C C . ALA D 2 227 ? 124.350 109.746 151.165 1.00 93.23 237 ALA D C 1
ATOM 21320 O O . ALA D 2 227 ? 124.971 110.081 152.175 1.00 91.76 237 ALA D O 1
ATOM 21327 N N . GLY D 2 228 ? 124.500 110.331 149.982 1.00 93.59 238 GLY D N 1
ATOM 21328 C CA . GLY D 2 228 ? 125.369 111.472 149.793 1.00 92.09 238 GLY D CA 1
ATOM 21329 C C . GLY D 2 228 ? 124.839 112.389 148.713 1.00 91.90 238 GLY D C 1
ATOM 21330 O O . GLY D 2 228 ? 124.475 111.925 147.629 1.00 94.25 238 GLY D O 1
ATOM 21334 N N . PHE D 2 229 ? 124.794 113.690 148.986 1.00 88.87 239 PHE D N 1
ATOM 21335 C CA . PHE D 2 229 ? 124.194 114.657 148.077 1.00 89.10 239 PHE D CA 1
ATOM 21336 C C . PHE D 2 229 ? 125.189 115.767 147.784 1.00 84.80 239 PHE D C 1
ATOM 21337 O O . PHE D 2 229 ? 125.907 116.216 148.683 1.00 82.94 239 PHE D O 1
ATOM 21354 N N . GLY D 2 230 ? 125.230 116.200 146.528 1.00 84.77 240 GLY D N 1
ATOM 21355 C CA . GLY D 2 230 ? 126.157 117.215 146.094 1.00 84.79 240 GLY D CA 1
ATOM 21356 C C . GLY D 2 230 ? 125.449 118.435 145.541 1.00 87.96 240 GLY D C 1
ATOM 21357 O O . GLY D 2 230 ? 124.286 118.700 145.856 1.00 91.90 240 GLY D O 1
ATOM 21361 N N . PRO D 2 231 ? 126.144 119.208 144.708 1.00 84.84 241 PRO D N 1
ATOM 21362 C CA . PRO D 2 231 ? 125.525 120.400 144.123 1.00 89.37 241 PRO D CA 1
ATOM 21363 C C . PRO D 2 231 ? 124.314 120.044 143.274 1.00 91.34 241 PRO D C 1
ATOM 21364 O O . PRO D 2 231 ? 124.252 118.982 142.653 1.00 88.85 241 PRO D O 1
ATOM 21375 N N . GLY D 2 232 ? 123.347 120.955 143.249 1.00 92.56 242 GLY D N 1
ATOM 21376 C CA . GLY D 2 232 ? 122.123 120.740 142.515 1.00 95.29 242 GLY D CA 1
ATOM 21377 C C . GLY D 2 232 ? 121.039 120.025 143.286 1.00 100.12 242 GLY D C 1
ATOM 21378 O O . GLY D 2 232 ? 119.915 119.923 142.784 1.00 106.74 242 GLY D O 1
ATOM 21382 N N . THR D 2 233 ? 121.333 119.530 144.484 1.00 95.57 243 THR D N 1
ATOM 21383 C CA . THR D 2 233 ? 120.309 118.891 145.295 1.00 98.70 243 THR D CA 1
ATOM 21384 C C . THR D 2 233 ? 119.317 119.926 145.803 1.00 101.85 243 THR D C 1
ATOM 21385 O O . THR D 2 233 ? 119.677 121.072 146.083 1.00 102.52 243 THR D O 1
ATOM 21396 N N . PHE D 2 234 ? 118.058 119.517 145.912 1.00 105.20 244 PHE D N 1
ATOM 21397 C CA . PHE D 2 234 ? 117.000 120.358 146.445 1.00 107.97 244 PHE D CA 1
ATOM 21398 C C . PHE D 2 234 ? 116.219 119.565 147.481 1.00 108.37 244 PHE D C 1
ATOM 21399 O O . PHE D 2 234 ? 116.336 118.341 147.574 1.00 108.14 244 PHE D O 1
ATOM 21416 N N . ALA D 2 235 ? 115.423 120.283 148.273 1.00 108.54 245 ALA D N 1
ATOM 21417 C CA . ALA D 2 235 ? 114.777 119.658 149.420 1.00 109.32 245 ALA D CA 1
ATOM 21418 C C . ALA D 2 235 ? 113.882 118.498 149.010 1.00 113.82 245 ALA D C 1
ATOM 21419 O O . ALA D 2 235 ? 113.719 117.544 149.779 1.00 112.27 245 ALA D O 1
ATOM 21426 N N . ASP D 2 236 ? 113.284 118.559 147.818 1.00 117.94 246 ASP D N 1
ATOM 21427 C CA . ASP D 2 236 ? 112.377 117.491 147.412 1.00 115.38 246 ASP D CA 1
ATOM 21428 C C . ASP D 2 236 ? 113.124 116.175 147.228 1.00 114.01 246 ASP D C 1
ATOM 21429 O O . ASP D 2 236 ? 112.607 115.111 147.582 1.00 115.50 246 ASP D O 1
ATOM 21438 N N . HIS D 2 237 ? 114.352 116.223 146.700 1.00 113.87 247 HIS D N 1
ATOM 21439 C CA . HIS D 2 237 ? 115.141 115.000 146.587 1.00 113.22 247 HIS D CA 1
ATOM 21440 C C . HIS D 2 237 ? 115.371 114.373 147.955 1.00 113.31 247 HIS D C 1
ATOM 21441 O O . HIS D 2 237 ? 115.184 113.163 148.134 1.00 114.48 247 HIS D O 1
ATOM 21456 N N . VAL D 2 238 ? 115.781 115.185 148.930 1.00 114.03 248 VAL D N 1
ATOM 21457 C CA . VAL D 2 238 ? 116.076 114.663 150.260 1.00 112.36 248 VAL D CA 1
ATOM 21458 C C . VAL D 2 238 ? 114.813 114.096 150.893 1.00 115.62 248 VAL D C 1
ATOM 21459 O O . VAL D 2 238 ? 114.824 112.999 151.458 1.00 115.78 248 VAL D O 1
ATOM 21472 N N . ALA D 2 239 ? 113.703 114.830 150.803 1.00 116.90 249 ALA D N 1
ATOM 21473 C CA . ALA D 2 239 ? 112.460 114.357 151.404 1.00 117.68 249 ALA D CA 1
ATOM 21474 C C . ALA D 2 239 ? 112.013 113.044 150.773 1.00 120.54 249 ALA D C 1
ATOM 21475 O O . ALA D 2 239 ? 111.608 112.105 151.474 1.00 121.51 249 ALA D O 1
ATOM 21482 N N . THR D 2 240 ? 112.084 112.959 149.442 1.00 119.90 250 THR D N 1
ATOM 21483 C CA . THR D 2 240 ? 111.709 111.732 148.751 1.00 119.28 250 THR D CA 1
ATOM 21484 C C . THR D 2 240 ? 112.578 110.568 149.196 1.00 120.54 250 THR D C 1
ATOM 21485 O O . THR D 2 240 ? 112.074 109.478 149.492 1.00 122.09 250 THR D O 1
ATOM 21496 N N . PHE D 2 241 ? 113.894 110.779 149.255 1.00 119.81 251 PHE D N 1
ATOM 21497 C CA . PHE D 2 241 ? 114.779 109.694 149.656 1.00 118.98 251 PHE D CA 1
ATOM 21498 C C . PHE D 2 241 ? 114.483 109.253 151.081 1.00 120.55 251 PHE D C 1
ATOM 21499 O O . PHE D 2 241 ? 114.422 108.054 151.369 1.00 123.18 251 PHE D O 1
ATOM 21516 N N . ILE D 2 242 ? 114.294 110.210 151.993 1.00 119.67 252 ILE D N 1
ATOM 21517 C CA . ILE D 2 242 ? 114.039 109.857 153.389 1.00 119.95 252 ILE D CA 1
ATOM 21518 C C . ILE D 2 242 ? 112.766 109.033 153.505 1.00 123.11 252 ILE D C 1
ATOM 21519 O O . ILE D 2 242 ? 112.754 107.968 154.130 1.00 125.92 252 ILE D O 1
ATOM 21535 N N . VAL D 2 243 ? 111.673 109.501 152.897 1.00 124.87 253 VAL D N 1
ATOM 21536 C CA . VAL D 2 243 ? 110.407 108.782 153.044 1.00 128.10 253 VAL D CA 1
ATOM 21537 C C . VAL D 2 243 ? 110.500 107.397 152.407 1.00 128.44 253 VAL D C 1
ATOM 21538 O O . VAL D 2 243 ? 110.077 106.391 152.996 1.00 128.15 253 VAL D O 1
ATOM 21551 N N . THR D 2 244 ? 111.067 107.318 151.199 1.00 126.95 254 THR D N 1
ATOM 21552 C CA . THR D 2 244 ? 111.133 106.039 150.501 1.00 126.50 254 THR D CA 1
ATOM 21553 C C . THR D 2 244 ? 112.013 105.045 151.249 1.00 127.59 254 THR D C 1
ATOM 21554 O O . THR D 2 244 ? 111.650 103.876 151.405 1.00 129.89 254 THR D O 1
ATOM 21565 N N . GLU D 2 245 ? 113.180 105.489 151.720 1.00 127.51 255 GLU D N 1
ATOM 21566 C CA . GLU D 2 245 ? 114.056 104.592 152.464 1.00 127.27 255 GLU D CA 1
ATOM 21567 C C . GLU D 2 245 ? 113.421 104.178 153.784 1.00 128.69 255 GLU D C 1
ATOM 21568 O O . GLU D 2 245 ? 113.528 103.017 154.196 1.00 130.46 255 GLU D O 1
ATOM 21580 N N . MET D 2 246 ? 112.751 105.111 154.460 1.00 129.04 256 MET D N 1
ATOM 21581 C CA . MET D 2 246 ? 112.122 104.796 155.735 1.00 130.35 256 MET D CA 1
ATOM 21582 C C . MET D 2 246 ? 111.059 103.724 155.559 1.00 131.96 256 MET D C 1
ATOM 21583 O O . MET D 2 246 ? 110.948 102.803 156.376 1.00 131.10 256 MET D O 1
ATOM 21597 N N . VAL D 2 247 ? 110.253 103.832 154.501 1.00 134.48 257 VAL D N 1
ATOM 21598 C CA . VAL D 2 247 ? 109.254 102.794 154.267 1.00 135.55 257 VAL D CA 1
ATOM 21599 C C . VAL D 2 247 ? 109.910 101.492 153.807 1.00 132.30 257 VAL D C 1
ATOM 21600 O O . VAL D 2 247 ? 109.477 100.405 154.205 1.00 129.20 257 VAL D O 1
ATOM 21613 N N . LYS D 2 248 ? 110.953 101.569 152.976 1.00 131.50 258 LYS D N 1
ATOM 21614 C CA . LYS D 2 248 ? 111.573 100.359 152.447 1.00 130.90 258 LYS D CA 1
ATOM 21615 C C . LYS D 2 248 ? 112.209 99.530 153.556 1.00 132.43 258 LYS D C 1
ATOM 21616 O O . LYS D 2 248 ? 111.926 98.334 153.689 1.00 131.89 258 LYS D O 1
ATOM 21635 N N . ARG D 2 249 ? 113.070 100.147 154.365 1.00 134.56 259 ARG D N 1
ATOM 21636 C CA . ARG D 2 249 ? 113.764 99.431 155.427 1.00 133.81 259 ARG D CA 1
ATOM 21637 C C . ARG D 2 249 ? 113.053 99.522 156.770 1.00 134.21 259 ARG D C 1
ATOM 21638 O O . ARG D 2 249 ? 113.524 98.924 157.744 1.00 131.34 259 ARG D O 1
ATOM 21659 N N . LYS D 2 250 ? 111.937 100.247 156.847 1.00 135.62 260 LYS D N 1
ATOM 21660 C CA . LYS D 2 250 ? 111.131 100.339 158.062 1.00 135.52 260 LYS D CA 1
ATOM 21661 C C . LYS D 2 250 ? 111.978 100.806 159.249 1.00 135.47 260 LYS D C 1
ATOM 21662 O O . LYS D 2 250 ? 112.187 100.085 160.226 1.00 133.67 260 LYS D O 1
ATOM 21681 N N . ILE D 2 251 ? 112.473 102.036 159.143 1.00 136.12 261 ILE D N 1
ATOM 21682 C CA . ILE D 2 251 ? 113.228 102.650 160.232 1.00 135.82 261 ILE D CA 1
ATOM 21683 C C . ILE D 2 251 ? 112.266 102.902 161.387 1.00 135.47 261 ILE D C 1
ATOM 21684 O O . ILE D 2 251 ? 111.259 103.602 161.206 1.00 133.78 261 ILE D O 1
ATOM 21700 N N . PRO D 2 252 ? 112.524 102.368 162.585 1.00 138.46 262 PRO D N 1
ATOM 21701 C CA . PRO D 2 252 ? 111.594 102.635 163.693 1.00 139.34 262 PRO D CA 1
ATOM 21702 C C . PRO D 2 252 ? 111.610 104.083 164.139 1.00 138.88 262 PRO D C 1
ATOM 21703 O O . PRO D 2 252 ? 110.557 104.633 164.485 1.00 136.64 262 PRO D O 1
ATOM 21714 N N . GLY D 2 253 ? 112.773 104.720 164.136 1.00 139.94 263 GLY D N 1
ATOM 21715 C CA . GLY D 2 253 ? 112.894 106.089 164.580 1.00 138.67 263 GLY D CA 1
ATOM 21716 C C . GLY D 2 253 ? 113.008 106.197 166.090 1.00 141.21 263 GLY D C 1
ATOM 21717 O O . GLY D 2 253 ? 112.825 105.235 166.834 1.00 143.35 263 GLY D O 1
ATOM 21721 N N . LEU D 2 254 ? 113.326 107.407 166.542 1.00 140.19 264 LEU D N 1
ATOM 21722 C CA . LEU D 2 254 ? 113.451 107.707 167.961 1.00 140.39 264 LEU D CA 1
ATOM 21723 C C . LEU D 2 254 ? 112.262 108.484 168.510 1.00 141.92 264 LEU D C 1
ATOM 21724 O O . LEU D 2 254 ? 112.296 108.899 169.672 1.00 142.04 264 LEU D O 1
ATOM 21740 N N . LYS D 2 255 ? 111.218 108.694 167.711 1.00 142.02 265 LYS D N 1
ATOM 21741 C CA . LYS D 2 255 ? 110.054 109.453 168.159 1.00 143.62 265 LYS D CA 1
ATOM 21742 C C . LYS D 2 255 ? 109.298 108.640 169.202 1.00 143.96 265 LYS D C 1
ATOM 21743 O O . LYS D 2 255 ? 108.690 107.615 168.881 1.00 143.84 265 LYS D O 1
ATOM 21762 N N . GLY D 2 256 ? 109.333 109.096 170.452 1.00 143.41 266 GLY D N 1
ATOM 21763 C CA . GLY D 2 256 ? 108.724 108.342 171.528 1.00 146.97 266 GLY D CA 1
ATOM 21764 C C . GLY D 2 256 ? 109.416 107.035 171.827 1.00 149.29 266 GLY D C 1
ATOM 21765 O O . GLY D 2 256 ? 108.833 106.169 172.483 1.00 147.18 266 GLY D O 1
ATOM 21769 N N . TYR D 2 257 ? 110.651 106.869 171.362 1.00 148.70 267 TYR D N 1
ATOM 21770 C CA . TYR D 2 257 ? 111.425 105.642 171.514 1.00 147.75 267 TYR D CA 1
ATOM 21771 C C . TYR D 2 257 ? 112.834 105.971 171.987 1.00 147.32 267 TYR D C 1
ATOM 21772 O O . TYR D 2 257 ? 113.832 105.492 171.445 1.00 147.29 267 TYR D O 1
ATOM 21790 N N . LYS D 2 258 ? 112.925 106.808 173.020 1.00 145.21 268 LYS D N 1
ATOM 21791 C CA . LYS D 2 258 ? 114.211 107.310 173.489 1.00 143.19 268 LYS D CA 1
ATOM 21792 C C . LYS D 2 258 ? 115.145 106.167 173.864 1.00 142.96 268 LYS D C 1
ATOM 21793 O O . LYS D 2 258 ? 114.919 105.474 174.861 1.00 140.71 268 LYS D O 1
ATOM 21812 N N . LYS D 2 259 ? 116.203 105.988 173.075 1.00 145.56 269 LYS D N 1
ATOM 21813 C CA . LYS D 2 259 ? 117.210 104.948 173.288 1.00 148.71 269 LYS D CA 1
ATOM 21814 C C . LYS D 2 259 ? 116.632 103.668 173.889 1.00 150.15 269 LYS D C 1
ATOM 21815 O O . LYS D 2 259 ? 116.533 103.519 175.107 1.00 149.75 269 LYS D O 1
#

B-factor: mean 71.41, std 30.02, range [20.0, 150.15]

Sequence (1383 aa):
MRESKLNLDWELVDKAREAARNIVKDTQKFIDAHTTVSVERTVCRLLGIDGVNDLGVPLPNVVVDHIKSKGNLSLGAATYIGNAMIYTGLSPQEIAERVAKGELDLTSIPMADLFEIKLAVQDIAIKTVEKIRENRRKREEFLKKYGDKEGPLLYVIVATGNIYEDVVQAQAAARQGADVIAVIRATAQSLLDYVPYGPTTEGFGGTYATQENFRIMRKALDEVSEELGRYIRLCNYASGLCMPEIAAMGALERLDVMLNDALYGILFRDINMKRTMVDQFFSRVINGFAGIIINTGEDNYLTTADAYEKAHTVLASQLINEQFALIAGIPEEQMGLGHAFEMNPDLRNGFLYELAQAQMVREIFPKAPLKYMPPTKYMTGNIFKGHVQDAMFNVVTIMTKQRIHLLGMLTEAIHTPFMSDRALSIESAKYIFNNMADIADEIYFKEGGIIQRRANEVLKKAYELLKEIEQEGLFKALEQGKFADIKRPIDGGKGLEGVVEKDPNYFNPFIDLMLRGDRGMRESKLNLDWELVDKAREAARNIVKDTQKFIDAHTTVSVERTVCRLLGIDGVNDLGVPLPNVVVDHIKSKGNLSLGAATYIGNAMIYTGLSPQEIAERVAKGELDLTSIPMADLFEIKLAVQDIAIKTVEKIRENRRKREEFLKKYGDKEGPLLYVIVATGNIYEDVVQAQAAARQGADVIAVIRATAQSLLDYVPYGPTTEGFGGTYATQENFRIMRKALDEVSEELGRYIRLCNYASGLCMPEIAAMGALERLDVMLNDALYGILFRDINMKRTMVDQFFSRVINGFAGIIINTGEDNYLTTADAYEKAHTVLASQLINEQFALIAGIPEEQMGLGHAFEMNPDLRNGFLYELAQAQMVREIFPKAPLKYMPPTKYMTGNIFKGHVQDAMFNVVTIMTKQRIHLLGMLTEAIHTPFMSDRALSIESAKYIFNNMADIADEIYFKEGGIIQRRANEVLKKAYELLKEIEQEGLFKALEQGKFADIKRPIDGGKGLEGVVEKDPNYFNPFIDLMLRGDRGKQYDTTLDLTRVKPYGDTMNDGKVQLSFTLPVPDGAKAVEAAKQLAKKMGLENPMVVYHAPLDKNFTFFIIYGSLIHTVDYTSIKQYDTTLDLTRVKPYGDTMNDGKVQLSFTLPVPDGAKAVEAAKQLAKKMGLENPMVVYHAPLDKNFTFFIIYGSLIHTVDYTSIQVQELEIKAMSMEETNEYIKKHIGRKVVVVGATTGTDAHTVGLDAIMNMKGYAGHYGLERYEMIEAYNLGSQVPNEEFVKKAIEVGADALLVSQTVTQKDAHIKNLTHLVELLEAEGIRDKVLLICGGPRITHELAKELGYDAGFGPGTFADHVATFIVTEMVKRKIPGLKGYKK

Nearest PDB structures (foldseek):
  8t0q-assembly1_D  TM=9.984E-01  e=4.148E-78  Caldanaerobacter subterraneus subsp. tengcongensis
  1xrs-assembly1_A-2  TM=9.925E-01  e=1.936E-66  Acetoanaerobium sticklandii
  3kow-assembly4_B  TM=9.516E-01  e=4.715E-21  Acetoanaerobium sticklandii
  3kp0-assembly1_A  TM=9.628E-01  e=2.697E-20  Acetoanaerobium sticklandii
  1i9c-assembly1_B  TM=6.654E-01  e=8.634E-09  Clostridium cochlearium